Protein AF-A0A535Q3U0-F1 (afdb_monomer)

Nearest PDB structures (foldseek):
  3hb3-assembly1_A  TM=9.730E-01  e=2.713E-32  Paracoccus denitrificans
  3omi-assembly2_C  TM=9.719E-01  e=8.208E-32  Cereibacter sphaeroides 2.4.1
  3oma-assembly1_A  TM=9.666E-01  e=1.132E-31  Cereibacter sphaeroides 2.4.1
  3fye-assembly1_A  TM=9.652E-01  e=2.152E-31  Cereibacter sphaeroides
  2yev-assembly2_A  TM=6.264E-01  e=2.481E-33  Thermus thermophilus HB8

Radius of gyration: 40.33 Å; Cα contacts (8 Å, |Δi|>4): 1669; chains: 1; bounding box: 116×85×102 Å

Structure (mmCIF, N/CA/C/O backbone):
data_AF-A0A535Q3U0-F1
#
_entry.id   AF-A0A535Q3U0-F1
#
loop_
_atom_site.group_PDB
_atom_site.id
_atom_site.type_symbol
_atom_site.label_atom_id
_atom_site.label_alt_id
_atom_site.label_comp_id
_atom_site.label_asym_id
_atom_site.label_entity_id
_atom_site.label_seq_id
_atom_site.pdbx_PDB_ins_code
_atom_site.Cartn_x
_atom_site.Cartn_y
_atom_site.Cartn_z
_atom_site.occupancy
_atom_site.B_iso_or_equiv
_atom_site.auth_seq_id
_atom_site.auth_comp_id
_atom_site.auth_asym_id
_atom_site.auth_atom_id
_atom_site.pdbx_PDB_model_num
ATOM 1 N N . MET A 1 1 ? -10.400 34.362 -4.646 1.00 35.22 1 MET A N 1
ATOM 2 C CA . MET A 1 1 ? -10.191 33.183 -5.516 1.00 35.22 1 MET A CA 1
ATOM 3 C C . MET A 1 1 ? -11.240 32.135 -5.178 1.00 35.22 1 MET A C 1
ATOM 5 O O . MET A 1 1 ? -11.226 31.608 -4.073 1.00 35.22 1 MET A O 1
ATOM 9 N N . ALA A 1 2 ? -12.202 31.917 -6.076 1.00 29.92 2 ALA A N 1
ATOM 10 C CA . ALA A 1 2 ? -13.290 30.957 -5.901 1.00 29.92 2 ALA A CA 1
ATOM 11 C C . ALA A 1 2 ? -12.748 29.517 -5.946 1.00 29.92 2 ALA A C 1
ATOM 13 O O . ALA A 1 2 ? -12.085 29.135 -6.909 1.00 29.92 2 ALA A O 1
ATOM 14 N N . SER A 1 3 ? -13.015 28.718 -4.910 1.00 31.92 3 SER A N 1
ATOM 15 C CA . SER A 1 3 ? -12.657 27.301 -4.891 1.00 31.92 3 SER A CA 1
ATOM 16 C C . SER A 1 3 ? -13.672 26.508 -5.714 1.00 31.92 3 SER A C 1
ATOM 18 O O . SER A 1 3 ? -14.784 26.205 -5.286 1.00 31.92 3 SER A O 1
ATOM 20 N N . ILE A 1 4 ? -13.284 26.174 -6.940 1.00 29.45 4 ILE A N 1
ATOM 21 C CA . ILE A 1 4 ? -14.008 25.232 -7.791 1.00 29.45 4 ILE A CA 1
ATOM 22 C C . ILE A 1 4 ? -13.959 23.863 -7.100 1.00 29.45 4 ILE A C 1
ATOM 24 O O . ILE A 1 4 ? -12.939 23.173 -7.110 1.00 29.45 4 ILE A O 1
ATOM 28 N N . ALA A 1 5 ? -15.057 23.468 -6.455 1.00 34.41 5 ALA A N 1
ATOM 29 C CA . ALA A 1 5 ? -15.207 22.127 -5.910 1.00 34.41 5 ALA A CA 1
ATOM 30 C C . ALA A 1 5 ? -15.395 21.140 -7.072 1.00 34.41 5 ALA A C 1
ATOM 32 O O . ALA A 1 5 ? -16.490 20.989 -7.611 1.00 34.41 5 ALA A O 1
ATOM 33 N N . LEU A 1 6 ? -14.305 20.485 -7.478 1.00 27.66 6 LEU A N 1
ATOM 34 C CA . LEU A 1 6 ? -14.331 19.457 -8.514 1.00 27.66 6 LEU A CA 1
ATOM 35 C C . LEU A 1 6 ? -15.298 18.317 -8.124 1.00 27.66 6 LEU A C 1
ATOM 37 O O . LEU A 1 6 ? -15.273 17.849 -6.978 1.00 27.66 6 LEU A O 1
ATOM 41 N N . PRO A 1 7 ? -16.130 17.828 -9.060 1.00 28.67 7 PRO A N 1
ATOM 42 C CA . PRO A 1 7 ? -17.058 16.732 -8.809 1.00 28.67 7 PRO A CA 1
ATOM 43 C C . PRO A 1 7 ? -16.293 15.478 -8.368 1.00 28.67 7 PRO A C 1
ATOM 45 O O . PRO A 1 7 ? -15.431 14.962 -9.082 1.00 28.67 7 PRO A O 1
ATOM 48 N N . ARG A 1 8 ? -16.618 14.944 -7.185 1.00 35.09 8 ARG A N 1
ATOM 49 C CA . ARG A 1 8 ? -16.113 13.636 -6.752 1.00 35.09 8 ARG A CA 1
ATOM 50 C C . ARG A 1 8 ? -16.812 12.554 -7.572 1.00 35.09 8 ARG A C 1
ATOM 52 O O . ARG A 1 8 ? -17.952 12.203 -7.292 1.00 35.09 8 ARG A O 1
ATOM 59 N N . HIS A 1 9 ? -16.126 12.032 -8.587 1.00 30.58 9 HIS A N 1
ATOM 60 C CA . HIS A 1 9 ? -16.529 10.804 -9.268 1.00 30.58 9 HIS A CA 1
ATOM 61 C C . HIS A 1 9 ? -16.702 9.678 -8.241 1.00 30.58 9 HIS A C 1
ATOM 63 O O . HIS A 1 9 ? -15.730 9.261 -7.609 1.00 30.58 9 HIS A O 1
ATOM 69 N N . GLU A 1 10 ? -17.925 9.166 -8.091 1.00 37.03 10 GLU A N 1
ATOM 70 C CA . GLU A 1 10 ? -18.131 7.853 -7.488 1.00 37.03 10 GLU A CA 1
ATOM 71 C C . GLU A 1 10 ? -17.355 6.831 -8.325 1.00 37.03 10 GLU A C 1
ATOM 73 O O . GLU A 1 10 ? -17.620 6.645 -9.515 1.00 37.03 10 GLU A O 1
ATOM 78 N N . ALA A 1 11 ? -16.344 6.204 -7.722 1.00 40.97 11 ALA A N 1
ATOM 79 C CA . ALA A 1 11 ? -15.600 5.138 -8.368 1.00 40.97 11 ALA A CA 1
ATOM 80 C C . ALA A 1 11 ? -16.568 3.981 -8.653 1.00 40.97 11 ALA A C 1
ATOM 82 O O . ALA A 1 11 ? -17.017 3.294 -7.733 1.00 40.97 11 ALA A O 1
ATOM 83 N N . ARG A 1 12 ? -16.908 3.780 -9.932 1.00 43.00 12 ARG A N 1
ATOM 84 C CA . ARG A 1 12 ? -17.612 2.583 -10.402 1.00 43.00 12 ARG A CA 1
ATOM 85 C C . ARG A 1 12 ? -16.844 1.361 -9.891 1.00 43.00 12 ARG A C 1
ATOM 87 O O . ARG A 1 12 ? -15.690 1.154 -10.256 1.00 43.00 12 ARG A O 1
ATOM 94 N N . THR A 1 13 ? -17.460 0.569 -9.017 1.00 46.47 13 THR A N 1
ATOM 95 C CA . THR A 1 13 ? -16.878 -0.698 -8.562 1.00 46.47 13 THR A CA 1
ATOM 96 C C . THR A 1 13 ? -17.176 -1.752 -9.612 1.00 46.47 13 THR A C 1
ATOM 98 O O . THR A 1 13 ? -18.191 -2.438 -9.581 1.00 46.47 13 THR A O 1
ATOM 101 N N . TYR A 1 14 ? -16.296 -1.824 -10.602 1.00 58.09 14 TYR A N 1
ATOM 102 C CA . TYR A 1 14 ? -16.330 -2.871 -11.607 1.00 58.09 14 TYR A CA 1
ATOM 103 C C . TYR A 1 14 ? -15.951 -4.223 -10.978 1.00 58.09 14 TYR A C 1
ATOM 105 O O . TYR A 1 14 ? -15.155 -4.273 -10.038 1.00 58.09 14 TYR A O 1
ATOM 113 N N . SER A 1 15 ? -16.519 -5.321 -11.480 1.00 69.12 15 SER A N 1
ATOM 114 C CA . SER A 1 15 ? -16.193 -6.700 -11.089 1.00 69.12 15 SER A CA 1
ATOM 115 C C . SER A 1 15 ? -15.437 -7.420 -12.219 1.00 69.12 15 SER A C 1
ATOM 117 O O . SER A 1 15 ? -15.364 -6.928 -13.347 1.00 69.12 15 SER A O 1
ATOM 119 N N . GLY A 1 16 ? -14.801 -8.557 -11.914 1.00 80.06 16 GLY A N 1
ATOM 120 C CA . GLY A 1 16 ? -14.033 -9.330 -12.901 1.00 80.06 16 GLY A CA 1
ATOM 121 C C . GLY A 1 16 ? -12.827 -8.570 -13.469 1.00 80.06 16 GLY A C 1
ATOM 122 O O . GLY A 1 16 ? -12.133 -7.866 -12.739 1.00 80.06 16 GLY A O 1
ATOM 123 N N . VAL A 1 17 ? -12.579 -8.708 -14.775 1.00 82.50 17 VAL A N 1
ATOM 124 C CA . VAL A 1 17 ? -11.441 -8.087 -15.486 1.00 82.50 17 VAL A CA 1
ATOM 125 C C . VAL A 1 17 ? -11.473 -6.562 -15.382 1.00 82.50 17 VAL A C 1
ATOM 127 O O . VAL A 1 17 ? -10.450 -5.926 -15.133 1.00 82.50 17 VAL A O 1
ATOM 130 N N . MET A 1 18 ? -12.661 -5.961 -15.466 1.00 83.62 18 MET A N 1
ATOM 131 C CA . MET A 1 18 ? -12.807 -4.507 -15.418 1.00 83.62 18 MET A CA 1
ATOM 132 C C . MET A 1 18 ? -12.405 -3.923 -14.049 1.00 83.62 18 MET A C 1
ATOM 134 O O . MET A 1 18 ? -11.944 -2.785 -13.972 1.00 83.62 18 MET A O 1
ATOM 138 N N . ALA A 1 19 ? -12.470 -4.730 -12.980 1.00 82.38 19 ALA A N 1
ATOM 139 C CA . ALA A 1 19 ? -11.975 -4.388 -11.641 1.00 82.38 19 ALA A CA 1
ATOM 140 C C . ALA A 1 19 ? -10.445 -4.284 -11.537 1.00 82.38 19 ALA A C 1
ATOM 142 O O . ALA A 1 19 ? -9.942 -3.799 -10.519 1.00 82.38 19 ALA A O 1
ATOM 143 N N . TRP A 1 20 ? -9.723 -4.819 -12.523 1.00 88.44 20 TRP A N 1
ATOM 144 C CA . TRP A 1 20 ? -8.271 -4.732 -12.660 1.00 88.44 20 TRP A CA 1
ATOM 145 C C . TRP A 1 20 ? -7.898 -3.667 -13.689 1.00 88.44 20 TRP A C 1
ATOM 147 O O . TRP A 1 20 ? -7.056 -2.830 -13.394 1.00 88.44 20 TRP A O 1
ATOM 157 N N . LEU A 1 21 ? -8.602 -3.606 -14.827 1.00 88.06 21 LEU A N 1
ATOM 158 C CA . LEU A 1 21 ? -8.347 -2.610 -15.878 1.00 88.06 21 LEU A CA 1
ATOM 159 C C . LEU A 1 21 ? -8.481 -1.160 -15.392 1.00 88.06 21 LEU A C 1
ATOM 161 O O . LEU A 1 21 ? -7.705 -0.293 -15.775 1.00 88.06 21 LEU A O 1
ATOM 165 N N . THR A 1 22 ? -9.453 -0.900 -14.517 1.00 88.62 22 THR A N 1
ATOM 166 C CA . THR A 1 22 ? -9.779 0.456 -14.037 1.00 88.62 22 THR A CA 1
ATOM 167 C C . THR A 1 22 ? -9.345 0.713 -12.591 1.00 88.62 22 THR A C 1
ATOM 169 O O . THR A 1 22 ? -9.785 1.682 -11.968 1.00 88.62 22 THR A O 1
ATOM 172 N N . THR A 1 23 ? -8.518 -0.169 -12.016 1.00 89.62 23 THR A N 1
ATOM 173 C CA . THR A 1 23 ? -8.120 -0.064 -10.608 1.00 89.62 23 THR A CA 1
ATOM 174 C C . THR A 1 23 ? -7.181 1.112 -10.363 1.00 89.62 23 THR A C 1
ATOM 176 O O . THR A 1 23 ? -6.290 1.393 -11.157 1.00 89.62 23 THR A O 1
ATOM 179 N N . VAL A 1 24 ? -7.343 1.744 -9.202 1.00 92.62 24 VAL A N 1
ATOM 180 C CA . VAL A 1 24 ? -6.388 2.721 -8.656 1.00 92.62 24 VAL A CA 1
ATOM 181 C C . VAL A 1 24 ? -5.713 2.229 -7.371 1.00 92.62 24 VAL A C 1
ATOM 183 O O . VAL A 1 24 ? -4.815 2.888 -6.876 1.00 92.62 24 VAL A O 1
ATOM 186 N N . ASP A 1 25 ? -6.115 1.063 -6.845 1.00 90.62 25 ASP A N 1
ATOM 187 C CA . ASP A 1 25 ? -5.525 0.474 -5.633 1.00 90.62 25 ASP A CA 1
ATOM 188 C C . ASP A 1 25 ? -4.069 0.048 -5.886 1.00 90.62 25 ASP A C 1
ATOM 190 O O . ASP A 1 25 ? -3.820 -0.863 -6.688 1.00 90.62 25 ASP A O 1
ATOM 194 N N . HIS A 1 26 ? -3.125 0.663 -5.163 1.00 95.56 26 HIS A N 1
ATOM 195 C CA . HIS A 1 26 ? -1.691 0.373 -5.246 1.00 95.56 26 HIS A CA 1
ATOM 196 C C . HIS A 1 26 ? -1.327 -1.111 -5.083 1.00 95.56 26 HIS A C 1
ATOM 198 O O . HIS A 1 26 ? -0.380 -1.573 -5.716 1.00 95.56 26 HIS A O 1
ATOM 204 N N . LYS A 1 27 ? -2.087 -1.899 -4.309 1.00 95.00 27 LYS A N 1
ATOM 205 C CA . LYS A 1 27 ? -1.826 -3.344 -4.158 1.00 95.00 27 LYS A CA 1
ATOM 206 C C . LYS A 1 27 ? -2.130 -4.095 -5.443 1.00 95.00 27 LYS A C 1
ATOM 208 O O . LYS A 1 27 ? -1.353 -4.948 -5.862 1.00 95.00 27 LYS A O 1
ATOM 213 N N . LYS A 1 28 ? -3.260 -3.782 -6.085 1.00 94.44 28 LYS A N 1
ATOM 214 C CA . LYS A 1 28 ? -3.629 -4.401 -7.366 1.00 94.44 28 LYS A CA 1
ATOM 215 C C . LYS A 1 28 ? -2.676 -3.965 -8.470 1.00 94.44 28 LYS A C 1
ATOM 217 O O . LYS A 1 28 ? -2.243 -4.814 -9.235 1.00 94.44 28 LYS A O 1
ATOM 222 N N . ILE A 1 29 ? -2.323 -2.679 -8.515 1.00 96.81 29 ILE A N 1
ATOM 223 C CA . ILE A 1 29 ? -1.334 -2.152 -9.463 1.00 96.81 29 ILE A CA 1
ATOM 224 C C . ILE A 1 29 ? 0.012 -2.849 -9.258 1.00 96.81 29 ILE A C 1
ATOM 226 O O . ILE A 1 29 ? 0.555 -3.388 -10.215 1.00 96.81 29 ILE A O 1
ATOM 230 N N . GLY A 1 30 ? 0.498 -2.947 -8.017 1.00 97.50 30 GLY A N 1
ATOM 231 C CA . GLY A 1 30 ? 1.718 -3.685 -7.685 1.00 97.50 30 GLY A CA 1
ATOM 232 C C . GLY A 1 30 ? 1.676 -5.139 -8.164 1.00 97.50 30 GLY A C 1
ATOM 233 O O . GLY A 1 30 ? 2.615 -5.600 -8.801 1.00 97.50 30 GLY A O 1
ATOM 234 N N . ILE A 1 31 ? 0.556 -5.845 -7.964 1.00 96.62 31 ILE A N 1
ATOM 235 C CA . ILE A 1 31 ? 0.367 -7.201 -8.506 1.00 96.62 31 ILE A CA 1
ATOM 236 C C . ILE A 1 31 ? 0.444 -7.208 -10.042 1.00 96.62 31 ILE A C 1
ATOM 238 O O . ILE A 1 31 ? 1.130 -8.058 -10.604 1.00 96.62 31 ILE A O 1
ATOM 242 N N . MET A 1 32 ? -0.222 -6.276 -10.731 1.00 97.38 32 MET A N 1
ATOM 243 C CA . MET A 1 32 ? -0.181 -6.204 -12.197 1.00 97.38 32 MET A CA 1
ATOM 244 C C . MET A 1 32 ? 1.232 -5.932 -12.725 1.00 97.38 32 MET A C 1
ATOM 246 O O . MET A 1 32 ? 1.633 -6.567 -13.701 1.00 97.38 32 MET A O 1
ATOM 250 N N . TYR A 1 33 ? 2.009 -5.071 -12.057 1.00 98.25 33 TYR A N 1
ATOM 251 C CA . TYR A 1 33 ? 3.440 -4.903 -12.328 1.00 98.25 33 TYR A CA 1
ATOM 252 C C . TYR A 1 33 ? 4.169 -6.244 -12.218 1.00 98.25 33 TYR A C 1
ATOM 254 O O . TYR A 1 33 ? 4.821 -6.659 -13.172 1.00 98.25 33 TYR A O 1
ATOM 262 N N . LEU A 1 34 ? 4.028 -6.954 -11.092 1.00 97.88 34 LEU A N 1
ATOM 263 C CA . LEU A 1 34 ? 4.742 -8.214 -10.857 1.00 97.88 34 LEU A CA 1
ATOM 264 C C . LEU A 1 34 ? 4.412 -9.277 -11.918 1.00 97.88 34 LEU A C 1
ATOM 266 O O . LEU A 1 34 ? 5.324 -9.919 -12.426 1.00 97.88 34 LEU A O 1
ATOM 270 N N . TYR A 1 35 ? 3.144 -9.429 -12.313 1.00 96.62 35 TYR A N 1
ATOM 271 C CA . TYR A 1 35 ? 2.770 -10.355 -13.392 1.00 96.62 35 TYR A CA 1
ATOM 272 C C . TYR A 1 35 ? 3.304 -9.920 -14.764 1.00 96.62 35 TYR A C 1
ATOM 274 O O . TYR A 1 35 ? 3.871 -10.740 -15.481 1.00 96.62 35 TYR A O 1
ATOM 282 N N . THR A 1 36 ? 3.140 -8.645 -15.130 1.00 97.81 36 THR A N 1
ATOM 283 C CA . THR A 1 36 ? 3.550 -8.118 -16.448 1.00 97.81 36 THR A CA 1
ATOM 284 C C . THR A 1 36 ? 5.063 -8.204 -16.628 1.00 97.81 36 THR A C 1
ATOM 286 O O . THR A 1 36 ? 5.562 -8.661 -17.651 1.00 97.81 36 THR A O 1
ATOM 289 N N . THR A 1 37 ? 5.808 -7.809 -15.602 1.00 97.44 37 THR A N 1
ATOM 290 C CA . THR A 1 37 ? 7.273 -7.853 -15.604 1.00 97.44 37 THR A CA 1
ATOM 291 C C . THR A 1 37 ? 7.788 -9.284 -15.583 1.00 97.44 37 THR A C 1
ATOM 293 O O . THR A 1 37 ? 8.715 -9.596 -16.322 1.00 97.44 37 THR A O 1
ATOM 296 N N . PHE A 1 38 ? 7.172 -10.187 -14.812 1.00 98.00 38 PHE A N 1
ATOM 297 C CA . PHE A 1 38 ? 7.540 -11.603 -14.844 1.00 98.00 38 PHE A CA 1
ATOM 298 C C . PHE A 1 38 ? 7.257 -12.240 -16.212 1.00 98.00 38 PHE A C 1
ATOM 300 O O . PHE A 1 38 ? 8.044 -13.059 -16.673 1.00 98.00 38 PHE A O 1
ATOM 307 N N . PHE A 1 39 ? 6.193 -11.833 -16.911 1.00 98.38 39 PHE A N 1
ATOM 308 C CA . PHE A 1 39 ? 5.985 -12.233 -18.305 1.00 98.38 39 PHE A CA 1
ATOM 309 C C . PHE A 1 39 ? 7.158 -11.792 -19.195 1.00 98.38 39 PHE A C 1
ATOM 311 O O . PHE A 1 39 ? 7.743 -12.623 -19.887 1.00 98.38 39 PHE A O 1
ATOM 318 N N . PHE A 1 40 ? 7.569 -10.523 -19.124 1.00 98.50 40 PHE A N 1
ATOM 319 C CA . PHE A 1 40 ? 8.716 -10.035 -19.897 1.00 98.50 40 PHE A CA 1
ATOM 320 C C . PHE A 1 40 ? 10.054 -10.652 -19.473 1.00 98.50 40 PHE A C 1
ATOM 322 O O . PHE A 1 40 ? 10.926 -10.826 -20.320 1.00 98.50 40 PHE A O 1
ATOM 329 N N . PHE A 1 41 ? 10.206 -11.069 -18.214 1.00 98.38 41 PHE A N 1
ATOM 330 C CA . PHE A 1 41 ? 11.344 -11.877 -17.773 1.00 98.38 41 PHE A CA 1
ATOM 331 C C . PHE A 1 41 ? 11.413 -13.219 -18.506 1.00 98.38 41 PHE A C 1
ATOM 333 O O . PHE A 1 41 ? 12.484 -13.613 -18.962 1.00 98.38 41 PHE A O 1
ATOM 340 N N . LEU A 1 42 ? 10.277 -13.906 -18.678 1.00 98.50 42 LEU A N 1
ATOM 341 C CA . LEU A 1 42 ? 10.224 -15.154 -19.446 1.00 98.50 42 LEU A CA 1
ATOM 342 C C . LEU A 1 42 ? 10.507 -14.920 -20.933 1.00 98.50 42 LEU A C 1
ATOM 344 O O . LEU A 1 42 ? 11.248 -15.696 -21.538 1.00 98.50 42 LEU A O 1
ATOM 348 N N . VAL A 1 43 ? 9.972 -13.838 -21.510 1.00 98.50 43 VAL A N 1
ATOM 349 C CA . VAL A 1 43 ? 10.265 -13.450 -22.899 1.00 98.50 43 VAL A CA 1
ATOM 350 C C . VAL A 1 43 ? 11.762 -13.198 -23.064 1.00 98.50 43 VAL A C 1
ATOM 352 O O . VAL A 1 43 ? 12.411 -13.880 -23.852 1.00 98.50 43 VAL A O 1
ATOM 355 N N . GLY A 1 44 ? 12.343 -12.298 -22.267 1.00 98.19 44 GLY A N 1
ATOM 356 C CA . GLY A 1 44 ? 13.771 -11.992 -22.311 1.00 98.19 44 GLY A CA 1
ATOM 357 C C . GLY A 1 44 ? 14.646 -13.224 -22.064 1.00 98.19 44 GLY A C 1
ATOM 358 O O . GLY A 1 44 ? 15.670 -13.386 -22.726 1.00 98.19 44 GLY A O 1
ATOM 359 N N . GLY A 1 45 ? 14.249 -14.107 -21.143 1.00 97.81 45 GLY A N 1
ATOM 360 C CA . GLY A 1 45 ? 14.955 -15.357 -20.862 1.00 97.81 45 GLY A CA 1
ATOM 361 C C . GLY A 1 45 ? 14.934 -16.302 -22.060 1.00 97.81 45 GLY A C 1
ATOM 362 O O . GLY A 1 45 ? 15.960 -16.879 -22.403 1.00 97.81 45 GLY A O 1
ATOM 363 N N . THR A 1 46 ? 13.805 -16.386 -22.764 1.00 98.56 46 THR A N 1
ATOM 364 C CA . THR A 1 46 ? 13.688 -17.170 -24.002 1.00 98.56 46 THR A CA 1
ATOM 365 C C . THR A 1 46 ? 14.611 -16.624 -25.093 1.00 98.56 46 THR A C 1
ATOM 367 O O . THR A 1 46 ? 15.327 -17.401 -25.720 1.00 98.56 46 THR A O 1
ATOM 370 N N . LEU A 1 47 ? 14.680 -15.297 -25.271 1.00 98.50 47 LEU A N 1
ATOM 371 C CA . LEU A 1 47 ? 15.624 -14.673 -26.213 1.00 98.50 47 LEU A CA 1
ATOM 372 C C . LEU A 1 47 ? 17.082 -15.036 -25.877 1.00 98.50 47 LEU A C 1
ATOM 374 O O . LEU A 1 47 ? 17.861 -15.350 -26.776 1.00 98.50 47 LEU A O 1
ATOM 378 N N . ALA A 1 48 ? 17.444 -15.059 -24.589 1.00 98.19 48 ALA A N 1
ATOM 379 C CA . ALA A 1 48 ? 18.776 -15.480 -24.151 1.00 98.19 48 ALA A CA 1
ATOM 380 C C . ALA A 1 48 ? 19.063 -16.955 -24.458 1.00 98.19 48 ALA A C 1
ATOM 382 O O . ALA A 1 48 ? 20.155 -17.272 -24.924 1.00 98.19 48 ALA A O 1
ATOM 383 N N . LEU A 1 49 ? 18.098 -17.855 -24.244 1.00 98.69 49 LEU A N 1
ATOM 384 C CA . LEU A 1 49 ? 18.258 -19.279 -24.560 1.00 98.69 49 LEU A CA 1
ATOM 385 C C . LEU A 1 49 ? 18.466 -19.513 -26.060 1.00 98.69 49 LEU A C 1
ATOM 387 O O . LEU A 1 49 ? 19.314 -20.321 -26.435 1.00 98.69 49 LEU A O 1
ATOM 391 N N . LEU A 1 50 ? 17.757 -18.776 -26.920 1.00 98.56 50 LEU A N 1
ATOM 392 C CA . LEU A 1 50 ? 17.954 -18.842 -28.372 1.00 98.56 50 LEU A CA 1
ATOM 393 C C . LEU A 1 50 ? 19.365 -18.382 -28.767 1.00 98.56 50 LEU A C 1
ATOM 395 O O . LEU A 1 50 ? 20.047 -19.076 -29.519 1.00 98.56 50 LEU A O 1
ATOM 399 N N . MET A 1 51 ? 19.844 -17.270 -28.199 1.00 98.31 51 MET A N 1
ATOM 400 C CA . MET A 1 51 ? 21.222 -16.807 -28.414 1.00 98.31 51 MET A CA 1
ATOM 401 C C . MET A 1 51 ? 22.262 -17.815 -27.909 1.00 98.31 51 MET A C 1
ATOM 403 O O . MET A 1 51 ? 23.245 -18.084 -28.593 1.00 98.31 51 MET A O 1
ATOM 407 N N . ARG A 1 52 ? 22.055 -18.409 -26.728 1.00 97.88 52 ARG A N 1
ATOM 408 C CA . ARG A 1 52 ? 22.972 -19.424 -26.185 1.00 97.88 52 ARG A CA 1
ATOM 409 C C . ARG A 1 52 ? 22.958 -20.720 -26.989 1.00 97.88 52 ARG A C 1
ATOM 411 O O . ARG A 1 52 ? 24.000 -21.357 -27.101 1.00 97.88 52 ARG A O 1
ATOM 418 N N . THR A 1 53 ? 21.822 -21.080 -27.580 1.00 98.31 53 THR A N 1
ATOM 419 C CA . THR A 1 53 ? 21.722 -22.216 -28.507 1.00 98.31 53 THR A CA 1
ATOM 420 C C . THR A 1 53 ? 22.559 -21.960 -29.756 1.00 98.31 53 THR A C 1
ATOM 422 O O . THR A 1 53 ? 23.355 -22.815 -30.130 1.00 98.31 53 THR A O 1
ATOM 425 N N . GLN A 1 54 ? 22.469 -20.758 -30.340 1.00 98.19 54 GLN A N 1
ATOM 426 C CA . GLN A 1 54 ? 23.326 -20.358 -31.460 1.00 98.19 54 GLN A CA 1
ATOM 427 C C . GLN A 1 54 ? 24.817 -20.454 -31.098 1.00 98.19 54 GLN A C 1
ATOM 429 O O . GLN A 1 54 ? 25.601 -20.987 -31.870 1.00 98.19 54 GLN A O 1
ATOM 434 N N . LEU A 1 55 ? 25.213 -20.019 -29.902 1.00 97.81 55 LEU A N 1
ATOM 435 C CA . LEU A 1 55 ? 26.622 -20.001 -29.494 1.00 97.81 55 LEU A CA 1
ATOM 436 C C . LEU A 1 55 ? 27.156 -21.316 -28.913 1.00 97.81 55 LEU A C 1
ATOM 438 O O . LEU A 1 55 ? 28.324 -21.362 -28.536 1.00 97.81 55 LEU A O 1
ATOM 442 N N . ALA A 1 56 ? 26.334 -22.362 -28.804 1.00 97.31 56 ALA A N 1
ATOM 443 C CA . ALA A 1 56 ? 26.707 -23.601 -28.120 1.00 97.31 56 ALA A CA 1
ATOM 444 C C . ALA A 1 56 ? 27.894 -24.325 -28.775 1.00 97.31 56 ALA A C 1
ATOM 446 O O . ALA A 1 56 ? 28.704 -24.932 -28.078 1.00 97.31 56 ALA A O 1
ATOM 447 N N . VAL A 1 57 ? 27.981 -24.253 -30.103 1.00 96.44 57 VAL A N 1
ATOM 448 C CA . VAL A 1 57 ? 29.016 -24.888 -30.924 1.00 96.44 57 VAL A CA 1
ATOM 449 C C . VAL A 1 57 ? 29.522 -23.905 -31.976 1.00 96.44 57 VAL A C 1
ATOM 451 O O . VAL A 1 57 ? 28.824 -22.948 -32.323 1.00 96.44 57 VAL A O 1
ATOM 454 N N . GLY A 1 58 ? 30.742 -24.134 -32.456 1.00 95.88 58 GLY A N 1
ATOM 455 C CA . GLY A 1 58 ? 31.347 -23.322 -33.504 1.00 95.88 58 GLY A CA 1
ATOM 456 C C . GLY A 1 58 ? 30.656 -23.546 -34.845 1.00 95.88 58 GLY A C 1
ATOM 457 O O . GLY A 1 58 ? 30.059 -24.596 -35.073 1.00 95.88 58 GLY A O 1
ATOM 458 N N . ASP A 1 59 ? 30.717 -22.540 -35.712 1.00 96.25 59 ASP A N 1
ATOM 459 C CA . ASP A 1 59 ? 30.125 -22.534 -37.056 1.00 96.25 59 ASP A CA 1
ATOM 460 C C . ASP A 1 59 ? 28.619 -22.871 -37.116 1.00 96.25 59 ASP A C 1
ATOM 462 O O . ASP A 1 59 ? 28.096 -23.321 -38.135 1.00 96.25 59 ASP A O 1
ATOM 466 N N . ASN A 1 60 ? 27.891 -22.642 -36.020 1.00 96.81 60 ASN A N 1
ATOM 467 C CA . ASN A 1 60 ? 26.463 -22.926 -35.938 1.00 96.81 60 ASN A CA 1
ATOM 468 C C . ASN A 1 60 ? 25.633 -21.997 -36.844 1.00 96.81 60 ASN A C 1
ATOM 470 O O . ASN A 1 60 ? 25.911 -20.803 -36.962 1.00 96.81 60 ASN A O 1
ATOM 474 N N . THR A 1 61 ? 24.556 -22.526 -37.423 1.00 95.94 61 THR A N 1
ATOM 475 C CA . THR A 1 61 ? 23.669 -21.817 -38.366 1.00 95.94 61 THR A CA 1
ATOM 476 C C . THR A 1 61 ? 22.226 -21.687 -37.867 1.00 95.94 61 THR A C 1
ATOM 478 O O . THR A 1 61 ? 21.342 -21.285 -38.622 1.00 95.94 61 THR A O 1
ATOM 481 N N . PHE A 1 62 ? 21.971 -21.992 -36.589 1.00 97.69 62 PHE A N 1
ATOM 482 C CA . PHE A 1 62 ? 20.639 -21.936 -35.975 1.00 97.69 62 PHE A CA 1
ATOM 483 C C . PHE A 1 62 ? 19.965 -20.552 -36.078 1.00 97.69 62 PHE A C 1
ATOM 485 O O . PHE A 1 62 ? 18.760 -20.468 -36.310 1.00 97.69 62 PHE A O 1
ATOM 492 N N . LEU A 1 63 ? 20.728 -19.464 -35.935 1.00 97.19 63 LEU A N 1
ATOM 493 C CA . LEU A 1 63 ? 20.279 -18.086 -36.143 1.00 97.19 63 LEU A CA 1
ATOM 494 C C . LEU A 1 63 ? 21.150 -17.387 -37.187 1.00 97.19 63 LEU A C 1
ATOM 496 O O . LEU A 1 63 ? 22.376 -17.461 -37.142 1.00 97.19 63 LEU A O 1
ATOM 500 N N . SER A 1 64 ? 20.525 -16.597 -38.063 1.00 95.94 64 SER A N 1
ATOM 501 C CA . SER A 1 64 ? 21.268 -15.649 -38.898 1.00 95.94 64 SER A CA 1
ATOM 502 C C . SER A 1 64 ? 21.857 -14.515 -38.052 1.00 95.94 64 SER A C 1
ATOM 504 O O . SER A 1 64 ? 21.304 -14.151 -37.010 1.00 95.94 64 SER A O 1
ATOM 506 N N . ALA A 1 65 ? 22.942 -13.893 -38.525 1.00 95.25 65 ALA A N 1
ATOM 507 C CA . ALA A 1 65 ? 23.597 -12.790 -37.815 1.00 95.25 65 ALA A CA 1
ATOM 508 C C . ALA A 1 65 ? 22.645 -11.615 -37.518 1.00 95.25 65 ALA A C 1
ATOM 510 O O . ALA A 1 65 ? 22.641 -11.079 -36.410 1.00 95.25 65 ALA A O 1
ATOM 511 N N . ASN A 1 66 ? 21.779 -11.258 -38.474 1.00 93.19 66 ASN A N 1
ATOM 512 C CA . ASN A 1 66 ? 20.771 -10.215 -38.272 1.00 93.19 66 ASN A CA 1
ATOM 513 C C . ASN A 1 66 ? 19.767 -10.603 -37.174 1.00 93.19 66 ASN A C 1
ATOM 515 O O . ASN A 1 66 ? 19.489 -9.808 -36.279 1.00 93.19 66 ASN A O 1
ATOM 519 N N . THR A 1 67 ? 19.269 -11.844 -37.194 1.00 95.56 67 THR A N 1
ATOM 520 C CA . THR A 1 67 ? 18.334 -12.330 -36.168 1.00 95.56 67 THR A CA 1
ATOM 521 C C . THR A 1 67 ? 18.994 -12.326 -34.795 1.00 95.56 67 THR A C 1
ATOM 523 O O . THR A 1 67 ? 18.412 -11.816 -33.844 1.00 95.56 67 THR A O 1
ATOM 526 N N . TYR A 1 68 ? 20.233 -12.811 -34.686 1.00 97.56 68 TYR A N 1
ATOM 527 C CA . TYR A 1 68 ? 20.996 -12.775 -33.439 1.00 97.56 68 TYR A CA 1
ATOM 528 C C . TYR A 1 68 ? 21.122 -11.347 -32.883 1.00 97.56 68 TYR A C 1
ATOM 530 O O . TYR A 1 68 ? 20.843 -11.120 -31.705 1.00 97.56 68 TYR A O 1
ATOM 538 N N . ASN A 1 69 ? 21.454 -10.369 -33.732 1.00 96.12 69 ASN A N 1
ATOM 539 C CA . ASN A 1 69 ? 21.549 -8.966 -33.328 1.00 96.12 69 ASN A CA 1
ATOM 540 C C . ASN A 1 69 ? 20.201 -8.397 -32.856 1.00 96.12 69 ASN A C 1
ATOM 542 O O . ASN A 1 69 ? 20.161 -7.693 -31.847 1.00 96.12 69 ASN A O 1
ATOM 546 N N . GLN A 1 70 ? 19.093 -8.744 -33.520 1.00 96.50 70 GLN A N 1
ATOM 547 C CA . GLN A 1 70 ? 17.745 -8.364 -33.077 1.00 96.50 70 GLN A CA 1
ATOM 548 C C . GLN A 1 70 ? 17.391 -8.973 -31.716 1.00 96.50 70 GLN A C 1
ATOM 550 O O . GLN A 1 70 ? 16.936 -8.259 -30.820 1.00 96.50 70 GLN A O 1
ATOM 555 N N . LEU A 1 71 ? 17.635 -10.275 -31.523 1.00 97.56 71 LEU A N 1
ATOM 556 C CA . LEU A 1 71 ? 17.376 -10.947 -30.246 1.00 97.56 71 LEU A CA 1
ATOM 557 C C . LEU A 1 71 ? 18.241 -10.368 -29.123 1.00 97.56 71 LEU A C 1
ATOM 559 O O . LEU A 1 71 ? 17.749 -10.200 -28.011 1.00 97.56 71 LEU A O 1
ATOM 563 N N . MET A 1 72 ? 19.497 -10.023 -29.408 1.00 96.62 72 MET A N 1
ATOM 564 C CA . MET A 1 72 ? 20.420 -9.415 -28.449 1.00 96.62 72 MET A CA 1
ATOM 565 C C . MET A 1 72 ? 19.964 -8.018 -28.020 1.00 96.62 72 MET A C 1
ATOM 567 O O . MET A 1 72 ? 19.914 -7.735 -26.818 1.00 96.62 72 MET A O 1
ATOM 571 N N . THR A 1 73 ? 19.562 -7.170 -28.973 1.00 97.44 73 THR A N 1
ATOM 572 C CA . THR A 1 73 ? 18.957 -5.863 -28.680 1.00 97.44 73 THR A CA 1
ATOM 573 C C . THR A 1 73 ? 17.706 -6.030 -27.823 1.00 97.44 73 THR A C 1
ATOM 575 O O . THR A 1 73 ? 17.619 -5.451 -26.739 1.00 97.44 73 THR A O 1
ATOM 578 N N . LEU A 1 74 ? 16.757 -6.863 -28.267 1.00 98.12 74 LEU A N 1
ATOM 579 C CA . LEU A 1 74 ? 15.487 -7.061 -27.572 1.00 98.12 74 LEU A CA 1
ATOM 580 C C . LEU A 1 74 ? 15.673 -7.692 -26.191 1.00 98.12 74 LEU A C 1
ATOM 582 O O . LEU A 1 74 ? 14.993 -7.271 -25.258 1.00 98.12 74 LEU A O 1
ATOM 586 N N . HIS A 1 75 ? 16.593 -8.644 -26.021 1.00 98.19 75 HIS A N 1
ATOM 587 C CA . HIS A 1 75 ? 16.911 -9.245 -24.725 1.00 98.19 75 HIS A CA 1
ATOM 588 C C . HIS A 1 75 ? 17.377 -8.180 -23.730 1.00 98.19 75 HIS A C 1
ATOM 590 O O . HIS A 1 75 ? 16.767 -8.033 -22.669 1.00 98.19 75 HIS A O 1
ATOM 596 N N . GLY A 1 76 ? 18.411 -7.409 -24.088 1.00 96.81 76 GLY A N 1
ATOM 597 C CA . GLY A 1 76 ? 18.963 -6.380 -23.208 1.00 96.81 76 GLY A CA 1
ATOM 598 C C . GLY A 1 76 ? 17.922 -5.322 -22.848 1.00 96.81 76 GLY A C 1
ATOM 599 O O . GLY A 1 76 ? 17.699 -5.039 -21.670 1.00 96.81 76 GLY A O 1
ATOM 600 N N . THR A 1 77 ? 17.205 -4.796 -23.845 1.00 97.69 77 THR A N 1
ATOM 601 C CA . THR A 1 77 ? 16.173 -3.779 -23.609 1.00 97.69 77 THR A CA 1
ATOM 602 C C . THR A 1 77 ? 14.996 -4.323 -22.794 1.00 97.69 77 THR A C 1
ATOM 604 O O . THR A 1 77 ? 14.504 -3.639 -21.899 1.00 97.69 77 THR A O 1
ATOM 607 N N . THR A 1 78 ? 14.566 -5.564 -23.036 1.00 98.50 78 THR A N 1
ATOM 608 C CA . THR A 1 78 ? 13.465 -6.188 -22.282 1.00 98.50 78 THR A CA 1
ATOM 609 C C . THR A 1 78 ? 13.847 -6.410 -20.827 1.00 98.50 78 THR A C 1
ATOM 611 O O . THR A 1 78 ? 13.084 -6.040 -19.935 1.00 98.50 78 THR A O 1
ATOM 614 N N . MET A 1 79 ? 15.036 -6.961 -20.570 1.00 98.12 79 MET A N 1
ATOM 615 C CA . MET A 1 79 ? 15.488 -7.200 -19.201 1.00 98.12 79 MET A CA 1
ATOM 616 C C . MET A 1 79 ? 15.619 -5.899 -18.413 1.00 98.12 79 MET A C 1
ATOM 618 O O . MET A 1 79 ? 15.228 -5.864 -17.250 1.00 98.12 79 MET A O 1
ATOM 622 N N . ILE A 1 80 ? 16.085 -4.820 -19.043 1.00 96.25 80 ILE A N 1
ATOM 623 C CA . ILE A 1 80 ? 16.262 -3.526 -18.378 1.00 96.25 80 ILE A CA 1
ATOM 624 C C . ILE A 1 80 ? 14.921 -2.799 -18.186 1.00 96.25 80 ILE A C 1
ATOM 626 O O . ILE A 1 80 ? 14.489 -2.541 -17.060 1.00 96.25 80 ILE A O 1
ATOM 630 N N . PHE A 1 81 ? 14.242 -2.473 -19.285 1.00 97.12 81 PHE A N 1
ATOM 631 C CA . PHE A 1 81 ? 13.149 -1.498 -19.279 1.00 97.12 81 PHE A CA 1
ATOM 632 C C . PHE A 1 81 ? 11.767 -2.118 -19.068 1.00 97.12 81 PHE A C 1
ATOM 634 O O . PHE A 1 81 ? 10.859 -1.433 -18.602 1.00 97.12 81 PHE A O 1
ATOM 641 N N . LEU A 1 82 ? 11.590 -3.403 -19.387 1.00 98.19 82 LEU A N 1
ATOM 642 C CA . LEU A 1 82 ? 10.307 -4.099 -19.237 1.00 98.19 82 LEU A CA 1
ATOM 643 C C . LEU A 1 82 ? 10.261 -5.038 -18.033 1.00 98.19 82 LEU A C 1
ATOM 645 O O . LEU A 1 82 ? 9.171 -5.460 -17.640 1.00 98.19 82 LEU A O 1
ATOM 649 N N . TRP A 1 83 ? 11.409 -5.348 -17.428 1.00 98.06 83 TRP A N 1
ATOM 650 C CA . TRP A 1 83 ? 11.470 -6.248 -16.285 1.00 98.06 83 TRP A CA 1
ATOM 651 C C . TRP A 1 83 ? 12.159 -5.675 -15.048 1.00 98.06 83 TRP A C 1
ATOM 653 O O . TRP A 1 83 ? 11.466 -5.467 -14.053 1.00 98.06 83 TRP A O 1
ATOM 663 N N . ILE A 1 84 ? 13.474 -5.431 -15.056 1.00 97.56 84 ILE A N 1
ATOM 664 C CA . ILE A 1 84 ? 14.202 -5.191 -13.801 1.00 97.56 84 ILE A CA 1
ATOM 665 C C . ILE A 1 84 ? 13.869 -3.834 -13.171 1.00 97.56 84 ILE A C 1
ATOM 667 O O . ILE A 1 84 ? 13.667 -3.757 -11.962 1.00 97.56 84 ILE A O 1
ATOM 671 N N . ILE A 1 85 ? 13.720 -2.768 -13.964 1.00 96.06 85 ILE A N 1
ATOM 672 C CA . ILE A 1 85 ? 13.271 -1.472 -13.434 1.00 96.06 85 ILE A CA 1
ATOM 673 C C . ILE A 1 85 ? 11.812 -1.576 -12.944 1.00 96.06 85 ILE A C 1
ATOM 675 O O . ILE A 1 85 ? 11.525 -1.204 -11.796 1.00 96.06 85 ILE A O 1
ATOM 679 N N . PRO A 1 86 ? 10.857 -2.116 -13.732 1.00 97.56 86 PRO A N 1
ATOM 680 C CA . PRO A 1 86 ? 9.468 -2.086 -13.300 1.00 97.56 86 PRO A CA 1
ATOM 681 C C . PRO A 1 86 ? 9.105 -3.150 -12.248 1.00 97.56 86 PRO A C 1
ATOM 683 O O . PRO A 1 86 ? 8.147 -2.936 -11.505 1.00 97.56 86 PRO A O 1
ATOM 686 N N . VAL A 1 87 ? 9.846 -4.259 -12.095 1.00 98.38 87 VAL A N 1
ATOM 687 C CA . VAL A 1 87 ? 9.556 -5.261 -11.044 1.00 98.38 87 VAL A CA 1
ATOM 688 C C . VAL A 1 87 ? 9.728 -4.655 -9.650 1.00 98.38 87 VAL A C 1
ATOM 690 O O . VAL A 1 87 ? 8.884 -4.863 -8.773 1.00 98.38 87 VAL A O 1
ATOM 693 N N . PHE A 1 88 ? 10.750 -3.815 -9.458 1.00 98.25 88 PHE A N 1
ATOM 694 C CA . PHE A 1 88 ? 10.937 -3.071 -8.214 1.00 98.25 88 PHE A CA 1
ATOM 695 C C . PHE A 1 88 ? 9.883 -1.991 -8.017 1.00 98.25 88 PHE A C 1
ATOM 697 O O . PHE A 1 88 ? 9.407 -1.820 -6.897 1.00 98.25 88 PHE A O 1
ATOM 704 N N . SER A 1 89 ? 9.420 -1.344 -9.090 1.00 97.56 89 SER A N 1
ATOM 705 C CA . SER A 1 89 ? 8.227 -0.491 -9.010 1.00 97.56 89 SER A CA 1
ATOM 706 C C . SER A 1 89 ? 6.987 -1.280 -8.574 1.00 97.56 89 SER A C 1
ATOM 708 O O . SER A 1 89 ? 6.154 -0.747 -7.844 1.00 97.56 89 SER A O 1
ATOM 710 N N . GLY A 1 90 ? 6.872 -2.557 -8.948 1.00 97.94 90 GLY A N 1
ATOM 711 C CA . GLY A 1 90 ? 5.808 -3.455 -8.496 1.00 97.94 90 GLY A CA 1
ATOM 712 C C . GLY A 1 90 ? 5.849 -3.733 -6.994 1.00 97.94 90 GLY A C 1
ATOM 713 O O . GLY A 1 90 ? 4.845 -3.536 -6.303 1.00 97.94 90 GLY A O 1
ATOM 714 N N . PHE A 1 91 ? 7.017 -4.119 -6.469 1.00 98.50 91 PHE A N 1
ATOM 715 C CA . PHE A 1 91 ? 7.221 -4.271 -5.024 1.00 98.50 91 PHE A CA 1
ATOM 716 C C . PHE A 1 91 ? 7.018 -2.947 -4.282 1.00 98.50 91 PHE A C 1
ATOM 718 O O . PHE A 1 91 ? 6.298 -2.906 -3.285 1.00 98.50 91 PHE A O 1
ATOM 725 N N . GLY A 1 92 ? 7.582 -1.853 -4.793 1.00 98.19 92 GLY A N 1
ATOM 726 C CA . GLY A 1 92 ? 7.433 -0.518 -4.229 1.00 98.19 92 GLY A CA 1
ATOM 727 C C . GLY A 1 92 ? 5.966 -0.113 -4.112 1.00 98.19 92 GLY A C 1
ATOM 728 O O . GLY A 1 92 ? 5.519 0.272 -3.035 1.00 98.19 92 GLY A O 1
ATOM 729 N N . ASN A 1 93 ? 5.190 -0.283 -5.184 1.00 98.00 93 ASN A N 1
ATOM 730 C CA . ASN A 1 93 ? 3.764 0.032 -5.200 1.00 98.00 93 ASN A CA 1
ATOM 731 C C . ASN A 1 93 ? 2.993 -0.746 -4.140 1.00 98.00 93 ASN A C 1
ATOM 733 O O . ASN A 1 93 ? 2.127 -0.195 -3.462 1.00 98.00 93 ASN A O 1
ATOM 737 N N . TYR A 1 94 ? 3.313 -2.026 -3.966 1.00 97.88 94 TYR A N 1
ATOM 738 C CA . TYR A 1 94 ? 2.628 -2.849 -2.984 1.00 97.88 94 TYR A CA 1
ATOM 739 C C . TYR A 1 94 ? 3.027 -2.483 -1.546 1.00 97.88 94 TYR A C 1
ATOM 741 O O . TYR A 1 94 ? 2.154 -2.326 -0.689 1.00 97.88 94 TYR A O 1
ATOM 749 N N . PHE A 1 95 ? 4.329 -2.354 -1.271 1.00 97.88 95 PHE A N 1
ATOM 750 C CA . PHE A 1 95 ? 4.862 -2.331 0.095 1.00 97.88 95 PHE A CA 1
ATOM 751 C C . PHE A 1 95 ? 5.163 -0.940 0.643 1.00 97.88 95 PHE A C 1
ATOM 753 O O . PHE A 1 95 ? 4.964 -0.753 1.841 1.00 97.88 95 PHE A O 1
ATOM 760 N N . VAL A 1 96 ? 5.557 0.048 -0.171 1.00 98.31 96 VAL A N 1
ATOM 761 C CA . VAL A 1 96 ? 5.907 1.390 0.339 1.00 98.31 96 VAL A CA 1
ATOM 762 C C . VAL A 1 96 ? 4.743 2.017 1.114 1.00 98.31 96 VAL A C 1
ATOM 764 O O . VAL A 1 96 ? 4.962 2.365 2.276 1.00 98.31 96 VAL A O 1
ATOM 767 N N . PRO A 1 97 ? 3.495 2.082 0.593 1.00 96.31 97 PRO A N 1
ATOM 768 C CA . PRO A 1 97 ? 2.382 2.631 1.369 1.00 96.31 97 PRO A CA 1
ATOM 769 C C . PRO A 1 97 ? 2.112 1.859 2.666 1.00 96.31 97 PRO A C 1
ATOM 771 O O . PRO A 1 97 ? 1.842 2.466 3.700 1.00 96.31 97 PRO A O 1
ATOM 774 N N . LEU A 1 98 ? 2.242 0.526 2.647 1.00 93.62 98 LEU A N 1
ATOM 775 C CA . LEU A 1 98 ? 2.030 -0.313 3.833 1.00 93.62 98 LEU A CA 1
ATOM 776 C C . LEU A 1 98 ? 3.094 -0.069 4.910 1.00 93.62 98 LEU A C 1
ATOM 778 O O . LEU A 1 98 ? 2.760 0.021 6.089 1.00 93.62 98 LEU A O 1
ATOM 782 N N . MET A 1 99 ? 4.354 0.061 4.500 1.00 95.44 99 MET A N 1
ATOM 783 C CA . MET A 1 99 ? 5.504 0.279 5.375 1.00 95.44 99 MET A CA 1
ATOM 784 C C . MET A 1 99 ? 5.516 1.663 6.017 1.00 95.44 99 MET A C 1
ATOM 786 O O . MET A 1 99 ? 5.979 1.794 7.147 1.00 95.44 99 MET A O 1
ATOM 790 N N . ILE A 1 100 ? 4.992 2.682 5.327 1.00 93.62 100 ILE A N 1
ATOM 791 C CA . ILE A 1 100 ? 4.922 4.050 5.860 1.00 93.62 100 ILE A CA 1
ATOM 792 C C . ILE A 1 100 ? 3.591 4.379 6.547 1.00 93.62 100 ILE A C 1
ATOM 794 O O . ILE A 1 100 ? 3.421 5.486 7.056 1.00 93.62 100 ILE A O 1
ATOM 798 N N . GLY A 1 101 ? 2.636 3.443 6.561 1.00 84.12 101 GLY A N 1
ATOM 799 C CA . GLY A 1 101 ? 1.305 3.642 7.140 1.00 84.12 101 GLY A CA 1
ATOM 800 C C . GLY A 1 101 ? 0.373 4.535 6.308 1.00 84.12 101 GLY A C 1
ATOM 801 O O . GLY A 1 101 ? -0.582 5.096 6.848 1.00 84.12 101 GLY A O 1
ATOM 802 N N . ALA A 1 102 ? 0.627 4.661 5.004 1.00 84.31 102 ALA A N 1
ATOM 803 C CA . ALA A 1 102 ? -0.232 5.369 4.062 1.00 84.31 102 ALA A CA 1
ATOM 804 C C . ALA A 1 102 ? -1.392 4.481 3.572 1.00 84.31 102 ALA A C 1
ATOM 806 O O . ALA A 1 102 ? -1.318 3.251 3.556 1.00 84.31 102 ALA A O 1
ATOM 807 N N . ARG A 1 103 ? -2.498 5.114 3.154 1.00 82.25 103 ARG A N 1
ATOM 808 C CA . ARG A 1 103 ? -3.673 4.401 2.611 1.00 82.25 103 ARG A CA 1
ATOM 809 C C . ARG A 1 103 ? -3.490 3.947 1.164 1.00 82.25 103 ARG A C 1
ATOM 811 O O . ARG A 1 103 ? -4.087 2.947 0.780 1.00 82.25 103 ARG A O 1
ATOM 818 N N . ASP A 1 104 ? -2.761 4.736 0.385 1.00 89.12 104 ASP A N 1
ATOM 819 C CA . ASP A 1 104 ? -2.519 4.566 -1.046 1.00 89.12 104 ASP A CA 1
ATOM 820 C C . ASP A 1 104 ? -1.302 5.427 -1.442 1.00 89.12 104 ASP A C 1
ATOM 822 O O . ASP A 1 104 ? -0.731 6.112 -0.588 1.00 89.12 104 ASP A O 1
ATOM 826 N N . MET A 1 105 ? -0.933 5.415 -2.722 1.00 92.19 105 MET A N 1
ATOM 827 C CA . MET A 1 105 ? 0.041 6.341 -3.314 1.00 92.19 105 MET A CA 1
ATOM 828 C C . MET A 1 105 ? -0.518 7.777 -3.407 1.00 92.19 105 MET A C 1
ATOM 830 O O . MET A 1 105 ? -1.734 7.975 -3.440 1.00 92.19 105 MET A O 1
ATOM 834 N N . ALA A 1 106 ? 0.354 8.783 -3.516 1.00 94.06 106 ALA A N 1
ATOM 835 C CA . ALA A 1 106 ? -0.016 10.202 -3.599 1.00 94.06 106 ALA A CA 1
ATOM 836 C C . ALA A 1 106 ? -0.908 10.534 -4.801 1.00 94.06 106 ALA A C 1
ATOM 838 O O . ALA A 1 106 ? -1.875 11.288 -4.677 1.00 94.06 106 ALA A O 1
ATOM 839 N N . PHE A 1 107 ? -0.628 9.924 -5.952 1.00 96.62 107 PHE A N 1
ATOM 840 C CA . PHE A 1 107 ? -1.384 10.110 -7.186 1.00 96.62 107 PHE A CA 1
ATOM 841 C C . PHE A 1 107 ? -1.881 8.762 -7.739 1.00 96.62 107 PHE A C 1
ATOM 843 O O . PHE A 1 107 ? -1.310 8.236 -8.696 1.00 96.62 107 PHE A O 1
ATOM 850 N N . PRO A 1 108 ? -2.981 8.189 -7.206 1.00 93.06 108 PRO A N 1
ATOM 851 C CA . PRO A 1 108 ? -3.433 6.840 -7.576 1.00 93.06 108 PRO A CA 1
ATOM 852 C C . PRO A 1 108 ? -3.752 6.653 -9.071 1.00 93.06 108 PRO A C 1
ATOM 854 O O . PRO A 1 108 ? -3.552 5.577 -9.628 1.00 93.06 108 PRO A O 1
ATOM 857 N N . ARG A 1 109 ? -4.221 7.706 -9.759 1.00 94.50 109 ARG A N 1
ATOM 858 C CA . ARG A 1 109 ? -4.493 7.658 -11.210 1.00 94.50 109 ARG A CA 1
ATOM 859 C C . ARG A 1 109 ? -3.225 7.730 -12.055 1.00 94.50 109 ARG A C 1
ATOM 861 O O . ARG A 1 109 ? -3.134 7.002 -13.035 1.00 94.50 109 ARG A O 1
ATOM 868 N N . ILE A 1 110 ? -2.258 8.567 -11.664 1.00 95.06 110 ILE A N 1
ATOM 869 C CA . ILE A 1 110 ? -0.934 8.609 -12.309 1.00 95.06 110 ILE A CA 1
ATOM 870 C C . ILE A 1 110 ? -0.254 7.255 -12.130 1.00 95.06 110 ILE A C 1
ATOM 872 O O . ILE A 1 110 ? 0.337 6.743 -13.067 1.00 95.06 110 ILE A O 1
ATOM 876 N N . ASN A 1 111 ? -0.431 6.629 -10.966 1.00 96.81 111 ASN A N 1
ATOM 877 C CA . ASN A 1 111 ? 0.070 5.291 -10.700 1.00 96.81 111 ASN A CA 1
ATOM 878 C C . ASN A 1 111 ? -0.474 4.235 -11.673 1.00 96.81 111 ASN A C 1
ATOM 880 O O . ASN A 1 111 ? 0.278 3.447 -12.240 1.00 96.81 111 ASN A O 1
ATOM 884 N N . ALA A 1 112 ? -1.795 4.231 -11.879 1.00 96.44 112 ALA A N 1
ATOM 885 C CA . ALA A 1 112 ? -2.439 3.324 -12.823 1.00 96.44 112 ALA A CA 1
ATOM 886 C C . ALA A 1 112 ? -2.010 3.618 -14.268 1.00 96.44 112 ALA A C 1
ATOM 888 O O . ALA A 1 112 ? -1.763 2.695 -15.038 1.00 96.44 112 ALA A O 1
ATOM 889 N N . PHE A 1 113 ? -1.901 4.896 -14.635 1.00 97.56 113 PHE A N 1
ATOM 890 C CA . PHE A 1 113 ? -1.467 5.307 -15.966 1.00 97.56 113 PHE A CA 1
ATOM 891 C C . PHE A 1 113 ? -0.013 4.906 -16.249 1.00 97.56 113 PHE A C 1
ATOM 893 O O . PHE A 1 113 ? 0.245 4.295 -17.281 1.00 97.56 113 PHE A O 1
ATOM 900 N N . ALA A 1 114 ? 0.905 5.148 -15.307 1.00 97.56 114 ALA A N 1
ATOM 901 C CA . ALA A 1 114 ? 2.300 4.722 -15.399 1.00 97.56 114 ALA A CA 1
ATOM 902 C C . ALA A 1 114 ? 2.408 3.209 -15.642 1.00 97.56 114 ALA A C 1
ATOM 904 O O . ALA A 1 114 ? 3.115 2.783 -16.549 1.00 97.56 114 ALA A O 1
ATOM 905 N N . PHE A 1 115 ? 1.623 2.398 -14.922 1.00 98.25 115 PHE A N 1
ATOM 906 C CA . PHE A 1 115 ? 1.558 0.959 -15.177 1.00 98.25 115 PHE A CA 1
ATOM 907 C C . PHE A 1 115 ? 1.172 0.630 -16.627 1.00 98.25 115 PHE A C 1
ATOM 909 O O . PHE A 1 115 ? 1.859 -0.161 -17.266 1.00 98.25 115 PHE A O 1
ATOM 916 N N . TRP A 1 116 ? 0.092 1.221 -17.153 1.00 97.75 116 TRP A N 1
ATOM 917 C CA . TRP A 1 116 ? -0.438 0.888 -18.485 1.00 97.75 116 TRP A CA 1
ATOM 918 C C . TRP A 1 116 ? 0.489 1.270 -19.641 1.00 97.75 116 TRP A C 1
ATOM 920 O O . TRP A 1 116 ? 0.430 0.648 -20.703 1.00 97.75 116 TRP A O 1
ATOM 930 N N . LEU A 1 117 ? 1.378 2.238 -19.431 1.00 98.31 117 LEU A N 1
ATOM 931 C CA . LEU A 1 117 ? 2.402 2.588 -20.409 1.00 98.31 117 LEU A CA 1
ATOM 932 C C . LEU A 1 117 ? 3.453 1.480 -20.583 1.00 98.31 117 LEU A C 1
ATOM 934 O O . LEU A 1 117 ? 4.043 1.382 -21.650 1.00 98.31 117 LEU A O 1
ATOM 938 N N . ILE A 1 118 ? 3.660 0.594 -19.605 1.00 98.12 118 ILE A N 1
ATOM 939 C CA . ILE A 1 118 ? 4.647 -0.494 -19.714 1.00 98.12 118 ILE A CA 1
ATOM 940 C C . ILE A 1 118 ? 4.275 -1.539 -20.768 1.00 98.12 118 ILE A C 1
ATOM 942 O O . ILE A 1 118 ? 5.060 -1.737 -21.698 1.00 98.12 118 ILE A O 1
ATOM 946 N N . PRO A 1 119 ? 3.107 -2.211 -20.688 1.00 97.62 119 PRO A N 1
ATOM 947 C CA . PRO A 1 119 ? 2.714 -3.147 -21.729 1.00 97.62 119 PRO A CA 1
ATOM 948 C C . PRO A 1 119 ? 2.561 -2.441 -23.081 1.00 97.62 119 PRO A C 1
ATOM 950 O O . PRO A 1 119 ? 2.922 -3.031 -24.091 1.00 97.62 119 PRO A O 1
ATOM 953 N N . LEU A 1 120 ? 2.114 -1.178 -23.118 1.00 98.31 120 LEU A N 1
ATOM 954 C CA . LEU A 1 120 ? 2.051 -0.402 -24.360 1.00 98.31 120 LEU A CA 1
ATOM 955 C C . LEU A 1 120 ? 3.441 -0.176 -24.975 1.00 98.31 120 LEU A C 1
ATOM 957 O O . LEU A 1 120 ? 3.632 -0.452 -26.154 1.00 98.31 120 LEU A O 1
ATOM 961 N N . GLY A 1 121 ? 4.416 0.284 -24.188 1.00 98.12 121 GLY A N 1
ATOM 962 C CA . GLY A 1 121 ? 5.788 0.508 -24.649 1.00 98.12 121 GLY A CA 1
ATOM 963 C C . GLY A 1 121 ? 6.455 -0.786 -25.112 1.00 98.12 121 GLY A C 1
ATOM 964 O O . GLY A 1 121 ? 7.122 -0.802 -26.144 1.00 98.12 121 GLY A O 1
ATOM 965 N N . GLY A 1 122 ? 6.192 -1.896 -24.413 1.00 97.62 122 GLY A N 1
ATOM 966 C CA . GLY A 1 122 ? 6.605 -3.227 -24.850 1.00 97.62 122 GLY A CA 1
ATOM 967 C C . GLY A 1 122 ? 5.967 -3.636 -26.178 1.00 97.62 122 GLY A C 1
ATOM 968 O O . GLY A 1 122 ? 6.681 -4.048 -27.085 1.00 97.62 122 GLY A O 1
ATOM 969 N N . LEU A 1 123 ? 4.651 -3.473 -26.339 1.00 98.00 123 LEU A N 1
ATOM 970 C CA . LEU A 1 123 ? 3.955 -3.782 -27.594 1.00 98.00 123 LEU A CA 1
ATOM 971 C C . LEU A 1 123 ? 4.490 -2.955 -28.769 1.00 98.00 123 LEU A C 1
ATOM 973 O O . LEU A 1 123 ? 4.742 -3.515 -29.833 1.00 98.00 123 LEU A O 1
ATOM 977 N N . VAL A 1 124 ? 4.713 -1.652 -28.574 1.00 98.25 124 VAL A N 1
ATOM 978 C CA . VAL A 1 124 ? 5.293 -0.772 -29.601 1.00 98.25 124 VAL A CA 1
ATOM 979 C C . VAL A 1 124 ? 6.690 -1.252 -29.985 1.00 98.25 124 VAL A C 1
ATOM 981 O O . VAL A 1 124 ? 6.949 -1.470 -31.165 1.00 98.25 124 VAL A O 1
ATOM 984 N N . MET A 1 125 ? 7.562 -1.519 -29.012 1.00 97.38 125 MET A N 1
ATOM 985 C CA . MET A 1 125 ? 8.915 -2.009 -29.285 1.00 97.38 125 MET A CA 1
ATOM 986 C C . MET A 1 125 ? 8.916 -3.354 -30.032 1.00 97.38 125 MET A C 1
ATOM 988 O O . MET A 1 125 ? 9.633 -3.515 -31.018 1.00 97.38 125 MET A O 1
ATOM 992 N N . TYR A 1 126 ? 8.098 -4.318 -29.598 1.00 97.00 126 TYR A N 1
ATOM 993 C CA . TYR A 1 126 ? 8.027 -5.646 -30.218 1.00 97.00 126 TYR A CA 1
ATOM 994 C C . TYR A 1 126 ? 7.297 -5.653 -31.568 1.00 97.00 126 TYR A C 1
ATOM 996 O O . TYR A 1 126 ? 7.522 -6.563 -32.365 1.00 97.00 126 TYR A O 1
ATOM 1004 N N . SER A 1 127 ? 6.484 -4.635 -31.876 1.00 96.69 127 SER A N 1
ATOM 1005 C CA . SER A 1 127 ? 5.841 -4.505 -33.191 1.00 96.69 127 SER A CA 1
ATOM 1006 C C . SER A 1 127 ? 6.844 -4.370 -34.344 1.00 96.69 127 SER A C 1
ATOM 1008 O O . SER A 1 127 ? 6.504 -4.690 -35.479 1.00 96.69 127 SER A O 1
ATOM 1010 N N . GLY A 1 128 ? 8.107 -4.020 -34.057 1.00 94.19 128 GLY A N 1
ATOM 1011 C CA . GLY A 1 128 ? 9.201 -4.072 -35.031 1.00 94.19 128 GLY A CA 1
ATOM 1012 C C . GLY A 1 128 ? 9.374 -5.449 -35.683 1.00 94.19 128 GLY A C 1
ATOM 1013 O O . GLY A 1 128 ? 9.685 -5.522 -36.869 1.00 94.19 128 GLY A O 1
ATOM 1014 N N . LEU A 1 129 ? 9.079 -6.540 -34.962 1.00 93.44 129 LEU A N 1
ATOM 1015 C CA . LEU A 1 129 ? 9.113 -7.909 -35.500 1.00 93.44 129 LEU A CA 1
ATOM 1016 C C . LEU A 1 129 ? 8.059 -8.161 -36.589 1.00 93.44 129 LEU A C 1
ATOM 1018 O O . LEU A 1 129 ? 8.197 -9.106 -37.356 1.00 93.44 129 LEU A O 1
ATOM 1022 N N . LEU A 1 130 ? 7.010 -7.335 -36.652 1.00 93.69 130 LEU A N 1
ATOM 1023 C CA . LEU A 1 130 ? 5.968 -7.411 -37.679 1.00 93.69 130 LEU A CA 1
ATOM 1024 C C . LEU A 1 130 ? 6.353 -6.642 -38.953 1.00 93.69 130 LEU A C 1
ATOM 1026 O O . LEU A 1 130 ? 5.634 -6.704 -39.948 1.00 93.69 130 LEU A O 1
ATOM 1030 N N . THR A 1 131 ? 7.460 -5.895 -38.930 1.00 91.88 131 THR A N 1
ATOM 1031 C CA . THR A 1 131 ? 7.954 -5.154 -40.094 1.00 91.88 131 THR A CA 1
ATOM 1032 C C . THR A 1 131 ? 8.801 -6.055 -40.990 1.00 91.88 131 THR A C 1
ATOM 1034 O O . THR A 1 131 ? 9.467 -6.972 -40.513 1.00 91.88 131 THR A O 1
ATOM 1037 N N . GLN A 1 132 ? 8.838 -5.764 -42.294 1.00 86.56 132 GLN A N 1
ATOM 1038 C CA . GLN A 1 132 ? 9.630 -6.537 -43.265 1.00 86.56 132 GLN A CA 1
ATOM 1039 C C . GLN A 1 132 ? 11.137 -6.526 -42.959 1.00 86.56 132 GLN A C 1
ATOM 1041 O O . GLN A 1 132 ? 11.855 -7.458 -43.303 1.00 86.56 132 GLN A O 1
ATOM 1046 N N . THR A 1 133 ? 11.613 -5.477 -42.288 1.00 86.12 133 THR A N 1
ATOM 1047 C CA . THR A 1 133 ? 13.020 -5.277 -41.917 1.00 86.12 133 THR A CA 1
ATOM 1048 C C . THR A 1 133 ? 13.384 -5.857 -40.547 1.00 86.12 133 THR A C 1
ATOM 1050 O O . THR A 1 133 ? 14.553 -5.829 -40.168 1.00 86.12 133 THR A O 1
ATOM 1053 N N . GLY A 1 134 ? 12.405 -6.381 -39.802 1.00 91.38 134 GLY A N 1
ATOM 1054 C CA . GLY A 1 134 ? 12.585 -6.883 -38.441 1.00 91.38 134 GLY A CA 1
ATOM 1055 C C . GLY A 1 134 ? 12.725 -5.788 -37.373 1.00 91.38 134 GLY A C 1
ATOM 1056 O O . GLY A 1 134 ? 12.516 -4.598 -37.618 1.00 91.38 134 GLY A O 1
ATOM 1057 N N . ALA A 1 135 ? 13.047 -6.213 -36.151 1.00 95.44 135 ALA A N 1
ATOM 1058 C CA . ALA A 1 135 ? 13.209 -5.338 -34.991 1.00 95.44 135 ALA A CA 1
ATOM 1059 C C . ALA A 1 135 ? 14.560 -4.591 -34.984 1.00 95.44 135 ALA A C 1
ATOM 1061 O O . ALA A 1 135 ? 15.414 -4.787 -35.845 1.00 95.44 135 ALA A O 1
ATOM 1062 N N . ALA A 1 136 ? 14.764 -3.727 -33.984 1.00 96.19 136 ALA A N 1
ATOM 1063 C CA . ALA A 1 136 ? 16.032 -3.034 -33.762 1.00 96.19 136 ALA A CA 1
ATOM 1064 C C . ALA A 1 136 ? 17.205 -4.011 -33.546 1.00 96.19 136 ALA A C 1
ATOM 1066 O O . ALA A 1 136 ? 17.100 -4.953 -32.762 1.00 96.19 136 ALA A O 1
ATOM 1067 N N . ALA A 1 137 ? 18.346 -3.752 -34.192 1.00 95.19 137 ALA A N 1
ATOM 1068 C CA . ALA A 1 137 ? 19.508 -4.652 -34.221 1.00 95.19 137 ALA A CA 1
ATOM 1069 C C . ALA A 1 137 ? 20.836 -3.981 -33.798 1.00 95.19 137 ALA A C 1
ATOM 1071 O O . ALA A 1 137 ? 21.902 -4.567 -33.958 1.00 95.19 137 ALA A O 1
ATOM 1072 N N . ALA A 1 138 ? 20.791 -2.769 -33.233 1.00 95.19 138 ALA A N 1
ATOM 1073 C CA . ALA A 1 138 ? 21.979 -1.977 -32.878 1.00 95.19 138 ALA A CA 1
ATOM 1074 C C . ALA A 1 138 ? 22.500 -2.201 -31.434 1.00 95.19 138 ALA A C 1
ATOM 1076 O O . ALA A 1 138 ? 23.278 -1.403 -30.902 1.00 95.19 138 ALA A O 1
ATOM 1077 N N . GLY A 1 139 ? 22.073 -3.283 -30.775 1.00 95.38 139 GLY A N 1
ATOM 1078 C CA . GLY A 1 139 ? 22.278 -3.519 -29.346 1.00 95.38 139 GLY A CA 1
ATOM 1079 C C . GLY A 1 139 ? 21.399 -2.625 -28.465 1.00 95.38 139 GLY A C 1
ATOM 1080 O O . GLY A 1 139 ? 20.895 -1.593 -28.896 1.00 95.38 139 GLY A O 1
ATOM 1081 N N . TRP A 1 140 ? 21.249 -2.987 -27.187 1.00 95.75 140 TRP A N 1
ATOM 1082 C CA . TRP A 1 140 ? 20.444 -2.195 -26.238 1.00 95.75 140 TRP A CA 1
ATOM 1083 C C . TRP A 1 140 ? 21.000 -0.782 -25.984 1.00 95.75 140 TRP A C 1
ATOM 1085 O O . TRP A 1 140 ? 20.274 0.078 -25.495 1.00 95.75 140 TRP A O 1
ATOM 1095 N N . THR A 1 141 ? 22.277 -0.552 -26.311 1.00 95.31 141 THR A N 1
ATOM 1096 C CA . THR A 1 141 ? 22.934 0.758 -26.225 1.00 95.31 141 THR A CA 1
ATOM 1097 C C . THR A 1 141 ? 22.546 1.688 -27.374 1.00 95.31 141 THR A C 1
ATOM 1099 O O . THR A 1 141 ? 22.617 2.900 -27.207 1.00 95.31 141 THR A O 1
ATOM 1102 N N . GLY A 1 142 ? 22.148 1.140 -28.531 1.00 95.19 142 GLY A N 1
ATOM 1103 C CA . GLY A 1 142 ? 21.713 1.924 -29.689 1.00 95.19 142 GLY A CA 1
ATOM 1104 C C . GLY A 1 142 ? 22.735 2.967 -30.143 1.00 95.19 142 GLY A C 1
ATOM 1105 O O . GLY A 1 142 ? 22.376 4.120 -30.322 1.00 95.19 142 GLY A O 1
ATOM 1106 N N . TYR A 1 143 ? 24.011 2.597 -30.273 1.00 95.25 143 TYR A N 1
ATOM 1107 C CA . TYR A 1 143 ? 25.042 3.569 -30.644 1.00 95.25 143 TYR A CA 1
ATOM 1108 C C . TYR A 1 143 ? 24.869 4.081 -32.077 1.00 95.25 143 TYR A C 1
ATOM 1110 O O . TYR A 1 143 ? 24.698 3.298 -33.012 1.00 95.25 143 TYR A O 1
ATOM 1118 N N . VAL A 1 144 ? 25.022 5.391 -32.247 1.00 93.88 144 VAL A N 1
ATOM 1119 C CA . VAL A 1 144 ? 25.325 6.016 -33.539 1.00 93.88 144 VAL A CA 1
ATOM 1120 C C . VAL A 1 144 ? 26.770 5.676 -33.962 1.00 93.88 144 VAL A C 1
ATOM 1122 O O . VAL A 1 144 ? 27.632 5.481 -33.102 1.00 93.88 144 VAL A O 1
ATOM 1125 N N . PRO A 1 145 ? 27.057 5.557 -35.269 1.00 93.12 145 PRO A N 1
ATOM 1126 C CA . PRO A 1 145 ? 26.123 5.752 -36.372 1.00 93.12 145 PRO A CA 1
ATOM 1127 C C . PRO A 1 145 ? 25.250 4.519 -36.667 1.00 93.12 145 PRO A C 1
ATOM 1129 O O . PRO A 1 145 ? 24.374 4.617 -37.511 1.00 93.12 145 PRO A O 1
ATOM 1132 N N . LEU A 1 146 ? 25.419 3.375 -35.989 1.00 94.31 146 LEU A N 1
ATOM 1133 C CA . LEU A 1 146 ? 24.723 2.114 -36.317 1.00 94.31 146 LEU A CA 1
ATOM 1134 C C . LEU A 1 146 ? 23.185 2.212 -36.260 1.00 94.31 146 LEU A C 1
ATOM 1136 O O . LEU A 1 146 ? 22.489 1.459 -36.938 1.00 94.31 146 LEU A O 1
ATOM 1140 N N . THR A 1 147 ? 22.643 3.141 -35.474 1.00 94.81 147 THR A N 1
ATOM 1141 C CA . THR A 1 147 ? 21.205 3.432 -35.430 1.00 94.81 147 THR A CA 1
ATOM 1142 C C . THR A 1 147 ? 20.705 4.309 -36.569 1.00 94.81 147 THR A C 1
ATOM 1144 O O . THR A 1 147 ? 19.496 4.436 -36.716 1.00 94.81 147 THR A O 1
ATOM 1147 N N . GLU A 1 148 ? 21.572 4.914 -37.374 1.00 91.69 148 GLU A N 1
ATOM 1148 C CA . GLU A 1 148 ? 21.185 5.816 -38.460 1.00 91.69 148 GLU A CA 1
ATOM 1149 C C . GLU A 1 148 ? 20.600 5.066 -39.650 1.00 91.69 148 GLU A C 1
ATOM 1151 O O . GLU A 1 148 ? 20.917 3.900 -39.879 1.00 91.69 148 GLU A O 1
ATOM 1156 N N . ARG A 1 149 ? 19.754 5.730 -40.448 1.00 90.69 149 ARG A N 1
ATOM 1157 C CA . ARG A 1 149 ? 19.045 5.087 -41.574 1.00 90.69 149 ARG A CA 1
ATOM 1158 C C . ARG A 1 149 ? 19.969 4.403 -42.583 1.00 90.69 149 ARG A C 1
ATOM 1160 O O . ARG A 1 149 ? 19.564 3.411 -43.178 1.00 90.69 149 ARG A O 1
ATOM 1167 N N . GLN A 1 150 ? 21.199 4.889 -42.740 1.00 88.50 150 GLN A N 1
ATOM 1168 C CA . GLN A 1 150 ? 22.202 4.272 -43.614 1.00 88.50 150 GLN A CA 1
ATOM 1169 C C . GLN A 1 150 ? 22.599 2.846 -43.173 1.00 88.50 150 GLN A C 1
ATOM 1171 O O . GLN A 1 150 ? 22.920 2.018 -44.017 1.00 88.50 150 GLN A O 1
ATOM 1176 N N . PHE A 1 151 ? 22.534 2.540 -41.871 1.00 90.56 151 PHE A N 1
ATOM 1177 C CA . PHE A 1 151 ? 22.865 1.222 -41.309 1.00 90.56 151 PHE A CA 1
ATOM 1178 C C . PHE A 1 151 ? 21.626 0.457 -40.815 1.00 90.56 151 PHE A C 1
ATOM 1180 O O . PHE A 1 151 ? 21.583 -0.769 -40.862 1.00 90.56 151 PHE A O 1
ATOM 1187 N N . ALA A 1 152 ? 20.596 1.179 -40.374 1.00 91.62 152 ALA A N 1
ATOM 1188 C CA . ALA A 1 152 ? 19.328 0.664 -39.877 1.00 91.62 152 ALA A CA 1
ATOM 1189 C C . ALA A 1 152 ? 18.159 1.281 -40.666 1.00 91.62 152 ALA A C 1
ATOM 1191 O O . ALA A 1 152 ? 17.390 2.091 -40.141 1.00 91.62 152 ALA A O 1
ATOM 1192 N N . ALA A 1 153 ? 18.026 0.904 -41.941 1.00 85.06 153 ALA A N 1
ATOM 1193 C CA . ALA A 1 153 ? 17.023 1.463 -42.859 1.00 85.06 153 ALA A CA 1
ATOM 1194 C C . ALA A 1 153 ? 15.565 1.164 -42.454 1.00 85.06 153 ALA A C 1
ATOM 1196 O O . ALA A 1 153 ? 14.646 1.883 -42.841 1.00 85.06 153 ALA A O 1
ATOM 1197 N N . GLY A 1 154 ? 15.347 0.106 -41.670 1.00 87.50 154 GLY A N 1
ATOM 1198 C CA . GLY A 1 154 ? 14.026 -0.336 -41.238 1.00 87.50 154 GLY A CA 1
ATOM 1199 C C . GLY A 1 154 ? 13.384 0.502 -40.131 1.00 87.50 154 GLY A C 1
ATOM 1200 O O . GLY A 1 154 ? 14.062 1.165 -39.344 1.00 87.50 154 GLY A O 1
ATOM 1201 N N . MET A 1 155 ? 12.059 0.378 -40.009 1.00 94.00 155 MET A N 1
ATOM 1202 C CA . MET A 1 155 ? 11.264 1.023 -38.950 1.00 94.00 155 MET A CA 1
ATOM 1203 C C . MET A 1 155 ? 11.477 0.403 -37.561 1.00 94.00 155 MET A C 1
ATOM 1205 O O . MET A 1 155 ? 11.086 0.995 -36.556 1.00 94.00 155 MET A O 1
ATOM 1209 N N . GLY A 1 156 ? 12.088 -0.785 -37.471 1.00 95.62 156 GLY A N 1
ATOM 1210 C CA . GLY A 1 156 ? 12.315 -1.480 -36.200 1.00 95.62 156 GLY A CA 1
ATOM 1211 C C . GLY A 1 156 ? 13.092 -0.643 -35.178 1.00 95.62 156 GLY A C 1
ATOM 1212 O O . GLY A 1 156 ? 12.764 -0.672 -33.992 1.00 95.62 156 GLY A O 1
ATOM 1213 N N . GLN A 1 157 ? 14.067 0.154 -35.633 1.00 96.56 157 GLN A N 1
ATOM 1214 C CA . GLN A 1 157 ? 14.821 1.071 -34.773 1.00 96.56 157 GLN A CA 1
ATOM 1215 C C . GLN A 1 157 ? 13.953 2.237 -34.273 1.00 96.56 157 GLN A C 1
ATOM 1217 O O . GLN A 1 157 ? 14.034 2.597 -33.101 1.00 96.56 157 GLN A O 1
ATOM 1222 N N . ASP A 1 158 ? 13.077 2.786 -35.120 1.00 97.06 158 ASP A N 1
ATOM 1223 C CA . ASP A 1 158 ? 12.162 3.870 -34.735 1.00 97.06 158 ASP A CA 1
ATOM 1224 C C . ASP A 1 158 ? 11.142 3.394 -33.693 1.00 97.06 158 ASP A C 1
ATOM 1226 O O . ASP A 1 158 ? 10.917 4.056 -32.682 1.00 97.06 158 ASP A O 1
ATOM 1230 N N . LEU A 1 159 ? 10.566 2.204 -33.894 1.00 97.88 159 LEU A N 1
ATOM 1231 C CA . LEU A 1 159 ? 9.616 1.593 -32.959 1.00 97.88 159 LEU A CA 1
ATOM 1232 C C . LEU A 1 159 ? 10.267 1.259 -31.611 1.00 97.88 159 LEU A C 1
ATOM 1234 O O . LEU A 1 159 ? 9.639 1.423 -30.564 1.00 97.88 159 LEU A O 1
ATOM 1238 N N . TRP A 1 160 ? 11.536 0.847 -31.613 1.00 98.00 160 TRP A N 1
ATOM 1239 C CA . TRP A 1 160 ? 12.317 0.666 -30.389 1.00 98.00 160 TRP A CA 1
ATOM 1240 C C . TRP A 1 160 ? 12.521 1.990 -29.640 1.00 98.00 160 TRP A C 1
ATOM 1242 O O . TRP A 1 160 ? 12.256 2.053 -28.437 1.00 98.00 160 TRP A O 1
ATOM 1252 N N . ILE A 1 161 ? 12.889 3.067 -30.348 1.00 98.12 161 ILE A N 1
ATOM 1253 C CA . ILE A 1 161 ? 13.023 4.411 -29.766 1.00 98.12 161 ILE A CA 1
ATOM 1254 C C . ILE A 1 161 ? 11.688 4.884 -29.167 1.00 98.12 161 ILE A C 1
ATOM 1256 O O . ILE A 1 161 ? 11.647 5.340 -28.021 1.00 98.12 161 ILE A O 1
ATOM 1260 N N . LEU A 1 162 ? 10.586 4.765 -29.909 1.00 98.19 162 LEU A N 1
ATOM 1261 C CA . LEU A 1 162 ? 9.256 5.175 -29.448 1.00 98.19 162 LEU A CA 1
ATOM 1262 C C . LEU A 1 162 ? 8.789 4.351 -28.241 1.00 98.19 162 LEU A C 1
ATOM 1264 O O . LEU A 1 162 ? 8.260 4.909 -27.278 1.00 98.19 162 LEU A O 1
ATOM 1268 N N . GLY A 1 163 ? 9.035 3.038 -28.250 1.00 98.31 163 GLY A N 1
ATOM 1269 C CA . GLY A 1 163 ? 8.768 2.164 -27.109 1.00 98.31 163 GLY A CA 1
ATOM 1270 C C . GLY A 1 163 ? 9.513 2.619 -25.853 1.00 98.31 163 GLY A C 1
ATOM 1271 O O . GLY A 1 163 ? 8.906 2.741 -24.788 1.00 98.31 163 GLY A O 1
ATOM 1272 N N . LEU A 1 164 ? 10.799 2.962 -25.977 1.00 98.12 164 LEU A N 1
ATOM 1273 C CA . LEU A 1 164 ? 11.597 3.480 -24.864 1.00 98.12 164 LEU A CA 1
ATOM 1274 C C . LEU A 1 164 ? 11.115 4.836 -24.340 1.00 98.12 164 LEU A C 1
ATOM 1276 O O . LEU A 1 164 ? 11.122 5.036 -23.127 1.00 98.12 164 LEU A O 1
ATOM 1280 N N . HIS A 1 165 ? 10.627 5.737 -25.196 1.00 98.31 165 HIS A N 1
ATOM 1281 C CA . HIS A 1 165 ? 10.011 6.989 -24.738 1.00 98.31 165 HIS A CA 1
ATOM 1282 C C . HIS A 1 165 ? 8.777 6.726 -23.869 1.00 98.31 165 HIS A C 1
ATOM 1284 O O . HIS A 1 165 ? 8.633 7.312 -22.795 1.00 98.31 165 HIS A O 1
ATOM 1290 N N . ILE A 1 166 ? 7.911 5.801 -24.290 1.00 98.50 166 ILE A N 1
ATOM 1291 C CA . ILE A 1 166 ? 6.715 5.414 -23.529 1.00 98.50 166 ILE A CA 1
ATOM 1292 C C . ILE A 1 166 ? 7.111 4.832 -22.158 1.00 98.50 166 ILE A C 1
ATOM 1294 O O . ILE A 1 166 ? 6.540 5.207 -21.128 1.00 98.50 166 ILE A O 1
ATOM 1298 N N . LEU A 1 167 ? 8.126 3.962 -22.121 1.00 97.94 167 LEU A N 1
ATOM 1299 C CA . LEU A 1 167 ? 8.659 3.379 -20.881 1.00 97.94 167 LEU A CA 1
ATOM 1300 C C . LEU A 1 167 ? 9.356 4.418 -19.985 1.00 97.94 167 LEU A C 1
ATOM 1302 O O . LEU A 1 167 ? 9.255 4.348 -18.755 1.00 97.94 167 LEU A O 1
ATOM 1306 N N . GLY A 1 168 ? 10.013 5.413 -20.580 1.00 97.00 168 GLY A N 1
ATOM 1307 C CA . GLY A 1 168 ? 10.598 6.552 -19.877 1.00 97.00 168 GLY A CA 1
ATOM 1308 C C . GLY A 1 168 ? 9.535 7.400 -19.179 1.00 97.00 168 GLY A C 1
ATOM 1309 O O . GLY A 1 168 ? 9.656 7.675 -17.985 1.00 97.00 168 GLY A O 1
ATOM 1310 N N . ILE A 1 169 ? 8.440 7.728 -19.876 1.00 97.69 169 ILE A N 1
ATOM 1311 C CA . ILE A 1 169 ? 7.303 8.472 -19.303 1.00 97.69 169 ILE A CA 1
ATOM 1312 C C . ILE A 1 169 ? 6.690 7.702 -18.126 1.00 97.69 169 ILE A C 1
ATOM 1314 O O . ILE A 1 169 ? 6.463 8.287 -17.065 1.00 97.69 169 ILE A O 1
ATOM 1318 N N . SER A 1 170 ? 6.482 6.388 -18.280 1.00 97.81 170 SER A N 1
ATOM 1319 C CA . SER A 1 170 ? 6.050 5.506 -17.184 1.00 97.81 170 SER A CA 1
ATOM 1320 C C . SER A 1 170 ? 6.940 5.659 -15.948 1.00 97.81 170 SER A C 1
ATOM 1322 O O . SER A 1 170 ? 6.451 5.889 -14.839 1.00 97.81 170 SER A O 1
ATOM 1324 N N . SER A 1 171 ? 8.256 5.561 -16.144 1.00 96.62 171 SER A N 1
ATOM 1325 C CA . SER A 1 171 ? 9.236 5.571 -15.057 1.00 96.62 171 SER A CA 1
ATOM 1326 C C . SER A 1 171 ? 9.287 6.925 -14.344 1.00 96.62 171 SER A C 1
ATOM 1328 O O . SER A 1 171 ? 9.254 6.966 -13.115 1.00 96.62 171 SER A O 1
ATOM 1330 N N . ILE A 1 172 ? 9.270 8.035 -15.091 1.00 97.62 172 ILE A N 1
ATOM 1331 C CA . ILE A 1 172 ? 9.246 9.399 -14.534 1.00 97.62 172 ILE A CA 1
ATOM 1332 C C . ILE A 1 172 ? 7.975 9.624 -13.705 1.00 97.62 172 ILE A C 1
ATOM 1334 O O . ILE A 1 172 ? 8.040 10.108 -12.575 1.00 97.62 172 ILE A O 1
ATOM 1338 N N . MET A 1 173 ? 6.811 9.231 -14.228 1.00 97.38 173 MET A N 1
ATOM 1339 C CA . MET A 1 173 ? 5.539 9.367 -13.513 1.00 97.38 173 MET A CA 1
ATOM 1340 C C . MET A 1 173 ? 5.493 8.523 -12.234 1.00 97.38 173 MET A C 1
ATOM 1342 O O . MET A 1 173 ? 5.033 9.000 -11.192 1.00 97.38 173 MET A O 1
ATOM 1346 N N . GLY A 1 174 ? 5.999 7.288 -12.292 1.00 96.88 174 GLY A N 1
ATOM 1347 C CA . GLY A 1 174 ? 6.147 6.427 -11.121 1.00 96.88 174 GLY A CA 1
ATOM 1348 C C . GLY A 1 174 ? 7.077 7.038 -10.071 1.00 96.88 174 GLY A C 1
ATOM 1349 O O . GLY A 1 174 ? 6.724 7.082 -8.892 1.00 96.88 174 GLY A O 1
ATOM 1350 N N . ALA A 1 175 ? 8.221 7.574 -10.498 1.00 98.19 175 ALA A N 1
ATOM 1351 C CA . ALA A 1 175 ? 9.207 8.209 -9.630 1.00 98.19 175 ALA A CA 1
ATOM 1352 C C . ALA A 1 175 ? 8.635 9.413 -8.870 1.00 98.19 175 ALA A C 1
ATOM 1354 O O . ALA A 1 175 ? 8.708 9.454 -7.641 1.00 98.19 175 ALA A O 1
ATOM 1355 N N . VAL A 1 176 ? 7.978 10.346 -9.570 1.00 98.19 176 VAL A N 1
ATOM 1356 C CA . VAL A 1 176 ? 7.299 11.491 -8.936 1.00 98.19 176 VAL A CA 1
ATOM 1357 C C . VAL A 1 176 ? 6.286 11.011 -7.896 1.00 98.19 176 VAL A C 1
ATOM 1359 O O . VAL A 1 176 ? 6.217 11.544 -6.789 1.00 98.19 176 VAL A O 1
ATOM 1362 N N . ASN A 1 177 ? 5.517 9.972 -8.224 1.00 97.94 177 ASN A N 1
ATOM 1363 C CA . ASN A 1 177 ? 4.521 9.430 -7.314 1.00 97.94 177 ASN A CA 1
ATOM 1364 C C . ASN A 1 177 ? 5.153 8.817 -6.051 1.00 97.94 177 ASN A C 1
ATOM 1366 O O . ASN A 1 177 ? 4.669 9.083 -4.950 1.00 97.94 177 ASN A O 1
ATOM 1370 N N . PHE A 1 178 ? 6.245 8.052 -6.173 1.00 98.50 178 PHE A N 1
ATOM 1371 C CA . PHE A 1 178 ? 6.981 7.523 -5.018 1.00 98.50 178 PHE A CA 1
ATOM 1372 C C . PHE A 1 178 ? 7.540 8.635 -4.130 1.00 98.50 178 PHE A C 1
ATOM 1374 O O . PHE A 1 178 ? 7.261 8.624 -2.931 1.00 98.50 178 PHE A O 1
ATOM 1381 N N . LEU A 1 179 ? 8.242 9.615 -4.711 1.00 98.50 179 LEU A N 1
ATOM 1382 C CA . LEU A 1 179 ? 8.839 10.732 -3.970 1.00 98.50 179 LEU A CA 1
ATOM 1383 C C . LEU A 1 179 ? 7.781 11.480 -3.153 1.00 98.50 179 LEU A C 1
ATOM 1385 O O . LEU A 1 179 ? 7.918 11.638 -1.939 1.00 98.50 179 LEU A O 1
ATOM 1389 N N . VAL A 1 180 ? 6.673 11.876 -3.786 1.00 98.19 180 VAL A N 1
ATOM 1390 C CA . VAL A 1 180 ? 5.595 12.606 -3.101 1.00 98.19 180 VAL A CA 1
ATOM 1391 C C . VAL A 1 180 ? 4.923 11.737 -2.033 1.00 98.19 180 VAL A C 1
ATOM 1393 O O . VAL A 1 180 ? 4.613 12.234 -0.949 1.00 98.19 180 VAL A O 1
ATOM 1396 N N . THR A 1 181 ? 4.738 10.438 -2.288 1.00 97.00 181 THR A N 1
ATOM 1397 C CA . THR A 1 181 ? 4.161 9.502 -1.306 1.00 97.00 181 THR A CA 1
ATOM 1398 C C . THR A 1 181 ? 5.042 9.393 -0.060 1.00 97.00 181 THR A C 1
ATOM 1400 O O . THR A 1 181 ? 4.553 9.542 1.062 1.00 97.00 181 THR A O 1
ATOM 1403 N N . ILE A 1 182 ? 6.347 9.174 -0.239 1.00 98.12 182 ILE A N 1
ATOM 1404 C CA . ILE A 1 182 ? 7.297 8.975 0.863 1.00 98.12 182 ILE A CA 1
ATOM 1405 C C . ILE A 1 182 ? 7.504 10.264 1.659 1.00 98.12 182 ILE A C 1
ATOM 1407 O O . ILE A 1 182 ? 7.632 10.202 2.881 1.00 98.12 182 ILE A O 1
ATOM 1411 N N . HIS A 1 183 ? 7.500 11.429 1.015 1.00 96.81 183 HIS A N 1
ATOM 1412 C CA . HIS A 1 183 ? 7.674 12.703 1.710 1.00 96.81 183 HIS A CA 1
ATOM 1413 C C . HIS A 1 183 ? 6.426 13.132 2.488 1.00 96.81 183 HIS A C 1
ATOM 1415 O O . HIS A 1 183 ? 6.544 13.548 3.643 1.00 96.81 183 HIS A O 1
ATOM 1421 N N . ASN A 1 184 ? 5.239 12.999 1.883 1.00 94.75 184 ASN A N 1
ATOM 1422 C CA . ASN A 1 184 ? 4.042 13.706 2.348 1.00 94.75 184 ASN A CA 1
ATOM 1423 C C . ASN A 1 184 ? 2.969 12.813 2.992 1.00 94.75 184 ASN A C 1
ATOM 1425 O O . ASN A 1 184 ? 2.008 13.344 3.545 1.00 94.75 184 ASN A O 1
ATOM 1429 N N . MET A 1 185 ? 3.087 11.478 2.937 1.00 92.19 185 MET A N 1
ATOM 1430 C CA . MET A 1 185 ? 2.017 10.562 3.385 1.00 92.19 185 MET A CA 1
ATOM 1431 C C . MET A 1 185 ? 2.416 9.589 4.502 1.00 92.19 185 MET A C 1
ATOM 1433 O O . MET A 1 185 ? 1.671 8.651 4.795 1.00 92.19 185 MET A O 1
ATOM 1437 N N . ARG A 1 186 ? 3.569 9.797 5.145 1.00 92.81 186 ARG A N 1
ATOM 1438 C CA . ARG A 1 186 ? 4.019 8.968 6.275 1.00 92.81 186 ARG A CA 1
ATOM 1439 C C . ARG A 1 186 ? 3.090 9.100 7.479 1.00 92.81 186 ARG A C 1
ATOM 1441 O O . ARG A 1 186 ? 2.545 10.170 7.749 1.00 92.81 186 ARG A O 1
ATOM 1448 N N . ALA A 1 187 ? 2.957 8.018 8.241 1.00 83.50 187 ALA A N 1
ATOM 1449 C CA . ALA A 1 187 ? 2.232 8.025 9.502 1.00 83.50 187 ALA A CA 1
ATOM 1450 C C . ALA A 1 187 ? 2.838 9.047 10.493 1.00 83.50 187 ALA A C 1
ATOM 1452 O O . ALA A 1 187 ? 4.067 9.185 10.558 1.00 83.50 187 ALA A O 1
ATOM 1453 N N . PRO A 1 188 ? 2.013 9.743 11.301 1.00 83.94 188 PRO A N 1
ATOM 1454 C CA . PRO A 1 188 ? 2.509 10.676 12.311 1.00 83.94 188 PRO A CA 1
ATOM 1455 C C . PRO A 1 188 ? 3.549 10.024 13.235 1.00 83.94 188 PRO A C 1
ATOM 1457 O O . PRO A 1 188 ? 3.335 8.927 13.746 1.00 83.94 188 PRO A O 1
ATOM 1460 N N . GLY A 1 189 ? 4.685 10.698 13.447 1.00 82.50 189 GLY A N 1
ATOM 1461 C CA . GLY A 1 189 ? 5.796 10.197 14.271 1.00 82.50 189 GLY A CA 1
ATOM 1462 C C . GLY A 1 189 ? 6.845 9.348 13.533 1.00 82.50 189 GLY A C 1
ATOM 1463 O O . GLY A 1 189 ? 7.856 8.968 14.139 1.00 82.50 189 GLY A O 1
ATOM 1464 N N . MET A 1 190 ? 6.654 9.075 12.237 1.00 87.25 190 MET A N 1
ATOM 1465 C CA . MET A 1 190 ? 7.645 8.418 11.379 1.00 87.25 190 MET A CA 1
ATOM 1466 C C . MET A 1 190 ? 8.606 9.444 10.762 1.00 87.25 190 MET A C 1
ATOM 1468 O O . MET A 1 190 ? 8.333 10.044 9.723 1.00 87.25 190 MET A O 1
ATOM 1472 N N . THR A 1 191 ? 9.745 9.651 11.422 1.00 93.31 191 THR A N 1
ATOM 1473 C CA . THR A 1 191 ? 10.839 10.492 10.914 1.00 93.31 191 THR A CA 1
ATOM 1474 C C . THR A 1 191 ? 11.661 9.756 9.849 1.00 93.31 191 THR A C 1
ATOM 1476 O O . THR A 1 191 ? 11.573 8.535 9.718 1.00 93.31 191 THR A O 1
ATOM 1479 N N . TRP A 1 192 ? 12.514 10.477 9.115 1.00 92.75 192 TRP A N 1
ATOM 1480 C CA . TRP A 1 192 ? 13.409 9.897 8.101 1.00 92.75 192 TRP A CA 1
ATOM 1481 C C . TRP A 1 192 ? 14.286 8.754 8.636 1.00 92.75 192 TRP A C 1
ATOM 1483 O O . TRP A 1 192 ? 14.450 7.734 7.975 1.00 92.75 192 TRP A O 1
ATOM 1493 N N . PHE A 1 193 ? 14.770 8.865 9.875 1.00 90.81 193 PHE A N 1
ATOM 1494 C CA . PHE A 1 193 ? 15.583 7.825 10.520 1.00 90.81 193 PHE A CA 1
ATOM 1495 C C . PHE A 1 193 ? 14.768 6.700 11.178 1.00 90.81 193 PHE A C 1
ATOM 1497 O O . PHE A 1 193 ? 15.317 5.907 11.939 1.00 90.81 193 PHE A O 1
ATOM 1504 N N . ARG A 1 194 ? 13.458 6.647 10.921 1.00 88.81 194 ARG A N 1
ATOM 1505 C CA . ARG A 1 194 ? 12.560 5.551 11.315 1.00 88.81 194 ARG A CA 1
ATOM 1506 C C . ARG A 1 194 ? 11.974 4.822 10.102 1.00 88.81 194 ARG A C 1
ATOM 1508 O O . ARG A 1 194 ? 11.159 3.922 10.277 1.00 88.81 194 ARG A O 1
ATOM 1515 N N . LEU A 1 195 ? 12.360 5.216 8.887 1.00 94.25 195 LEU A N 1
ATOM 1516 C CA . LEU A 1 195 ? 11.909 4.567 7.660 1.00 94.25 195 LEU A CA 1
ATOM 1517 C C . LEU A 1 195 ? 12.578 3.200 7.474 1.00 94.25 195 LEU A C 1
ATOM 1519 O O . LEU A 1 195 ? 13.786 3.096 7.685 1.00 94.25 195 LEU A O 1
ATOM 1523 N N . PRO A 1 196 ? 11.855 2.170 7.008 1.00 96.38 196 PRO A N 1
ATOM 1524 C CA . PRO A 1 196 ? 12.480 0.924 6.569 1.00 96.38 196 PRO A CA 1
ATOM 1525 C C . PRO A 1 196 ? 13.516 1.172 5.462 1.00 96.38 196 PRO A C 1
ATOM 1527 O O . PRO A 1 196 ? 13.376 2.103 4.661 1.00 96.38 196 PRO A O 1
ATOM 1530 N N . LEU A 1 197 ? 14.562 0.346 5.400 1.00 97.62 197 LEU A N 1
ATOM 1531 C CA . LEU A 1 197 ? 15.640 0.512 4.419 1.00 97.62 197 LEU A CA 1
ATOM 1532 C C . LEU A 1 197 ? 15.155 0.221 2.996 1.00 97.62 197 LEU A C 1
ATOM 1534 O O . LEU A 1 197 ? 15.663 0.826 2.050 1.00 97.62 197 LEU A O 1
ATOM 1538 N N . PHE A 1 198 ? 14.122 -0.612 2.838 1.00 98.31 198 PHE A N 1
ATOM 1539 C CA . PHE A 1 198 ? 13.433 -0.735 1.555 1.00 98.31 198 PHE A CA 1
ATOM 1540 C C . PHE A 1 198 ? 12.812 0.593 1.098 1.00 98.31 198 PHE A C 1
ATOM 1542 O O . PHE A 1 198 ? 12.980 0.980 -0.057 1.00 98.31 198 PHE A O 1
ATOM 1549 N N . VAL A 1 199 ? 12.181 1.354 1.999 1.00 98.38 199 VAL A N 1
ATOM 1550 C CA . VAL A 1 199 ? 11.603 2.664 1.652 1.00 98.38 199 VAL A CA 1
ATOM 1551 C C . VAL A 1 199 ? 12.698 3.672 1.294 1.00 98.38 199 VAL A C 1
ATOM 1553 O O . VAL A 1 199 ? 12.559 4.367 0.293 1.00 98.38 199 VAL A O 1
ATOM 1556 N N . TRP A 1 200 ? 13.815 3.696 2.031 1.00 98.06 200 TRP A N 1
ATOM 1557 C CA . TRP A 1 200 ? 14.996 4.493 1.661 1.00 98.06 200 TRP A CA 1
ATOM 1558 C C . TRP A 1 200 ? 15.521 4.149 0.267 1.00 98.06 200 TRP A C 1
ATOM 1560 O O . TRP A 1 200 ? 15.837 5.040 -0.517 1.00 98.06 200 TRP A O 1
ATOM 1570 N N . SER A 1 201 ? 15.603 2.859 -0.061 1.00 98.12 201 SER A N 1
ATOM 1571 C CA . SER A 1 201 ? 16.077 2.441 -1.378 1.00 98.12 201 SER A CA 1
ATOM 1572 C C . SER A 1 201 ? 15.140 2.888 -2.502 1.00 98.12 201 SER A C 1
ATOM 1574 O O . SER A 1 201 ? 15.618 3.351 -3.535 1.00 98.12 201 SER A O 1
ATOM 1576 N N . MET A 1 202 ? 13.820 2.822 -2.289 1.00 98.62 202 MET A N 1
ATOM 1577 C CA . MET A 1 202 ? 12.821 3.275 -3.260 1.00 98.62 202 MET A CA 1
ATOM 1578 C C . MET A 1 202 ? 12.829 4.795 -3.426 1.00 98.62 202 MET A C 1
ATOM 1580 O O . MET A 1 202 ? 12.698 5.274 -4.547 1.00 98.62 202 MET A O 1
ATOM 1584 N N . GLU A 1 203 ? 13.028 5.539 -2.338 1.00 97.88 203 GLU A N 1
ATOM 1585 C CA . GLU A 1 203 ? 13.197 6.994 -2.345 1.00 97.88 203 GLU A CA 1
ATOM 1586 C C . GLU A 1 203 ? 14.367 7.415 -3.249 1.00 97.88 203 GLU A C 1
ATOM 1588 O O . GLU A 1 203 ? 14.191 8.177 -4.197 1.00 97.88 203 GLU A O 1
ATOM 1593 N N . ILE A 1 204 ? 15.550 6.836 -3.027 1.00 98.25 204 ILE A N 1
ATOM 1594 C CA . ILE A 1 204 ? 16.755 7.161 -3.805 1.00 98.25 204 ILE A CA 1
ATOM 1595 C C . ILE A 1 204 ? 16.597 6.716 -5.263 1.00 98.25 204 ILE A C 1
ATOM 1597 O O . ILE A 1 204 ? 16.934 7.457 -6.183 1.00 98.25 204 ILE A O 1
ATOM 1601 N N . THR A 1 205 ? 16.028 5.530 -5.483 1.00 98.31 205 THR A N 1
ATOM 1602 C CA . THR A 1 205 ? 15.728 5.001 -6.823 1.00 98.31 205 THR A CA 1
ATOM 1603 C C . THR A 1 205 ? 14.794 5.932 -7.595 1.00 98.31 205 THR A C 1
ATOM 1605 O O . THR A 1 205 ? 15.023 6.202 -8.774 1.00 98.31 205 THR A O 1
ATOM 1608 N N . ALA A 1 206 ? 13.758 6.461 -6.940 1.00 98.19 206 ALA A N 1
ATOM 1609 C CA . ALA A 1 206 ? 12.839 7.413 -7.547 1.00 98.19 206 ALA A CA 1
ATOM 1610 C C . ALA A 1 206 ? 13.534 8.749 -7.863 1.00 98.19 206 ALA A C 1
ATOM 1612 O O . ALA A 1 206 ? 13.353 9.278 -8.958 1.00 98.19 206 ALA A O 1
ATOM 1613 N N . GLY A 1 207 ? 14.393 9.251 -6.970 1.00 98.00 207 GLY A N 1
ATOM 1614 C CA . GLY A 1 207 ? 15.217 10.437 -7.228 1.00 98.00 207 GLY A CA 1
ATOM 1615 C C . GLY A 1 207 ? 16.115 10.277 -8.460 1.00 98.00 207 GLY A C 1
ATOM 1616 O O . GLY A 1 207 ? 16.074 11.106 -9.368 1.00 98.00 207 GLY A O 1
ATOM 1617 N N . LEU A 1 208 ? 16.855 9.166 -8.543 1.00 97.44 208 LEU A N 1
ATOM 1618 C CA . LEU A 1 208 ? 17.679 8.823 -9.708 1.00 97.44 208 LEU A CA 1
ATOM 1619 C C . LEU A 1 208 ? 16.855 8.738 -10.990 1.00 97.44 208 LEU A C 1
ATOM 1621 O O . LEU A 1 208 ? 17.236 9.302 -12.011 1.00 97.44 208 LEU A O 1
ATOM 1625 N N . THR A 1 209 ? 15.708 8.060 -10.933 1.00 97.31 209 THR A N 1
ATOM 1626 C CA . THR A 1 209 ? 14.820 7.901 -12.090 1.00 97.31 209 THR A CA 1
ATOM 1627 C C . THR A 1 209 ? 14.358 9.257 -12.614 1.00 97.31 209 THR A C 1
ATOM 1629 O O . THR A 1 209 ? 14.391 9.481 -13.823 1.00 97.31 209 THR A O 1
ATOM 1632 N N . LEU A 1 210 ? 13.952 10.165 -11.723 1.00 97.06 210 LEU A N 1
ATOM 1633 C CA . LEU A 1 210 ? 13.469 11.492 -12.092 1.00 97.06 210 LEU A CA 1
ATOM 1634 C C . LEU A 1 210 ? 14.569 12.359 -12.721 1.00 97.06 210 LEU A C 1
ATOM 1636 O O . LEU A 1 210 ? 14.305 13.049 -13.701 1.00 97.06 210 LEU A O 1
ATOM 1640 N N . LEU A 1 211 ? 15.784 12.313 -12.170 1.00 96.12 211 LEU A N 1
ATOM 1641 C CA . LEU A 1 211 ? 16.903 13.147 -12.615 1.00 96.12 211 LEU A CA 1
ATOM 1642 C C . LEU A 1 211 ? 17.595 12.604 -13.874 1.00 96.12 211 LEU A C 1
ATOM 1644 O O . LEU A 1 211 ? 18.001 13.384 -14.729 1.00 96.12 211 LEU A O 1
ATOM 1648 N N . ALA A 1 212 ? 17.717 11.281 -14.011 1.00 95.50 212 ALA A N 1
ATOM 1649 C CA . ALA A 1 212 ? 18.461 10.666 -15.107 1.00 95.50 212 ALA A CA 1
ATOM 1650 C C . ALA A 1 212 ? 17.600 10.447 -16.364 1.00 95.50 212 ALA A C 1
ATOM 1652 O O . ALA A 1 212 ? 18.055 10.715 -17.474 1.00 95.50 212 ALA A O 1
ATOM 1653 N N . SER A 1 213 ? 16.362 9.951 -16.226 1.00 94.81 213 SER A N 1
ATOM 1654 C CA . SER A 1 213 ? 15.544 9.509 -17.377 1.00 94.81 213 SER A CA 1
ATOM 1655 C C . SER A 1 213 ? 15.312 10.562 -18.475 1.00 94.81 213 SER A C 1
ATOM 1657 O O . SER A 1 213 ? 15.249 10.165 -19.642 1.00 94.81 213 SER A O 1
ATOM 1659 N N . PRO A 1 214 ? 15.217 11.877 -18.178 1.00 95.62 214 PRO A N 1
ATOM 1660 C CA . PRO A 1 214 ? 15.112 12.900 -19.219 1.00 95.62 214 PRO A CA 1
ATOM 1661 C C . PRO A 1 214 ? 16.275 12.898 -20.224 1.00 95.62 214 PRO A C 1
ATOM 1663 O O . PRO A 1 214 ? 16.052 13.198 -21.393 1.00 95.62 214 PRO A O 1
ATOM 1666 N N . PHE A 1 215 ? 17.488 12.513 -19.812 1.00 96.94 215 PHE A N 1
ATOM 1667 C CA . PHE A 1 215 ? 18.654 12.461 -20.703 1.00 96.94 215 PHE A CA 1
ATOM 1668 C C . PHE A 1 215 ? 18.537 11.341 -21.740 1.00 96.94 215 PHE A C 1
ATOM 1670 O O . PHE A 1 215 ? 18.854 11.562 -22.909 1.00 96.94 215 PHE A O 1
ATOM 1677 N N . LEU A 1 216 ? 18.003 10.172 -21.354 1.00 96.69 216 LEU A N 1
ATOM 1678 C CA . LEU A 1 216 ? 17.704 9.106 -22.314 1.00 96.69 216 LEU A CA 1
ATOM 1679 C C . LEU A 1 216 ? 16.649 9.559 -23.326 1.00 96.69 216 LEU A C 1
ATOM 1681 O O . LEU A 1 216 ? 16.816 9.356 -24.523 1.00 96.69 216 LEU A O 1
ATOM 1685 N N . ALA A 1 217 ? 15.566 10.179 -22.850 1.00 96.38 217 ALA A N 1
ATOM 1686 C CA . ALA A 1 217 ? 14.525 10.689 -23.737 1.00 96.38 217 ALA A CA 1
ATOM 1687 C C . ALA A 1 217 ? 15.096 11.727 -24.717 1.00 96.38 217 ALA A C 1
ATOM 1689 O O . ALA A 1 217 ? 14.841 11.644 -25.911 1.00 96.38 217 ALA A O 1
ATOM 1690 N N . GLY A 1 218 ? 15.930 12.652 -24.233 1.00 97.19 218 GLY A N 1
ATOM 1691 C CA . GLY A 1 218 ? 16.588 13.652 -25.070 1.00 97.19 218 GLY A CA 1
ATOM 1692 C C . GLY A 1 218 ? 17.470 13.037 -26.156 1.00 97.19 218 GLY A C 1
ATOM 1693 O O . GLY A 1 218 ? 17.294 13.355 -27.329 1.00 97.19 218 GLY A O 1
ATOM 1694 N N . VAL A 1 219 ? 18.389 12.132 -25.797 1.00 97.06 219 VAL A N 1
ATOM 1695 C CA . VAL A 1 219 ? 19.319 11.539 -26.777 1.00 97.06 219 VAL A CA 1
ATOM 1696 C C . VAL A 1 219 ? 18.599 10.662 -27.799 1.00 97.06 219 VAL A C 1
ATOM 1698 O O . VAL A 1 219 ? 18.903 10.721 -28.987 1.00 97.06 219 VAL A O 1
ATOM 1701 N N . LEU A 1 220 ? 17.586 9.904 -27.376 1.00 97.12 220 LEU A N 1
ATOM 1702 C CA . LEU A 1 220 ? 16.795 9.092 -28.294 1.00 97.12 220 LEU A CA 1
ATOM 1703 C C . LEU A 1 220 ? 15.891 9.946 -29.193 1.00 97.12 220 LEU A C 1
ATOM 1705 O O . LEU A 1 220 ? 15.672 9.576 -30.344 1.00 97.12 220 LEU A O 1
ATOM 1709 N N . ALA A 1 221 ? 15.382 11.082 -28.703 1.00 97.31 221 ALA A N 1
ATOM 1710 C CA . ALA A 1 221 ? 14.659 12.043 -29.530 1.00 97.31 221 ALA A CA 1
ATOM 1711 C C . ALA A 1 221 ? 15.576 12.648 -30.598 1.00 97.31 221 ALA A C 1
ATOM 1713 O O . ALA A 1 221 ? 15.179 12.701 -31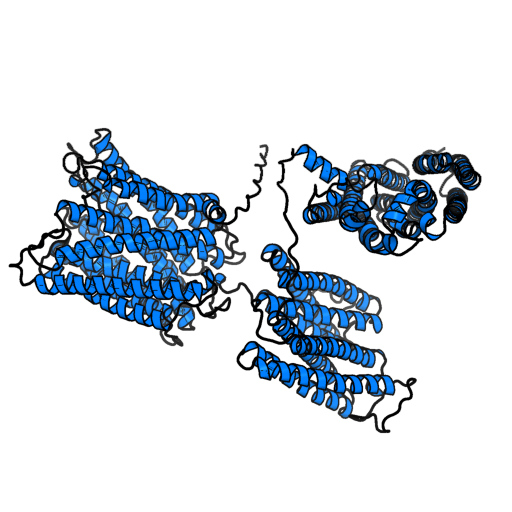.757 1.00 97.31 221 ALA A O 1
ATOM 1714 N N . MET A 1 222 ? 16.812 13.017 -30.243 1.00 96.44 222 MET A N 1
ATOM 1715 C CA . MET A 1 222 ? 17.811 13.490 -31.209 1.00 96.44 222 MET A CA 1
ATOM 1716 C C . MET A 1 222 ? 18.088 12.441 -32.297 1.00 96.44 222 MET A C 1
ATOM 1718 O O . MET A 1 222 ? 18.028 12.773 -33.474 1.00 96.44 222 MET A O 1
ATOM 1722 N N . VAL A 1 223 ? 18.280 11.162 -31.936 1.00 96.19 223 VAL A N 1
ATOM 1723 C CA . VAL A 1 223 ? 18.465 10.082 -32.931 1.00 96.19 223 VAL A CA 1
ATOM 1724 C C . VAL A 1 223 ? 17.220 9.908 -33.804 1.00 96.19 223 VAL A C 1
ATOM 1726 O O . VAL A 1 223 ? 17.320 9.697 -35.010 1.00 96.19 223 VAL A O 1
ATOM 1729 N N . LEU A 1 224 ? 16.019 10.001 -33.226 1.00 96.38 224 LEU A N 1
ATOM 1730 C CA . LEU A 1 224 ? 14.785 9.912 -34.006 1.00 96.38 224 LEU A CA 1
ATOM 1731 C C . LEU A 1 224 ? 14.649 11.087 -34.984 1.00 96.38 224 LEU A C 1
ATOM 1733 O O . LEU A 1 224 ? 14.185 10.887 -36.104 1.00 96.38 224 LEU A O 1
ATOM 1737 N N . MET A 1 225 ? 15.058 12.292 -34.585 1.00 95.75 225 MET A N 1
ATOM 1738 C CA . MET A 1 225 ? 15.076 13.470 -35.453 1.00 95.75 225 MET A CA 1
ATOM 1739 C C . MET A 1 225 ? 16.122 13.335 -36.567 1.00 95.75 225 MET A C 1
ATOM 1741 O O . MET A 1 225 ? 15.783 13.618 -37.717 1.00 95.75 225 MET A O 1
ATOM 1745 N N . ASP A 1 226 ? 17.323 12.820 -36.277 1.00 94.19 226 ASP A N 1
ATOM 1746 C CA . ASP A 1 226 ? 18.356 12.573 -37.298 1.00 94.19 226 ASP A CA 1
ATOM 1747 C C . ASP A 1 226 ? 17.828 11.578 -38.341 1.00 94.19 226 ASP A C 1
ATOM 1749 O O . ASP A 1 226 ? 17.888 11.816 -39.549 1.00 94.19 226 ASP A O 1
ATOM 1753 N N . ARG A 1 227 ? 17.158 10.517 -37.878 1.00 94.00 227 ARG A N 1
ATOM 1754 C CA . ARG A 1 227 ? 16.546 9.511 -38.751 1.00 94.00 227 ARG A CA 1
ATOM 1755 C C . ARG A 1 227 ? 15.345 10.028 -39.545 1.00 94.00 227 ARG A C 1
ATOM 1757 O O . ARG A 1 227 ? 15.195 9.646 -40.701 1.00 94.00 227 ARG A O 1
ATOM 1764 N N . GLN A 1 228 ? 14.437 10.797 -38.941 1.00 94.44 228 GLN A N 1
ATOM 1765 C CA . GLN A 1 228 ? 13.106 11.073 -39.516 1.00 94.44 228 GLN A CA 1
ATOM 1766 C C . GLN A 1 228 ? 12.936 12.488 -40.072 1.00 94.44 228 GLN A C 1
ATOM 1768 O O . GLN A 1 228 ? 12.144 12.678 -40.992 1.00 94.44 228 GLN A O 1
ATOM 1773 N N . LEU A 1 229 ? 13.645 13.469 -39.515 1.00 94.56 229 LEU A N 1
ATOM 1774 C CA . LEU A 1 229 ? 13.502 14.892 -39.837 1.00 94.56 229 LEU A CA 1
ATOM 1775 C C . LEU A 1 229 ? 14.747 15.478 -40.518 1.00 94.56 229 LEU A C 1
ATOM 1777 O O . LEU A 1 229 ? 14.742 16.656 -40.861 1.00 94.56 229 LEU A O 1
ATOM 1781 N N . GLY A 1 230 ? 15.791 14.670 -40.727 1.00 89.25 230 GLY A N 1
ATOM 1782 C CA . GLY A 1 230 ? 17.016 15.093 -41.404 1.00 89.25 230 GLY A CA 1
ATOM 1783 C C . GLY A 1 230 ? 17.869 16.053 -40.577 1.00 89.25 230 GLY A C 1
ATOM 1784 O O . GLY A 1 230 ? 18.577 16.875 -41.152 1.00 89.25 230 GLY A O 1
ATOM 1785 N N . THR A 1 231 ? 17.787 15.989 -39.244 1.00 93.69 231 THR A N 1
ATOM 1786 C CA . THR A 1 231 ? 18.734 16.708 -38.382 1.00 93.69 231 THR A CA 1
ATOM 1787 C C . THR A 1 231 ? 20.111 16.033 -38.391 1.00 93.69 231 THR A C 1
ATOM 1789 O O . THR A 1 231 ? 20.287 14.944 -38.943 1.00 93.69 231 THR A O 1
ATOM 1792 N N . HIS A 1 232 ? 21.107 16.710 -37.816 1.00 91.62 232 HIS A N 1
ATOM 1793 C CA . HIS A 1 232 ? 22.512 16.289 -37.837 1.00 91.62 232 HIS A CA 1
ATOM 1794 C C . HIS A 1 232 ? 23.161 16.413 -36.447 1.00 91.62 232 HIS A C 1
ATOM 1796 O O . HIS A 1 232 ? 24.222 17.019 -36.284 1.00 91.62 232 HIS A O 1
ATOM 1802 N N . PHE A 1 233 ? 22.501 15.882 -35.415 1.00 93.06 233 PHE A N 1
ATOM 1803 C CA . PHE A 1 233 ? 23.007 15.941 -34.041 1.00 93.06 233 PHE A CA 1
ATOM 1804 C C . PHE A 1 233 ? 24.287 15.121 -33.853 1.00 93.06 233 PHE A C 1
ATOM 1806 O O . PHE A 1 233 ? 25.186 15.568 -33.142 1.00 93.06 233 PHE A O 1
ATOM 1813 N N . PHE A 1 234 ? 24.383 13.942 -34.477 1.00 91.50 234 PHE A N 1
ATOM 1814 C CA . PHE A 1 234 ? 25.485 13.002 -34.212 1.00 91.50 234 PHE A CA 1
ATOM 1815 C C . PHE A 1 234 ? 26.322 12.620 -35.435 1.00 91.50 234 PHE A C 1
ATOM 1817 O O . PHE A 1 234 ? 27.394 12.033 -35.288 1.00 91.50 234 PHE A O 1
ATOM 1824 N N . ILE A 1 235 ? 25.837 12.929 -36.637 1.00 76.56 235 ILE A N 1
ATOM 1825 C CA . ILE A 1 235 ? 26.495 12.640 -37.919 1.00 76.56 235 ILE A CA 1
ATOM 1826 C 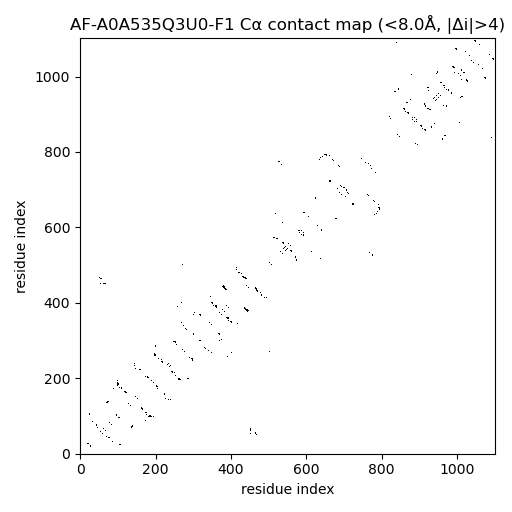C . ILE A 1 235 ? 26.600 13.920 -38.769 1.00 76.56 235 ILE A C 1
ATOM 1828 O O . ILE A 1 235 ? 25.965 14.916 -38.451 1.00 76.56 235 ILE A O 1
ATOM 1832 N N . HIS A 1 236 ? 27.391 13.895 -39.850 1.00 72.88 236 HIS A N 1
ATOM 1833 C CA . HIS A 1 236 ? 27.591 15.017 -40.792 1.00 72.88 236 HIS A CA 1
ATOM 1834 C C . HIS A 1 236 ? 28.252 16.277 -40.192 1.00 72.88 236 HIS A C 1
ATOM 1836 O O . HIS A 1 236 ? 27.685 17.364 -40.211 1.00 72.88 236 HIS A O 1
ATOM 1842 N N . GLY A 1 237 ? 29.489 16.139 -39.700 1.00 69.19 237 GLY A N 1
ATOM 1843 C CA . GLY A 1 237 ? 30.270 17.244 -39.112 1.00 69.19 237 GLY A CA 1
ATOM 1844 C C . GLY A 1 237 ? 30.157 17.358 -37.585 1.00 69.19 237 GLY A C 1
ATOM 1845 O O . GLY A 1 237 ? 30.853 18.177 -36.991 1.00 69.19 237 GLY A O 1
ATOM 1846 N N . SER A 1 238 ? 29.332 16.507 -36.968 1.00 82.31 238 SER A N 1
ATOM 1847 C CA . SER A 1 238 ? 29.157 16.346 -35.516 1.00 82.31 238 SER A CA 1
ATOM 1848 C C . SER A 1 238 ? 29.912 15.116 -34.973 1.00 82.31 238 SER A C 1
ATOM 1850 O O . SER A 1 238 ? 30.423 14.303 -35.746 1.00 82.31 238 SER A O 1
ATOM 1852 N N . ASP A 1 239 ? 29.989 14.969 -33.643 1.00 87.31 239 ASP A N 1
ATOM 1853 C CA . ASP A 1 239 ? 30.737 13.896 -32.967 1.00 87.31 239 ASP A CA 1
ATOM 1854 C C . ASP A 1 239 ? 29.815 12.749 -32.478 1.00 87.31 239 ASP A C 1
ATOM 1856 O O . ASP A 1 239 ? 28.969 12.976 -31.603 1.00 87.31 239 ASP A O 1
ATOM 1860 N N . PRO A 1 240 ? 29.980 11.498 -32.959 1.00 90.00 240 PRO A N 1
ATOM 1861 C CA . PRO A 1 240 ? 29.201 10.351 -32.485 1.00 90.00 240 PRO A CA 1
ATOM 1862 C C . PRO A 1 240 ? 29.459 9.996 -31.007 1.00 90.00 240 PRO A C 1
ATOM 1864 O O . PRO A 1 240 ? 28.614 9.348 -30.379 1.00 90.00 240 PRO A O 1
ATOM 1867 N N . LEU A 1 241 ? 30.582 10.421 -30.411 1.00 92.19 241 LEU A N 1
ATOM 1868 C CA . LEU A 1 241 ? 30.855 10.230 -28.981 1.00 92.19 241 LEU A CA 1
ATOM 1869 C C . LEU A 1 241 ? 29.901 11.031 -28.092 1.00 92.19 241 LEU A C 1
ATOM 1871 O O . LEU A 1 241 ? 29.645 10.614 -26.958 1.00 92.19 241 LEU A O 1
ATOM 1875 N N . LEU A 1 242 ? 29.300 12.111 -28.607 1.00 93.38 242 LEU A N 1
ATOM 1876 C CA . LEU A 1 242 ? 28.281 12.875 -27.887 1.00 93.38 242 LEU A CA 1
ATOM 1877 C C . LEU A 1 242 ? 27.092 11.989 -27.486 1.00 93.38 242 LEU A C 1
ATOM 1879 O O . LEU A 1 242 ? 26.609 12.084 -26.355 1.00 93.38 242 LEU A O 1
ATOM 1883 N N . TYR A 1 243 ? 26.659 11.080 -28.370 1.00 95.31 243 TYR A N 1
ATOM 1884 C CA . TYR A 1 243 ? 25.609 10.112 -28.042 1.00 95.31 243 TYR A CA 1
ATOM 1885 C C . TYR A 1 243 ? 26.019 9.252 -26.848 1.00 95.31 243 TYR A C 1
ATOM 1887 O O . TYR A 1 243 ? 25.250 9.114 -25.898 1.00 95.31 243 TYR A O 1
ATOM 1895 N N . GLN A 1 244 ? 27.229 8.679 -26.882 1.00 94.69 244 GLN A N 1
ATOM 1896 C CA . GLN A 1 244 ? 27.709 7.803 -25.811 1.00 94.69 244 GLN A CA 1
ATOM 1897 C C . GLN A 1 244 ? 27.775 8.554 -24.483 1.00 94.69 244 GLN A C 1
ATOM 1899 O O . GLN A 1 244 ? 27.330 8.025 -23.466 1.00 94.69 244 GLN A O 1
ATOM 1904 N N . PHE A 1 245 ? 28.249 9.800 -24.501 1.00 93.94 245 PHE A N 1
ATOM 1905 C CA . PHE A 1 245 ? 28.328 10.639 -23.313 1.00 93.94 245 PHE A CA 1
ATOM 1906 C C . PHE A 1 245 ? 26.948 10.857 -22.673 1.00 93.94 245 PHE A C 1
ATOM 1908 O O . PHE A 1 245 ? 26.768 10.576 -21.487 1.00 93.94 245 PHE A O 1
ATOM 1915 N N . ILE A 1 246 ? 25.944 11.281 -23.452 1.00 96.31 246 ILE A N 1
ATOM 1916 C CA . ILE A 1 246 ? 24.583 11.530 -22.941 1.00 96.31 246 ILE A CA 1
ATOM 1917 C C . ILE A 1 246 ? 23.895 10.216 -22.534 1.00 96.31 246 ILE A C 1
ATOM 1919 O O . ILE A 1 246 ? 23.252 10.141 -21.482 1.00 96.31 246 ILE A O 1
ATOM 1923 N N . PHE A 1 247 ? 24.047 9.160 -23.338 1.00 97.25 247 PHE A N 1
ATOM 1924 C CA . PHE A 1 247 ? 23.474 7.847 -23.055 1.00 97.25 247 PHE A CA 1
ATOM 1925 C C . PHE A 1 247 ? 24.014 7.264 -21.748 1.00 97.25 247 PHE A C 1
ATOM 1927 O O . PHE A 1 247 ? 23.230 6.745 -20.951 1.00 97.25 247 PHE A O 1
ATOM 1934 N N . TRP A 1 248 ? 25.324 7.349 -21.498 1.00 97.12 248 TRP A N 1
ATOM 1935 C CA . TRP A 1 248 ? 25.923 6.832 -20.267 1.00 97.12 248 TRP A CA 1
ATOM 1936 C C . TRP A 1 248 ? 25.662 7.720 -19.062 1.00 97.12 248 TRP A C 1
ATOM 1938 O O . TRP A 1 248 ? 25.436 7.174 -17.978 1.00 97.12 248 TRP A O 1
ATOM 1948 N N . PHE A 1 249 ? 25.573 9.041 -19.249 1.00 95.81 249 PHE A N 1
ATOM 1949 C CA . PHE A 1 249 ? 25.124 9.958 -18.201 1.00 95.81 249 PHE A CA 1
ATOM 1950 C C . PHE A 1 249 ? 23.765 9.540 -17.623 1.00 95.81 249 PHE A C 1
ATOM 1952 O O . PHE A 1 249 ? 23.556 9.638 -16.419 1.00 95.81 249 PHE A O 1
ATOM 1959 N N . TYR A 1 250 ? 22.859 9.000 -18.448 1.00 95.06 250 TYR A N 1
ATOM 1960 C CA . TYR A 1 250 ? 21.656 8.317 -17.963 1.00 95.06 250 TYR A CA 1
ATOM 1961 C C . TYR A 1 250 ? 21.931 6.891 -17.465 1.00 95.06 250 TYR A C 1
ATOM 1963 O O . TYR A 1 250 ? 21.523 6.511 -16.363 1.00 95.06 250 TYR A O 1
ATOM 1971 N N . SER A 1 251 ? 22.547 6.065 -18.312 1.00 95.25 251 SER A N 1
ATOM 1972 C CA . SER A 1 251 ? 22.490 4.609 -18.172 1.00 95.25 251 SER A CA 1
ATOM 1973 C C . SER A 1 251 ? 23.259 4.107 -16.963 1.00 95.25 251 SER A C 1
ATOM 1975 O O . SER A 1 251 ? 22.869 3.099 -16.377 1.00 95.25 251 SER A O 1
ATOM 1977 N N . HIS A 1 252 ? 24.312 4.809 -16.540 1.00 95.12 252 HIS A N 1
ATOM 1978 C CA . HIS A 1 252 ? 25.022 4.409 -15.339 1.00 95.12 252 HIS A CA 1
ATOM 1979 C C . HIS A 1 252 ? 24.241 4.721 -14.044 1.00 95.12 252 HIS A C 1
ATOM 1981 O O . HIS A 1 252 ? 24.030 3.805 -13.251 1.00 95.12 252 HIS A O 1
ATOM 1987 N N . PRO A 1 253 ? 23.674 5.924 -13.828 1.00 95.44 253 PRO A N 1
ATOM 1988 C CA . PRO A 1 253 ? 22.651 6.108 -12.795 1.00 95.44 253 PRO A CA 1
ATOM 1989 C C . PRO A 1 253 ? 21.527 5.066 -12.862 1.00 95.44 253 PRO A C 1
ATOM 1991 O O . PRO A 1 253 ? 21.078 4.566 -11.828 1.00 95.44 253 PRO A O 1
ATOM 1994 N N . ALA A 1 254 ? 21.108 4.681 -14.073 1.00 94.62 254 ALA A N 1
ATOM 1995 C CA . ALA A 1 254 ? 20.088 3.661 -14.252 1.00 94.62 254 ALA A CA 1
ATOM 1996 C C . ALA A 1 254 ? 20.510 2.279 -13.743 1.00 94.62 254 ALA A C 1
ATOM 1998 O O . ALA A 1 254 ? 19.663 1.587 -13.185 1.00 94.62 254 ALA A O 1
ATOM 1999 N N . VAL A 1 255 ? 21.783 1.871 -13.812 1.00 94.94 255 VAL A N 1
ATOM 2000 C CA . VAL A 1 255 ? 22.191 0.593 -13.195 1.00 94.94 255 VAL A CA 1
ATOM 2001 C C . VAL A 1 255 ? 21.990 0.596 -11.677 1.00 94.94 255 VAL A C 1
ATOM 2003 O O . VAL A 1 255 ? 21.630 -0.433 -11.105 1.00 94.94 255 VAL A O 1
ATOM 2006 N N . TYR A 1 256 ? 22.095 1.756 -11.018 1.00 96.19 256 TYR A N 1
ATOM 2007 C CA . TYR A 1 256 ? 21.768 1.869 -9.595 1.00 96.19 256 TYR A CA 1
ATOM 2008 C C . TYR A 1 256 ? 20.266 1.774 -9.328 1.00 96.19 256 TYR A C 1
ATOM 2010 O O . TYR A 1 256 ? 19.869 1.136 -8.351 1.00 96.19 256 TYR A O 1
ATOM 2018 N N . ILE A 1 257 ? 19.424 2.301 -10.225 1.00 97.19 257 ILE A N 1
ATOM 2019 C CA . ILE A 1 257 ? 17.964 2.085 -10.190 1.00 97.19 257 ILE A CA 1
ATOM 2020 C C . ILE A 1 257 ? 17.650 0.577 -10.210 1.00 97.19 257 ILE A C 1
ATOM 2022 O O . ILE A 1 257 ? 16.725 0.126 -9.534 1.00 97.19 257 ILE A O 1
ATOM 2026 N N . MET A 1 258 ? 18.450 -0.218 -10.930 1.00 96.56 258 MET A N 1
ATOM 2027 C CA . MET A 1 258 ? 18.263 -1.667 -11.067 1.00 96.56 258 MET A CA 1
ATOM 2028 C C . MET A 1 258 ? 18.743 -2.493 -9.865 1.00 96.56 258 MET A C 1
ATOM 2030 O O . MET A 1 258 ? 18.401 -3.670 -9.804 1.00 96.56 258 MET A O 1
ATOM 2034 N N . ILE A 1 259 ? 19.516 -1.948 -8.917 1.00 96.94 259 ILE A N 1
ATOM 2035 C CA . ILE A 1 259 ? 20.073 -2.722 -7.782 1.00 96.94 259 ILE A CA 1
ATOM 2036 C C . ILE A 1 259 ? 19.705 -2.153 -6.407 1.00 96.94 259 ILE A C 1
ATOM 2038 O O . ILE A 1 259 ? 19.551 -2.914 -5.448 1.00 96.94 259 ILE A O 1
ATOM 2042 N N . LEU A 1 260 ? 19.506 -0.835 -6.283 1.00 97.81 260 LEU A N 1
ATOM 2043 C CA . LEU A 1 260 ? 19.198 -0.193 -5.003 1.00 97.81 260 LEU A CA 1
ATOM 2044 C C . LEU A 1 260 ? 17.982 -0.812 -4.296 1.00 97.81 260 LEU A C 1
ATOM 2046 O O . LEU A 1 260 ? 18.108 -1.146 -3.113 1.00 97.81 260 LEU A O 1
ATOM 2050 N N . PRO A 1 261 ? 16.848 -1.061 -4.977 1.00 98.25 261 PRO A N 1
ATOM 2051 C CA . PRO A 1 261 ? 15.702 -1.703 -4.344 1.00 98.25 261 PRO A CA 1
ATOM 2052 C C . PRO A 1 261 ? 15.987 -3.124 -3.842 1.00 98.25 261 PRO A C 1
ATOM 2054 O O . PRO A 1 261 ? 15.471 -3.514 -2.794 1.00 98.25 261 PRO A O 1
ATOM 2057 N N . ALA A 1 262 ? 16.839 -3.892 -4.534 1.00 98.19 262 ALA A N 1
ATOM 2058 C CA . ALA A 1 262 ? 17.255 -5.223 -4.086 1.00 98.19 262 ALA A CA 1
ATOM 2059 C C . ALA A 1 262 ? 18.043 -5.149 -2.773 1.00 98.19 262 ALA A C 1
ATOM 2061 O O . ALA A 1 262 ? 17.791 -5.936 -1.860 1.00 98.19 262 ALA A O 1
ATOM 2062 N N . PHE A 1 263 ? 18.920 -4.149 -2.625 1.00 98.19 263 PHE A N 1
ATOM 2063 C CA . PHE A 1 263 ? 19.574 -3.885 -1.343 1.00 98.19 263 PHE A CA 1
ATOM 2064 C C . PHE A 1 263 ? 18.565 -3.586 -0.237 1.00 98.19 263 PHE A C 1
ATOM 2066 O O . PHE A 1 263 ? 18.716 -4.077 0.878 1.00 98.19 263 PHE A O 1
ATOM 2073 N N . GLY A 1 264 ? 17.539 -2.792 -0.545 1.00 97.88 264 GLY A N 1
ATOM 2074 C CA . GLY A 1 264 ? 16.456 -2.493 0.381 1.00 97.88 264 GLY A CA 1
ATOM 2075 C C . GLY A 1 264 ? 15.717 -3.750 0.834 1.00 97.88 264 GLY A C 1
ATOM 2076 O O . GLY A 1 264 ? 15.561 -3.965 2.030 1.00 97.88 264 GLY A O 1
ATOM 2077 N N . ILE A 1 265 ? 15.330 -4.611 -0.110 1.00 98.44 265 ILE A N 1
ATOM 2078 C CA . ILE A 1 265 ? 14.667 -5.897 0.159 1.00 98.44 265 ILE A CA 1
ATOM 2079 C C . ILE A 1 265 ? 15.517 -6.758 1.092 1.00 98.44 265 ILE A C 1
ATOM 2081 O O . ILE A 1 265 ? 15.037 -7.230 2.121 1.00 98.44 265 ILE A O 1
ATOM 2085 N N . VAL A 1 266 ? 16.789 -6.962 0.749 1.00 98.19 266 VAL A N 1
ATOM 2086 C CA . VAL A 1 266 ? 17.692 -7.827 1.517 1.00 98.19 266 VAL A CA 1
ATOM 2087 C C . VAL A 1 266 ? 17.916 -7.279 2.926 1.00 98.19 266 VAL A C 1
ATOM 2089 O O . VAL A 1 266 ? 17.942 -8.052 3.886 1.00 98.19 266 VAL A O 1
ATOM 2092 N N . SER A 1 267 ? 17.964 -5.953 3.072 1.00 97.69 267 SER A N 1
ATOM 2093 C CA . SER A 1 267 ? 18.012 -5.274 4.368 1.00 97.69 267 SER A CA 1
ATOM 2094 C C . SER A 1 267 ? 16.752 -5.439 5.224 1.00 97.69 267 SER A C 1
ATOM 2096 O O . SER A 1 267 ? 16.850 -5.270 6.434 1.00 97.69 267 SER A O 1
ATOM 2098 N N . GLU A 1 268 ? 15.598 -5.801 4.656 1.00 97.12 268 GLU A N 1
ATOM 2099 C CA . GLU A 1 268 ? 14.406 -6.180 5.434 1.00 97.12 268 GLU A CA 1
ATOM 2100 C C . GLU A 1 268 ? 14.404 -7.676 5.783 1.00 97.12 268 GLU A C 1
ATOM 2102 O O . GLU A 1 268 ? 14.016 -8.072 6.883 1.00 97.12 268 GLU A O 1
ATOM 2107 N N . VAL A 1 269 ? 14.861 -8.524 4.857 1.00 98.12 269 VAL A N 1
ATOM 2108 C CA . VAL A 1 269 ? 14.816 -9.987 5.002 1.00 98.12 269 VAL A CA 1
ATOM 2109 C C . VAL A 1 269 ? 15.845 -10.496 6.013 1.00 98.12 269 VAL A C 1
ATOM 2111 O O . VAL A 1 269 ? 15.507 -11.321 6.867 1.00 98.12 269 VAL A O 1
ATOM 2114 N N . ILE A 1 270 ? 17.092 -10.015 5.933 1.00 98.12 270 ILE A N 1
ATOM 2115 C CA . ILE A 1 270 ? 18.192 -10.492 6.786 1.00 98.12 270 ILE A CA 1
ATOM 2116 C C . ILE A 1 270 ? 17.868 -10.317 8.281 1.00 98.12 270 ILE A C 1
ATOM 2118 O O . ILE A 1 270 ? 17.911 -11.325 8.987 1.00 98.12 270 ILE A O 1
ATOM 2122 N N . PRO A 1 271 ? 17.474 -9.124 8.777 1.00 96.31 271 PRO A N 1
ATOM 2123 C CA . PRO A 1 271 ? 17.162 -8.925 10.195 1.00 96.31 271 PRO A CA 1
ATOM 2124 C C . PRO A 1 271 ? 16.050 -9.831 10.732 1.00 96.31 271 PRO A C 1
ATOM 2126 O O . PRO A 1 271 ? 16.098 -10.290 11.876 1.00 96.31 271 PRO A O 1
ATOM 2129 N N . VAL A 1 272 ? 15.026 -10.095 9.9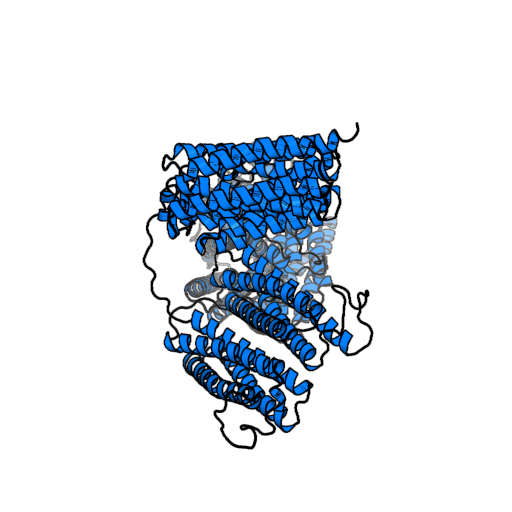14 1.00 95.81 272 VAL A N 1
ATOM 2130 C CA . VAL A 1 272 ? 13.870 -10.900 10.327 1.00 95.81 272 VAL A CA 1
ATOM 2131 C C . VAL A 1 272 ? 14.258 -12.359 10.520 1.00 95.81 272 VAL A C 1
ATOM 2133 O O . VAL A 1 272 ? 13.885 -12.965 11.527 1.00 95.81 272 VAL A O 1
ATOM 2136 N N . PHE A 1 273 ? 15.044 -12.921 9.601 1.00 97.06 273 PHE A N 1
ATOM 2137 C CA . PHE A 1 273 ? 15.472 -14.316 9.694 1.00 97.06 273 PHE A CA 1
ATOM 2138 C C . PHE A 1 273 ? 16.754 -14.527 10.501 1.00 97.06 273 PHE A C 1
ATOM 2140 O O . PHE A 1 273 ? 17.011 -15.669 10.869 1.00 97.06 273 PHE A O 1
ATOM 2147 N N . SER A 1 274 ? 17.515 -13.476 10.830 1.00 95.50 274 SER A N 1
ATOM 2148 C CA . SER A 1 274 ? 18.609 -13.528 11.812 1.00 95.50 274 SER A CA 1
ATOM 2149 C C . SER A 1 274 ? 18.161 -13.198 13.241 1.00 95.50 274 SER A C 1
ATOM 2151 O O . SER A 1 274 ? 18.949 -13.349 14.174 1.00 95.50 274 SER A O 1
ATOM 2153 N N . ARG A 1 275 ? 16.911 -12.744 13.429 1.00 92.88 275 ARG A N 1
ATOM 2154 C CA . ARG A 1 275 ? 16.366 -12.283 14.721 1.00 92.88 275 ARG A CA 1
ATOM 2155 C C . ARG A 1 275 ? 17.236 -11.212 15.388 1.00 92.88 275 ARG A C 1
ATOM 2157 O O . ARG A 1 275 ? 17.314 -11.140 16.612 1.00 92.88 27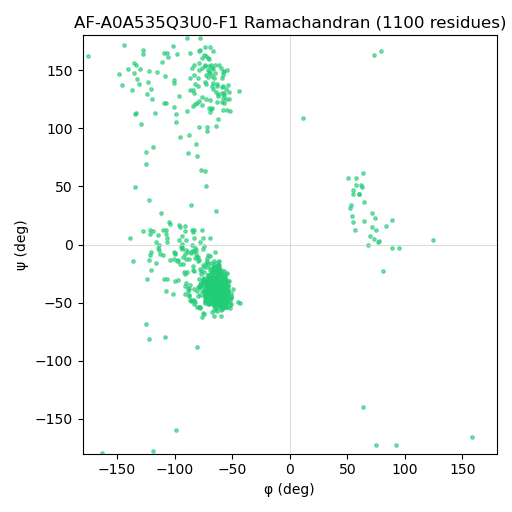5 ARG A O 1
ATOM 2164 N N . LYS A 1 276 ? 17.868 -10.361 14.579 1.00 92.19 276 LYS A N 1
ATOM 2165 C CA . LYS A 1 276 ? 18.742 -9.275 15.027 1.00 92.19 276 LYS A CA 1
ATOM 2166 C C . LYS A 1 276 ? 18.439 -8.013 14.218 1.00 92.19 276 LYS A C 1
ATOM 2168 O O . LYS A 1 276 ? 18.358 -8.109 12.997 1.00 92.19 276 LYS A O 1
ATOM 2173 N N . PRO A 1 277 ? 18.274 -6.834 14.846 1.00 91.12 277 PRO A N 1
ATOM 2174 C CA . PRO A 1 277 ? 18.123 -5.578 14.114 1.00 91.12 277 PRO A CA 1
ATOM 2175 C C . PRO A 1 277 ? 19.280 -5.339 13.139 1.00 91.12 277 PRO A C 1
ATOM 2177 O O . PRO A 1 277 ? 20.409 -5.757 13.403 1.00 91.12 277 PRO A O 1
ATOM 2180 N N . ILE A 1 278 ? 19.006 -4.634 12.038 1.00 94.06 278 ILE A N 1
ATOM 2181 C CA . ILE A 1 278 ? 20.035 -4.299 11.050 1.00 94.06 278 ILE A CA 1
ATOM 2182 C C . ILE A 1 278 ? 21.171 -3.506 11.712 1.00 94.06 278 ILE A C 1
ATOM 2184 O O . ILE A 1 278 ? 20.952 -2.482 12.368 1.00 94.06 278 ILE A O 1
ATOM 2188 N N . PHE A 1 279 ? 22.398 -3.989 11.549 1.00 95.69 279 PHE A N 1
ATOM 2189 C CA . PHE A 1 279 ? 23.589 -3.302 12.023 1.00 95.69 279 PHE A CA 1
ATOM 2190 C C . PHE A 1 279 ? 23.867 -2.076 11.147 1.00 95.69 279 PHE A C 1
ATOM 2192 O O . PHE A 1 279 ? 23.741 -2.127 9.925 1.00 95.69 279 PHE A O 1
ATOM 2199 N N . GLY A 1 280 ? 24.234 -0.952 11.768 1.00 93.56 280 GLY A N 1
ATOM 2200 C CA . GLY A 1 280 ? 24.636 0.244 11.027 1.00 93.56 280 GLY A CA 1
ATOM 2201 C C . GLY A 1 280 ? 23.529 0.874 10.172 1.00 93.56 280 GLY A C 1
ATOM 2202 O O . GLY A 1 280 ? 23.829 1.396 9.103 1.00 93.56 280 GLY A O 1
ATOM 2203 N N . TYR A 1 281 ? 22.264 0.874 10.621 1.00 95.25 281 TYR A N 1
ATOM 2204 C CA . TYR A 1 281 ? 21.119 1.437 9.875 1.00 95.25 281 TYR A CA 1
ATOM 2205 C C . TYR A 1 281 ? 21.412 2.793 9.201 1.00 95.25 281 TYR A C 1
ATOM 2207 O O . TYR A 1 281 ? 21.179 2.958 8.004 1.00 95.25 281 TYR A O 1
ATOM 2215 N N . ARG A 1 282 ? 21.969 3.761 9.950 1.00 95.44 282 ARG A N 1
ATOM 2216 C CA . ARG A 1 282 ? 22.310 5.090 9.409 1.00 95.44 282 ARG A CA 1
ATOM 2217 C C . ARG A 1 282 ? 23.384 5.001 8.327 1.00 95.44 282 ARG A C 1
ATOM 2219 O O . ARG A 1 282 ? 23.231 5.610 7.275 1.00 95.44 282 ARG A O 1
ATOM 2226 N N . ALA A 1 283 ? 24.434 4.218 8.570 1.00 94.75 283 ALA A N 1
ATOM 2227 C CA . ALA A 1 283 ? 25.500 3.996 7.599 1.00 94.75 283 ALA A CA 1
ATOM 2228 C C . ALA A 1 283 ? 24.959 3.347 6.315 1.00 94.75 283 ALA A C 1
ATOM 2230 O O . ALA A 1 283 ? 25.340 3.764 5.227 1.00 94.75 283 ALA A O 1
ATOM 2231 N N . MET A 1 284 ? 24.017 2.401 6.412 1.00 94.69 284 MET A N 1
ATOM 2232 C CA . MET A 1 284 ? 23.347 1.827 5.238 1.00 94.69 284 MET A CA 1
ATOM 2233 C C . MET A 1 284 ? 22.532 2.856 4.454 1.00 94.69 284 MET A C 1
ATOM 2235 O O . MET A 1 284 ? 22.655 2.910 3.230 1.00 94.69 284 MET A O 1
ATOM 2239 N N . ALA A 1 285 ? 21.714 3.662 5.136 1.00 95.50 285 ALA A N 1
ATOM 2240 C CA . ALA A 1 285 ? 20.903 4.692 4.488 1.00 95.50 285 ALA A CA 1
ATOM 2241 C C . ALA A 1 285 ? 21.785 5.725 3.764 1.00 95.50 285 ALA A C 1
ATOM 2243 O O . ALA A 1 285 ? 21.595 5.966 2.572 1.00 95.50 285 ALA A O 1
ATOM 2244 N N . PHE A 1 286 ? 22.809 6.257 4.441 1.00 95.81 286 PHE A N 1
ATOM 2245 C CA . PHE A 1 286 ? 23.749 7.204 3.834 1.00 95.81 286 PHE A CA 1
ATOM 2246 C C . PHE A 1 286 ? 24.586 6.581 2.717 1.00 95.81 286 PHE A C 1
ATOM 2248 O O . PHE A 1 286 ? 24.815 7.241 1.711 1.00 95.81 286 PHE A O 1
ATOM 2255 N N . SER A 1 287 ? 24.979 5.309 2.829 1.00 95.81 287 SER A N 1
ATOM 2256 C CA . SER A 1 287 ? 25.697 4.616 1.749 1.00 95.81 287 SER A CA 1
ATOM 2257 C C . SER A 1 287 ? 24.838 4.488 0.490 1.00 95.81 287 SER A C 1
ATOM 2259 O O . SER A 1 287 ? 25.338 4.675 -0.613 1.00 95.81 287 SER A O 1
ATOM 2261 N N . MET A 1 288 ? 23.533 4.216 0.626 1.00 95.81 288 MET A N 1
ATOM 2262 C CA . MET A 1 288 ? 22.622 4.221 -0.527 1.00 95.81 288 MET A CA 1
ATOM 2263 C C . MET A 1 288 ? 22.491 5.617 -1.141 1.00 95.81 288 MET A C 1
ATOM 2265 O O . MET A 1 288 ? 22.499 5.737 -2.362 1.00 95.81 288 MET A O 1
ATOM 2269 N N . ALA A 1 289 ? 22.391 6.661 -0.315 1.00 95.25 289 ALA A N 1
ATOM 2270 C CA . ALA A 1 289 ? 22.307 8.035 -0.805 1.00 95.25 289 ALA A CA 1
ATOM 2271 C C . ALA A 1 289 ? 23.600 8.460 -1.525 1.00 95.25 289 ALA A C 1
ATOM 2273 O O . ALA A 1 289 ? 23.532 9.049 -2.601 1.00 95.25 289 ALA A O 1
ATOM 2274 N N . ALA A 1 290 ? 24.766 8.093 -0.981 1.00 95.62 290 ALA A N 1
ATOM 2275 C CA . ALA A 1 290 ? 26.070 8.340 -1.590 1.00 95.62 290 ALA A CA 1
ATOM 2276 C C . ALA A 1 290 ? 26.200 7.656 -2.956 1.00 95.62 290 ALA A C 1
ATOM 2278 O O . ALA A 1 290 ? 26.623 8.300 -3.908 1.00 95.62 290 ALA A O 1
ATOM 2279 N N . ILE A 1 291 ? 25.765 6.395 -3.081 1.00 95.38 291 ILE A N 1
ATOM 2280 C CA . ILE A 1 291 ? 25.695 5.695 -4.376 1.00 95.38 291 ILE A CA 1
ATOM 2281 C C . ILE A 1 291 ? 24.804 6.463 -5.362 1.00 95.38 291 ILE A C 1
ATOM 2283 O O . ILE A 1 291 ? 25.169 6.618 -6.523 1.00 95.38 291 ILE A O 1
ATOM 2287 N N . GLY A 1 292 ? 23.662 6.983 -4.902 1.00 93.44 292 GLY A N 1
ATOM 2288 C CA . GLY A 1 292 ? 22.776 7.788 -5.742 1.00 93.44 292 GLY A CA 1
ATOM 2289 C C . GLY A 1 292 ? 23.445 9.061 -6.277 1.00 93.44 292 GLY A C 1
ATOM 2290 O O . GLY A 1 292 ? 23.365 9.346 -7.466 1.00 93.44 292 GLY A O 1
ATOM 2291 N N . VAL A 1 293 ? 24.150 9.810 -5.429 1.00 92.38 293 VAL A N 1
ATOM 2292 C CA . VAL A 1 293 ? 24.848 11.037 -5.856 1.00 92.38 293 VAL A CA 1
ATOM 2293 C C . VAL A 1 293 ? 26.039 10.718 -6.760 1.00 92.38 293 VAL A C 1
ATOM 2295 O O . VAL A 1 293 ? 26.150 11.268 -7.855 1.00 92.38 293 VAL A O 1
ATOM 2298 N N . LEU A 1 294 ? 26.908 9.802 -6.328 1.00 92.12 294 LEU A N 1
ATOM 2299 C CA . LEU A 1 294 ? 28.112 9.428 -7.070 1.00 92.12 294 LEU A CA 1
ATOM 2300 C C . LEU A 1 294 ? 27.782 8.778 -8.417 1.00 92.12 294 LEU A C 1
ATOM 2302 O O . LEU A 1 294 ? 28.588 8.863 -9.337 1.00 92.12 294 LEU A O 1
ATOM 2306 N N . GLY A 1 295 ? 26.594 8.188 -8.580 1.00 90.69 295 GLY A N 1
ATOM 2307 C CA . GLY A 1 295 ? 26.175 7.583 -9.840 1.00 90.69 295 GLY A CA 1
ATOM 2308 C C . GLY A 1 295 ? 26.211 8.530 -11.045 1.00 90.69 295 GLY A C 1
ATOM 2309 O O . GLY A 1 295 ? 26.477 8.072 -12.154 1.00 90.69 295 GLY A O 1
ATOM 2310 N N . PHE A 1 296 ? 26.035 9.840 -10.840 1.00 93.44 296 PHE A N 1
ATOM 2311 C CA . PHE A 1 296 ? 26.165 10.856 -11.896 1.00 93.44 296 PHE A CA 1
ATOM 2312 C C . PHE A 1 296 ? 27.615 11.260 -12.203 1.00 93.44 296 PHE A C 1
ATOM 2314 O O . PHE A 1 296 ? 27.861 11.950 -13.187 1.00 93.44 296 PHE A O 1
ATOM 2321 N N . MET A 1 297 ? 28.580 10.844 -11.381 1.00 93.06 297 MET A N 1
ATOM 2322 C CA . MET A 1 297 ? 29.988 11.250 -11.477 1.00 93.06 297 MET A CA 1
ATOM 2323 C C . MET A 1 297 ? 30.910 10.151 -12.010 1.00 93.06 297 MET A C 1
ATOM 2325 O O . MET A 1 297 ? 32.112 10.365 -12.084 1.00 93.06 297 MET A O 1
ATOM 2329 N N . VAL A 1 298 ? 30.374 8.983 -12.376 1.00 95.31 298 VAL A N 1
ATOM 2330 C CA . VAL A 1 298 ? 31.190 7.801 -12.718 1.00 95.31 298 VAL A CA 1
ATOM 2331 C C . VAL A 1 298 ? 30.940 7.265 -14.132 1.00 95.31 298 VAL A C 1
ATOM 2333 O O . VAL A 1 298 ? 31.671 6.407 -14.605 1.00 95.31 298 VAL A O 1
ATOM 2336 N N . PHE A 1 299 ? 29.923 7.763 -14.837 1.00 94.62 299 PHE A N 1
ATOM 2337 C CA . PHE A 1 299 ? 29.384 7.138 -16.050 1.00 94.62 299 PHE A CA 1
ATOM 2338 C C . PHE A 1 299 ? 30.382 6.921 -17.200 1.00 94.62 299 PHE A C 1
ATOM 2340 O O . PHE A 1 299 ? 30.206 5.978 -17.972 1.00 94.62 299 PHE A O 1
ATOM 2347 N N . ALA A 1 300 ? 31.421 7.751 -17.339 1.00 94.56 300 ALA A N 1
ATOM 2348 C CA . ALA A 1 300 ? 32.344 7.639 -18.468 1.00 94.56 300 ALA A CA 1
ATOM 2349 C C . ALA A 1 300 ? 33.316 6.450 -18.359 1.00 94.56 300 ALA A C 1
ATOM 2351 O O . ALA A 1 300 ? 34.061 6.205 -19.304 1.00 94.56 300 ALA A O 1
ATOM 2352 N N . HIS A 1 301 ? 33.272 5.646 -17.286 1.00 95.69 301 HIS A N 1
ATOM 2353 C CA . HIS A 1 301 ? 33.993 4.366 -17.277 1.00 95.69 301 HIS A CA 1
ATOM 2354 C C . HIS A 1 301 ? 33.504 3.384 -18.349 1.00 95.69 301 HIS A C 1
ATOM 2356 O O . HIS A 1 301 ? 34.220 2.464 -18.717 1.00 95.69 301 HIS A O 1
ATOM 2362 N N . HIS A 1 302 ? 32.311 3.587 -18.918 1.00 95.69 302 HIS A N 1
ATOM 2363 C CA . HIS A 1 302 ? 31.861 2.823 -20.091 1.00 95.69 302 HIS A CA 1
ATOM 2364 C C . HIS A 1 302 ? 32.529 3.267 -21.401 1.00 95.69 302 HIS A C 1
ATOM 2366 O O . HIS A 1 302 ? 32.274 2.673 -22.447 1.00 95.69 302 HIS A O 1
ATOM 2372 N N . MET A 1 303 ? 33.350 4.319 -21.356 1.00 95.25 303 MET A N 1
ATOM 2373 C CA . MET A 1 303 ? 33.916 5.010 -22.513 1.00 95.25 303 MET A CA 1
ATOM 2374 C C . MET A 1 303 ? 35.454 5.019 -22.512 1.00 95.25 303 MET A C 1
ATOM 2376 O O . MET A 1 303 ? 36.051 5.700 -23.344 1.00 95.25 303 MET A O 1
ATOM 2380 N N . PHE A 1 304 ? 36.125 4.284 -21.620 1.00 95.56 304 PHE A N 1
ATOM 2381 C CA . PHE A 1 304 ? 37.590 4.328 -21.494 1.00 95.56 304 PHE A CA 1
ATOM 2382 C C . PHE A 1 304 ? 38.335 4.008 -22.798 1.00 95.56 304 PHE A C 1
ATOM 2384 O O . PHE A 1 304 ? 39.340 4.642 -23.107 1.00 95.56 304 PHE A O 1
ATOM 2391 N N . THR A 1 305 ? 37.793 3.120 -23.629 1.00 94.38 305 THR A N 1
ATOM 2392 C CA . THR A 1 305 ? 38.382 2.729 -24.923 1.00 94.38 305 THR A CA 1
ATOM 2393 C C . THR A 1 305 ? 37.910 3.574 -26.113 1.00 94.38 305 THR A C 1
ATOM 2395 O O . THR A 1 305 ? 38.170 3.228 -27.261 1.00 94.38 305 THR A O 1
ATOM 2398 N N . THR A 1 306 ? 37.224 4.697 -25.871 1.00 92.12 306 THR A N 1
ATOM 2399 C CA . THR A 1 306 ? 36.681 5.565 -26.938 1.00 92.12 306 THR A CA 1
ATOM 2400 C C . THR A 1 306 ? 37.609 6.712 -27.351 1.00 92.12 306 THR A C 1
ATOM 2402 O O . THR A 1 306 ? 37.255 7.491 -28.230 1.00 92.12 306 THR A O 1
ATOM 2405 N N . GLY A 1 307 ? 38.795 6.818 -26.739 1.00 87.69 307 GLY A N 1
ATOM 2406 C CA . GLY A 1 307 ? 39.768 7.879 -27.033 1.00 87.69 307 GLY A CA 1
ATOM 2407 C C . GLY A 1 307 ? 39.597 9.155 -26.200 1.00 87.69 307 GLY A C 1
ATOM 2408 O O . GLY A 1 307 ? 40.076 10.213 -26.600 1.00 87.69 307 GLY A O 1
ATOM 2409 N N . LEU A 1 308 ? 38.929 9.079 -25.041 1.00 91.81 308 LEU A N 1
ATOM 2410 C CA . LEU A 1 308 ? 38.818 10.207 -24.109 1.00 91.81 308 LEU A CA 1
ATOM 2411 C C . LEU A 1 308 ? 40.206 10.709 -23.653 1.00 91.81 308 LEU A C 1
ATOM 2413 O O . LEU A 1 308 ? 41.116 9.898 -23.477 1.00 91.81 308 LEU A O 1
ATOM 2417 N N . PRO A 1 309 ? 40.383 12.013 -23.368 1.00 94.19 309 PRO A N 1
ATOM 2418 C CA . PRO A 1 309 ? 41.613 12.523 -22.761 1.00 94.19 309 PRO A CA 1
ATOM 2419 C C . PRO A 1 309 ? 41.971 11.782 -21.465 1.00 94.19 309 PRO A C 1
ATOM 2421 O O . PRO A 1 309 ? 41.098 11.560 -20.622 1.00 94.19 309 PRO A O 1
ATOM 2424 N N . LEU A 1 310 ? 43.253 11.443 -21.277 1.00 94.12 310 LEU A N 1
ATOM 2425 C CA . LEU A 1 310 ? 43.716 10.633 -20.139 1.00 94.12 310 LEU A CA 1
ATOM 2426 C C . LEU A 1 310 ? 43.294 11.217 -18.782 1.00 94.12 310 LEU A C 1
ATOM 2428 O O . LEU A 1 310 ? 42.785 10.483 -17.946 1.00 94.12 310 LEU A O 1
ATOM 2432 N N . GLY A 1 311 ? 43.391 12.537 -18.591 1.00 95.06 311 GLY A N 1
ATOM 2433 C CA . GLY A 1 311 ? 42.977 13.172 -17.332 1.00 95.06 311 GLY A CA 1
ATOM 2434 C C . GLY A 1 311 ? 41.489 12.978 -16.994 1.00 95.06 311 GLY A C 1
ATOM 2435 O O . GLY A 1 311 ? 41.135 12.835 -15.825 1.00 95.06 311 GLY A O 1
ATOM 2436 N N . LEU A 1 312 ? 40.605 12.903 -18.001 1.00 93.44 312 LEU A N 1
ATOM 2437 C CA . LEU A 1 312 ? 39.199 12.543 -17.773 1.00 93.44 312 LEU A CA 1
ATOM 2438 C C . LEU A 1 312 ? 39.066 11.060 -17.424 1.00 93.44 312 LEU A C 1
ATOM 2440 O O . LEU A 1 312 ? 38.329 10.717 -16.503 1.00 93.44 312 LEU A O 1
ATOM 2444 N N . GLN A 1 313 ? 39.792 10.184 -18.119 1.00 95.06 313 GLN A N 1
ATOM 2445 C CA . GLN A 1 313 ? 39.789 8.754 -17.811 1.00 95.06 313 GLN A CA 1
ATOM 2446 C C . GLN A 1 313 ? 40.244 8.483 -16.368 1.00 95.06 313 GLN A C 1
ATOM 2448 O O . GLN A 1 313 ? 39.579 7.741 -15.649 1.00 95.06 313 GLN A O 1
ATOM 2453 N N . GLU A 1 314 ? 41.314 9.135 -15.909 1.00 95.19 314 GLU A N 1
ATOM 2454 C CA . GLU A 1 314 ? 41.829 9.022 -14.539 1.00 95.19 314 GLU A CA 1
ATOM 2455 C C . GLU A 1 314 ? 40.816 9.511 -13.496 1.00 95.19 314 GLU A C 1
ATOM 2457 O O . GLU A 1 314 ? 40.594 8.843 -12.481 1.00 95.19 314 GLU A O 1
ATOM 2462 N N . PHE A 1 315 ? 40.139 10.633 -13.764 1.00 95.38 315 PHE A N 1
ATOM 2463 C CA . PHE A 1 315 ? 39.058 11.128 -12.912 1.00 95.38 315 PHE A CA 1
ATOM 2464 C C . PHE A 1 315 ? 37.919 10.105 -12.783 1.00 95.38 315 PHE A C 1
ATOM 2466 O O . PHE A 1 315 ? 37.462 9.800 -11.675 1.00 95.38 315 PHE A O 1
ATOM 2473 N N . PHE A 1 316 ? 37.465 9.543 -13.906 1.00 95.56 316 PHE A N 1
ATOM 2474 C CA . PHE A 1 316 ? 36.385 8.558 -13.915 1.00 95.56 316 PHE A CA 1
ATOM 2475 C C . PHE A 1 316 ? 36.813 7.206 -13.328 1.00 95.56 316 PHE A C 1
ATOM 2477 O O . PHE A 1 316 ? 36.002 6.560 -12.667 1.00 95.56 316 PHE A O 1
ATOM 2484 N N . MET A 1 317 ? 38.078 6.802 -13.462 1.00 95.88 317 MET A N 1
ATOM 2485 C CA . MET A 1 317 ? 38.644 5.644 -12.758 1.00 95.88 317 MET A CA 1
ATOM 2486 C C . MET A 1 317 ? 38.571 5.846 -11.239 1.00 95.88 317 MET A C 1
ATOM 2488 O O . MET A 1 317 ? 38.010 5.008 -10.530 1.00 95.88 317 MET A O 1
ATOM 2492 N N . ALA A 1 318 ? 39.084 6.972 -10.733 1.00 94.62 318 ALA A N 1
ATOM 2493 C CA . ALA A 1 318 ? 39.133 7.252 -9.298 1.00 94.62 318 ALA A CA 1
ATOM 2494 C C . ALA A 1 318 ? 37.731 7.341 -8.672 1.00 94.62 318 ALA A C 1
ATOM 2496 O O . ALA A 1 318 ? 37.460 6.736 -7.631 1.00 94.62 318 ALA A O 1
ATOM 2497 N N . THR A 1 319 ? 36.811 8.057 -9.323 1.00 94.50 319 THR A N 1
ATOM 2498 C CA . THR A 1 319 ? 35.423 8.186 -8.851 1.00 94.50 319 THR A CA 1
ATOM 2499 C C . THR A 1 319 ? 34.660 6.861 -8.928 1.00 94.50 319 THR A C 1
ATOM 2501 O O . THR A 1 319 ? 33.896 6.551 -8.013 1.00 94.50 319 THR A O 1
ATOM 2504 N N . THR A 1 320 ? 34.894 6.038 -9.956 1.00 95.00 320 THR A N 1
ATOM 2505 C CA . THR A 1 320 ? 34.284 4.700 -10.063 1.00 95.00 320 THR A CA 1
ATOM 2506 C C . THR A 1 320 ? 34.796 3.774 -8.964 1.00 95.00 320 THR A C 1
ATOM 2508 O O . THR A 1 320 ? 33.994 3.124 -8.294 1.00 95.00 320 THR A O 1
ATOM 2511 N N . ALA A 1 321 ? 36.105 3.768 -8.696 1.00 93.25 321 ALA A N 1
ATOM 2512 C CA . ALA A 1 321 ? 36.680 3.004 -7.590 1.00 93.25 321 ALA A CA 1
ATOM 2513 C C . ALA A 1 321 ? 36.093 3.429 -6.228 1.00 93.25 321 ALA A C 1
ATOM 2515 O O . ALA A 1 321 ? 35.825 2.582 -5.371 1.00 93.25 321 ALA A O 1
ATOM 2516 N N . ALA A 1 322 ? 35.798 4.722 -6.042 1.00 92.75 322 ALA A N 1
ATOM 2517 C CA . ALA A 1 322 ? 35.201 5.241 -4.813 1.00 92.75 322 ALA A CA 1
ATOM 2518 C C . ALA A 1 322 ? 33.795 4.677 -4.511 1.00 92.75 322 ALA A C 1
ATOM 2520 O O . ALA A 1 322 ? 33.427 4.588 -3.338 1.00 92.75 322 ALA A O 1
ATOM 2521 N N . ILE A 1 323 ? 33.027 4.219 -5.514 1.00 93.75 323 ILE A N 1
ATOM 2522 C CA . ILE A 1 323 ? 31.731 3.527 -5.317 1.00 93.75 323 ILE A CA 1
ATOM 2523 C C . ILE A 1 323 ? 31.894 2.211 -4.537 1.00 93.75 323 ILE A C 1
ATOM 2525 O O . ILE A 1 323 ? 30.966 1.769 -3.841 1.00 93.75 323 ILE A O 1
ATOM 2529 N N . GLY A 1 324 ? 33.074 1.588 -4.610 1.00 92.38 324 GLY A N 1
ATOM 2530 C CA . GLY A 1 324 ? 33.394 0.378 -3.857 1.00 92.38 324 GLY A CA 1
ATOM 2531 C C . GLY A 1 324 ? 33.230 0.567 -2.346 1.00 92.38 324 GLY A C 1
ATOM 2532 O O . GLY A 1 324 ? 32.773 -0.346 -1.660 1.00 92.38 324 GLY A O 1
ATOM 2533 N N . VAL A 1 325 ? 33.490 1.774 -1.829 1.00 93.50 325 VAL A N 1
ATOM 2534 C CA . VAL A 1 325 ? 33.411 2.092 -0.393 1.00 93.50 325 VAL A CA 1
ATOM 2535 C C . VAL A 1 325 ? 31.978 1.998 0.159 1.00 93.50 325 VAL A C 1
ATOM 2537 O O . VAL A 1 325 ? 31.745 1.153 1.030 1.00 93.50 325 VAL A O 1
ATOM 2540 N N . PRO A 1 326 ? 30.981 2.783 -0.308 1.00 94.88 326 PRO A N 1
ATOM 2541 C CA . PRO A 1 326 ? 29.613 2.678 0.204 1.00 94.88 326 PRO A CA 1
ATOM 2542 C C . PRO A 1 326 ? 28.985 1.302 -0.066 1.00 94.88 326 PRO A C 1
ATOM 2544 O O . PRO A 1 326 ? 28.163 0.831 0.724 1.00 94.88 326 PRO A O 1
ATOM 2547 N N . SER A 1 327 ? 29.382 0.619 -1.142 1.00 92.56 327 SER A N 1
ATOM 2548 C CA . SER A 1 327 ? 28.945 -0.756 -1.414 1.00 92.56 327 SER A CA 1
ATOM 2549 C C . SER A 1 327 ? 29.511 -1.744 -0.383 1.00 92.56 327 SER A C 1
ATOM 2551 O O . SER A 1 327 ? 28.757 -2.536 0.190 1.00 92.56 327 SER A O 1
ATOM 2553 N N . GLY A 1 328 ? 30.805 -1.639 -0.066 1.00 93.69 328 GLY A N 1
ATOM 2554 C CA . GLY A 1 328 ? 31.484 -2.449 0.947 1.00 93.69 328 GLY A CA 1
ATOM 2555 C C . GLY A 1 328 ? 30.908 -2.259 2.351 1.00 93.69 328 GLY A C 1
ATOM 2556 O O . GLY A 1 328 ? 30.626 -3.244 3.033 1.00 93.69 328 GLY A O 1
ATOM 2557 N N . VAL A 1 329 ? 30.613 -1.015 2.753 1.00 95.38 329 VAL A N 1
ATOM 2558 C CA . VAL A 1 329 ? 29.947 -0.710 4.038 1.00 95.38 329 VAL A CA 1
ATOM 2559 C C . VAL A 1 329 ? 28.647 -1.503 4.194 1.00 95.38 329 VAL A C 1
ATOM 2561 O O . VAL A 1 329 ? 28.344 -2.009 5.275 1.00 95.38 329 VAL A O 1
ATOM 2564 N N . LYS A 1 330 ? 27.869 -1.657 3.120 1.00 94.31 330 LYS A N 1
ATOM 2565 C CA . LYS A 1 330 ? 26.600 -2.393 3.170 1.00 94.31 330 LYS A CA 1
ATOM 2566 C C . LYS A 1 330 ? 26.802 -3.897 3.284 1.00 94.31 330 LYS A C 1
ATOM 2568 O O . LYS A 1 330 ? 26.115 -4.515 4.094 1.00 94.31 330 LYS A O 1
ATOM 2573 N N . VAL A 1 331 ? 27.755 -4.460 2.538 1.00 95.50 331 VAL A N 1
ATOM 2574 C CA . VAL A 1 331 ? 28.131 -5.878 2.660 1.00 95.50 331 VAL A CA 1
ATOM 2575 C C . VAL A 1 331 ? 28.554 -6.191 4.093 1.00 95.50 331 VAL A C 1
ATOM 2577 O O . VAL A 1 331 ? 28.003 -7.106 4.706 1.00 95.50 331 VAL A O 1
ATOM 2580 N N . LEU A 1 332 ? 29.433 -5.371 4.671 1.00 96.19 332 LEU A N 1
ATOM 2581 C CA . LEU A 1 332 ? 29.874 -5.518 6.059 1.00 96.19 332 LEU A CA 1
ATOM 2582 C C . LEU A 1 332 ? 28.715 -5.389 7.054 1.00 96.19 332 LEU A C 1
ATOM 2584 O O . LEU A 1 332 ? 28.610 -6.193 7.976 1.00 96.19 332 LEU A O 1
ATOM 2588 N N . ASN A 1 333 ? 27.798 -4.443 6.850 1.00 97.06 333 ASN A N 1
ATOM 2589 C CA . ASN A 1 333 ? 26.624 -4.282 7.710 1.00 97.06 333 ASN A CA 1
ATOM 2590 C C . ASN A 1 333 ? 25.657 -5.480 7.626 1.00 97.06 333 ASN A C 1
ATOM 2592 O O . ASN A 1 333 ? 25.124 -5.899 8.657 1.00 97.06 333 ASN A O 1
ATOM 2596 N N . TRP A 1 334 ? 25.447 -6.084 6.449 1.00 97.88 334 TRP A N 1
ATOM 2597 C CA . TRP A 1 334 ? 24.679 -7.334 6.343 1.00 97.88 334 TRP A CA 1
ATOM 2598 C C . TRP A 1 334 ? 25.382 -8.479 7.077 1.00 97.88 334 TRP A C 1
ATOM 2600 O O . TRP A 1 334 ? 24.740 -9.150 7.884 1.00 97.88 334 TRP A O 1
ATOM 2610 N N . LEU A 1 335 ? 26.693 -8.659 6.882 1.00 97.06 335 LEU A N 1
ATOM 2611 C CA . LEU A 1 335 ? 27.477 -9.681 7.587 1.00 97.06 335 LEU A CA 1
ATOM 2612 C C . LEU A 1 335 ? 27.434 -9.484 9.110 1.00 97.06 335 LEU A C 1
ATOM 2614 O O . LEU A 1 335 ? 27.168 -10.430 9.847 1.00 97.06 335 LEU A O 1
ATOM 2618 N N . ALA A 1 336 ? 27.584 -8.250 9.591 1.00 97.06 336 ALA A N 1
ATOM 2619 C CA . ALA A 1 336 ? 27.473 -7.908 11.007 1.00 97.06 336 ALA A CA 1
ATOM 2620 C C . ALA A 1 336 ? 26.056 -8.136 11.567 1.00 97.06 336 ALA A C 1
ATOM 2622 O O . ALA A 1 336 ? 25.893 -8.427 12.754 1.00 97.06 336 ALA A O 1
ATOM 2623 N N . THR A 1 337 ? 25.018 -8.031 10.733 1.00 96.50 337 THR A N 1
ATOM 2624 C CA . THR A 1 337 ? 23.632 -8.363 11.110 1.00 96.50 337 THR A CA 1
ATOM 2625 C C . THR A 1 337 ? 23.405 -9.875 11.201 1.00 96.50 337 THR A C 1
ATOM 2627 O O . THR A 1 337 ? 22.602 -10.331 12.014 1.00 96.50 337 THR A O 1
ATOM 2630 N N . LEU A 1 338 ? 24.106 -10.668 10.389 1.00 96.75 338 LEU A N 1
ATOM 2631 C CA . LEU A 1 338 ? 24.091 -12.131 10.484 1.00 96.75 338 LEU A CA 1
ATOM 2632 C C . LEU A 1 338 ? 24.882 -12.619 11.700 1.00 96.75 338 LEU A C 1
ATOM 2634 O O . LEU A 1 338 ? 24.447 -13.528 12.406 1.00 96.75 338 LEU A O 1
ATOM 2638 N N . TRP A 1 339 ? 26.029 -11.994 11.961 1.00 96.75 339 TRP A N 1
ATOM 2639 C CA . TRP A 1 339 ? 26.926 -12.362 13.046 1.00 96.75 339 TRP A CA 1
ATOM 2640 C C . TRP A 1 339 ? 26.260 -12.205 14.421 1.00 96.75 339 TRP A C 1
ATOM 2642 O O . TRP A 1 339 ? 25.699 -11.157 14.754 1.00 96.75 339 TRP A O 1
ATOM 2652 N N . GLY A 1 340 ? 26.304 -13.268 15.227 1.00 91.69 340 GLY A N 1
ATOM 2653 C CA . GLY A 1 340 ? 25.649 -13.326 16.538 1.00 91.69 340 GLY A CA 1
ATOM 2654 C C . GLY A 1 340 ? 24.113 -13.372 16.497 1.00 91.69 340 GLY A C 1
ATOM 2655 O O . GLY A 1 340 ? 23.488 -13.262 17.548 1.00 91.69 340 GLY A O 1
ATOM 2656 N N . GLY A 1 341 ? 23.492 -13.503 15.317 1.00 92.94 341 GLY A N 1
ATOM 2657 C CA . GLY A 1 341 ? 22.048 -13.713 15.167 1.00 92.94 341 GLY A CA 1
ATOM 2658 C C . GLY A 1 341 ? 21.639 -15.193 15.231 1.00 92.94 341 GLY A C 1
ATOM 2659 O O . GLY A 1 341 ? 22.461 -16.093 15.074 1.00 92.94 341 GLY A O 1
ATOM 2660 N N . SER A 1 342 ? 20.341 -15.458 15.409 1.00 92.81 342 SER A N 1
ATOM 2661 C CA . SER A 1 342 ? 19.748 -16.800 15.306 1.00 92.81 342 SER A CA 1
ATOM 2662 C C . SER A 1 342 ? 19.182 -17.008 13.900 1.00 92.81 342 SER A C 1
ATOM 2664 O O . SER A 1 342 ? 18.050 -16.621 13.603 1.00 92.81 342 SER A O 1
ATOM 2666 N N . ILE A 1 343 ? 20.001 -17.572 13.008 1.00 95.81 343 ILE A N 1
ATOM 2667 C CA . ILE A 1 343 ? 19.700 -17.633 11.573 1.00 95.81 343 ILE A CA 1
ATOM 2668 C C . ILE A 1 343 ? 18.737 -18.780 11.247 1.00 95.81 343 ILE A C 1
ATOM 2670 O O . ILE A 1 343 ? 19.033 -19.959 11.448 1.00 95.81 343 ILE A O 1
ATOM 2674 N N . ARG A 1 344 ? 17.592 -18.436 10.651 1.00 95.31 344 ARG A N 1
ATOM 2675 C CA . ARG A 1 344 ? 16.626 -19.381 10.079 1.00 95.31 344 ARG A CA 1
ATOM 2676 C C . ARG A 1 344 ? 16.819 -19.490 8.566 1.00 95.31 344 ARG A C 1
ATOM 2678 O O . ARG A 1 344 ? 16.477 -18.570 7.830 1.00 95.31 344 ARG A O 1
ATOM 2685 N N . TYR A 1 345 ? 17.269 -20.651 8.091 1.00 95.50 345 TYR A N 1
ATOM 2686 C CA . TYR A 1 345 ? 17.483 -20.943 6.663 1.00 95.50 345 TYR A CA 1
ATOM 2687 C C . TYR A 1 345 ? 16.174 -21.233 5.900 1.00 95.50 345 TYR A C 1
ATOM 2689 O O . TYR A 1 345 ? 15.918 -22.351 5.426 1.00 95.50 345 TYR A O 1
ATOM 2697 N N . THR A 1 346 ? 15.310 -20.221 5.823 1.00 97.38 346 THR A N 1
ATOM 2698 C CA . THR A 1 346 ? 14.168 -20.174 4.900 1.00 97.38 346 THR A CA 1
ATOM 2699 C C . THR A 1 346 ? 14.647 -19.886 3.480 1.00 97.38 346 THR A C 1
ATOM 2701 O O . THR A 1 346 ? 15.763 -19.413 3.272 1.00 97.38 346 THR A O 1
ATOM 2704 N N . THR A 1 347 ? 13.807 -20.153 2.483 1.00 98.38 347 THR A N 1
ATOM 2705 C CA . THR A 1 347 ? 14.155 -19.911 1.077 1.00 98.38 347 THR A CA 1
ATOM 2706 C C . THR A 1 347 ? 14.457 -18.431 0.818 1.00 98.38 347 THR A C 1
ATOM 2708 O O . THR A 1 347 ? 15.457 -18.121 0.179 1.00 98.38 347 THR A O 1
ATOM 2711 N N . ALA A 1 348 ? 13.665 -17.512 1.387 1.00 98.12 348 ALA A N 1
ATOM 2712 C CA . ALA A 1 348 ? 13.939 -16.073 1.310 1.00 98.12 348 ALA A CA 1
ATOM 2713 C C . ALA A 1 348 ? 15.327 -15.722 1.873 1.00 98.12 348 ALA A C 1
ATOM 2715 O O . ALA A 1 348 ? 16.096 -15.001 1.243 1.00 98.12 348 ALA A O 1
ATOM 2716 N N . MET A 1 349 ? 15.679 -16.293 3.029 1.00 98.00 349 MET A N 1
ATOM 2717 C CA . MET A 1 349 ? 16.983 -16.073 3.648 1.00 98.00 349 MET A CA 1
ATOM 2718 C C . MET A 1 349 ? 18.137 -16.607 2.790 1.00 98.00 349 MET A C 1
ATOM 2720 O O . MET A 1 349 ? 19.149 -15.930 2.641 1.00 98.00 349 MET A O 1
ATOM 2724 N N . LEU A 1 350 ? 17.980 -17.791 2.191 1.00 98.50 350 LEU A N 1
ATOM 2725 C CA . LEU A 1 350 ? 18.985 -18.375 1.298 1.00 98.50 350 LEU A CA 1
ATOM 2726 C C . LEU A 1 350 ? 19.239 -17.484 0.077 1.00 98.50 350 LEU A C 1
ATOM 2728 O O . LEU A 1 350 ? 20.393 -17.179 -0.220 1.00 98.50 350 LEU A O 1
ATOM 2732 N N . PHE A 1 351 ? 18.180 -16.996 -0.576 1.00 98.62 351 PHE A N 1
ATOM 2733 C CA . PHE A 1 351 ? 18.313 -16.039 -1.676 1.00 98.62 351 PHE A CA 1
ATOM 2734 C C . PHE A 1 351 ? 18.957 -14.719 -1.233 1.00 98.62 351 PHE A C 1
ATOM 2736 O O . PHE A 1 351 ? 19.777 -14.187 -1.971 1.00 98.62 351 PHE A O 1
ATOM 2743 N N . SER A 1 352 ? 18.661 -14.214 -0.030 1.00 98.31 352 SER A N 1
ATOM 2744 C CA . SER A 1 352 ? 19.325 -13.020 0.519 1.00 98.31 352 SER A CA 1
ATOM 2745 C C . SER A 1 352 ? 20.811 -13.226 0.819 1.00 98.31 352 SER A C 1
ATOM 2747 O O . SER A 1 352 ? 21.603 -12.313 0.627 1.00 98.31 352 SER A O 1
ATOM 2749 N N . VAL A 1 353 ? 21.223 -14.405 1.287 1.00 97.75 353 VAL A N 1
ATOM 2750 C CA . VAL A 1 353 ? 22.649 -14.696 1.512 1.00 97.75 353 VAL A CA 1
ATOM 2751 C C . VAL A 1 353 ? 23.377 -14.876 0.181 1.00 97.75 353 VAL A C 1
ATOM 2753 O O . VAL A 1 353 ? 24.452 -14.312 -0.010 1.00 97.75 353 VAL A O 1
ATOM 2756 N N . ALA A 1 354 ? 22.774 -15.598 -0.767 1.00 97.94 354 ALA A N 1
ATOM 2757 C CA . ALA A 1 354 ? 23.328 -15.737 -2.109 1.00 97.94 354 ALA A CA 1
ATOM 2758 C C . ALA A 1 354 ? 23.401 -14.395 -2.843 1.00 97.94 354 ALA A C 1
ATOM 2760 O O . ALA A 1 354 ? 24.395 -14.147 -3.510 1.00 97.94 354 ALA A O 1
ATOM 2761 N N . PHE A 1 355 ? 22.421 -13.508 -2.652 1.00 97.88 355 PHE A N 1
ATOM 2762 C CA . PHE A 1 355 ? 22.489 -12.121 -3.105 1.00 97.88 355 PHE A CA 1
ATOM 2763 C C . PHE A 1 355 ? 23.778 -11.448 -2.632 1.00 97.88 355 PHE A C 1
ATOM 2765 O O . PHE A 1 355 ? 24.530 -10.935 -3.452 1.00 97.88 355 PHE A O 1
ATOM 2772 N N . VAL A 1 356 ? 24.053 -11.471 -1.320 1.00 97.25 356 VAL A N 1
ATOM 2773 C CA . VAL A 1 356 ? 25.241 -10.811 -0.755 1.00 97.25 356 VAL A CA 1
ATOM 2774 C C . VAL A 1 356 ? 26.514 -11.400 -1.362 1.00 97.25 356 VAL A C 1
ATOM 2776 O O . VAL A 1 356 ? 27.419 -10.652 -1.717 1.00 97.25 356 VAL A O 1
ATOM 2779 N N . LEU A 1 357 ? 26.564 -12.724 -1.529 1.00 95.75 357 LEU A N 1
ATOM 2780 C CA . LEU A 1 357 ? 27.722 -13.421 -2.080 1.00 95.75 357 LEU A CA 1
ATOM 2781 C C . LEU A 1 357 ? 27.938 -13.138 -3.578 1.00 95.75 357 LEU A C 1
ATOM 2783 O O . LEU A 1 357 ? 29.048 -12.795 -3.975 1.00 95.75 357 LEU A O 1
ATOM 2787 N N . MET A 1 358 ? 26.902 -13.270 -4.413 1.00 96.38 358 MET A N 1
ATOM 2788 C CA . MET A 1 358 ? 27.018 -13.045 -5.861 1.00 96.38 358 MET A CA 1
ATOM 2789 C C . MET A 1 358 ? 27.272 -11.569 -6.167 1.00 96.38 358 MET A C 1
ATOM 2791 O O . MET A 1 358 ? 28.089 -11.254 -7.028 1.00 96.38 358 MET A O 1
ATOM 2795 N N . PHE A 1 359 ? 26.615 -10.668 -5.430 1.00 94.62 359 PHE A N 1
ATOM 2796 C CA . PHE A 1 359 ? 26.848 -9.236 -5.552 1.00 94.62 359 PHE A CA 1
ATOM 2797 C C . PHE A 1 359 ? 28.271 -8.855 -5.129 1.00 94.62 359 PHE A C 1
ATOM 2799 O O . PHE A 1 359 ? 28.874 -8.002 -5.769 1.00 94.62 359 PHE A O 1
ATOM 2806 N N . LEU A 1 360 ? 28.831 -9.491 -4.092 1.00 94.50 360 LEU A N 1
ATOM 2807 C CA . LEU A 1 360 ? 30.228 -9.279 -3.710 1.00 94.50 360 LEU A CA 1
ATOM 2808 C C . LEU A 1 360 ? 31.183 -9.707 -4.830 1.00 94.50 360 LEU A C 1
ATOM 2810 O O . LEU A 1 360 ? 32.069 -8.932 -5.167 1.00 94.50 360 LEU A O 1
ATOM 2814 N N . MET A 1 361 ? 30.981 -10.886 -5.430 1.00 94.31 361 MET A N 1
ATOM 2815 C CA . MET A 1 361 ? 31.797 -11.332 -6.569 1.00 94.31 361 MET A CA 1
ATOM 2816 C C . MET A 1 361 ? 31.708 -10.355 -7.745 1.00 94.31 361 MET A C 1
ATOM 2818 O O . MET A 1 361 ? 32.727 -9.818 -8.162 1.00 94.31 361 MET A O 1
ATOM 2822 N N . GLY A 1 362 ? 30.494 -10.007 -8.185 1.00 93.75 362 GLY A N 1
ATOM 2823 C CA . GLY A 1 362 ? 30.319 -9.026 -9.260 1.00 93.75 362 GLY A CA 1
ATOM 2824 C C . GLY A 1 362 ? 30.874 -7.640 -8.914 1.00 93.75 362 GLY A C 1
ATOM 2825 O O . GLY A 1 362 ? 31.384 -6.941 -9.784 1.00 93.75 362 GLY A O 1
ATOM 2826 N N . GLY A 1 363 ? 30.806 -7.234 -7.645 1.00 91.38 363 GLY A N 1
ATOM 2827 C CA . GLY A 1 363 ? 31.385 -5.985 -7.158 1.00 91.38 363 GLY A CA 1
ATOM 2828 C C . GLY A 1 363 ? 32.912 -5.978 -7.218 1.00 91.38 363 GLY A C 1
ATOM 2829 O O . GLY A 1 363 ? 33.488 -4.968 -7.614 1.00 91.38 363 GLY A O 1
ATOM 2830 N N . VAL A 1 364 ? 33.560 -7.098 -6.884 1.00 91.31 364 VAL A N 1
ATOM 2831 C CA . VAL A 1 364 ? 35.011 -7.271 -7.048 1.00 91.31 364 VAL A CA 1
ATOM 2832 C C . VAL A 1 364 ? 35.382 -7.159 -8.527 1.00 91.31 364 VAL A C 1
ATOM 2834 O O . VAL A 1 364 ? 36.247 -6.350 -8.855 1.00 91.31 364 VAL A O 1
ATOM 2837 N N . ASP A 1 365 ? 34.669 -7.853 -9.419 1.00 91.44 365 ASP A N 1
ATOM 2838 C CA . ASP A 1 365 ? 34.887 -7.761 -10.872 1.00 91.44 365 ASP A CA 1
ATOM 2839 C C . ASP A 1 365 ? 34.765 -6.311 -11.377 1.00 91.44 365 ASP A C 1
ATOM 2841 O O . ASP A 1 365 ? 35.552 -5.859 -12.208 1.00 91.44 365 ASP A O 1
ATOM 2845 N N . GLY A 1 366 ? 33.807 -5.551 -10.836 1.00 89.75 366 GLY A N 1
ATOM 2846 C CA . GLY A 1 366 ? 33.599 -4.144 -11.182 1.00 89.75 366 GLY A CA 1
ATOM 2847 C C . GLY A 1 366 ? 34.747 -3.230 -10.755 1.00 89.75 366 GLY A C 1
ATOM 2848 O O . GLY A 1 366 ? 35.075 -2.290 -11.472 1.00 89.75 366 GLY A O 1
ATOM 2849 N N . VAL A 1 367 ? 35.396 -3.513 -9.621 1.00 88.50 367 VAL A N 1
ATOM 2850 C CA . VAL A 1 367 ? 36.591 -2.769 -9.185 1.00 88.50 367 VAL A CA 1
ATOM 2851 C C . VAL A 1 367 ? 37.768 -3.035 -10.123 1.00 88.50 367 VAL A C 1
ATOM 2853 O O . VAL A 1 367 ? 38.490 -2.098 -10.455 1.00 88.50 367 VAL A O 1
ATOM 2856 N N . PHE A 1 368 ? 37.933 -4.271 -10.609 1.00 89.31 368 PHE A N 1
ATOM 2857 C CA . PHE A 1 368 ? 38.928 -4.572 -11.645 1.00 89.31 368 PHE A CA 1
ATOM 2858 C C . PHE A 1 368 ? 38.647 -3.792 -12.932 1.00 89.31 368 PHE A C 1
ATOM 2860 O O . PHE A 1 368 ? 39.548 -3.150 -13.462 1.00 89.31 368 PHE A O 1
ATOM 2867 N N . MET A 1 369 ? 37.393 -3.772 -13.390 1.00 92.38 369 MET A N 1
ATOM 2868 C CA . MET A 1 369 ? 36.986 -3.018 -14.584 1.00 92.38 369 MET A CA 1
ATOM 2869 C C . MET A 1 369 ? 37.081 -1.494 -14.428 1.00 92.38 369 MET A C 1
ATOM 2871 O O . MET A 1 369 ? 37.136 -0.777 -15.419 1.00 92.38 369 MET A O 1
ATOM 2875 N N . ALA A 1 370 ? 37.110 -0.969 -13.202 1.00 94.44 370 ALA A N 1
ATOM 2876 C CA . ALA A 1 370 ? 37.330 0.458 -12.987 1.00 94.44 370 ALA A CA 1
ATOM 2877 C C . ALA A 1 370 ? 38.767 0.885 -13.339 1.00 94.44 370 ALA A C 1
ATOM 2879 O O . ALA A 1 370 ? 38.996 2.064 -13.597 1.00 94.44 370 ALA A O 1
ATOM 2880 N N . SER A 1 371 ? 39.730 -0.046 -13.342 1.00 95.12 371 SER A N 1
ATOM 2881 C CA . SER A 1 371 ? 41.127 0.222 -13.686 1.00 95.12 371 SER A CA 1
ATOM 2882 C C . SER A 1 371 ? 41.309 0.368 -15.194 1.00 95.12 371 SER A C 1
ATOM 2884 O O . SER A 1 371 ? 40.995 -0.553 -15.943 1.00 95.12 371 SER A O 1
ATOM 2886 N N . LEU A 1 372 ? 41.913 1.475 -15.635 1.00 95.00 372 LEU A N 1
ATOM 2887 C CA . LEU A 1 372 ? 42.203 1.719 -17.056 1.00 95.00 372 LEU A CA 1
ATOM 2888 C C . LEU A 1 372 ? 43.065 0.614 -17.682 1.00 95.00 372 LEU A C 1
ATOM 2890 O O . LEU A 1 372 ? 42.766 0.139 -18.774 1.00 95.00 372 LEU A O 1
ATOM 2894 N N . ALA A 1 373 ? 44.106 0.175 -16.966 1.00 92.38 373 ALA A N 1
ATOM 2895 C CA . ALA A 1 373 ? 45.038 -0.846 -17.446 1.00 92.38 373 ALA A CA 1
ATOM 2896 C C . ALA A 1 373 ? 44.350 -2.195 -17.692 1.00 92.38 373 ALA A C 1
ATOM 2898 O O . ALA A 1 373 ? 44.726 -2.933 -18.600 1.00 92.38 373 ALA A O 1
ATOM 2899 N N . VAL A 1 374 ? 43.343 -2.510 -16.878 1.00 95.12 374 VAL A N 1
ATOM 2900 C CA . VAL A 1 374 ? 42.581 -3.751 -16.991 1.00 95.12 374 VAL A CA 1
ATOM 2901 C C . VAL A 1 374 ? 41.463 -3.595 -18.019 1.00 95.12 374 VAL A C 1
ATOM 2903 O O . VAL A 1 374 ? 41.348 -4.447 -18.899 1.00 95.12 374 VAL A O 1
ATOM 2906 N N . ASP A 1 375 ? 40.676 -2.511 -17.955 1.00 95.69 375 ASP A N 1
ATOM 2907 C CA . ASP A 1 375 ? 39.529 -2.303 -18.846 1.00 95.69 375 ASP A CA 1
ATOM 2908 C C . ASP A 1 375 ? 39.958 -2.319 -20.308 1.00 95.69 375 ASP A C 1
ATOM 2910 O O . ASP A 1 375 ? 39.323 -3.007 -21.091 1.00 95.69 375 ASP A O 1
ATOM 2914 N N . TYR A 1 376 ? 41.081 -1.697 -20.682 1.00 94.00 376 TYR A N 1
ATOM 2915 C CA . TYR A 1 376 ? 41.550 -1.698 -22.077 1.00 94.00 376 TYR A CA 1
ATOM 2916 C C . TYR A 1 376 ? 41.670 -3.102 -22.686 1.00 94.00 376 TYR A C 1
ATOM 2918 O O . TYR A 1 376 ? 41.381 -3.274 -23.869 1.00 94.00 376 TYR A O 1
ATOM 2926 N N . GLN A 1 377 ? 42.046 -4.103 -21.887 1.00 94.12 377 GLN A N 1
ATOM 2927 C CA . GLN A 1 377 ? 42.187 -5.483 -22.350 1.00 94.12 377 GLN A CA 1
ATOM 2928 C C . GLN A 1 377 ? 40.845 -6.222 -22.424 1.00 94.12 377 GLN A C 1
ATOM 2930 O O . GLN A 1 377 ? 40.613 -7.009 -23.339 1.00 94.12 377 GLN A O 1
ATOM 2935 N N . ILE A 1 378 ? 39.970 -6.012 -21.441 1.00 95.25 378 ILE A N 1
ATOM 2936 C CA . ILE A 1 378 ? 38.732 -6.795 -21.286 1.00 95.25 378 ILE A CA 1
ATOM 2937 C C . ILE A 1 378 ? 37.490 -6.072 -21.818 1.00 95.25 378 ILE A C 1
ATOM 2939 O O . ILE A 1 378 ? 36.407 -6.669 -21.870 1.00 95.25 378 ILE A O 1
ATOM 2943 N N . HIS A 1 379 ? 37.623 -4.810 -22.229 1.00 95.62 379 HIS A N 1
ATOM 2944 C CA . HIS A 1 379 ? 36.537 -3.984 -22.732 1.00 95.62 379 HIS A CA 1
ATOM 2945 C C . HIS A 1 379 ? 35.839 -4.673 -23.903 1.00 95.62 379 HIS A C 1
ATOM 2947 O O . HIS A 1 379 ? 36.460 -5.193 -24.825 1.00 95.62 379 HIS A O 1
ATOM 2953 N N . ALA A 1 380 ? 34.507 -4.670 -23.875 1.00 94.25 380 ALA A N 1
ATOM 2954 C CA . ALA A 1 380 ? 33.670 -5.313 -24.885 1.00 94.25 380 ALA A CA 1
ATOM 2955 C C . ALA A 1 380 ? 33.955 -6.813 -25.143 1.00 94.25 380 ALA A C 1
ATOM 2957 O O . ALA A 1 380 ? 33.476 -7.362 -26.136 1.00 94.25 380 ALA A O 1
ATOM 2958 N N . THR A 1 381 ? 34.620 -7.515 -24.226 1.00 97.25 381 THR A N 1
ATOM 2959 C CA . THR A 1 381 ? 34.685 -8.985 -24.229 1.00 97.25 381 THR A CA 1
ATOM 2960 C C . THR A 1 381 ? 33.520 -9.599 -23.444 1.00 97.25 381 THR A C 1
ATOM 2962 O O . THR A 1 381 ? 32.688 -8.894 -22.853 1.00 97.25 381 THR A O 1
ATOM 2965 N N . TYR A 1 382 ? 33.449 -10.931 -23.413 1.00 97.00 382 TYR A N 1
ATOM 2966 C CA . TYR A 1 382 ? 32.517 -11.658 -22.547 1.00 97.00 382 TYR A CA 1
ATOM 2967 C C . TYR A 1 382 ? 32.743 -11.432 -21.043 1.00 97.00 382 TYR A C 1
ATOM 2969 O O . TYR A 1 382 ? 31.806 -11.658 -20.274 1.00 97.00 382 TYR A O 1
ATOM 2977 N N . TRP A 1 383 ? 33.890 -10.885 -20.618 1.00 96.44 383 TRP A N 1
ATOM 2978 C CA . TRP A 1 383 ? 34.104 -10.479 -19.225 1.00 96.44 383 TRP A CA 1
ATOM 2979 C C . TRP A 1 383 ? 33.057 -9.455 -18.779 1.00 96.44 383 TRP A C 1
ATOM 2981 O O . TRP A 1 383 ? 32.393 -9.634 -17.762 1.00 96.44 383 TRP A O 1
ATOM 2991 N N . VAL A 1 384 ? 32.826 -8.420 -19.597 1.00 96.06 384 VAL A N 1
ATOM 2992 C CA . VAL A 1 384 ? 31.825 -7.375 -19.322 1.00 96.06 384 VAL A CA 1
ATOM 2993 C C . VAL A 1 384 ? 30.420 -7.970 -19.219 1.00 96.06 384 VAL A C 1
ATOM 2995 O O . VAL A 1 384 ? 29.613 -7.545 -18.391 1.00 96.06 384 VAL A O 1
ATOM 2998 N N . VAL A 1 385 ? 30.118 -8.959 -20.069 1.00 96.62 385 VAL A N 1
ATOM 2999 C CA . VAL A 1 385 ? 28.833 -9.671 -20.050 1.00 96.62 385 VAL A CA 1
ATOM 3000 C C . VAL A 1 385 ? 28.698 -10.476 -18.762 1.00 96.62 385 VAL A C 1
ATOM 3002 O O . VAL A 1 385 ? 27.636 -10.445 -18.149 1.00 96.62 385 VAL A O 1
ATOM 3005 N N . SER A 1 386 ? 29.752 -11.152 -18.318 1.00 97.12 386 SER A N 1
ATOM 3006 C CA . SER A 1 386 ? 29.746 -11.877 -17.051 1.00 97.12 386 SER A CA 1
ATOM 3007 C C . SER A 1 386 ? 29.529 -10.940 -15.859 1.00 97.12 386 SER A C 1
ATOM 3009 O O . SER A 1 386 ? 28.562 -11.111 -15.115 1.00 97.12 386 SER A O 1
ATOM 3011 N N . HIS A 1 387 ? 30.347 -9.890 -15.744 1.00 96.00 387 HIS A N 1
ATOM 3012 C CA . HIS A 1 387 ? 30.293 -8.912 -14.657 1.00 96.00 387 HIS A CA 1
ATOM 3013 C C . HIS A 1 387 ? 28.882 -8.337 -14.459 1.00 96.00 387 HIS A C 1
ATOM 3015 O O . HIS A 1 387 ? 28.318 -8.402 -13.361 1.00 96.00 387 HIS A O 1
ATOM 3021 N N . ILE A 1 388 ? 28.257 -7.829 -15.532 1.00 93.88 388 ILE A N 1
ATOM 3022 C CA . ILE A 1 388 ? 26.918 -7.234 -15.425 1.00 93.88 388 ILE A CA 1
ATOM 3023 C C . ILE A 1 388 ? 25.863 -8.265 -14.997 1.00 93.88 388 ILE A C 1
ATOM 3025 O O . ILE A 1 388 ? 24.927 -7.917 -14.279 1.00 93.88 388 ILE A O 1
ATOM 3029 N N . HIS A 1 389 ? 26.014 -9.541 -15.369 1.00 97.00 389 HIS A N 1
ATOM 3030 C CA . HIS A 1 389 ? 25.109 -10.599 -14.920 1.00 97.00 389 HIS A CA 1
ATOM 3031 C C . HIS A 1 389 ? 25.385 -11.029 -13.473 1.00 97.00 389 HIS A C 1
ATOM 3033 O O . HIS A 1 389 ? 24.430 -11.301 -12.752 1.00 97.00 389 HIS A O 1
ATOM 3039 N N . TYR A 1 390 ? 26.623 -11.011 -12.982 1.00 96.88 390 TYR A N 1
ATOM 3040 C CA . TYR A 1 390 ? 26.889 -11.173 -11.545 1.00 96.88 390 TYR A CA 1
ATOM 3041 C C . TYR A 1 390 ? 26.244 -10.075 -10.706 1.00 96.88 390 TYR A C 1
ATOM 3043 O O . TYR A 1 390 ? 25.584 -10.371 -9.706 1.00 96.88 390 TYR A O 1
ATOM 3051 N N . VAL A 1 391 ? 26.324 -8.824 -11.151 1.00 94.06 391 VAL A N 1
ATOM 3052 C CA . VAL A 1 391 ? 25.729 -7.699 -10.423 1.00 94.06 391 VAL A CA 1
ATOM 3053 C C . VAL A 1 391 ? 24.201 -7.672 -10.543 1.00 94.06 391 VAL A C 1
ATOM 3055 O O . VAL A 1 391 ? 23.511 -7.588 -9.528 1.00 94.06 391 VAL A O 1
ATOM 3058 N N . LEU A 1 392 ? 23.641 -7.760 -11.753 1.00 92.88 392 LEU A N 1
ATOM 3059 C CA . LEU A 1 392 ? 22.194 -7.619 -11.967 1.00 92.88 392 LEU A CA 1
ATOM 3060 C C . LEU A 1 392 ? 21.438 -8.936 -11.813 1.00 92.88 392 LEU A C 1
ATOM 3062 O O . LEU A 1 392 ? 20.388 -8.964 -11.174 1.00 92.88 392 LEU A O 1
ATOM 3066 N N . PHE A 1 393 ? 21.945 -10.039 -12.366 1.00 91.94 393 PHE A N 1
ATOM 3067 C CA . PHE A 1 393 ? 21.312 -11.340 -12.162 1.00 91.94 393 PHE A CA 1
ATOM 3068 C C . PHE A 1 393 ? 21.598 -11.844 -10.745 1.00 91.94 393 PHE A C 1
ATOM 3070 O O . PHE A 1 393 ? 20.674 -12.004 -9.951 1.00 91.94 393 PHE A O 1
ATOM 3077 N N . GLY A 1 394 ? 22.872 -12.022 -10.394 1.00 89.44 394 GLY A N 1
ATOM 3078 C CA . GLY A 1 394 ? 23.298 -12.491 -9.073 1.00 89.44 394 GLY A CA 1
ATOM 3079 C C . GLY A 1 394 ? 22.866 -11.576 -7.921 1.00 89.44 394 GLY A C 1
ATOM 3080 O O . GLY A 1 394 ? 22.477 -12.066 -6.863 1.00 89.44 394 GLY A O 1
ATOM 3081 N N . GLY A 1 395 ? 22.854 -10.259 -8.136 1.00 90.81 395 GLY A N 1
ATOM 3082 C CA . GLY A 1 395 ? 22.236 -9.303 -7.223 1.00 90.81 395 GLY A CA 1
ATOM 3083 C C . GLY A 1 395 ? 20.720 -9.242 -7.416 1.00 90.81 395 GLY A C 1
ATOM 3084 O O . GLY A 1 395 ? 19.951 -9.931 -6.748 1.00 90.81 395 GLY A O 1
ATOM 3085 N N . SER A 1 396 ? 20.240 -8.390 -8.312 1.00 93.94 396 SER A N 1
ATOM 3086 C CA . SER A 1 396 ? 18.828 -7.997 -8.355 1.00 93.94 396 SER A CA 1
ATOM 3087 C C . SER A 1 396 ? 17.833 -9.163 -8.458 1.00 93.94 396 SER A C 1
ATOM 3089 O O . SER A 1 396 ? 16.797 -9.125 -7.796 1.00 93.94 396 SER A O 1
ATOM 3091 N N . VAL A 1 397 ? 18.136 -10.232 -9.200 1.00 96.62 397 VAL A N 1
ATOM 3092 C CA . VAL A 1 397 ? 17.208 -11.367 -9.401 1.00 96.62 397 VAL A CA 1
ATOM 3093 C C . VAL A 1 397 ? 17.112 -12.251 -8.172 1.00 96.62 397 VAL A C 1
ATOM 3095 O O . VAL A 1 397 ? 16.011 -12.638 -7.778 1.00 96.62 397 VAL A O 1
ATOM 3098 N N . PHE A 1 398 ? 18.238 -12.523 -7.513 1.00 98.38 398 PHE A N 1
ATOM 3099 C CA . PHE A 1 398 ? 18.230 -13.216 -6.225 1.00 98.38 398 PHE A CA 1
ATOM 3100 C C . PHE A 1 398 ? 17.505 -12.372 -5.170 1.00 98.38 398 PHE A C 1
ATOM 3102 O O . PHE A 1 398 ? 16.697 -12.906 -4.410 1.00 98.38 398 PHE A O 1
ATOM 3109 N N . GLY A 1 399 ? 17.692 -11.047 -5.184 1.00 98.00 399 GLY A N 1
ATOM 3110 C CA . GLY A 1 399 ? 16.920 -10.115 -4.359 1.00 98.00 399 GLY A CA 1
ATOM 3111 C C . GLY A 1 399 ? 15.410 -10.184 -4.635 1.00 98.00 399 GLY A C 1
ATOM 3112 O O . GLY A 1 399 ? 14.612 -10.276 -3.704 1.00 98.00 399 GLY A O 1
ATOM 3113 N N . VAL A 1 400 ? 14.999 -10.223 -5.905 1.00 98.38 400 VAL A N 1
ATOM 3114 C CA . VAL A 1 400 ? 13.591 -10.371 -6.316 1.00 98.38 400 VAL A CA 1
ATOM 3115 C C . VAL A 1 400 ? 13.006 -11.709 -5.860 1.00 98.38 400 VAL A C 1
ATOM 3117 O O . VAL A 1 400 ? 11.894 -11.737 -5.331 1.00 98.38 400 VAL A O 1
ATOM 3120 N N . PHE A 1 401 ? 13.729 -12.823 -6.003 1.00 98.44 401 PHE A N 1
ATOM 3121 C CA . PHE A 1 401 ? 13.250 -14.112 -5.498 1.00 98.44 401 PHE A CA 1
ATOM 3122 C C . PHE A 1 401 ? 13.181 -14.140 -3.972 1.00 98.44 401 PHE A C 1
ATOM 3124 O O . PHE A 1 401 ? 12.192 -14.633 -3.428 1.00 98.44 401 PHE A O 1
ATOM 3131 N N . SER A 1 402 ? 14.140 -13.525 -3.277 1.00 98.62 402 SER A N 1
ATOM 3132 C CA . SER A 1 402 ? 14.044 -13.302 -1.832 1.00 98.62 402 SER A CA 1
ATOM 3133 C C . SER A 1 402 ? 12.753 -12.557 -1.463 1.00 98.62 402 SER A C 1
ATOM 3135 O O . SER A 1 402 ? 11.984 -13.033 -0.622 1.00 98.62 402 SER A O 1
ATOM 3137 N N . ALA A 1 403 ? 12.434 -11.468 -2.173 1.00 98.12 403 ALA A N 1
ATOM 3138 C CA . ALA A 1 403 ? 11.194 -10.713 -1.989 1.00 98.12 403 ALA A CA 1
ATOM 3139 C C . ALA A 1 403 ? 9.938 -11.552 -2.253 1.00 98.12 403 ALA A C 1
ATOM 3141 O O . ALA A 1 403 ? 8.982 -11.476 -1.480 1.00 98.12 403 ALA A O 1
ATOM 3142 N N . PHE A 1 404 ? 9.922 -12.374 -3.309 1.00 97.31 404 PHE A N 1
ATOM 3143 C CA . PHE A 1 404 ? 8.804 -13.280 -3.570 1.00 97.31 404 PHE A CA 1
ATOM 3144 C C . PHE A 1 404 ? 8.601 -14.242 -2.399 1.00 97.31 404 PHE A C 1
ATOM 3146 O O . PHE A 1 404 ? 7.507 -14.285 -1.846 1.00 97.31 404 PHE A O 1
ATOM 3153 N N . PHE A 1 405 ? 9.628 -14.965 -1.950 1.00 97.75 405 PHE A N 1
ATOM 3154 C CA . PHE A 1 405 ? 9.474 -15.894 -0.822 1.00 97.75 405 PHE A CA 1
ATOM 3155 C C . PHE A 1 405 ? 9.103 -15.189 0.491 1.00 97.75 405 PHE A C 1
ATOM 3157 O O . PHE A 1 405 ? 8.311 -15.725 1.269 1.00 97.75 405 PHE A O 1
ATOM 3164 N N . TYR A 1 406 ? 9.603 -13.974 0.718 1.00 97.94 406 TYR A N 1
ATOM 3165 C CA . TYR A 1 406 ? 9.312 -13.197 1.918 1.00 97.94 406 TYR A CA 1
ATOM 3166 C C . TYR A 1 406 ? 7.893 -12.610 1.922 1.00 97.94 406 TYR A C 1
ATOM 3168 O O . TYR A 1 406 ? 7.135 -12.796 2.874 1.00 97.94 406 TYR A O 1
ATOM 3176 N N . TRP A 1 407 ? 7.470 -11.945 0.851 1.00 97.12 407 TRP A N 1
ATOM 3177 C CA . TRP A 1 407 ? 6.208 -11.205 0.827 1.00 97.12 407 TRP A CA 1
ATOM 3178 C C . TRP A 1 407 ? 5.039 -11.924 0.149 1.00 97.12 407 TRP A C 1
ATOM 3180 O O . TRP A 1 407 ? 3.898 -11.465 0.260 1.00 97.12 407 TRP A O 1
ATOM 3190 N N . PHE A 1 408 ? 5.249 -13.068 -0.503 1.00 95.25 408 PHE A N 1
ATOM 3191 C CA . PHE A 1 408 ? 4.155 -13.845 -1.096 1.00 95.25 408 PHE A CA 1
ATOM 3192 C C . PHE A 1 408 ? 3.019 -14.177 -0.108 1.00 95.25 408 PHE A C 1
ATOM 3194 O O . PHE A 1 408 ? 1.856 -13.990 -0.482 1.00 95.25 408 PHE A O 1
ATOM 3201 N N . PRO A 1 409 ? 3.287 -14.539 1.164 1.00 93.56 409 PRO A N 1
ATOM 3202 C CA . PRO A 1 409 ? 2.251 -14.637 2.191 1.00 93.56 409 PRO A CA 1
ATOM 3203 C C . PRO A 1 409 ? 1.405 -13.380 2.380 1.00 93.56 409 PRO A C 1
ATOM 3205 O O . PRO A 1 409 ? 0.201 -13.479 2.607 1.00 93.56 409 PRO A O 1
ATOM 3208 N N . LYS A 1 410 ? 2.008 -12.194 2.261 1.00 89.56 410 LYS A N 1
ATOM 3209 C CA . LYS A 1 410 ? 1.299 -10.921 2.405 1.00 89.56 410 LYS A CA 1
ATOM 3210 C C . LYS A 1 410 ? 0.423 -10.609 1.192 1.00 89.56 410 LYS A C 1
ATOM 3212 O O . LYS A 1 410 ? -0.642 -10.015 1.355 1.00 89.56 410 LYS A O 1
ATOM 3217 N N . MET A 1 411 ? 0.858 -11.013 -0.001 1.00 91.31 411 MET A N 1
ATOM 3218 C CA . MET A 1 411 ? 0.122 -10.807 -1.253 1.00 91.31 411 MET A CA 1
ATOM 3219 C C . MET A 1 411 ? -1.015 -11.815 -1.452 1.00 91.31 411 MET A C 1
ATOM 3221 O O . MET A 1 411 ? -2.076 -11.452 -1.952 1.00 91.31 411 MET A O 1
ATOM 3225 N N . THR A 1 412 ? -0.819 -13.073 -1.046 1.00 88.12 412 THR A N 1
ATOM 3226 C CA . THR A 1 412 ? -1.740 -14.180 -1.372 1.00 88.12 412 THR A CA 1
ATOM 3227 C C . THR A 1 412 ? -2.422 -14.819 -0.161 1.00 88.12 412 THR A C 1
ATOM 3229 O O . THR A 1 412 ? -3.403 -15.544 -0.319 1.00 88.12 412 THR A O 1
ATOM 3232 N N . GLY A 1 413 ? -1.921 -14.583 1.056 1.00 85.50 413 GLY A N 1
ATOM 3233 C CA . GLY A 1 413 ? -2.374 -15.270 2.270 1.00 85.50 413 GLY A CA 1
ATOM 3234 C C . GLY A 1 413 ? -1.886 -16.720 2.394 1.00 85.50 413 GLY A C 1
ATOM 3235 O O . GLY A 1 413 ? -2.399 -17.467 3.231 1.00 85.50 413 GLY A O 1
ATOM 3236 N N . ARG A 1 414 ? -0.924 -17.154 1.568 1.00 89.62 414 ARG A N 1
ATOM 3237 C CA . ARG A 1 414 ? -0.371 -18.518 1.562 1.00 89.62 414 ARG A CA 1
ATOM 3238 C C . ARG A 1 414 ? 1.153 -18.503 1.517 1.00 89.62 414 ARG A C 1
ATOM 3240 O O . ARG A 1 414 ? 1.753 -17.562 1.021 1.00 89.62 414 ARG A O 1
ATOM 3247 N N . TYR A 1 415 ? 1.779 -19.558 2.020 1.00 90.62 415 TYR A N 1
ATOM 3248 C CA . TYR A 1 415 ? 3.212 -19.784 1.859 1.00 90.62 415 TYR A CA 1
ATOM 3249 C C . TYR A 1 415 ? 3.515 -20.369 0.479 1.00 90.62 415 TYR A C 1
ATOM 3251 O O . TYR A 1 415 ? 2.773 -21.236 0.008 1.00 90.62 415 TYR A O 1
ATOM 3259 N N . LEU A 1 416 ? 4.639 -19.958 -0.113 1.00 94.38 416 LEU A N 1
ATOM 3260 C CA . LEU A 1 416 ? 5.302 -20.767 -1.136 1.00 94.38 416 LEU A CA 1
ATOM 3261 C C . LEU A 1 416 ? 5.845 -22.052 -0.494 1.00 94.38 416 LEU A C 1
ATOM 3263 O O . LEU A 1 416 ? 6.170 -22.083 0.697 1.00 94.38 416 LEU A O 1
ATOM 3267 N N . ASN A 1 417 ? 5.929 -23.134 -1.266 1.00 96.25 417 ASN A N 1
ATOM 3268 C CA . ASN A 1 417 ? 6.498 -24.382 -0.775 1.00 96.25 417 ASN A CA 1
ATOM 3269 C C . ASN A 1 417 ? 8.015 -24.224 -0.577 1.00 96.25 417 ASN A C 1
ATOM 3271 O O . ASN A 1 417 ? 8.753 -24.015 -1.538 1.00 96.25 417 ASN A O 1
ATOM 3275 N N . GLU A 1 418 ? 8.480 -24.365 0.665 1.00 96.75 418 GLU A N 1
ATOM 3276 C CA . GLU A 1 418 ? 9.898 -24.232 1.030 1.00 96.75 418 GLU A CA 1
ATOM 3277 C C . GLU A 1 418 ? 10.792 -25.338 0.449 1.00 96.75 418 GLU A C 1
ATOM 3279 O O . GLU A 1 418 ? 11.968 -25.099 0.207 1.00 96.75 418 GLU A O 1
ATOM 3284 N N . ARG A 1 419 ? 10.279 -26.554 0.208 1.00 96.50 419 ARG A N 1
ATOM 3285 C CA . ARG A 1 419 ? 11.091 -27.630 -0.392 1.00 96.50 419 ARG A CA 1
ATOM 3286 C C . ARG A 1 419 ? 11.372 -27.336 -1.859 1.00 96.50 419 ARG A C 1
ATOM 3288 O O . ARG A 1 419 ? 12.527 -27.334 -2.265 1.00 96.50 419 ARG A O 1
ATOM 3295 N N . LEU A 1 420 ? 10.325 -27.027 -2.626 1.00 97.50 420 LEU A N 1
ATOM 3296 C CA . LEU A 1 420 ? 10.474 -26.615 -4.025 1.00 97.50 420 LEU A CA 1
ATOM 3297 C C . LEU A 1 420 ? 11.271 -25.311 -4.139 1.00 97.50 420 LEU A C 1
ATOM 3299 O O . LEU A 1 420 ? 12.080 -25.172 -5.048 1.00 97.50 420 LEU A O 1
ATOM 3303 N N . GLY A 1 421 ? 11.092 -24.386 -3.192 1.00 98.00 421 GLY A N 1
ATOM 3304 C CA . GLY A 1 421 ? 11.875 -23.156 -3.113 1.00 98.00 421 GLY A CA 1
ATOM 3305 C C . GLY A 1 421 ? 13.369 -23.406 -2.905 1.00 98.00 421 GLY A C 1
ATOM 3306 O O . GLY A 1 421 ? 14.187 -22.797 -3.583 1.00 98.00 421 GLY A O 1
ATOM 3307 N N . LYS A 1 422 ? 13.740 -24.354 -2.038 1.00 98.50 422 LYS A N 1
ATOM 3308 C CA . LYS A 1 422 ? 15.142 -24.761 -1.845 1.00 98.50 422 LYS A CA 1
ATOM 3309 C C . LYS A 1 422 ? 15.727 -25.483 -3.057 1.00 98.50 422 LYS A C 1
ATOM 3311 O O . LYS A 1 422 ? 16.896 -25.275 -3.362 1.00 98.50 422 LYS A O 1
ATOM 3316 N N . ILE A 1 423 ? 14.929 -26.293 -3.756 1.00 98.44 423 ILE A N 1
ATOM 3317 C CA . ILE A 1 423 ? 15.344 -26.920 -5.022 1.00 98.44 423 ILE A CA 1
ATOM 3318 C C . ILE A 1 423 ? 15.618 -25.840 -6.070 1.00 98.44 423 ILE A C 1
ATOM 3320 O O . ILE A 1 423 ? 16.701 -25.823 -6.646 1.00 98.44 423 ILE A O 1
ATOM 3324 N N . GLN A 1 424 ? 14.683 -24.901 -6.257 1.00 98.38 424 GLN A N 1
ATOM 3325 C CA . GLN A 1 424 ? 14.890 -23.743 -7.125 1.00 98.38 424 GLN A CA 1
ATOM 3326 C C . GLN A 1 424 ? 16.165 -22.994 -6.736 1.00 98.38 424 GLN A C 1
ATOM 3328 O O . GLN A 1 424 ? 16.969 -22.701 -7.609 1.00 98.38 424 GLN A O 1
ATOM 3333 N N . PHE A 1 425 ? 16.345 -22.681 -5.451 1.00 98.56 425 PHE A N 1
ATOM 3334 C CA . PHE A 1 425 ? 17.500 -21.938 -4.958 1.00 98.56 425 PHE A CA 1
ATOM 3335 C C . PHE A 1 425 ? 18.825 -22.598 -5.355 1.00 98.56 425 PHE A C 1
ATOM 3337 O O . PHE A 1 425 ? 19.665 -21.944 -5.967 1.00 98.56 425 PHE A O 1
ATOM 3344 N N . TRP A 1 426 ? 19.006 -23.887 -5.049 1.00 98.31 426 TRP A N 1
ATOM 3345 C CA . TRP A 1 426 ? 20.258 -24.586 -5.350 1.00 98.31 426 TRP A CA 1
ATOM 3346 C C . TRP A 1 426 ? 20.483 -24.755 -6.849 1.00 98.31 426 TRP A C 1
ATOM 3348 O O . TRP A 1 426 ? 21.593 -24.515 -7.320 1.00 98.31 426 TRP A O 1
ATOM 3358 N N . LEU A 1 427 ? 19.430 -25.100 -7.600 1.00 98.06 427 LEU A N 1
ATOM 3359 C CA . LEU A 1 427 ? 19.500 -25.159 -9.059 1.00 98.06 427 LEU A CA 1
ATOM 3360 C C . LEU A 1 427 ? 19.901 -23.803 -9.637 1.00 98.06 427 LEU A C 1
ATOM 3362 O O . LEU A 1 427 ? 20.808 -23.745 -10.453 1.00 98.06 427 LEU A O 1
ATOM 3366 N N . GLN A 1 428 ? 19.272 -22.715 -9.189 1.00 98.25 428 GLN A N 1
ATOM 3367 C CA . GLN A 1 428 ? 19.533 -21.372 -9.695 1.00 98.25 428 GLN A CA 1
ATOM 3368 C C . GLN A 1 428 ? 20.932 -20.880 -9.328 1.00 98.25 428 GLN A C 1
ATOM 3370 O O . GLN A 1 428 ? 21.601 -20.323 -10.187 1.00 98.25 428 GLN A O 1
ATOM 3375 N N . LEU A 1 429 ? 21.389 -21.096 -8.092 1.00 98.19 429 LEU A N 1
ATOM 3376 C CA . LEU A 1 429 ? 22.726 -20.700 -7.645 1.00 98.19 429 LEU A CA 1
ATOM 3377 C C . LEU A 1 429 ? 23.826 -21.415 -8.437 1.00 98.19 429 LEU A C 1
ATOM 3379 O O . LEU A 1 429 ? 24.764 -20.768 -8.907 1.00 98.19 429 LEU A O 1
ATOM 3383 N N . LEU A 1 430 ? 23.697 -22.734 -8.605 1.00 98.25 430 LEU A N 1
ATOM 3384 C CA . LEU A 1 430 ? 24.647 -23.522 -9.383 1.00 98.25 430 LEU A CA 1
ATOM 3385 C C . LEU A 1 430 ? 24.594 -23.124 -10.861 1.00 98.25 430 LEU A C 1
ATOM 3387 O O . LEU A 1 430 ? 25.616 -22.764 -11.434 1.00 98.25 430 LEU A O 1
ATOM 3391 N N . ALA A 1 431 ? 23.400 -23.124 -11.457 1.00 98.06 431 ALA A N 1
ATOM 3392 C CA . ALA A 1 431 ? 23.200 -22.799 -12.865 1.00 98.06 431 ALA A CA 1
ATOM 3393 C C . ALA A 1 431 ? 23.690 -21.393 -13.220 1.00 98.06 431 ALA A C 1
ATOM 3395 O O . ALA A 1 431 ? 24.284 -21.197 -14.276 1.00 98.06 431 ALA A O 1
ATOM 3396 N N . PHE A 1 432 ? 23.478 -20.423 -12.330 1.00 97.94 432 PHE A N 1
ATOM 3397 C CA . PHE A 1 432 ? 23.976 -19.063 -12.481 1.00 97.94 432 PHE A CA 1
ATOM 3398 C C . PHE A 1 432 ? 25.505 -19.046 -12.638 1.00 97.94 432 PHE A C 1
ATOM 3400 O O . PHE A 1 432 ? 26.008 -18.540 -13.640 1.00 97.94 432 PHE A O 1
ATOM 3407 N N . ASN A 1 433 ? 26.243 -19.682 -11.724 1.00 98.00 433 ASN A N 1
ATOM 3408 C CA . ASN A 1 433 ? 27.704 -19.742 -11.818 1.00 98.00 433 ASN A CA 1
ATOM 3409 C C . ASN A 1 433 ? 28.168 -20.561 -13.032 1.00 98.00 433 ASN A C 1
ATOM 3411 O O . ASN A 1 433 ? 29.072 -20.134 -13.737 1.00 98.00 433 ASN A O 1
ATOM 3415 N N . VAL A 1 434 ? 27.511 -21.683 -13.343 1.00 98.19 434 VAL A N 1
ATOM 3416 C CA . VAL A 1 434 ? 27.807 -22.494 -14.541 1.00 98.19 434 VAL A CA 1
ATOM 3417 C C . VAL A 1 434 ? 27.537 -21.722 -15.840 1.00 98.19 434 VAL A C 1
ATOM 3419 O O . VAL A 1 434 ? 28.163 -21.998 -16.854 1.00 98.19 434 VAL A O 1
ATOM 3422 N N . THR A 1 435 ? 26.641 -20.734 -15.829 1.00 98.38 435 THR A N 1
ATOM 3423 C CA . THR A 1 435 ? 26.362 -19.897 -17.004 1.00 98.38 435 THR A CA 1
ATOM 3424 C C . THR A 1 435 ? 27.400 -18.796 -17.164 1.00 98.38 435 THR A C 1
ATOM 3426 O O . THR A 1 435 ? 27.981 -18.643 -18.235 1.00 98.38 435 THR A O 1
ATOM 3429 N N . PHE A 1 436 ? 27.604 -18.001 -16.112 1.00 98.12 436 PHE A N 1
ATOM 3430 C CA . PHE A 1 436 ? 28.315 -16.731 -16.227 1.00 98.12 436 PHE A CA 1
ATOM 3431 C C . PHE A 1 436 ? 29.789 -16.836 -15.838 1.00 98.12 436 PHE A C 1
ATOM 3433 O O . PHE A 1 436 ? 30.604 -16.181 -16.471 1.00 98.12 436 PHE A O 1
ATOM 3440 N N . MET A 1 437 ? 30.184 -17.718 -14.913 1.00 97.06 437 MET A N 1
ATOM 3441 C CA . MET A 1 437 ? 31.608 -17.895 -14.597 1.00 97.06 437 MET A CA 1
ATOM 3442 C C . MET A 1 437 ? 32.437 -18.301 -15.832 1.00 97.06 437 MET A C 1
ATOM 3444 O O . MET A 1 437 ? 33.483 -17.693 -16.052 1.00 97.06 437 MET A O 1
ATOM 3448 N N . PRO A 1 438 ? 31.979 -19.226 -16.709 1.00 98.06 438 PRO A N 1
ATOM 3449 C CA . PRO A 1 438 ? 32.666 -19.508 -17.973 1.00 98.06 438 PRO A CA 1
ATOM 3450 C C . PRO A 1 438 ? 32.844 -18.293 -18.886 1.00 98.06 438 PRO A C 1
ATOM 3452 O O . PRO A 1 438 ? 33.792 -18.244 -19.662 1.00 98.06 438 PRO A O 1
ATOM 3455 N N . MET A 1 439 ? 31.961 -17.295 -18.795 1.00 97.69 439 MET A N 1
ATOM 3456 C CA . MET A 1 439 ? 32.065 -16.079 -19.600 1.00 97.69 439 MET A CA 1
ATOM 3457 C C . MET A 1 439 ? 33.227 -15.177 -19.161 1.00 97.69 439 MET A C 1
ATOM 3459 O O . MET A 1 439 ? 33.765 -14.462 -20.003 1.00 97.69 439 MET A O 1
ATOM 3463 N N . HIS A 1 440 ? 33.669 -15.237 -17.898 1.00 96.38 440 HIS A N 1
ATOM 3464 C CA . HIS A 1 440 ? 34.921 -14.588 -17.488 1.00 96.38 440 HIS A CA 1
ATOM 3465 C C . HIS A 1 440 ? 36.114 -15.183 -18.243 1.00 96.38 440 HIS A C 1
ATOM 3467 O O . HIS A 1 440 ? 36.891 -14.437 -18.833 1.00 96.38 440 HIS A O 1
ATOM 3473 N N . PHE A 1 441 ? 36.208 -16.516 -18.304 1.00 96.81 441 PHE A N 1
ATOM 3474 C CA . PHE A 1 441 ? 37.269 -17.197 -19.051 1.00 96.81 441 PHE A CA 1
ATOM 3475 C C . PHE A 1 441 ? 37.182 -16.907 -20.551 1.00 96.81 441 PHE A C 1
ATOM 3477 O O . PHE A 1 441 ? 38.181 -16.525 -21.142 1.00 96.81 441 PHE A O 1
ATOM 3484 N N . LEU A 1 442 ? 35.986 -16.955 -21.154 1.00 97.12 442 LEU A N 1
ATOM 3485 C CA . LEU A 1 442 ? 35.797 -16.535 -22.552 1.00 97.12 442 LEU A CA 1
ATOM 3486 C C . LEU A 1 442 ? 36.283 -15.104 -22.805 1.00 97.12 442 LEU A C 1
ATOM 3488 O O . LEU A 1 442 ? 36.872 -14.834 -23.847 1.00 97.12 442 LEU A O 1
ATOM 3492 N N . GLY A 1 443 ? 36.031 -14.188 -21.867 1.00 96.25 443 GLY A N 1
ATOM 3493 C CA . GLY A 1 443 ? 36.509 -12.814 -21.958 1.00 96.25 443 GLY A CA 1
ATOM 3494 C C . GLY A 1 443 ? 38.034 -12.709 -21.931 1.00 96.25 443 GLY A C 1
ATOM 3495 O O . GLY A 1 443 ? 38.600 -11.990 -22.750 1.00 96.25 443 GLY A O 1
ATOM 3496 N N . LEU A 1 444 ? 38.689 -13.457 -21.039 1.00 94.75 444 LEU A N 1
ATOM 3497 C CA . LEU A 1 444 ? 40.153 -13.506 -20.932 1.00 94.75 444 LEU A CA 1
ATOM 3498 C C . LEU A 1 444 ? 40.815 -14.145 -22.160 1.00 94.75 444 LEU A C 1
ATOM 3500 O O . LEU A 1 444 ? 41.841 -13.653 -22.615 1.00 94.75 444 LEU A O 1
ATOM 3504 N N . GLU A 1 445 ? 40.187 -15.169 -22.743 1.00 95.44 445 GLU A N 1
ATOM 3505 C CA . GLU A 1 445 ? 40.610 -15.807 -24.004 1.00 95.44 445 GLU A CA 1
ATOM 3506 C C . GLU A 1 445 ? 40.281 -14.951 -25.250 1.00 95.44 445 GLU A C 1
ATOM 3508 O O . GLU A 1 445 ? 40.449 -15.380 -26.398 1.00 95.44 445 GLU A O 1
ATOM 3513 N N . GLY A 1 446 ? 39.779 -13.729 -25.043 1.00 94.56 446 GLY A N 1
ATOM 3514 C CA . GLY A 1 446 ? 39.582 -12.727 -26.084 1.00 94.56 446 GLY A CA 1
ATOM 3515 C C . GLY A 1 446 ? 38.287 -12.856 -26.881 1.00 94.56 446 GLY A C 1
ATOM 3516 O O . GLY A 1 446 ? 38.191 -12.245 -27.942 1.00 94.56 446 GLY A O 1
ATOM 3517 N N . MET A 1 447 ? 37.283 -13.614 -26.418 1.00 97.38 447 MET A N 1
ATOM 3518 C CA . MET A 1 447 ? 35.981 -13.697 -27.091 1.00 97.38 447 MET A CA 1
ATOM 3519 C C . MET A 1 447 ? 35.221 -12.363 -26.958 1.00 97.38 447 MET A C 1
ATOM 3521 O O . MET A 1 447 ? 34.794 -12.001 -25.850 1.00 97.38 447 MET A O 1
ATOM 3525 N N . PRO A 1 448 ? 34.973 -11.632 -28.063 1.00 96.75 448 PRO A N 1
ATOM 3526 C CA . PRO A 1 448 ? 34.219 -10.388 -28.013 1.00 96.75 448 PRO A CA 1
ATOM 3527 C C . PRO A 1 448 ? 32.735 -10.648 -27.739 1.00 96.75 448 PRO A C 1
ATOM 3529 O O . PRO A 1 448 ? 32.164 -11.663 -28.150 1.00 96.75 448 PRO A O 1
ATOM 3532 N N . ARG A 1 449 ? 32.063 -9.700 -27.084 1.00 96.19 449 ARG A N 1
ATOM 3533 C CA . ARG A 1 449 ? 30.597 -9.726 -26.970 1.00 96.19 449 ARG A CA 1
ATOM 3534 C C . ARG A 1 449 ? 29.949 -9.410 -28.324 1.00 96.19 449 ARG A C 1
ATOM 3536 O O . ARG A 1 449 ? 30.550 -8.760 -29.170 1.00 96.19 449 ARG A O 1
ATOM 3543 N N . ARG A 1 450 ? 28.673 -9.782 -28.489 1.00 94.94 450 ARG A N 1
ATOM 3544 C CA . ARG A 1 450 ? 27.846 -9.485 -29.686 1.00 94.94 450 ARG A CA 1
ATOM 3545 C C . ARG A 1 450 ? 28.316 -10.146 -30.996 1.00 94.94 450 ARG A C 1
ATOM 3547 O O . ARG A 1 450 ? 27.879 -9.729 -32.061 1.00 94.94 450 ARG A O 1
ATOM 3554 N N . ILE A 1 451 ? 29.120 -11.206 -30.936 1.00 94.31 451 ILE A N 1
ATOM 3555 C CA . ILE A 1 451 ? 29.372 -12.062 -32.104 1.00 94.31 451 ILE A CA 1
ATOM 3556 C C . ILE A 1 451 ? 28.253 -13.102 -32.241 1.00 94.31 451 ILE A C 1
ATOM 3558 O O . ILE A 1 451 ? 27.861 -13.713 -31.248 1.00 94.31 451 ILE A O 1
ATOM 3562 N N . ALA A 1 452 ? 27.717 -13.276 -33.451 1.00 95.38 452 ALA A N 1
ATOM 3563 C CA . ALA A 1 452 ? 26.647 -14.241 -33.737 1.00 95.38 452 ALA A CA 1
ATOM 3564 C C . ALA A 1 452 ? 27.171 -15.662 -34.007 1.00 95.38 452 ALA A C 1
ATOM 3566 O O . ALA A 1 452 ? 26.419 -16.632 -33.945 1.00 95.38 452 ALA A O 1
ATOM 3567 N N . MET A 1 453 ? 28.459 -15.782 -34.319 1.00 94.38 453 MET A N 1
ATOM 3568 C CA . MET A 1 453 ? 29.137 -17.019 -34.689 1.00 94.38 453 MET A CA 1
ATOM 3569 C C . MET A 1 453 ? 30.590 -16.933 -34.215 1.00 94.38 453 MET A C 1
ATOM 3571 O O . MET A 1 453 ? 31.181 -15.852 -34.208 1.00 94.38 453 MET A O 1
ATOM 3575 N N . TRP A 1 454 ? 31.149 -18.073 -33.823 1.00 94.94 454 TRP A N 1
ATOM 3576 C CA . TRP A 1 454 ? 32.574 -18.263 -33.577 1.00 94.94 454 TRP A CA 1
ATOM 3577 C C . TRP A 1 454 ? 33.045 -19.508 -34.336 1.00 94.94 454 TRP A C 1
ATOM 3579 O O . TRP A 1 454 ? 32.243 -20.407 -34.587 1.00 94.94 454 TRP A O 1
ATOM 3589 N N . TYR A 1 455 ? 34.314 -19.542 -34.735 1.00 94.19 455 TYR A N 1
ATOM 3590 C CA . TYR A 1 455 ? 34.844 -20.591 -35.609 1.00 94.19 455 TYR A CA 1
ATOM 3591 C C . TYR A 1 455 ? 35.146 -21.881 -34.845 1.00 94.19 455 TYR A C 1
ATOM 3593 O O . TYR A 1 455 ? 35.760 -21.830 -33.780 1.00 94.19 455 TYR A O 1
ATOM 3601 N N . SER A 1 456 ? 34.786 -23.045 -35.395 1.00 92.75 456 SER A N 1
ATOM 3602 C CA . SER A 1 456 ? 35.008 -24.348 -34.735 1.00 92.75 456 SER A CA 1
ATOM 3603 C C . SER A 1 456 ? 36.481 -24.682 -34.466 1.00 92.75 456 SER A C 1
ATOM 3605 O O . SER A 1 456 ? 36.773 -25.490 -33.586 1.00 92.75 456 SER A O 1
ATOM 3607 N N . ASN A 1 457 ? 37.417 -24.025 -35.157 1.00 92.12 457 ASN A N 1
ATOM 3608 C CA . ASN A 1 457 ? 38.854 -24.149 -34.908 1.00 92.12 457 ASN A CA 1
ATOM 3609 C C . ASN A 1 457 ? 39.331 -23.468 -33.605 1.00 92.12 457 ASN A C 1
ATOM 3611 O O . ASN A 1 457 ? 40.457 -23.716 -33.177 1.00 92.12 457 ASN A O 1
ATOM 3615 N N . ARG A 1 458 ? 38.497 -22.644 -32.949 1.00 92.88 458 ARG A N 1
ATOM 3616 C CA . ARG A 1 458 ? 38.758 -22.068 -31.617 1.00 92.88 458 ARG A CA 1
ATOM 3617 C C . ARG A 1 458 ? 38.440 -23.082 -30.520 1.00 92.88 458 ARG A C 1
ATOM 3619 O O . ARG A 1 458 ? 37.410 -23.007 -29.842 1.00 92.88 458 ARG A O 1
ATOM 3626 N N . THR A 1 459 ? 39.329 -24.057 -30.344 1.00 91.19 459 THR A N 1
ATOM 3627 C CA . THR A 1 459 ? 39.185 -25.102 -29.314 1.00 91.19 459 THR A CA 1
ATOM 3628 C C . THR A 1 459 ? 39.228 -24.551 -27.886 1.00 91.19 459 THR A C 1
ATOM 3630 O O . THR A 1 459 ? 38.708 -25.183 -26.972 1.00 91.19 459 THR A O 1
ATOM 3633 N N . ASP A 1 460 ? 39.809 -23.367 -27.700 1.00 93.75 460 ASP A N 1
ATOM 3634 C CA . ASP A 1 460 ? 39.862 -22.605 -26.451 1.00 93.75 460 ASP A CA 1
ATOM 3635 C C . ASP A 1 460 ? 38.490 -22.046 -26.026 1.00 93.75 460 ASP A C 1
ATOM 3637 O O . ASP A 1 460 ? 38.180 -21.993 -24.837 1.00 93.75 460 ASP A O 1
ATOM 3641 N N . TRP A 1 461 ? 37.619 -21.687 -26.977 1.00 96.19 461 TRP A N 1
ATOM 3642 C CA . TRP A 1 461 ? 36.287 -21.131 -26.683 1.00 96.19 461 TRP A CA 1
ATOM 3643 C C . TRP A 1 461 ? 35.186 -22.187 -26.569 1.00 96.19 461 TRP A C 1
ATOM 3645 O O . TRP A 1 461 ? 34.170 -21.959 -25.900 1.00 96.19 461 TRP A O 1
ATOM 3655 N N . ALA A 1 462 ? 35.368 -23.333 -27.226 1.00 95.25 462 ALA A N 1
ATOM 3656 C CA . ALA A 1 462 ? 34.380 -24.403 -27.301 1.00 95.25 462 ALA A CA 1
ATOM 3657 C C . ALA A 1 462 ? 33.868 -24.908 -25.934 1.00 95.25 462 ALA A C 1
ATOM 3659 O O . ALA A 1 462 ? 32.648 -24.886 -25.725 1.00 95.25 462 ALA A O 1
ATOM 3660 N N . PRO A 1 463 ? 34.728 -25.325 -24.977 1.00 95.62 463 PRO A N 1
ATOM 3661 C CA . PRO A 1 463 ? 34.251 -25.898 -23.717 1.00 95.62 463 PRO A CA 1
ATOM 3662 C C . PRO A 1 463 ? 33.478 -24.876 -22.880 1.00 95.62 463 PRO A C 1
ATOM 3664 O O . PRO A 1 463 ? 32.430 -25.195 -22.314 1.00 95.62 463 PRO A O 1
ATOM 3667 N N . TRP A 1 464 ? 33.948 -23.627 -22.844 1.00 97.50 464 TRP A N 1
ATOM 3668 C CA . TRP A 1 464 ? 33.319 -22.569 -22.063 1.00 97.50 464 TRP A CA 1
ATOM 3669 C C . TRP A 1 464 ? 31.963 -22.151 -22.627 1.00 97.50 464 TRP A C 1
ATOM 3671 O O . TRP A 1 464 ? 31.027 -21.929 -21.858 1.00 97.50 464 TRP A O 1
ATOM 3681 N N . ASN A 1 465 ? 31.817 -22.089 -23.955 1.00 97.62 465 ASN A N 1
ATOM 3682 C CA . ASN A 1 465 ? 30.530 -21.786 -24.575 1.00 97.62 465 ASN A CA 1
ATOM 3683 C C . ASN A 1 465 ? 29.494 -22.885 -24.336 1.00 97.62 465 ASN A C 1
ATOM 3685 O O . ASN A 1 465 ? 28.350 -22.574 -23.990 1.00 97.62 465 ASN A O 1
ATOM 3689 N N . LEU A 1 466 ? 29.887 -24.152 -24.473 1.00 97.00 466 LEU A N 1
ATOM 3690 C CA . LEU A 1 466 ? 28.988 -25.273 -24.223 1.00 97.00 466 LEU A CA 1
ATOM 3691 C C . LEU A 1 466 ? 28.545 -25.309 -22.754 1.00 97.00 466 LEU A C 1
ATOM 3693 O O . LEU A 1 466 ? 27.351 -25.436 -22.474 1.00 97.00 466 LEU A O 1
ATOM 3697 N N . LEU A 1 467 ? 29.485 -25.119 -21.822 1.00 98.00 467 LEU A N 1
ATOM 3698 C CA . LEU A 1 467 ? 29.199 -25.078 -20.388 1.00 98.00 467 LEU A CA 1
ATOM 3699 C C . LEU A 1 467 ? 28.271 -23.911 -20.024 1.00 98.00 467 LEU A C 1
ATOM 3701 O O . LEU A 1 467 ? 27.272 -24.118 -19.332 1.00 98.00 467 LEU A O 1
ATOM 3705 N N . ALA A 1 468 ? 28.537 -22.714 -20.557 1.00 98.31 468 ALA A N 1
ATOM 3706 C CA . ALA A 1 468 ? 27.677 -21.550 -20.361 1.00 98.31 468 ALA A CA 1
ATOM 3707 C C . ALA A 1 468 ? 26.255 -21.787 -20.896 1.00 98.31 468 ALA A C 1
ATOM 3709 O O . ALA A 1 468 ? 25.268 -21.408 -20.263 1.00 98.31 468 ALA A O 1
ATOM 3710 N N . THR A 1 469 ? 26.126 -22.439 -22.055 1.00 98.50 469 THR A N 1
ATOM 3711 C CA . THR A 1 469 ? 24.821 -22.777 -22.636 1.00 98.50 469 THR A CA 1
ATOM 3712 C C . THR A 1 469 ? 24.082 -23.820 -21.801 1.00 98.50 469 THR A C 1
ATOM 3714 O O . THR A 1 469 ? 22.896 -23.640 -21.526 1.00 98.50 469 THR A O 1
ATOM 3717 N N . PHE A 1 470 ? 24.767 -24.862 -21.331 1.00 98.50 470 PHE A N 1
ATOM 3718 C CA . PHE A 1 470 ? 24.193 -25.846 -20.413 1.00 98.50 470 PHE A CA 1
ATOM 3719 C C . PHE A 1 470 ? 23.678 -25.186 -19.124 1.00 98.50 470 PHE A C 1
ATOM 3721 O O . PHE A 1 470 ? 22.526 -25.398 -18.733 1.00 98.50 470 PHE A O 1
ATOM 3728 N N . GLY A 1 471 ? 24.483 -24.306 -18.519 1.00 98.44 471 GLY A N 1
ATOM 3729 C CA . GLY A 1 471 ? 24.077 -23.502 -17.369 1.00 98.44 471 GLY A CA 1
ATOM 3730 C C . GLY A 1 471 ? 22.813 -22.680 -17.643 1.00 98.44 471 GLY A C 1
ATOM 3731 O O . GLY A 1 471 ? 21.896 -22.675 -16.820 1.00 98.44 471 GLY A O 1
ATOM 3732 N N . ALA A 1 472 ? 22.707 -22.046 -18.815 1.00 98.50 472 ALA A N 1
ATOM 3733 C CA . ALA A 1 472 ? 21.550 -21.222 -19.162 1.00 98.50 472 ALA A CA 1
ATOM 3734 C C . ALA A 1 472 ? 20.243 -22.040 -19.194 1.00 98.50 472 ALA A C 1
ATOM 3736 O O . ALA A 1 472 ? 19.217 -21.603 -18.664 1.00 98.50 472 ALA A O 1
ATOM 3737 N N . PHE A 1 473 ? 20.276 -23.263 -19.734 1.00 98.56 473 PHE A N 1
ATOM 3738 C CA . PHE A 1 473 ? 19.125 -24.173 -19.688 1.00 98.56 473 PHE A CA 1
ATOM 3739 C C . PHE A 1 473 ? 18.833 -24.689 -18.270 1.00 98.56 473 PHE A C 1
ATOM 3741 O O . PHE A 1 473 ? 17.666 -24.850 -17.904 1.00 98.56 473 PHE A O 1
ATOM 3748 N N . MET A 1 474 ? 19.851 -24.870 -17.421 1.00 98.44 474 MET A N 1
ATOM 3749 C CA . MET A 1 474 ? 19.629 -25.152 -15.998 1.00 98.44 474 MET A CA 1
ATOM 3750 C C . MET A 1 474 ? 18.955 -23.978 -15.264 1.00 98.44 474 MET A C 1
ATOM 3752 O O . MET A 1 474 ? 18.102 -24.212 -14.405 1.00 98.44 474 MET A O 1
ATOM 3756 N N . ILE A 1 475 ? 19.264 -22.719 -15.614 1.00 98.50 475 ILE A N 1
ATOM 3757 C CA . ILE A 1 475 ? 18.539 -21.549 -15.086 1.00 98.50 475 ILE A CA 1
ATOM 3758 C C . ILE A 1 475 ? 17.066 -21.642 -15.492 1.00 98.50 475 ILE A C 1
ATOM 3760 O O . ILE A 1 475 ? 16.190 -21.462 -14.646 1.00 98.50 475 ILE A O 1
ATOM 3764 N N . ALA A 1 476 ? 16.773 -21.975 -16.753 1.00 98.44 476 ALA A N 1
ATOM 3765 C CA . ALA A 1 476 ? 15.398 -22.147 -17.223 1.00 98.44 476 ALA A CA 1
ATOM 3766 C C . ALA A 1 476 ? 14.639 -23.212 -16.410 1.00 98.44 476 ALA A C 1
ATOM 3768 O O . ALA A 1 476 ? 13.495 -22.983 -16.013 1.00 98.44 476 ALA A O 1
ATOM 3769 N N . LEU A 1 477 ? 15.292 -24.329 -16.070 1.00 98.44 477 LEU A N 1
ATOM 3770 C CA . LEU A 1 477 ? 14.731 -25.356 -15.184 1.00 98.44 477 LEU A CA 1
ATOM 3771 C C . LEU A 1 477 ? 14.476 -24.833 -13.758 1.00 98.44 477 LEU A C 1
ATOM 3773 O O . LEU A 1 477 ? 13.452 -25.157 -13.145 1.00 98.44 477 LEU A O 1
ATOM 3777 N N . ALA A 1 478 ? 15.364 -23.993 -13.224 1.00 98.50 478 ALA A N 1
ATOM 3778 C CA . ALA A 1 478 ? 15.158 -23.360 -11.924 1.00 98.50 478 ALA A CA 1
ATOM 3779 C C . ALA A 1 478 ? 13.939 -22.416 -11.942 1.00 98.50 478 ALA A C 1
ATOM 3781 O O . ALA A 1 478 ? 13.089 -22.475 -11.050 1.00 98.50 478 ALA A O 1
ATOM 3782 N N . ILE A 1 479 ? 13.786 -21.606 -12.996 1.00 98.31 479 ILE A N 1
ATOM 3783 C CA . ILE A 1 479 ? 12.610 -20.742 -13.183 1.00 98.31 479 ILE A CA 1
ATOM 3784 C C . ILE A 1 479 ? 11.332 -21.569 -13.379 1.00 98.31 479 ILE A C 1
ATOM 3786 O O . ILE A 1 479 ? 10.295 -21.241 -12.803 1.00 98.31 479 ILE A O 1
ATOM 3790 N N . LEU A 1 480 ? 11.390 -22.683 -14.110 1.00 98.19 480 LEU A N 1
ATOM 3791 C CA . LEU A 1 480 ? 10.256 -23.601 -14.234 1.00 98.19 480 LEU A CA 1
ATOM 3792 C C . LEU A 1 480 ? 9.848 -24.171 -12.869 1.00 98.19 480 LEU A C 1
ATOM 3794 O O . LEU A 1 480 ? 8.661 -24.211 -12.540 1.00 98.19 480 LEU A O 1
ATOM 3798 N N . THR A 1 481 ? 10.825 -24.532 -12.034 1.00 98.38 481 THR A N 1
ATOM 3799 C CA . THR A 1 481 ? 10.585 -24.987 -10.656 1.00 98.38 481 THR A CA 1
ATOM 3800 C C . THR A 1 481 ? 9.861 -23.916 -9.834 1.00 98.38 481 THR A C 1
ATOM 3802 O O . THR A 1 481 ? 8.916 -24.235 -9.105 1.00 98.38 481 THR A O 1
ATOM 3805 N N . PHE A 1 482 ? 10.231 -22.638 -9.989 1.00 98.12 482 PHE A N 1
ATOM 3806 C CA . PHE A 1 482 ? 9.503 -21.521 -9.380 1.00 98.12 482 PHE A CA 1
ATOM 3807 C C . PHE A 1 482 ? 8.058 -21.428 -9.875 1.00 98.12 482 PHE A C 1
ATOM 3809 O O . PHE A 1 482 ? 7.150 -21.315 -9.056 1.00 98.12 482 PHE A O 1
ATOM 3816 N N . ILE A 1 483 ? 7.826 -21.496 -11.190 1.00 98.06 483 ILE A N 1
ATOM 3817 C CA . ILE A 1 483 ? 6.481 -21.404 -11.785 1.00 98.06 483 ILE A CA 1
ATOM 3818 C C . ILE A 1 483 ? 5.581 -22.519 -11.245 1.00 98.06 483 ILE A C 1
ATOM 3820 O O . ILE A 1 483 ? 4.451 -22.256 -10.824 1.00 98.06 483 ILE A O 1
ATOM 3824 N N . VAL A 1 484 ? 6.093 -23.752 -11.193 1.00 97.75 484 VAL A N 1
ATOM 3825 C CA . VAL A 1 484 ? 5.384 -24.898 -10.609 1.00 97.75 484 VAL A CA 1
ATOM 3826 C C . VAL A 1 484 ? 5.079 -24.638 -9.132 1.00 97.75 484 VAL A C 1
ATOM 3828 O O . VAL A 1 484 ? 3.933 -24.789 -8.704 1.00 97.75 484 VAL A O 1
ATOM 3831 N N . ASN A 1 485 ? 6.063 -24.181 -8.353 1.00 97.81 485 ASN A N 1
ATOM 3832 C CA . ASN A 1 485 ? 5.869 -23.852 -6.941 1.00 97.81 485 ASN A CA 1
ATOM 3833 C C . ASN A 1 485 ? 4.799 -22.764 -6.743 1.00 97.81 485 ASN A C 1
ATOM 3835 O O . ASN A 1 485 ? 3.893 -22.921 -5.922 1.00 97.81 485 ASN A O 1
ATOM 3839 N N . PHE A 1 486 ? 4.865 -21.688 -7.524 1.00 96.00 486 PHE A N 1
ATOM 3840 C CA . PHE A 1 486 ? 3.912 -20.586 -7.500 1.00 96.00 486 PHE A CA 1
ATOM 3841 C C . PHE A 1 486 ? 2.495 -21.076 -7.820 1.00 96.00 486 PHE A C 1
ATOM 3843 O O . PHE A 1 486 ? 1.572 -20.841 -7.038 1.00 96.00 486 PHE A O 1
ATOM 3850 N N . ALA A 1 487 ? 2.317 -21.823 -8.913 1.00 94.62 487 ALA A N 1
ATOM 3851 C CA . ALA A 1 487 ? 1.016 -22.336 -9.338 1.00 94.62 487 ALA A CA 1
ATOM 3852 C C . ALA A 1 487 ? 0.385 -23.276 -8.296 1.00 94.62 487 ALA A C 1
ATOM 3854 O O . ALA A 1 487 ? -0.797 -23.133 -7.961 1.00 94.62 487 ALA A O 1
ATOM 3855 N N . LEU A 1 488 ? 1.175 -24.199 -7.736 1.00 94.00 488 LEU A N 1
ATOM 3856 C CA . LEU A 1 488 ? 0.728 -25.101 -6.671 1.00 94.00 488 LEU A CA 1
ATOM 3857 C C . LEU A 1 488 ? 0.373 -24.328 -5.393 1.00 94.00 488 LEU A C 1
ATOM 3859 O O . LEU A 1 488 ? -0.651 -24.597 -4.758 1.00 94.00 488 LEU A O 1
ATOM 3863 N N . SER A 1 489 ? 1.180 -23.331 -5.031 1.00 93.31 489 SER A N 1
ATOM 3864 C CA . SER A 1 489 ? 1.017 -22.575 -3.788 1.00 93.31 489 SER A CA 1
ATOM 3865 C C . SER A 1 489 ? -0.165 -21.605 -3.827 1.00 93.31 489 SER A C 1
ATOM 3867 O O . SER A 1 489 ? -0.885 -21.493 -2.834 1.00 93.31 489 SER A O 1
ATOM 3869 N N . VAL A 1 490 ? -0.441 -20.958 -4.964 1.00 86.69 490 VAL A N 1
ATOM 3870 C CA . VAL A 1 490 ? -1.628 -20.097 -5.123 1.00 86.69 490 VAL A CA 1
ATOM 3871 C C . VAL A 1 490 ? -2.923 -20.916 -5.027 1.00 86.69 490 VAL A C 1
ATOM 3873 O O . VAL A 1 490 ? -3.872 -20.487 -4.367 1.00 86.69 490 VAL A O 1
ATOM 3876 N N . ARG A 1 491 ? -2.963 -22.112 -5.635 1.00 85.31 491 ARG A N 1
ATOM 3877 C CA . ARG A 1 491 ? -4.163 -22.971 -5.663 1.00 85.31 491 ARG A CA 1
ATOM 3878 C C . ARG A 1 491 ? -4.394 -23.722 -4.347 1.00 85.31 491 ARG A C 1
ATOM 3880 O O . ARG A 1 491 ? -5.521 -23.769 -3.861 1.00 85.31 491 ARG A O 1
ATOM 3887 N N . GLY A 1 492 ? -3.339 -24.283 -3.755 1.00 80.19 492 GLY A N 1
ATOM 3888 C CA . GLY A 1 492 ? -3.440 -25.220 -2.628 1.00 80.19 492 GLY A CA 1
ATOM 3889 C C . GLY A 1 492 ? -2.411 -25.029 -1.511 1.00 80.19 492 GLY A C 1
ATOM 3890 O O . GLY A 1 492 ? -2.384 -25.826 -0.578 1.00 80.19 492 GLY A O 1
ATOM 3891 N N . GLY A 1 493 ? -1.578 -23.985 -1.561 1.00 81.94 493 GLY A N 1
ATOM 3892 C CA . GLY A 1 493 ? -0.486 -23.771 -0.606 1.00 81.94 493 GLY A CA 1
ATOM 3893 C C . GLY A 1 493 ? -0.949 -23.596 0.840 1.00 81.94 493 GLY A C 1
ATOM 3894 O O . GLY A 1 493 ? -2.070 -23.157 1.113 1.00 81.94 493 GLY A O 1
ATOM 3895 N N . ARG A 1 494 ? -0.074 -23.914 1.799 1.00 86.38 494 ARG A N 1
ATOM 3896 C CA . ARG A 1 494 ? -0.376 -23.779 3.231 1.00 86.38 494 ARG A CA 1
ATOM 3897 C C . ARG A 1 494 ? -0.758 -22.331 3.549 1.00 86.38 494 ARG A C 1
ATOM 3899 O O . ARG A 1 494 ? -0.042 -21.410 3.169 1.00 86.38 494 ARG A O 1
ATOM 3906 N N . GLN A 1 495 ? -1.869 -22.128 4.254 1.00 84.38 495 GLN A N 1
ATOM 3907 C CA . GLN A 1 495 ? -2.294 -20.782 4.651 1.00 84.38 495 GLN A CA 1
ATOM 3908 C C . GLN A 1 495 ? -1.264 -20.141 5.582 1.00 84.38 495 GLN A C 1
ATOM 3910 O O . GLN A 1 495 ? -0.740 -20.800 6.485 1.00 84.38 495 GLN A O 1
ATOM 3915 N N . ALA A 1 496 ? -0.999 -18.861 5.349 1.00 81.44 496 ALA A N 1
ATOM 3916 C CA . ALA A 1 496 ? -0.099 -18.062 6.157 1.00 81.44 496 ALA A CA 1
ATOM 3917 C C . ALA A 1 496 ? -0.887 -17.182 7.137 1.00 81.44 496 ALA A C 1
ATOM 3919 O O . ALA A 1 496 ? -1.919 -16.618 6.758 1.00 81.44 496 ALA A O 1
ATOM 3920 N N . PRO A 1 497 ? -0.433 -17.047 8.397 1.00 77.44 497 PRO A N 1
ATOM 3921 C CA . PRO A 1 497 ? -0.937 -15.999 9.266 1.00 77.44 497 PRO A CA 1
ATOM 3922 C C . PRO A 1 497 ? -0.502 -14.630 8.715 1.00 77.44 497 PRO A C 1
ATOM 3924 O O . PRO A 1 497 ? 0.344 -14.530 7.828 1.00 77.44 497 PRO A O 1
ATOM 3927 N N . ARG A 1 498 ? -1.104 -13.556 9.230 1.00 70.50 498 ARG A N 1
ATOM 3928 C CA . ARG A 1 498 ? -0.875 -12.190 8.723 1.00 70.50 498 ARG A CA 1
ATOM 3929 C C . ARG A 1 498 ? 0.538 -11.668 8.944 1.00 70.50 498 ARG A C 1
ATOM 3931 O O . ARG A 1 498 ? 0.986 -10.842 8.155 1.00 70.50 498 ARG A O 1
ATOM 3938 N N . ASP A 1 499 ? 1.181 -12.148 10.000 1.00 82.50 499 ASP A N 1
ATOM 3939 C CA . ASP A 1 499 ? 2.602 -11.973 10.255 1.00 82.50 499 ASP A CA 1
ATOM 3940 C C . ASP A 1 499 ? 3.265 -13.363 10.294 1.00 82.50 499 ASP A C 1
ATOM 3942 O O . ASP A 1 499 ? 3.346 -14.000 11.344 1.00 82.50 499 ASP A O 1
ATOM 3946 N N . PRO A 1 500 ? 3.616 -13.910 9.123 1.00 86.25 500 PRO A N 1
ATOM 3947 C CA . PRO A 1 500 ? 4.163 -15.255 8.986 1.00 86.25 500 PRO A CA 1
ATOM 3948 C C . PRO A 1 500 ? 5.595 -15.391 9.481 1.00 86.25 500 PRO A C 1
ATOM 3950 O O . PRO A 1 500 ? 6.049 -16.525 9.658 1.00 86.25 500 PRO A O 1
ATOM 3953 N N . TRP A 1 501 ? 6.287 -14.268 9.666 1.00 88.31 501 TRP A N 1
ATOM 3954 C CA . TRP A 1 501 ? 7.715 -14.229 9.948 1.00 88.31 501 TRP A CA 1
ATOM 3955 C C . TRP A 1 501 ? 8.047 -13.547 11.276 1.00 88.31 501 TRP A C 1
ATOM 3957 O O . TRP A 1 501 ? 9.194 -13.636 11.703 1.00 88.31 501 TRP A O 1
ATOM 3967 N N . GLU A 1 502 ? 7.067 -12.948 11.959 1.00 85.19 502 GLU A N 1
ATOM 3968 C CA . GLU A 1 502 ? 7.280 -12.044 13.099 1.00 85.19 502 GLU A CA 1
ATOM 3969 C C . GLU A 1 502 ? 8.175 -10.874 12.659 1.00 85.19 502 GLU A C 1
ATOM 3971 O O . GLU A 1 502 ? 9.301 -10.717 13.134 1.00 85.19 502 GLU A O 1
ATOM 3976 N N . GLY A 1 503 ? 7.723 -10.155 11.626 1.00 82.88 503 GLY A N 1
ATOM 3977 C CA . GLY A 1 503 ? 8.451 -9.052 10.999 1.00 82.88 503 GLY A CA 1
ATOM 3978 C C . GLY A 1 503 ? 8.374 -7.745 11.798 1.00 82.88 503 GLY A C 1
ATOM 3979 O O . GLY A 1 503 ? 7.439 -7.512 12.560 1.00 82.88 503 GLY A O 1
ATOM 3980 N N . ASN A 1 504 ? 9.355 -6.859 11.599 1.00 77.50 504 ASN A N 1
ATOM 3981 C CA . ASN A 1 504 ? 9.535 -5.651 12.425 1.00 77.50 504 ASN A CA 1
ATOM 3982 C C . ASN A 1 504 ? 8.791 -4.403 11.908 1.00 77.50 504 ASN A C 1
ATOM 3984 O O . ASN A 1 504 ? 8.711 -3.389 12.600 1.00 77.50 504 ASN A O 1
ATOM 3988 N N . THR A 1 505 ? 8.287 -4.449 10.680 1.00 86.19 505 THR A N 1
ATOM 3989 C CA . THR A 1 505 ? 7.781 -3.300 9.918 1.00 86.19 505 THR A CA 1
ATOM 3990 C C . THR A 1 505 ? 6.246 -3.271 9.834 1.00 86.19 505 THR A C 1
ATOM 3992 O O . THR A 1 505 ? 5.554 -4.262 10.095 1.00 86.19 505 THR A O 1
ATOM 3995 N N . LEU A 1 506 ? 5.674 -2.101 9.506 1.00 86.69 506 LEU A N 1
ATOM 3996 C CA . LEU A 1 506 ? 4.225 -1.852 9.601 1.00 86.69 506 LEU A CA 1
ATOM 3997 C C . LEU A 1 506 ? 3.369 -2.730 8.681 1.00 86.69 506 LEU A C 1
ATOM 3999 O O . LEU A 1 506 ? 2.204 -2.991 9.002 1.00 86.69 506 LEU A O 1
ATOM 4003 N N . GLU A 1 507 ? 3.911 -3.242 7.575 1.00 84.75 507 GLU A N 1
ATOM 4004 C CA . GLU A 1 507 ? 3.173 -4.138 6.691 1.00 84.75 507 GLU A CA 1
ATOM 4005 C C . GLU A 1 507 ? 2.750 -5.434 7.398 1.00 84.75 507 GLU A C 1
ATOM 4007 O O . GLU A 1 507 ? 1.746 -6.034 7.009 1.00 84.75 507 GLU A O 1
ATOM 4012 N N . TRP A 1 508 ? 3.421 -5.837 8.479 1.00 82.00 508 TRP A N 1
ATOM 4013 C CA . TRP A 1 508 ? 3.075 -7.029 9.261 1.00 82.00 508 TRP A CA 1
ATOM 4014 C C . TRP A 1 508 ? 2.069 -6.739 10.394 1.00 82.00 508 TRP A C 1
ATOM 4016 O O . TRP A 1 508 ? 1.255 -7.598 10.743 1.00 82.00 508 TRP A O 1
ATOM 4026 N N . ALA A 1 509 ? 1.987 -5.491 10.872 1.00 68.94 509 ALA A N 1
ATOM 4027 C CA . ALA A 1 509 ? 1.259 -5.073 12.083 1.00 68.94 509 ALA A CA 1
ATOM 4028 C C . ALA A 1 509 ? -0.285 -4.982 11.968 1.00 68.94 509 ALA A C 1
ATOM 4030 O O . ALA A 1 509 ? -0.968 -4.454 12.845 1.00 68.94 509 ALA A O 1
ATOM 4031 N N . THR A 1 510 ? -0.892 -5.519 10.909 1.00 56.38 510 THR A N 1
ATOM 4032 C CA . THR A 1 510 ? -2.323 -5.298 10.586 1.00 56.38 510 THR A CA 1
ATOM 4033 C C . THR A 1 510 ? -3.364 -5.938 11.542 1.00 56.38 510 THR A C 1
ATOM 4035 O O . THR A 1 510 ? -4.559 -5.887 11.246 1.00 56.38 510 THR A O 1
ATOM 4038 N N . TRP A 1 511 ? -2.977 -6.559 12.672 1.00 56.38 511 TRP A N 1
ATOM 4039 C CA . TRP A 1 511 ? -3.893 -7.273 13.596 1.00 56.38 511 TRP A CA 1
ATOM 4040 C C . TRP A 1 511 ? -3.681 -7.030 15.102 1.00 56.38 511 TRP A C 1
ATOM 4042 O O . TRP A 1 511 ? -4.581 -7.340 15.886 1.00 56.38 511 TRP A O 1
ATOM 4052 N N . THR A 1 512 ? -2.554 -6.442 15.510 1.00 61.88 512 THR A N 1
ATOM 4053 C CA . THR A 1 512 ? -2.158 -6.260 16.920 1.00 61.88 512 THR A CA 1
ATOM 4054 C C . THR A 1 512 ? -3.191 -5.480 17.735 1.00 61.88 512 THR A C 1
ATOM 4056 O O . THR A 1 512 ? -3.377 -5.736 18.922 1.00 61.88 512 THR A O 1
ATOM 4059 N N . LEU A 1 513 ? -3.943 -4.583 17.092 1.00 76.75 513 LEU A N 1
ATOM 4060 C CA . LEU A 1 513 ? -4.878 -3.699 17.778 1.00 76.75 513 LEU A CA 1
ATOM 4061 C C . LEU A 1 513 ? -6.050 -4.428 18.460 1.00 76.75 513 LEU A C 1
ATOM 4063 O O . LEU A 1 513 ? -6.369 -4.113 19.603 1.00 76.75 513 LEU A O 1
ATOM 4067 N N . ALA A 1 514 ? -6.698 -5.395 17.803 1.00 80.75 514 ALA A N 1
ATOM 4068 C CA . ALA A 1 514 ? -7.879 -6.052 18.378 1.00 80.75 514 ALA A CA 1
ATOM 4069 C C . ALA A 1 514 ? -7.512 -6.946 19.577 1.00 80.75 514 ALA A C 1
ATOM 4071 O O . ALA A 1 514 ? -8.263 -7.026 20.547 1.00 80.75 514 ALA A O 1
ATOM 4072 N N . VAL A 1 515 ? -6.333 -7.578 19.534 1.00 82.75 515 VAL A N 1
ATOM 4073 C CA . VAL A 1 515 ? -5.805 -8.372 20.654 1.00 82.75 515 VAL A CA 1
ATOM 4074 C C . VAL A 1 515 ? -5.331 -7.468 21.786 1.00 82.75 515 VAL A C 1
ATOM 4076 O O . VAL A 1 515 ? -5.695 -7.718 22.931 1.00 82.75 515 VAL A O 1
ATOM 4079 N N . ALA A 1 516 ? -4.623 -6.374 21.481 1.00 84.31 516 ALA A N 1
ATOM 4080 C CA . ALA A 1 516 ? -4.269 -5.365 22.479 1.00 84.31 516 ALA A CA 1
ATOM 4081 C C . ALA A 1 516 ? -5.521 -4.806 23.175 1.00 84.31 516 ALA A C 1
ATOM 4083 O O . ALA A 1 516 ? -5.561 -4.717 24.398 1.00 84.31 516 ALA A O 1
ATOM 4084 N N . THR A 1 517 ? -6.583 -4.530 22.412 1.00 90.69 517 THR A N 1
ATOM 4085 C CA . THR A 1 517 ? -7.872 -4.085 22.957 1.00 90.69 517 THR A CA 1
ATOM 4086 C C . THR A 1 517 ? -8.446 -5.114 23.931 1.00 90.69 517 THR A C 1
ATOM 4088 O O . THR A 1 517 ? -8.854 -4.741 25.027 1.00 90.69 517 THR A O 1
ATOM 4091 N N . ALA A 1 518 ? -8.444 -6.406 23.587 1.00 91.88 518 ALA A N 1
ATOM 4092 C CA . ALA A 1 518 ? -8.950 -7.460 24.469 1.00 91.88 518 ALA A CA 1
ATOM 4093 C C . ALA A 1 518 ? -8.119 -7.618 25.758 1.00 91.88 518 ALA A C 1
ATOM 4095 O O . ALA A 1 518 ? -8.697 -7.717 26.839 1.00 91.88 518 ALA A O 1
ATOM 4096 N N . VAL A 1 519 ? -6.784 -7.585 25.663 1.00 91.38 519 VAL A N 1
ATOM 4097 C CA . VAL A 1 519 ? -5.875 -7.702 26.820 1.00 91.38 519 VAL A CA 1
ATOM 4098 C C . VAL A 1 519 ? -6.034 -6.519 27.774 1.00 91.38 519 VAL A C 1
ATOM 4100 O O . VAL A 1 519 ? -6.193 -6.720 28.975 1.00 91.38 519 VAL A O 1
ATOM 4103 N N . VAL A 1 520 ? -6.052 -5.292 27.249 1.00 93.12 520 VAL A N 1
ATOM 4104 C CA . VAL A 1 520 ? -6.226 -4.087 28.074 1.00 93.12 520 VAL A CA 1
ATOM 4105 C C . VAL A 1 520 ? -7.633 -4.041 28.685 1.00 93.12 520 VAL A C 1
ATOM 4107 O O . VAL A 1 520 ? -7.772 -3.706 29.858 1.00 93.12 520 VAL A O 1
ATOM 4110 N N . THR A 1 521 ? -8.667 -4.482 27.955 1.00 94.81 521 THR A N 1
ATOM 4111 C CA . THR A 1 521 ? -10.032 -4.617 28.507 1.00 94.81 521 THR A CA 1
ATOM 4112 C C . THR A 1 521 ? -10.085 -5.643 29.646 1.00 94.81 521 THR A C 1
ATOM 4114 O O . THR A 1 521 ? -10.777 -5.425 30.637 1.00 94.81 521 THR A O 1
ATOM 4117 N N . TYR A 1 522 ? -9.351 -6.756 29.546 1.00 95.19 522 TYR A N 1
ATOM 4118 C CA . TYR A 1 522 ? -9.241 -7.728 30.638 1.00 95.19 522 TYR A CA 1
ATOM 4119 C C . TYR A 1 522 ? -8.516 -7.133 31.854 1.00 95.19 522 TYR A C 1
ATOM 4121 O O . TYR A 1 522 ? -9.005 -7.259 32.973 1.00 95.19 522 TYR A O 1
ATOM 4129 N N . ALA A 1 523 ? -7.402 -6.424 31.647 1.00 93.62 523 ALA A N 1
ATOM 4130 C CA . ALA A 1 523 ? -6.697 -5.733 32.728 1.00 93.62 523 ALA A CA 1
ATOM 4131 C C . ALA A 1 523 ? -7.599 -4.707 33.438 1.00 93.62 523 ALA A C 1
ATOM 4133 O O . ALA A 1 523 ? -7.604 -4.639 34.666 1.00 93.62 523 ALA A O 1
ATOM 4134 N N . LEU A 1 524 ? -8.423 -3.973 32.679 1.00 94.62 524 LEU A N 1
ATOM 4135 C CA . LEU A 1 524 ? -9.419 -3.055 33.227 1.00 94.62 524 LEU A CA 1
ATOM 4136 C C . LEU A 1 524 ? -10.424 -3.769 34.139 1.00 94.62 524 LEU A C 1
ATOM 4138 O O . LEU A 1 524 ? -10.704 -3.294 35.235 1.00 94.62 524 LEU A O 1
ATOM 4142 N N . VAL A 1 525 ? -10.939 -4.924 33.711 1.00 93.25 525 VAL A N 1
ATOM 4143 C CA . VAL A 1 525 ? -11.856 -5.747 34.517 1.00 93.25 525 VAL A CA 1
ATOM 4144 C C . VAL A 1 525 ? -11.206 -6.179 35.831 1.00 93.25 525 VAL A C 1
ATOM 4146 O O . VAL A 1 525 ? -11.843 -6.107 36.881 1.00 93.25 525 VAL A O 1
ATOM 4149 N N . VAL A 1 526 ? -9.945 -6.618 35.784 1.00 92.44 526 VAL A N 1
ATOM 4150 C CA . VAL A 1 526 ? -9.199 -7.034 36.980 1.00 92.44 526 VAL A CA 1
ATOM 4151 C C . VAL A 1 526 ? -9.027 -5.857 37.940 1.00 92.44 526 VAL A C 1
ATOM 4153 O O . VAL A 1 526 ? -9.326 -5.993 39.126 1.00 92.44 526 VAL A O 1
ATOM 4156 N N . LEU A 1 527 ? -8.626 -4.689 37.429 1.00 91.31 527 LEU A N 1
ATOM 4157 C CA . LEU A 1 527 ? -8.516 -3.460 38.219 1.00 91.31 527 LEU A CA 1
ATOM 4158 C C . LEU A 1 527 ? -9.863 -3.048 38.829 1.00 91.31 527 LEU A C 1
ATOM 4160 O O . LEU A 1 527 ? -9.909 -2.712 40.008 1.00 91.31 527 LEU A O 1
ATOM 4164 N N . GLY A 1 528 ? -10.966 -3.147 38.082 1.00 89.38 528 GLY A N 1
ATOM 4165 C CA . GLY A 1 528 ? -12.313 -2.884 38.602 1.00 89.38 528 GLY A CA 1
ATOM 4166 C C . GLY A 1 528 ? -12.715 -3.851 39.725 1.00 89.38 528 GLY A C 1
ATOM 4167 O O . GLY A 1 528 ? -13.360 -3.457 40.697 1.00 89.38 528 GLY A O 1
ATOM 4168 N N . GLY A 1 529 ? -12.269 -5.108 39.646 1.00 87.75 529 GLY A N 1
ATOM 4169 C CA . GLY A 1 529 ? -12.392 -6.083 40.729 1.00 87.75 529 GLY A CA 1
ATOM 4170 C C . GLY A 1 529 ? -11.643 -5.674 41.995 1.00 87.75 529 GLY A C 1
ATOM 4171 O O . GLY A 1 529 ? -12.205 -5.748 43.089 1.00 87.75 529 GLY A O 1
ATOM 4172 N N . VAL A 1 530 ? -10.404 -5.193 41.848 1.00 89.94 530 VAL A N 1
ATOM 4173 C CA . VAL A 1 530 ? -9.612 -4.652 42.964 1.00 89.94 530 VAL A CA 1
ATOM 4174 C C . VAL A 1 530 ? -10.331 -3.461 43.592 1.00 89.94 530 VAL A C 1
ATOM 4176 O O . VAL A 1 530 ? -10.578 -3.501 44.792 1.00 89.94 530 VAL A O 1
ATOM 4179 N N . VAL A 1 531 ? -10.759 -2.477 42.786 1.00 89.56 531 VAL A N 1
ATOM 4180 C CA . VAL A 1 531 ? -11.521 -1.293 43.234 1.00 89.56 531 VAL A CA 1
ATOM 4181 C C . VAL A 1 531 ? -12.730 -1.694 44.080 1.00 89.56 531 VAL A C 1
ATOM 4183 O O . VAL A 1 531 ? -12.966 -1.124 45.147 1.00 89.56 531 VAL A O 1
ATOM 4186 N N . ARG A 1 532 ? -13.501 -2.689 43.624 1.00 86.69 532 ARG A N 1
ATOM 4187 C CA . ARG A 1 532 ? -14.711 -3.132 44.323 1.00 86.69 532 ARG A CA 1
ATOM 4188 C C . ARG A 1 532 ? -14.397 -3.789 45.662 1.00 86.69 532 ARG A C 1
ATOM 4190 O O . ARG A 1 532 ? -15.090 -3.526 46.639 1.00 86.69 532 ARG A O 1
ATOM 4197 N N . VAL A 1 533 ? -13.395 -4.662 45.705 1.00 85.44 533 VAL A N 1
ATOM 4198 C CA . VAL A 1 533 ? -13.086 -5.460 46.899 1.00 85.44 533 VAL A CA 1
ATOM 4199 C C . VAL A 1 533 ? -12.313 -4.656 47.949 1.00 85.44 533 VAL A C 1
ATOM 4201 O O . VAL A 1 533 ? -12.471 -4.917 49.141 1.00 85.44 533 VAL A O 1
ATOM 4204 N N . SER A 1 534 ? -11.519 -3.667 47.529 1.00 86.50 534 SER A N 1
ATOM 4205 C CA . SER A 1 534 ? -10.823 -2.739 48.427 1.00 86.50 534 SER A CA 1
ATOM 4206 C C . SER A 1 534 ? -11.706 -1.592 48.928 1.00 86.50 534 SER A C 1
ATOM 4208 O O . SER A 1 534 ? -11.256 -0.817 49.765 1.00 86.50 534 SER A O 1
ATOM 4210 N N . GLY A 1 535 ? -12.925 -1.434 48.399 1.00 84.44 535 GLY A N 1
ATOM 4211 C CA . GLY A 1 535 ? -13.790 -0.292 48.712 1.00 84.44 535 GLY A CA 1
ATOM 4212 C C . GLY A 1 535 ? -13.311 1.037 48.111 1.00 84.44 535 GLY A C 1
ATOM 4213 O O . GLY A 1 535 ? -13.794 2.093 48.500 1.00 84.44 535 GLY A O 1
ATOM 4214 N N . SER A 1 536 ? -12.389 1.013 47.143 1.00 88.50 536 SER A N 1
ATOM 4215 C CA . SER A 1 536 ? -11.780 2.223 46.565 1.00 88.50 536 SER A CA 1
ATOM 4216 C C . SER A 1 536 ? -12.666 2.966 45.558 1.00 88.50 536 SER A C 1
ATOM 4218 O O . SER A 1 536 ? -12.227 3.968 45.008 1.00 88.50 536 SER A O 1
ATOM 4220 N N . GLY A 1 537 ? -13.900 2.517 45.303 1.00 81.88 537 GLY A N 1
ATOM 4221 C CA . GLY A 1 537 ? -14.768 3.069 44.248 1.00 81.88 537 GLY A CA 1
ATOM 4222 C C . GLY A 1 537 ? -15.146 4.550 44.398 1.00 81.88 537 GLY A C 1
ATOM 4223 O O . GLY A 1 537 ? -15.618 5.149 43.437 1.00 81.88 537 GLY A O 1
ATOM 4224 N N . LEU A 1 538 ? -14.916 5.147 45.573 1.00 83.44 538 LEU A N 1
ATOM 4225 C CA . LEU A 1 538 ? -15.101 6.579 45.851 1.00 83.44 538 LEU A CA 1
ATOM 4226 C C . LEU A 1 538 ? -13.769 7.328 46.070 1.00 83.44 538 LEU A C 1
ATOM 4228 O O . LEU A 1 538 ? -13.766 8.467 46.523 1.00 83.44 538 LEU A O 1
ATOM 4232 N N . GLY A 1 539 ? -12.625 6.716 45.738 1.00 84.44 539 GLY A N 1
ATOM 4233 C CA . GLY A 1 539 ? -11.293 7.302 45.955 1.00 84.44 539 GLY A CA 1
ATOM 4234 C C . GLY A 1 539 ? -11.027 8.599 45.174 1.00 84.44 539 GLY A C 1
ATOM 4235 O O . GLY A 1 539 ? -10.170 9.387 45.575 1.00 84.44 539 GLY A O 1
ATOM 4236 N N . CYS A 1 540 ? -11.782 8.838 44.095 1.00 82.94 540 CYS A N 1
ATOM 4237 C CA . CYS A 1 540 ? -11.766 10.067 43.300 1.00 82.94 540 CYS A CA 1
ATOM 4238 C C . CYS A 1 540 ? -13.210 10.592 43.117 1.00 82.94 540 CYS A C 1
ATOM 4240 O O . CYS A 1 540 ? -13.950 10.024 42.309 1.00 82.94 540 CYS A O 1
ATOM 4242 N N . PRO A 1 541 ? -13.632 11.649 43.833 1.00 75.25 541 PRO A N 1
ATOM 4243 C CA . PRO A 1 541 ? -15.025 12.114 43.829 1.00 75.25 541 PRO A CA 1
ATOM 4244 C C . PRO A 1 541 ? -15.433 12.850 42.541 1.00 75.25 541 PRO A C 1
ATOM 4246 O O . PRO A 1 541 ? -16.588 12.775 42.126 1.00 75.25 541 PRO A O 1
ATOM 4249 N N . ASP A 1 542 ? -14.484 13.503 41.871 1.00 73.56 542 ASP A N 1
ATOM 4250 C CA . ASP A 1 542 ? -14.732 14.289 40.658 1.00 73.56 542 ASP A CA 1
ATOM 4251 C C . ASP A 1 542 ? -14.408 13.480 39.396 1.00 73.56 542 ASP A C 1
ATOM 4253 O O . ASP A 1 542 ? -13.742 12.449 39.466 1.00 73.56 542 ASP A O 1
ATOM 4257 N N . TRP A 1 543 ? -14.872 13.919 38.224 1.00 64.81 543 TRP A N 1
ATOM 4258 C CA . TRP A 1 543 ? -14.516 13.330 36.927 1.00 64.81 543 TRP A CA 1
ATOM 4259 C C . TRP A 1 543 ? -14.446 14.435 35.861 1.00 64.81 543 TRP A C 1
ATOM 4261 O O . TRP A 1 543 ? -15.334 15.290 35.847 1.00 64.81 543 TRP A O 1
ATOM 4271 N N . PRO A 1 544 ? -13.444 14.457 34.954 1.00 62.41 544 PRO A N 1
ATOM 4272 C CA . PRO A 1 544 ? -12.393 13.454 34.715 1.00 62.41 544 PRO A CA 1
ATOM 4273 C C . PRO A 1 544 ? -11.151 13.573 35.621 1.00 62.41 544 PRO A C 1
ATOM 4275 O O . PRO A 1 544 ? -10.274 12.715 35.557 1.00 62.41 544 PRO A O 1
ATOM 4278 N N . LEU A 1 545 ? -11.070 14.620 36.444 1.00 77.62 545 LEU A N 1
ATOM 4279 C CA . LEU A 1 545 ? -9.982 14.863 37.401 1.00 77.62 545 LEU A CA 1
ATOM 4280 C C . LEU A 1 545 ? -10.153 14.007 38.670 1.00 77.62 545 LEU A C 1
ATOM 4282 O O . LEU A 1 545 ? -11.219 13.442 38.888 1.00 77.62 545 LEU A O 1
ATOM 4286 N N . CYS A 1 546 ? -9.125 13.896 39.512 1.00 79.75 546 CYS A N 1
ATOM 4287 C CA . CYS A 1 546 ? -9.222 13.276 40.839 1.00 79.75 546 CYS A CA 1
ATOM 4288 C C . CYS A 1 546 ? -8.899 14.340 41.896 1.00 79.75 546 CYS A C 1
ATOM 4290 O O . CYS A 1 546 ? -7.770 14.826 41.931 1.00 79.75 546 CYS A O 1
ATOM 4292 N N . HIS A 1 547 ? -9.883 14.725 42.721 1.00 83.00 547 HIS A N 1
ATOM 4293 C CA . HIS A 1 547 ? -9.769 15.844 43.677 1.00 83.00 547 HIS A CA 1
ATOM 4294 C C . HIS A 1 547 ? -9.355 17.159 42.995 1.00 83.00 547 HIS A C 1
ATOM 4296 O O . HIS A 1 547 ? -8.439 17.838 43.441 1.00 83.00 547 HIS A O 1
ATOM 4302 N N . GLY A 1 548 ? -9.950 17.475 41.842 1.00 82.25 548 GLY A N 1
ATOM 4303 C CA . GLY A 1 548 ? -9.582 18.655 41.041 1.00 82.25 548 GLY A CA 1
ATOM 4304 C C . GLY A 1 548 ? -8.187 18.631 40.386 1.00 82.25 548 GLY A C 1
ATOM 4305 O O . GLY A 1 548 ? -7.853 19.563 39.655 1.00 82.25 548 GLY A O 1
ATOM 4306 N N . HIS A 1 549 ? -7.388 17.573 40.573 1.00 77.44 549 HIS A N 1
ATOM 4307 C CA . HIS A 1 549 ? -6.039 17.445 40.014 1.00 77.44 549 HIS A CA 1
ATOM 4308 C C . HIS A 1 549 ? -5.941 16.363 38.930 1.00 77.44 549 HIS A C 1
ATOM 4310 O O . HIS A 1 549 ? -6.741 15.427 38.861 1.00 77.44 549 HIS A O 1
ATOM 4316 N N . LEU A 1 550 ? -4.935 16.500 38.057 1.00 77.69 550 LEU A N 1
ATOM 4317 C CA . LEU A 1 550 ? -4.669 15.537 36.984 1.00 77.69 550 LEU A CA 1
ATOM 4318 C C . LEU A 1 550 ? -4.025 14.243 37.506 1.00 77.69 550 LEU A C 1
ATOM 4320 O O . LEU A 1 550 ? -4.233 13.190 36.920 1.00 77.69 550 LEU A O 1
ATOM 4324 N N . LEU A 1 551 ? -3.247 14.324 38.590 1.00 80.00 551 LEU A N 1
ATOM 4325 C CA . LEU A 1 551 ? -2.639 13.185 39.280 1.00 80.00 551 LEU A CA 1
ATOM 4326 C C . LEU A 1 551 ? -3.337 12.968 40.628 1.00 80.00 551 LEU A C 1
ATOM 4328 O O . LEU A 1 551 ? -3.727 13.950 41.263 1.00 80.00 551 LEU A O 1
ATOM 4332 N N . PRO A 1 552 ? -3.494 11.713 41.081 1.00 83.69 552 PRO A N 1
ATOM 4333 C CA . PRO A 1 552 ? -4.150 11.434 42.345 1.00 83.69 552 PRO A CA 1
ATOM 4334 C C . PRO A 1 552 ? -3.239 11.811 43.523 1.00 83.69 552 PRO A C 1
ATOM 4336 O O . PRO A 1 552 ? -2.011 11.739 43.407 1.00 83.69 552 PRO A O 1
ATOM 4339 N N . PRO A 1 553 ? -3.814 12.138 44.690 1.00 84.19 553 PRO A N 1
ATOM 4340 C CA . PRO A 1 553 ? -3.054 12.192 45.933 1.00 84.19 553 PRO A CA 1
ATOM 4341 C C . PRO A 1 553 ? -2.421 10.824 46.244 1.00 84.19 553 PRO A C 1
ATOM 4343 O O . PRO A 1 553 ? -2.968 9.781 45.876 1.00 84.19 553 PRO A O 1
ATOM 4346 N N . LEU A 1 554 ? -1.285 10.821 46.955 1.00 85.69 554 LEU A N 1
ATOM 4347 C CA . LEU A 1 554 ? -0.521 9.620 47.337 1.00 85.69 554 LEU A CA 1
ATOM 4348 C C . LEU A 1 554 ? -1.211 8.799 48.448 1.00 85.69 554 LEU A C 1
ATOM 4350 O O . LEU A 1 554 ? -0.603 8.452 49.455 1.00 85.69 554 LEU A O 1
ATOM 4354 N N . ASN A 1 555 ? -2.497 8.491 48.279 1.00 90.25 555 ASN A N 1
ATOM 4355 C CA . ASN A 1 555 ? -3.240 7.577 49.135 1.00 90.25 555 ASN A CA 1
ATOM 4356 C C . ASN A 1 555 ? -3.684 6.342 48.337 1.00 90.25 555 ASN A C 1
ATOM 4358 O O . ASN A 1 555 ? -3.946 6.404 47.134 1.00 90.25 555 ASN A O 1
ATOM 4362 N N . VAL A 1 556 ? -3.765 5.200 49.019 1.00 86.25 556 VAL A N 1
ATOM 4363 C CA . VAL A 1 556 ? -3.973 3.897 48.371 1.00 86.25 556 VAL A CA 1
ATOM 4364 C C . VAL A 1 556 ? -5.312 3.831 47.622 1.00 86.25 556 VAL A C 1
ATOM 4366 O O . VAL A 1 556 ? -5.363 3.316 46.506 1.00 86.25 556 VAL A O 1
ATOM 4369 N N . HIS A 1 557 ? -6.391 4.388 48.181 1.00 89.50 557 HIS A N 1
ATOM 4370 C CA . HIS A 1 557 ? -7.717 4.336 47.554 1.00 89.50 557 HIS A CA 1
ATOM 4371 C C . HIS A 1 557 ? -7.806 5.182 46.274 1.00 89.50 557 HIS A C 1
ATOM 4373 O O . HIS A 1 557 ? -8.331 4.705 45.267 1.00 89.50 557 HIS A O 1
ATOM 4379 N N . ALA A 1 558 ? -7.243 6.391 46.278 1.00 86.88 558 ALA A N 1
ATOM 4380 C CA . ALA A 1 558 ? -7.182 7.275 45.119 1.00 86.88 558 ALA A CA 1
ATOM 4381 C C . ALA A 1 558 ? -6.272 6.706 44.024 1.00 86.88 558 ALA A C 1
ATOM 4383 O O . ALA A 1 558 ? -6.644 6.744 42.855 1.00 86.88 558 ALA A O 1
ATOM 4384 N N . ILE A 1 559 ? -5.124 6.112 44.378 1.00 87.38 559 ILE A N 1
ATOM 4385 C CA . ILE A 1 559 ? -4.222 5.464 43.409 1.00 87.38 559 ILE A CA 1
ATOM 4386 C C . ILE A 1 559 ? -4.919 4.289 42.709 1.00 87.38 559 ILE A C 1
ATOM 4388 O O . ILE A 1 559 ? -4.828 4.164 41.484 1.00 87.38 559 ILE A O 1
ATOM 4392 N N . ILE A 1 560 ? -5.628 3.440 43.461 1.00 88.75 560 ILE A N 1
ATOM 4393 C CA . ILE A 1 560 ? -6.352 2.284 42.908 1.00 88.75 560 ILE A CA 1
ATOM 4394 C C . ILE A 1 560 ? -7.438 2.743 41.922 1.00 88.75 560 ILE A C 1
ATOM 4396 O O . ILE A 1 560 ? -7.486 2.259 40.789 1.00 88.75 560 ILE A O 1
ATOM 4400 N N . GLU A 1 561 ? -8.272 3.709 42.314 1.00 87.50 561 GLU A N 1
ATOM 4401 C CA . GLU A 1 561 ? -9.352 4.228 41.464 1.00 87.50 561 GLU A CA 1
ATOM 4402 C C . GLU A 1 561 ? -8.816 4.997 40.244 1.00 87.50 561 GLU A C 1
ATOM 4404 O O . GLU A 1 561 ? -9.290 4.814 39.121 1.00 87.50 561 GLU A O 1
ATOM 4409 N N . TYR A 1 562 ? -7.764 5.800 40.414 1.00 85.44 562 TYR A N 1
ATOM 4410 C CA . TYR A 1 562 ? -7.111 6.507 39.313 1.00 85.44 562 TYR A CA 1
ATOM 4411 C C . TYR A 1 562 ? -6.472 5.545 38.296 1.00 85.44 562 TYR A C 1
ATOM 4413 O O . TYR A 1 562 ? -6.593 5.740 37.082 1.00 85.44 562 TYR A O 1
ATOM 4421 N N . SER A 1 563 ? -5.849 4.458 38.762 1.00 87.62 563 SER A N 1
ATOM 4422 C CA . SER A 1 563 ? -5.286 3.408 37.896 1.00 87.62 563 SER A CA 1
ATOM 4423 C C . SER A 1 563 ? -6.372 2.708 37.069 1.00 87.62 563 SER A C 1
ATOM 4425 O O . SER A 1 563 ? -6.194 2.440 35.878 1.00 87.62 563 SER A O 1
ATOM 4427 N N . HIS A 1 564 ? -7.538 2.461 37.671 1.00 90.75 564 HIS A N 1
ATOM 4428 C CA . HIS A 1 564 ? -8.703 1.940 36.963 1.00 90.75 564 HIS A CA 1
ATOM 4429 C C . HIS A 1 564 ? -9.213 2.931 35.895 1.00 90.75 564 HIS A C 1
ATOM 4431 O O . HIS A 1 564 ? -9.393 2.541 34.741 1.00 90.75 564 HIS A O 1
ATOM 4437 N N . ARG A 1 565 ? -9.353 4.227 36.217 1.00 86.75 565 ARG A N 1
ATOM 4438 C CA . ARG A 1 565 ? -9.833 5.274 35.283 1.00 86.75 565 ARG A CA 1
ATOM 4439 C C . ARG A 1 565 ? -8.901 5.540 34.102 1.00 86.75 565 ARG A C 1
ATOM 4441 O O . ARG A 1 565 ? -9.357 5.708 32.966 1.00 86.75 565 ARG A O 1
ATOM 4448 N N . THR A 1 566 ? -7.596 5.567 34.345 1.00 83.75 566 THR A N 1
ATOM 4449 C CA . THR A 1 566 ? -6.588 5.726 33.284 1.00 83.75 566 THR A CA 1
ATOM 4450 C C . THR A 1 566 ? -6.602 4.527 32.338 1.00 83.75 566 THR A C 1
ATOM 4452 O O . THR A 1 566 ? -6.668 4.697 31.117 1.00 83.75 566 THR A O 1
ATOM 4455 N N . THR A 1 567 ? -6.681 3.312 32.885 1.00 88.50 567 THR A N 1
ATOM 4456 C CA . THR A 1 567 ? -6.843 2.086 32.090 1.00 88.50 567 THR A CA 1
ATOM 4457 C C . THR A 1 567 ? -8.181 2.068 31.336 1.00 88.50 567 THR A C 1
ATOM 4459 O O . THR A 1 567 ? -8.236 1.619 30.188 1.00 88.50 567 THR A O 1
ATOM 4462 N N . ALA A 1 568 ? -9.256 2.613 31.917 1.00 89.19 568 ALA A N 1
ATOM 4463 C CA . ALA A 1 568 ? -10.560 2.741 31.261 1.00 89.19 568 ALA A CA 1
ATOM 4464 C C . ALA A 1 568 ? -10.501 3.695 30.063 1.00 89.19 568 ALA A C 1
ATOM 4466 O O . ALA A 1 568 ? -11.066 3.405 29.007 1.00 89.19 568 ALA A O 1
ATOM 4467 N N . SER A 1 569 ? -9.764 4.798 30.190 1.00 87.94 569 SER A N 1
ATOM 4468 C CA . SER A 1 569 ? -9.546 5.765 29.108 1.00 87.94 569 SER A CA 1
ATOM 4469 C C . SER A 1 569 ? -8.759 5.141 27.952 1.00 87.94 569 SER A C 1
ATOM 4471 O O . SER A 1 569 ? -9.168 5.242 26.793 1.00 87.94 569 SER A O 1
ATOM 4473 N N . LEU A 1 570 ? -7.686 4.403 28.264 1.00 88.81 570 LEU A N 1
ATOM 4474 C CA . LEU A 1 570 ? -6.923 3.645 27.268 1.00 88.81 570 LEU A CA 1
ATOM 4475 C C . LEU A 1 570 ? -7.791 2.577 26.582 1.00 88.81 570 LEU A C 1
ATOM 4477 O O . LEU A 1 570 ? -7.795 2.473 25.357 1.00 88.81 570 LEU A O 1
ATOM 4481 N N . THR A 1 571 ? -8.575 1.822 27.355 1.00 93.19 571 THR A N 1
ATOM 4482 C CA . THR A 1 571 ? -9.515 0.820 26.827 1.00 93.19 571 THR A CA 1
ATOM 4483 C C . THR A 1 571 ? -10.535 1.460 25.889 1.00 93.19 571 THR A C 1
ATOM 4485 O O . THR A 1 571 ? -10.777 0.947 24.798 1.00 93.19 571 THR A O 1
ATOM 4488 N N . SER A 1 572 ? -11.090 2.611 26.273 1.00 92.88 572 SER A N 1
ATOM 4489 C CA . SER A 1 572 ? -12.054 3.365 25.468 1.00 92.88 572 SER A CA 1
ATOM 4490 C C . SER A 1 572 ? -11.463 3.752 24.113 1.00 92.88 572 SER A C 1
ATOM 4492 O O . SER A 1 572 ? -12.069 3.482 23.076 1.00 92.88 572 SER A O 1
ATOM 4494 N N . LEU A 1 573 ? -10.244 4.304 24.106 1.00 90.94 573 LEU A N 1
ATOM 4495 C CA . LEU A 1 573 ? -9.530 4.658 22.879 1.00 90.94 573 LEU A CA 1
ATOM 4496 C C . LEU A 1 573 ? -9.321 3.437 21.971 1.00 90.94 573 LEU A C 1
ATOM 4498 O O . LEU A 1 573 ? -9.609 3.497 20.774 1.00 90.94 573 LEU A O 1
ATOM 4502 N N . LEU A 1 574 ? -8.856 2.321 22.536 1.00 91.75 574 LEU A N 1
ATOM 4503 C CA . LEU A 1 574 ? -8.579 1.092 21.792 1.00 91.75 574 LEU A CA 1
ATOM 4504 C C . LEU A 1 574 ? -9.853 0.452 21.215 1.00 91.75 574 LEU A C 1
ATOM 4506 O O . LEU A 1 574 ? -9.847 0.000 20.066 1.00 91.75 574 LEU A O 1
ATOM 4510 N N . VAL A 1 575 ? -10.962 0.459 21.960 1.00 93.50 575 VAL A N 1
ATOM 4511 C CA . VAL A 1 575 ? -12.267 -0.039 21.492 1.00 93.50 575 VAL A CA 1
ATOM 4512 C C . VAL A 1 575 ? -12.821 0.842 20.373 1.00 93.50 575 VAL A C 1
ATOM 4514 O O . VAL A 1 575 ? -13.249 0.313 19.345 1.00 93.50 575 VAL A O 1
ATOM 4517 N N . VAL A 1 576 ? -12.766 2.172 20.520 1.00 93.38 576 VAL A N 1
ATOM 4518 C CA . VAL A 1 576 ? -13.181 3.113 19.466 1.00 93.38 576 VAL A CA 1
ATOM 4519 C C . VAL A 1 576 ? -12.340 2.910 18.211 1.00 93.38 576 VAL A C 1
ATOM 4521 O O . VAL A 1 576 ? -12.895 2.765 17.123 1.00 93.38 576 VAL A O 1
ATOM 4524 N N . LEU A 1 577 ? -11.015 2.829 18.346 1.00 82.56 577 LEU A N 1
ATOM 4525 C CA . LEU A 1 577 ? -10.120 2.625 17.211 1.00 82.56 577 LEU A CA 1
ATOM 4526 C C . LEU A 1 577 ? -10.383 1.276 16.525 1.00 82.56 577 LEU A C 1
ATOM 4528 O O . LEU A 1 577 ? -10.472 1.218 15.300 1.00 82.56 577 LEU A O 1
ATOM 4532 N N . THR A 1 578 ? -10.590 0.205 17.296 1.00 85.25 578 THR A N 1
ATOM 4533 C CA . THR A 1 578 ? -10.943 -1.121 16.768 1.00 85.25 578 THR A CA 1
ATOM 4534 C C . THR A 1 578 ? -12.266 -1.089 15.999 1.00 85.25 578 THR A C 1
ATOM 4536 O O . THR A 1 578 ? -12.345 -1.631 14.894 1.00 85.25 578 THR A O 1
ATOM 4539 N N . ALA A 1 579 ? -13.292 -0.419 16.529 1.00 86.81 579 ALA A N 1
ATOM 4540 C CA . ALA A 1 579 ? -14.587 -0.277 15.869 1.00 86.81 579 ALA A CA 1
ATOM 4541 C C . ALA A 1 579 ? -14.492 0.567 14.589 1.00 86.81 579 ALA A C 1
ATOM 4543 O O . ALA A 1 579 ? -14.960 0.135 13.535 1.00 86.81 579 ALA A O 1
ATOM 4544 N N . VAL A 1 580 ? -13.815 1.717 14.641 1.00 79.50 580 VAL A N 1
ATOM 4545 C CA . VAL A 1 580 ? -13.607 2.598 13.483 1.00 79.50 580 VAL A CA 1
ATOM 4546 C C . VAL A 1 580 ? -12.830 1.879 12.385 1.00 79.50 580 VAL A C 1
ATOM 4548 O O . VAL A 1 580 ? -13.253 1.894 11.230 1.00 79.50 580 VAL A O 1
ATOM 4551 N N . LEU A 1 581 ? -11.736 1.191 12.712 1.00 74.50 581 LEU A N 1
ATOM 4552 C CA . LEU A 1 581 ? -10.973 0.440 11.715 1.00 74.50 581 LEU A CA 1
ATOM 4553 C C . LEU A 1 581 ? -11.773 -0.736 11.142 1.00 74.50 581 LEU A C 1
ATOM 4555 O O . LEU A 1 581 ? -11.699 -0.978 9.935 1.00 74.50 581 LEU A O 1
ATOM 4559 N N . ALA A 1 582 ? -12.599 -1.414 11.945 1.00 74.62 582 ALA A N 1
ATOM 4560 C CA . ALA A 1 582 ? -13.529 -2.423 11.438 1.00 74.62 582 ALA A CA 1
ATOM 4561 C C . ALA A 1 582 ? -14.568 -1.809 10.477 1.00 74.62 582 ALA A C 1
ATOM 4563 O O . ALA A 1 582 ? -14.825 -2.369 9.406 1.00 74.62 582 ALA A O 1
ATOM 4564 N N . TRP A 1 583 ? -15.115 -0.631 10.802 1.00 78.69 583 TRP A N 1
ATOM 4565 C CA . TRP A 1 583 ? -16.050 0.113 9.950 1.00 78.69 583 TRP A CA 1
ATOM 4566 C C . TRP A 1 583 ? -15.408 0.656 8.671 1.00 78.69 583 TRP A C 1
ATOM 4568 O O . TRP A 1 583 ? -16.092 0.790 7.657 1.00 78.69 583 TRP A O 1
ATOM 4578 N N . LEU A 1 584 ? -14.120 0.996 8.688 1.00 61.94 584 LEU A N 1
ATOM 4579 C CA . LEU A 1 584 ? -13.413 1.544 7.529 1.00 61.94 584 LEU A CA 1
ATOM 4580 C C . LEU A 1 584 ? -12.873 0.445 6.616 1.00 61.94 584 LEU A C 1
ATOM 4582 O O . LEU A 1 584 ? -13.102 0.493 5.410 1.00 61.94 584 LEU A O 1
ATOM 4586 N N . GLY A 1 585 ? -12.190 -0.548 7.180 1.00 49.84 585 GLY A N 1
ATOM 4587 C CA . GLY A 1 585 ? -11.481 -1.562 6.410 1.00 49.84 585 GLY A CA 1
ATOM 4588 C C . GLY A 1 585 ? -12.335 -2.767 6.033 1.00 49.84 585 GLY A C 1
ATOM 4589 O O . GLY A 1 585 ? -12.159 -3.326 4.954 1.00 49.84 585 GLY A O 1
ATOM 4590 N N . TRP A 1 586 ? -13.234 -3.224 6.911 1.00 62.19 586 TRP A N 1
ATOM 4591 C CA . TRP A 1 586 ? -13.814 -4.575 6.827 1.00 62.19 586 TRP A CA 1
ATOM 4592 C C . TRP A 1 586 ? -15.349 -4.563 6.720 1.00 62.19 586 TRP A C 1
ATOM 4594 O O . TRP A 1 586 ? -16.046 -5.436 7.234 1.00 62.19 586 TRP A O 1
ATOM 4604 N N . ARG A 1 587 ? -15.891 -3.599 5.964 1.00 59.56 587 ARG A N 1
ATOM 4605 C CA . ARG A 1 587 ? -17.339 -3.350 5.766 1.00 59.56 587 ARG A CA 1
ATOM 4606 C C . ARG A 1 587 ? -18.154 -4.549 5.267 1.00 59.56 587 ARG A C 1
ATOM 4608 O O . ARG A 1 587 ? -19.364 -4.605 5.489 1.00 59.56 587 ARG A O 1
ATOM 4615 N N . HIS A 1 588 ? -17.506 -5.494 4.588 1.00 55.41 588 HIS A N 1
ATOM 4616 C CA . HIS A 1 588 ? -18.135 -6.702 4.044 1.00 55.41 588 HIS A CA 1
ATOM 4617 C C . HIS A 1 588 ? -18.063 -7.908 5.003 1.00 55.41 588 HIS A C 1
ATOM 4619 O O . HIS A 1 588 ? -18.835 -8.855 4.864 1.00 55.41 588 HIS A O 1
ATOM 4625 N N . ARG A 1 589 ? -17.192 -7.859 6.019 1.00 66.19 589 ARG A N 1
ATOM 4626 C CA . ARG A 1 589 ? -16.960 -8.914 7.019 1.00 66.19 589 ARG A CA 1
ATOM 4627 C C . ARG A 1 589 ? -17.911 -8.748 8.210 1.00 66.19 589 ARG A C 1
ATOM 4629 O O . ARG A 1 589 ? -17.529 -8.225 9.259 1.00 66.19 589 ARG A O 1
ATOM 4636 N N . ARG A 1 590 ? -19.175 -9.172 8.066 1.00 77.31 590 ARG A N 1
ATOM 4637 C CA . ARG A 1 590 ? -20.181 -9.071 9.155 1.00 77.31 590 ARG A CA 1
ATOM 4638 C C . ARG A 1 590 ? -19.736 -9.765 10.444 1.00 77.31 590 ARG A C 1
ATOM 4640 O O . ARG A 1 590 ? -20.080 -9.320 11.532 1.00 77.31 590 ARG A O 1
ATOM 4647 N N . ASP A 1 591 ? -18.944 -10.815 10.302 1.00 73.12 591 ASP A N 1
ATOM 4648 C CA . ASP A 1 591 ? -18.380 -11.625 11.372 1.00 73.12 591 ASP A CA 1
ATOM 4649 C C . ASP A 1 591 ? -17.379 -10.872 12.271 1.00 73.12 591 ASP A C 1
ATOM 4651 O O . ASP A 1 591 ? -17.128 -11.315 13.387 1.00 73.12 591 ASP A O 1
ATOM 4655 N N . VAL A 1 592 ? -16.830 -9.743 11.808 1.00 79.75 592 VAL A N 1
ATOM 4656 C CA . VAL A 1 592 ? -15.998 -8.820 12.607 1.00 79.75 592 VAL A CA 1
ATOM 4657 C C . VAL A 1 592 ? -16.756 -7.535 12.916 1.00 79.75 592 VAL A C 1
ATOM 4659 O O . VAL A 1 592 ? -16.685 -7.019 14.026 1.00 79.75 592 VAL A O 1
ATOM 4662 N N . LEU A 1 593 ? -17.515 -7.028 11.942 1.00 83.88 593 LEU A N 1
ATOM 4663 C CA . LEU A 1 593 ? -18.231 -5.763 12.062 1.00 83.88 593 LEU A CA 1
ATOM 4664 C C . LEU A 1 593 ? -19.254 -5.784 13.204 1.00 83.88 593 LEU A C 1
ATOM 4666 O O . LEU A 1 593 ? -19.355 -4.814 13.948 1.00 83.88 593 LEU A O 1
ATOM 4670 N N . VAL A 1 594 ? -20.010 -6.878 13.344 1.00 88.00 594 VAL A N 1
ATOM 4671 C CA . VAL A 1 594 ? -21.041 -7.023 14.382 1.00 88.00 594 VAL A CA 1
ATOM 4672 C C . VAL A 1 594 ? -20.437 -7.000 15.790 1.00 88.00 594 VAL A C 1
ATOM 4674 O O . VAL A 1 594 ? -20.844 -6.130 16.558 1.00 88.00 594 VAL A O 1
ATOM 4677 N N . PRO A 1 595 ? -19.466 -7.865 16.150 1.00 90.12 595 PRO A N 1
ATOM 4678 C CA . PRO A 1 595 ? -18.883 -7.825 17.489 1.00 90.12 595 PRO A CA 1
ATOM 4679 C C . PRO A 1 595 ? -18.111 -6.522 17.763 1.00 90.12 595 PRO A C 1
ATOM 4681 O O . PRO A 1 595 ? -18.225 -5.999 18.866 1.00 90.12 595 PRO A O 1
ATOM 4684 N N . ALA A 1 596 ? -17.434 -5.922 16.774 1.00 88.19 596 ALA A N 1
ATOM 4685 C CA . ALA A 1 596 ? -16.749 -4.635 16.960 1.00 88.19 596 ALA A CA 1
ATOM 4686 C C . ALA A 1 596 ? -17.730 -3.470 17.201 1.00 88.19 596 ALA A C 1
ATOM 4688 O O . ALA A 1 596 ? -17.491 -2.600 18.034 1.00 88.19 596 ALA A O 1
ATOM 4689 N N . THR A 1 597 ? -18.869 -3.467 16.499 1.00 91.25 597 THR A N 1
ATOM 4690 C CA . THR A 1 597 ? -19.927 -2.461 16.701 1.00 91.25 597 THR A CA 1
ATOM 4691 C C . THR A 1 597 ? -20.634 -2.669 18.039 1.00 91.25 597 THR A C 1
ATOM 4693 O O . THR A 1 597 ? -20.945 -1.698 18.724 1.00 91.25 597 THR A O 1
ATOM 4696 N N . ALA A 1 598 ? -20.855 -3.925 18.438 1.00 92.25 598 ALA A N 1
ATOM 4697 C CA . ALA A 1 598 ? -21.390 -4.255 19.754 1.00 92.25 598 ALA A CA 1
ATOM 4698 C C . ALA A 1 598 ? -20.447 -3.786 20.873 1.00 92.25 598 ALA A C 1
ATOM 4700 O O . ALA A 1 598 ? -20.920 -3.176 21.825 1.00 92.25 598 ALA A O 1
ATOM 4701 N N . ALA A 1 599 ? -19.131 -3.977 20.721 1.00 94.25 599 ALA A N 1
ATOM 4702 C CA . ALA A 1 599 ? -18.130 -3.469 21.660 1.00 94.25 599 ALA A CA 1
ATOM 4703 C C . ALA A 1 599 ? -18.197 -1.938 21.802 1.00 94.25 599 ALA A C 1
ATOM 4705 O O . ALA A 1 599 ? -18.196 -1.425 22.916 1.00 94.25 599 ALA A O 1
ATOM 4706 N N . PHE A 1 600 ? -18.339 -1.199 20.696 1.00 94.69 600 PHE A N 1
ATOM 4707 C CA . PHE A 1 600 ? -18.523 0.256 20.741 1.00 94.69 600 PHE A CA 1
ATOM 4708 C C . PHE A 1 600 ? -19.814 0.671 21.469 1.00 94.69 600 PHE A C 1
ATOM 4710 O O . PHE A 1 600 ? -19.792 1.571 22.304 1.00 94.69 600 PHE A O 1
ATOM 4717 N N . GLY A 1 601 ? -20.936 -0.006 21.202 1.00 92.19 601 GLY A N 1
ATOM 4718 C CA . GLY A 1 601 ? -22.190 0.254 21.917 1.00 92.19 601 GLY A CA 1
ATOM 4719 C C . GLY A 1 601 ? -22.095 -0.049 23.418 1.00 92.19 601 GLY A C 1
ATOM 4720 O O . GLY A 1 601 ? -22.559 0.738 24.241 1.00 92.19 601 GLY A O 1
ATOM 4721 N N . LEU A 1 602 ? -21.445 -1.160 23.779 1.00 95.31 602 LEU A N 1
ATOM 4722 C CA . LEU A 1 602 ? -21.205 -1.555 25.169 1.00 95.31 602 LEU A CA 1
ATOM 4723 C C . LEU A 1 602 ? -20.251 -0.597 25.889 1.00 95.31 602 LEU A C 1
ATOM 4725 O O . LEU A 1 602 ? -20.440 -0.358 27.076 1.00 95.31 602 LEU A O 1
ATOM 4729 N N . LEU A 1 603 ? -19.281 -0.006 25.186 1.00 94.50 603 LEU A N 1
ATOM 4730 C CA . LEU A 1 603 ? -18.422 1.041 25.734 1.00 94.50 603 LEU A CA 1
ATOM 4731 C C . LEU A 1 603 ? -19.227 2.286 26.134 1.00 94.50 603 LEU A C 1
ATOM 4733 O O . LEU A 1 603 ? -19.036 2.806 27.228 1.00 94.50 603 LEU A O 1
ATOM 4737 N N . ILE A 1 604 ? -20.146 2.747 25.277 1.00 90.44 604 ILE A N 1
ATOM 4738 C CA . ILE A 1 604 ? -21.011 3.899 25.591 1.00 90.44 604 ILE A CA 1
ATOM 4739 C C . ILE A 1 604 ? -21.844 3.606 26.842 1.00 90.44 604 ILE A C 1
ATOM 4741 O O . ILE A 1 604 ? -21.909 4.428 27.756 1.00 90.44 604 ILE A O 1
ATOM 4745 N N . LEU A 1 605 ? -22.445 2.414 26.899 1.00 91.69 605 LEU A N 1
ATOM 4746 C CA . LEU A 1 605 ? -23.199 1.972 28.069 1.00 91.69 605 LEU A CA 1
ATOM 4747 C C . LEU A 1 605 ? -22.309 1.903 29.318 1.00 91.69 605 LEU A C 1
ATOM 4749 O O . LEU A 1 605 ? -22.756 2.265 30.403 1.00 91.69 605 LEU A O 1
ATOM 4753 N N . GLN A 1 606 ? -21.049 1.496 29.162 1.00 92.81 606 GLN A N 1
ATOM 4754 C CA . GLN A 1 606 ? -20.110 1.412 30.269 1.00 92.81 606 GLN A CA 1
ATOM 4755 C C . GLN A 1 606 ? -19.736 2.760 30.868 1.00 92.81 606 GLN A C 1
ATOM 4757 O O . GLN A 1 606 ? -19.745 2.918 32.087 1.00 92.81 606 GLN A O 1
ATOM 4762 N N . VAL A 1 607 ? -19.454 3.747 30.018 1.00 86.94 607 VAL A N 1
ATOM 4763 C CA . VAL A 1 607 ? -19.167 5.117 30.461 1.00 86.94 607 VAL A CA 1
ATOM 4764 C C . VAL A 1 607 ? -20.364 5.682 31.233 1.00 86.94 607 VAL A C 1
ATOM 4766 O O . VAL A 1 607 ? -20.186 6.259 32.305 1.00 86.94 607 VAL A O 1
ATOM 4769 N N . ALA A 1 608 ? -21.586 5.447 30.743 1.00 86.12 608 ALA A N 1
ATOM 4770 C CA . ALA A 1 608 ? -22.805 5.875 31.425 1.00 86.12 608 ALA A CA 1
ATOM 4771 C C . ALA A 1 608 ? -22.994 5.176 32.785 1.00 86.12 608 ALA A C 1
ATOM 4773 O O . ALA A 1 608 ? -23.217 5.845 33.793 1.00 86.12 608 ALA A O 1
ATOM 4774 N N . LEU A 1 609 ? -22.867 3.844 32.842 1.00 87.81 609 LEU A N 1
ATOM 4775 C CA . LEU A 1 609 ? -23.005 3.089 34.091 1.00 87.81 609 LEU A CA 1
ATOM 4776 C C . LEU A 1 609 ? -21.906 3.437 35.099 1.00 87.81 609 LEU A C 1
ATOM 4778 O O . LEU A 1 609 ? -22.203 3.541 36.285 1.00 87.81 609 LEU A O 1
ATOM 4782 N N . GLY A 1 610 ? -20.668 3.667 34.654 1.00 83.94 610 GLY A N 1
ATOM 4783 C CA . GLY A 1 610 ? -19.570 4.113 35.516 1.00 83.94 610 GLY A CA 1
ATOM 4784 C C . GLY A 1 610 ? -19.859 5.467 36.167 1.00 83.94 610 GLY A C 1
ATOM 4785 O O . GLY A 1 610 ? -19.729 5.601 37.382 1.00 83.94 610 GLY A O 1
ATOM 4786 N N . ALA A 1 611 ? -20.357 6.440 35.394 1.00 80.62 611 ALA A N 1
ATOM 4787 C CA . ALA A 1 611 ? -20.753 7.748 35.920 1.00 80.62 611 ALA A CA 1
ATOM 4788 C C . ALA A 1 611 ? -21.898 7.649 36.948 1.00 80.62 611 ALA A C 1
ATOM 4790 O O . ALA A 1 611 ? -21.838 8.272 38.007 1.00 80.62 611 ALA A O 1
ATOM 4791 N N . ILE A 1 612 ? -22.916 6.821 36.674 1.00 83.69 612 ILE A N 1
ATOM 4792 C CA . ILE A 1 612 ? -24.025 6.556 37.610 1.00 83.69 612 ILE A CA 1
ATOM 4793 C C . ILE A 1 612 ? -23.502 5.880 38.887 1.00 83.69 612 ILE A C 1
ATOM 4795 O O . ILE A 1 612 ? -23.913 6.239 39.987 1.00 83.69 612 ILE A O 1
ATOM 4799 N N . THR A 1 613 ? -22.573 4.931 38.756 1.00 81.00 613 THR A N 1
ATOM 4800 C CA . THR A 1 613 ? -21.998 4.182 39.884 1.00 81.00 613 THR A CA 1
ATOM 4801 C C . THR A 1 613 ? -21.289 5.104 40.877 1.00 81.00 613 THR A C 1
ATOM 4803 O O . THR A 1 613 ? -21.463 4.933 42.081 1.00 81.00 613 THR A O 1
ATOM 4806 N N . VAL A 1 614 ? -20.550 6.106 40.387 1.00 78.00 614 VAL A N 1
ATOM 4807 C CA . VAL A 1 614 ? -19.907 7.126 41.234 1.00 78.00 614 VAL A CA 1
ATOM 4808 C C . VAL A 1 614 ? -20.945 8.088 41.816 1.00 78.00 614 VAL A C 1
ATOM 4810 O O . VAL A 1 614 ? -20.924 8.364 43.011 1.00 78.00 614 VAL A O 1
ATOM 4813 N N . ARG A 1 615 ? -21.892 8.570 40.998 1.00 80.12 615 ARG A N 1
ATOM 4814 C CA . ARG A 1 615 ? -22.860 9.598 41.415 1.00 80.12 615 ARG A CA 1
ATOM 4815 C C . ARG A 1 615 ? -23.836 9.134 42.498 1.00 80.12 615 ARG A C 1
ATOM 4817 O O . ARG A 1 615 ? -24.268 9.957 43.295 1.00 80.12 615 ARG A O 1
ATOM 4824 N N . PHE A 1 616 ? -24.207 7.857 42.487 1.00 83.19 616 PHE A N 1
ATOM 4825 C CA . PHE A 1 616 ? -25.173 7.274 43.424 1.00 83.19 616 PHE A CA 1
ATOM 4826 C C . PHE A 1 616 ? -24.513 6.404 44.502 1.00 83.19 616 PHE A C 1
ATOM 4828 O O . PHE A 1 616 ? -25.188 5.565 45.090 1.00 83.19 616 PHE A O 1
ATOM 4835 N N . GLU A 1 617 ? -23.209 6.571 44.737 1.00 82.50 617 GLU A N 1
ATOM 4836 C CA . GLU A 1 617 ? -22.491 5.909 45.837 1.00 82.50 617 GLU A CA 1
ATOM 4837 C C . GLU A 1 617 ? -22.587 4.370 45.802 1.00 82.50 617 GLU A C 1
ATOM 4839 O O . GLU A 1 617 ? -22.889 3.697 46.784 1.00 82.50 617 GLU A O 1
ATOM 4844 N N . LEU A 1 618 ? -22.264 3.788 44.642 1.00 82.69 618 LEU A N 1
ATOM 4845 C CA . LEU A 1 618 ? -22.107 2.344 44.428 1.00 82.69 618 LEU A CA 1
ATOM 4846 C C . LEU A 1 618 ? -23.370 1.464 44.654 1.00 82.69 618 LEU A C 1
ATOM 4848 O O . LEU A 1 618 ? -23.241 0.402 45.284 1.00 82.69 618 LEU A O 1
ATOM 4852 N N . PRO A 1 619 ? -24.562 1.776 44.086 1.00 85.25 619 PRO A N 1
ATOM 4853 C CA . PRO A 1 619 ? -25.755 0.948 44.285 1.00 85.25 619 PRO A CA 1
ATOM 4854 C C . PRO A 1 619 ? -25.522 -0.497 43.802 1.00 85.25 619 PRO A C 1
ATOM 4856 O O . PRO A 1 619 ? -25.099 -0.683 42.654 1.00 85.25 619 PRO A O 1
ATOM 4859 N N . PRO A 1 620 ? -25.832 -1.542 44.599 1.00 82.88 620 PRO A N 1
ATOM 4860 C CA . PRO A 1 620 ? -25.463 -2.927 44.281 1.00 82.88 620 PRO A CA 1
ATOM 4861 C C . PRO A 1 620 ? -25.933 -3.409 42.901 1.00 82.88 620 PRO A C 1
ATOM 4863 O O . PRO A 1 620 ? -25.179 -4.059 42.178 1.00 82.88 620 PRO A O 1
ATOM 4866 N N . MET A 1 621 ? -27.152 -3.035 42.497 1.00 86.00 621 MET A N 1
ATOM 4867 C CA . MET A 1 621 ? -27.715 -3.412 41.194 1.00 86.00 621 MET A CA 1
ATOM 4868 C C . MET A 1 621 ? -27.071 -2.667 40.019 1.00 86.00 621 MET A C 1
ATOM 4870 O O . MET A 1 621 ? -26.936 -3.235 38.935 1.00 86.00 621 MET A O 1
ATOM 4874 N N . ILE A 1 622 ? -26.630 -1.424 40.226 1.00 88.25 622 ILE A N 1
ATOM 4875 C CA . ILE A 1 622 ? -25.902 -0.656 39.207 1.00 88.25 622 ILE A CA 1
ATOM 4876 C C . ILE A 1 622 ? -24.494 -1.225 39.040 1.00 88.25 622 ILE A C 1
ATOM 4878 O O . ILE A 1 622 ? -24.050 -1.418 37.912 1.00 88.25 622 ILE A O 1
ATOM 4882 N N . VAL A 1 623 ? -23.828 -1.588 40.139 1.00 86.88 623 VAL A N 1
ATOM 4883 C CA . VAL A 1 623 ? -22.512 -2.244 40.108 1.00 86.88 623 VAL A CA 1
ATOM 4884 C C . VAL A 1 623 ? -22.591 -3.611 39.418 1.00 86.88 623 VAL A C 1
ATOM 4886 O O . VAL A 1 623 ? -21.725 -3.941 38.608 1.00 86.88 623 VAL A O 1
ATOM 4889 N N . LEU A 1 624 ? -23.657 -4.383 39.660 1.00 90.31 624 LEU A N 1
ATOM 4890 C CA . LEU A 1 624 ? -23.923 -5.631 38.938 1.00 90.31 624 LEU A CA 1
ATOM 4891 C C . LEU A 1 624 ? -24.102 -5.386 37.430 1.00 90.31 624 LEU A C 1
ATOM 4893 O O . LEU A 1 624 ? -23.500 -6.090 36.619 1.00 90.31 624 LEU A O 1
ATOM 4897 N N . ALA A 1 625 ? -24.901 -4.385 37.042 1.00 90.62 625 ALA A N 1
ATOM 4898 C CA . ALA A 1 625 ? -25.102 -4.022 35.637 1.00 90.62 625 ALA A CA 1
ATOM 4899 C C . ALA A 1 625 ? -23.797 -3.536 34.974 1.00 90.62 625 ALA A C 1
ATOM 4901 O O . ALA A 1 625 ? -23.506 -3.880 33.823 1.00 90.62 625 ALA A O 1
ATOM 4902 N N . HIS A 1 626 ? -22.979 -2.789 35.716 1.00 91.44 626 HIS A N 1
ATOM 4903 C CA . HIS A 1 626 ? -21.653 -2.346 35.301 1.00 91.44 626 HIS A CA 1
ATOM 4904 C C . HIS A 1 626 ? -20.727 -3.551 35.063 1.00 91.44 626 HIS A C 1
ATOM 4906 O O . HIS A 1 626 ? -20.142 -3.675 33.992 1.00 91.44 626 HIS A O 1
ATOM 4912 N N . LEU A 1 627 ? -20.665 -4.525 35.975 1.00 91.56 627 LEU A N 1
ATOM 4913 C CA . LEU A 1 627 ? -19.880 -5.747 35.756 1.00 91.56 627 LEU A CA 1
ATOM 4914 C C . LEU A 1 627 ? -20.408 -6.581 34.575 1.00 91.56 627 LEU A C 1
ATOM 4916 O O . LEU A 1 627 ? -19.625 -7.050 33.748 1.00 91.56 627 LEU A O 1
ATOM 4920 N N . ALA A 1 628 ? -21.728 -6.744 34.456 1.00 93.19 628 ALA A N 1
ATOM 4921 C CA . ALA A 1 628 ? -22.350 -7.518 33.380 1.00 93.19 628 ALA A CA 1
ATOM 4922 C C . ALA A 1 628 ? -21.993 -6.960 31.996 1.00 93.19 628 ALA A C 1
ATOM 4924 O O . ALA A 1 628 ? -21.606 -7.698 31.085 1.00 93.19 628 ALA A O 1
ATOM 4925 N N . THR A 1 629 ? -22.072 -5.639 31.846 1.00 94.12 629 THR A N 1
ATOM 4926 C CA . THR A 1 629 ? -21.711 -4.954 30.602 1.00 94.12 629 THR A CA 1
ATOM 4927 C C . THR A 1 629 ? -20.202 -4.965 30.357 1.00 94.12 629 THR A C 1
ATOM 4929 O O . THR A 1 629 ? -19.794 -5.046 29.201 1.00 94.12 629 THR A O 1
ATOM 4932 N N . ALA A 1 630 ? -19.363 -4.994 31.403 1.00 94.12 630 ALA A N 1
ATOM 4933 C CA . ALA A 1 630 ? -17.909 -5.160 31.274 1.00 94.12 630 ALA A CA 1
ATOM 4934 C C . ALA A 1 630 ? -17.569 -6.545 30.719 1.00 94.12 630 ALA A C 1
ATOM 4936 O O . ALA A 1 630 ? -16.761 -6.672 29.801 1.00 94.12 630 ALA A O 1
ATOM 4937 N N . MET A 1 631 ? -18.233 -7.584 31.233 1.00 95.75 631 MET A N 1
ATOM 4938 C CA . MET A 1 631 ? -18.040 -8.963 30.783 1.00 95.75 631 MET A CA 1
ATOM 4939 C C . MET A 1 631 ? -18.523 -9.157 29.346 1.00 95.75 631 MET A C 1
ATOM 4941 O O . MET A 1 631 ? -17.878 -9.863 28.566 1.00 95.75 631 MET A O 1
ATOM 4945 N N . ALA A 1 632 ? -19.630 -8.507 28.973 1.00 95.31 632 ALA A N 1
ATOM 4946 C CA . ALA A 1 632 ? -20.114 -8.486 27.598 1.00 95.31 632 ALA A CA 1
ATOM 4947 C C . ALA A 1 632 ? -19.146 -7.732 26.673 1.00 95.31 632 ALA A C 1
ATOM 4949 O O . ALA A 1 632 ? -18.833 -8.228 25.589 1.00 95.31 632 ALA A O 1
ATOM 4950 N N . LEU A 1 633 ? -18.625 -6.576 27.108 1.00 95.94 633 LEU A N 1
ATOM 4951 C CA . LEU A 1 633 ? -17.630 -5.806 26.363 1.00 95.94 633 LEU A CA 1
ATOM 4952 C C . LEU A 1 633 ? -16.398 -6.672 26.104 1.00 95.94 633 LEU A C 1
ATOM 4954 O O . LEU A 1 633 ? -16.073 -6.899 24.939 1.00 95.94 633 LEU A O 1
ATOM 4958 N N . LEU A 1 634 ? -15.807 -7.251 27.157 1.00 96.12 634 LEU A N 1
ATOM 4959 C CA . LEU A 1 634 ? -14.678 -8.181 27.075 1.00 96.12 634 LEU A CA 1
ATOM 4960 C C . LEU A 1 634 ? -14.964 -9.341 26.109 1.00 96.12 634 LEU A C 1
ATOM 4962 O O . LEU A 1 634 ? -14.142 -9.646 25.244 1.00 96.12 634 LEU A O 1
ATOM 4966 N N . GLY A 1 635 ? -16.151 -9.947 26.194 1.00 95.06 635 GLY A N 1
ATOM 4967 C CA . GLY A 1 635 ? -16.573 -11.016 25.289 1.00 95.06 635 GLY A CA 1
ATOM 4968 C C . GLY A 1 635 ? -16.631 -10.571 23.823 1.00 95.06 635 GLY A C 1
ATOM 4969 O O . GLY A 1 635 ? -16.138 -11.275 22.942 1.00 95.06 635 GLY A O 1
ATOM 4970 N N . THR A 1 636 ? -17.172 -9.382 23.541 1.00 94.62 636 THR A N 1
ATOM 4971 C CA . THR A 1 636 ? -17.261 -8.843 22.171 1.00 94.62 636 THR A CA 1
ATOM 4972 C C . THR A 1 636 ? -15.909 -8.429 21.592 1.00 94.62 636 THR A C 1
ATOM 4974 O O . THR A 1 636 ? -15.672 -8.670 20.405 1.00 94.62 636 THR A O 1
ATOM 4977 N N . VAL A 1 637 ? -14.981 -7.888 22.391 1.00 94.06 637 VAL A N 1
ATOM 4978 C CA . VAL A 1 637 ? -13.613 -7.613 21.914 1.00 94.06 637 VAL A CA 1
ATOM 4979 C C . VAL A 1 637 ? -12.814 -8.900 21.717 1.00 94.06 637 VAL A C 1
ATOM 4981 O O . VAL A 1 637 ? -12.148 -9.023 20.693 1.00 94.06 637 VAL A O 1
ATOM 4984 N N . CYS A 1 638 ? -12.966 -9.910 22.584 1.00 93.38 638 CYS A N 1
ATOM 4985 C CA . CYS A 1 638 ? -12.391 -11.243 22.362 1.00 93.38 638 CYS A CA 1
ATOM 4986 C C . CYS A 1 638 ? -12.943 -11.878 21.078 1.00 93.38 638 CYS A C 1
ATOM 4988 O O . CYS A 1 638 ? -12.181 -12.370 20.246 1.00 93.38 638 CYS A O 1
ATOM 4990 N N . ALA A 1 639 ? -14.260 -11.800 20.861 1.00 91.38 639 ALA A N 1
ATOM 4991 C CA . ALA A 1 639 ? -14.893 -12.274 19.636 1.00 91.38 639 ALA A CA 1
ATOM 4992 C C . ALA A 1 639 ? -14.381 -11.521 18.401 1.00 91.38 639 ALA A C 1
ATOM 4994 O O . ALA A 1 639 ? -14.112 -12.151 17.383 1.00 91.38 639 ALA A O 1
ATOM 4995 N N . THR A 1 640 ? -14.190 -10.201 18.492 1.00 89.25 640 THR A N 1
ATOM 4996 C CA . THR A 1 640 ? -13.616 -9.367 17.422 1.00 89.25 640 THR A CA 1
ATOM 4997 C C . THR A 1 640 ? -12.166 -9.753 17.128 1.00 89.25 640 THR A C 1
ATOM 4999 O O . THR A 1 640 ? -11.784 -9.854 15.961 1.00 89.25 640 THR A O 1
ATOM 5002 N N . ALA A 1 641 ? -11.370 -10.027 18.163 1.00 87.69 641 ALA A N 1
ATOM 5003 C CA . ALA A 1 641 ? -9.976 -10.430 18.036 1.00 87.69 641 ALA A CA 1
ATOM 5004 C C . ALA A 1 641 ? -9.849 -11.804 17.360 1.00 87.69 641 ALA A C 1
ATOM 5006 O O . ALA A 1 641 ? -9.156 -11.933 16.350 1.00 87.69 641 ALA A O 1
ATOM 5007 N N . VAL A 1 642 ? -10.610 -12.801 17.828 1.00 85.75 642 VAL A N 1
ATOM 5008 C CA . VAL A 1 642 ? -10.684 -14.134 17.202 1.00 85.75 642 VAL A CA 1
ATOM 5009 C C . VAL A 1 642 ? -11.225 -14.029 15.779 1.00 85.75 642 VAL A C 1
ATOM 5011 O O . VAL A 1 642 ? -10.707 -14.669 14.867 1.00 85.75 642 VAL A O 1
ATOM 5014 N N . ALA A 1 643 ? -12.236 -13.189 15.557 1.00 79.19 643 ALA A N 1
ATOM 5015 C CA . ALA A 1 643 ? -12.811 -12.975 14.241 1.00 79.19 643 ALA A CA 1
ATOM 5016 C C . ALA A 1 643 ? -11.824 -12.358 13.251 1.00 79.19 643 ALA A C 1
ATOM 5018 O O . ALA A 1 643 ? -11.771 -12.758 12.086 1.00 79.19 643 ALA A O 1
ATOM 5019 N N . GLY A 1 644 ? -11.029 -11.389 13.698 1.00 70.12 644 GLY A N 1
ATOM 5020 C CA . GLY A 1 644 ? -9.990 -10.778 12.882 1.00 70.12 644 GLY A CA 1
ATOM 5021 C C . GLY A 1 644 ? -8.802 -11.692 12.620 1.00 70.12 644 GLY A C 1
ATOM 5022 O O . GLY A 1 644 ? -8.158 -11.544 11.581 1.00 70.12 644 GLY A O 1
ATOM 5023 N N . TRP A 1 645 ? -8.555 -12.647 13.514 1.00 70.06 645 TRP A N 1
ATOM 5024 C CA . TRP A 1 645 ? -7.433 -13.573 13.451 1.00 70.06 645 TRP A CA 1
ATOM 5025 C C . TRP A 1 645 ? -7.727 -14.855 12.655 1.00 70.06 645 TRP A C 1
ATOM 5027 O O . TRP A 1 645 ? -6.880 -15.288 11.876 1.00 70.06 645 TRP A O 1
ATOM 5037 N N . MET A 1 646 ? -8.925 -15.442 12.789 1.00 61.47 646 MET A N 1
ATOM 5038 C CA . MET A 1 646 ? -9.226 -16.790 12.289 1.00 61.47 646 MET A CA 1
ATOM 5039 C C . MET A 1 646 ? -10.151 -16.789 11.047 1.00 61.47 646 MET A C 1
ATOM 5041 O O . MET A 1 646 ? -11.281 -16.284 11.121 1.00 61.47 646 MET A O 1
ATOM 5045 N N . PRO A 1 647 ? -9.727 -17.358 9.899 1.00 56.69 647 PRO A N 1
ATOM 5046 C CA . PRO A 1 647 ? -10.564 -17.469 8.701 1.00 56.69 647 PRO A CA 1
ATOM 5047 C C . PRO A 1 647 ? -11.742 -18.440 8.904 1.00 56.69 647 PRO A C 1
ATOM 5049 O O . PRO A 1 647 ? -11.654 -19.381 9.688 1.00 56.69 647 PRO A O 1
ATOM 5052 N N . VAL A 1 648 ? -12.854 -18.215 8.191 1.00 56.28 648 VAL A N 1
ATOM 5053 C CA . VAL A 1 648 ? -14.027 -19.113 8.202 1.00 56.28 648 VAL A CA 1
ATOM 5054 C C . VAL A 1 648 ? -13.684 -20.386 7.420 1.00 56.28 648 VAL A C 1
ATOM 5056 O O . VAL A 1 648 ? -13.277 -20.294 6.262 1.00 56.28 648 VAL A O 1
ATOM 5059 N N . ARG A 1 649 ? -13.842 -21.563 8.037 1.00 56.72 649 ARG A N 1
ATOM 5060 C CA . ARG A 1 649 ? -13.669 -22.873 7.387 1.00 56.72 649 ARG A CA 1
ATOM 5061 C C . ARG A 1 649 ? -14.838 -23.772 7.777 1.00 56.72 649 ARG A C 1
ATOM 5063 O O . ARG A 1 649 ? -14.964 -24.142 8.932 1.00 56.72 649 ARG A O 1
ATOM 5070 N N . SER A 1 650 ? -15.703 -24.117 6.835 1.00 55.41 650 SER A N 1
ATOM 5071 C CA . SER A 1 650 ? -16.844 -24.998 7.097 1.00 55.41 650 SER A CA 1
ATOM 5072 C C . SER A 1 650 ? -16.432 -26.472 7.041 1.00 55.41 650 SER A C 1
ATOM 5074 O O . SER A 1 650 ? -15.862 -26.885 6.035 1.00 55.41 650 SER A O 1
ATOM 5076 N N . GLY A 1 651 ? -16.788 -27.270 8.057 1.00 58.16 651 GLY A N 1
ATOM 5077 C CA . GLY A 1 651 ? -16.846 -28.738 7.930 1.00 58.16 651 GLY A CA 1
ATOM 5078 C C . GLY A 1 651 ? -16.019 -29.573 8.915 1.00 58.16 651 GLY A C 1
ATOM 5079 O O . GLY A 1 651 ? -16.028 -30.790 8.789 1.00 58.16 651 GLY A O 1
ATOM 5080 N N . GLU A 1 652 ? -15.335 -28.976 9.898 1.00 60.38 652 GLU A N 1
ATOM 5081 C CA . GLU A 1 652 ? -14.441 -29.726 10.809 1.00 60.38 652 GLU A CA 1
ATOM 5082 C C . GLU A 1 652 ? -15.090 -30.116 12.159 1.00 60.38 652 GLU A C 1
ATOM 5084 O O . GLU A 1 652 ? -14.555 -30.957 12.881 1.00 60.38 652 GLU A O 1
ATOM 5089 N N . ILE A 1 653 ? -16.247 -29.542 12.525 1.00 71.31 653 ILE A N 1
ATOM 5090 C CA . ILE A 1 653 ? -16.940 -29.826 13.799 1.00 71.31 653 ILE A CA 1
ATOM 5091 C C . ILE A 1 653 ? -18.454 -30.039 13.629 1.00 71.31 653 ILE A C 1
ATOM 5093 O O . ILE A 1 653 ? -19.105 -29.383 12.821 1.00 71.31 653 ILE A O 1
ATOM 5097 N N . ASP A 1 654 ? -19.037 -30.901 14.475 1.00 78.00 654 ASP A N 1
ATOM 5098 C CA . ASP A 1 654 ? -20.484 -31.113 14.567 1.00 78.00 654 ASP A CA 1
ATOM 5099 C C . ASP A 1 654 ? -21.248 -29.990 15.306 1.00 78.00 654 ASP A C 1
ATOM 5101 O O . ASP A 1 654 ? -20.773 -29.339 16.241 1.00 78.00 654 ASP A O 1
ATOM 5105 N N . ALA A 1 655 ? -22.518 -29.803 14.934 1.00 77.00 655 ALA A N 1
ATOM 5106 C CA . ALA A 1 655 ? -23.377 -28.774 15.528 1.00 77.00 655 ALA A CA 1
ATOM 5107 C C . ALA A 1 655 ? -23.597 -28.962 17.046 1.00 77.00 655 ALA A C 1
ATOM 5109 O O . ALA A 1 655 ? -23.933 -28.005 17.752 1.00 77.00 655 ALA A O 1
ATOM 5110 N N . ARG A 1 656 ? -23.409 -30.187 17.565 1.00 83.56 656 ARG A N 1
ATOM 5111 C CA . ARG A 1 656 ? -23.534 -30.511 18.996 1.00 83.56 656 ARG A CA 1
ATOM 5112 C C . ARG A 1 656 ? -22.389 -29.916 19.815 1.00 83.56 656 ARG A C 1
ATOM 5114 O O . ARG A 1 656 ? -22.673 -29.254 20.813 1.00 83.56 656 ARG A O 1
ATOM 5121 N N . SER A 1 657 ? -21.132 -30.068 19.393 1.00 83.25 657 SER A N 1
ATOM 5122 C CA . SER A 1 657 ? -19.987 -29.479 20.106 1.00 83.25 657 SER A CA 1
ATOM 5123 C C . SER A 1 657 ? -20.039 -27.947 20.071 1.00 83.25 657 SER A C 1
ATOM 5125 O O . SER A 1 657 ? -19.819 -27.297 21.091 1.00 83.25 657 SER A O 1
ATOM 5127 N N . ALA A 1 658 ? -20.479 -27.360 18.954 1.00 83.69 658 ALA A N 1
ATOM 5128 C CA . ALA A 1 658 ? -20.712 -25.916 18.845 1.00 83.69 658 ALA A CA 1
ATOM 5129 C C . ALA A 1 658 ? -21.817 -25.391 19.768 1.00 83.69 658 ALA A C 1
ATOM 5131 O O . ALA A 1 658 ? -21.752 -24.270 20.277 1.00 83.69 658 ALA A O 1
ATOM 5132 N N . ARG A 1 659 ? -22.860 -26.194 19.999 1.00 87.44 659 ARG A N 1
ATOM 5133 C CA . ARG A 1 659 ? -23.911 -25.865 20.964 1.00 87.44 659 ARG A CA 1
ATOM 5134 C C . ARG A 1 659 ? -23.377 -25.928 22.396 1.00 87.44 659 ARG A C 1
ATOM 5136 O O . ARG A 1 659 ? -23.627 -25.002 23.158 1.00 87.44 659 ARG A O 1
ATOM 5143 N N . ARG A 1 660 ? -22.603 -26.963 22.740 1.00 88.31 660 ARG A N 1
ATOM 5144 C CA . ARG A 1 660 ? -21.980 -27.109 24.069 1.00 88.31 660 ARG A CA 1
ATOM 5145 C C . ARG A 1 660 ? -21.018 -25.967 24.390 1.00 88.31 660 ARG A C 1
ATOM 5147 O O . ARG A 1 660 ? -21.109 -25.420 25.480 1.00 88.31 660 ARG A O 1
ATOM 5154 N N . ALA A 1 661 ? -20.183 -25.545 23.439 1.00 90.19 661 ALA A N 1
ATOM 5155 C CA . ALA A 1 661 ? -19.271 -24.416 23.635 1.00 90.19 661 ALA A CA 1
ATOM 5156 C C . ALA A 1 661 ? -20.010 -23.098 23.921 1.00 90.19 661 ALA A C 1
ATOM 5158 O O . ALA A 1 661 ? -19.630 -22.368 24.834 1.00 90.19 661 ALA A O 1
ATOM 5159 N N . ARG A 1 662 ? -21.120 -22.831 23.218 1.00 90.75 662 ARG A N 1
ATOM 5160 C CA . ARG A 1 662 ? -21.979 -21.667 23.497 1.00 90.75 662 ARG A CA 1
ATOM 5161 C C . ARG A 1 662 ? -22.642 -21.747 24.871 1.00 90.75 662 ARG A C 1
ATOM 5163 O O . ARG A 1 662 ? -22.644 -20.754 25.591 1.00 90.75 662 ARG A O 1
ATOM 5170 N N . TRP A 1 663 ? -23.162 -22.913 25.255 1.00 91.94 663 TRP A N 1
ATOM 5171 C CA . TRP A 1 663 ? -23.741 -23.108 26.586 1.00 91.94 663 TRP A CA 1
ATOM 5172 C C . TRP A 1 663 ? -22.705 -22.958 27.697 1.00 91.94 663 TRP A C 1
ATOM 5174 O O . TRP A 1 663 ? -22.999 -22.315 28.694 1.00 91.94 663 TRP A O 1
ATOM 5184 N N . ALA A 1 664 ? -21.492 -23.486 27.513 1.00 93.38 664 ALA A N 1
ATOM 5185 C CA . ALA A 1 664 ? -20.403 -23.337 28.475 1.00 93.38 664 ALA A CA 1
ATOM 5186 C C . ALA A 1 664 ? -20.052 -21.863 28.690 1.00 93.38 664 ALA A C 1
ATOM 5188 O O . ALA A 1 664 ? -19.968 -21.427 29.836 1.00 93.38 664 ALA A O 1
ATOM 5189 N N . ALA A 1 665 ? -19.935 -21.100 27.597 1.00 94.25 665 ALA A N 1
ATOM 5190 C CA . ALA A 1 665 ? -19.735 -19.661 27.653 1.00 94.25 665 ALA A CA 1
ATOM 5191 C C . ALA A 1 665 ? -20.912 -18.996 28.392 1.00 94.25 665 ALA A C 1
ATOM 5193 O O . ALA A 1 665 ? -20.717 -18.394 29.444 1.00 94.25 665 ALA A O 1
ATOM 5194 N N . THR A 1 666 ? -22.147 -19.099 27.890 1.00 93.31 666 THR A N 1
ATOM 5195 C CA . THR A 1 666 ? -23.262 -18.362 28.524 1.00 93.31 666 THR A CA 1
ATOM 5196 C C . THR A 1 666 ? -23.507 -18.794 29.977 1.00 93.31 666 THR A C 1
ATOM 5198 O O . THR A 1 666 ? -23.827 -17.952 30.809 1.00 93.31 666 THR A O 1
ATOM 5201 N N . GLY A 1 667 ? -23.243 -20.057 30.319 1.00 93.62 667 GLY A N 1
ATOM 5202 C CA . GLY A 1 667 ? -23.210 -20.526 31.701 1.00 93.62 667 GLY A CA 1
ATOM 5203 C C . GLY A 1 667 ? -22.166 -19.790 32.540 1.00 93.62 667 GLY A C 1
ATOM 5204 O O . GLY A 1 667 ? -22.507 -19.256 33.588 1.00 93.62 667 GLY A O 1
ATOM 5205 N N . THR A 1 668 ? -20.916 -19.675 32.077 1.00 94.69 668 THR A N 1
ATOM 5206 C CA . THR A 1 668 ? -19.880 -18.942 32.834 1.00 94.69 668 THR A CA 1
ATOM 5207 C C . THR A 1 668 ? -20.210 -17.462 33.005 1.00 94.69 668 THR A C 1
ATOM 5209 O O . THR A 1 668 ? -19.947 -16.911 34.070 1.00 94.69 668 THR A O 1
ATOM 5212 N N . PHE A 1 669 ? -20.849 -16.830 32.017 1.00 95.06 669 PHE A N 1
ATOM 5213 C CA . PHE A 1 669 ? -21.359 -15.463 32.164 1.00 95.06 669 PHE A CA 1
ATOM 5214 C C . PHE A 1 669 ? -22.388 -15.357 33.299 1.00 95.06 669 PHE A C 1
ATOM 5216 O O . PHE A 1 669 ? -22.241 -14.512 34.178 1.00 95.06 669 PHE A O 1
ATOM 5223 N N . VAL A 1 670 ? -23.388 -16.248 33.334 1.00 93.06 670 VAL A N 1
ATOM 5224 C CA . VAL A 1 670 ? -24.390 -16.290 34.418 1.00 93.06 670 VAL A CA 1
ATOM 5225 C C . VAL A 1 670 ? -23.731 -16.573 35.773 1.00 93.06 670 VAL A C 1
ATOM 5227 O O . VAL A 1 670 ? -24.102 -15.962 36.776 1.00 93.06 670 VAL A O 1
ATOM 5230 N N . LEU A 1 671 ? -22.713 -17.438 35.806 1.00 94.25 671 LEU A N 1
ATOM 5231 C CA . LEU A 1 671 ? -21.972 -17.748 37.026 1.00 94.25 671 LEU A CA 1
ATOM 5232 C C . LEU A 1 671 ? -21.286 -16.505 37.611 1.00 94.25 671 LEU A C 1
ATOM 5234 O O . LEU A 1 671 ? -21.417 -16.256 38.809 1.00 94.25 671 LEU A O 1
ATOM 5238 N N . ILE A 1 672 ? -20.631 -15.687 36.781 1.00 93.94 672 ILE A N 1
ATOM 5239 C CA . ILE A 1 672 ? -20.008 -14.426 37.223 1.00 93.94 672 ILE A CA 1
ATOM 5240 C C . ILE A 1 672 ? -21.055 -13.479 37.829 1.00 93.94 672 ILE A C 1
ATOM 5242 O O . ILE A 1 672 ? -20.816 -12.897 38.888 1.00 93.94 672 ILE A O 1
ATOM 5246 N N . LEU A 1 673 ? -22.235 -13.360 37.209 1.00 92.44 673 LEU A N 1
ATOM 5247 C CA . LEU A 1 673 ? -23.314 -12.514 37.733 1.00 92.44 673 LEU A CA 1
ATOM 5248 C C . LEU A 1 673 ? -23.830 -13.009 39.086 1.00 92.44 673 LEU A C 1
ATOM 5250 O O . LEU A 1 673 ? -24.012 -12.206 39.998 1.00 92.44 673 LEU A O 1
ATOM 5254 N N . SER A 1 674 ? -24.008 -14.324 39.245 1.00 92.25 674 SER A N 1
ATOM 5255 C CA . SER A 1 674 ? -24.409 -14.900 40.534 1.00 92.25 674 SER A CA 1
ATOM 5256 C C . SER A 1 674 ? -23.366 -14.651 41.635 1.00 92.25 674 SER A C 1
ATOM 5258 O O . SER A 1 674 ? -23.740 -14.332 42.760 1.00 92.25 674 SER A O 1
ATOM 5260 N N . GLY A 1 675 ? -22.068 -14.677 41.309 1.00 90.25 675 GLY A N 1
ATOM 5261 C CA . GLY A 1 675 ? -21.003 -14.328 42.258 1.00 90.25 675 GLY A CA 1
ATOM 5262 C C . GLY A 1 675 ? -21.028 -12.848 42.654 1.00 90.25 675 GLY A C 1
ATOM 5263 O O . GLY A 1 675 ? -20.850 -12.501 43.819 1.00 90.25 675 GLY A O 1
ATOM 5264 N N . SER A 1 676 ? -21.335 -11.954 41.714 1.00 88.94 676 SER A N 1
ATOM 5265 C CA . SER A 1 676 ? -21.524 -10.533 42.027 1.00 88.94 676 SER A CA 1
ATOM 5266 C C . SER A 1 676 ? -22.762 -10.277 42.892 1.00 88.94 676 SER A C 1
ATOM 5268 O O . SER A 1 676 ? -22.732 -9.370 43.722 1.00 88.94 676 SER A O 1
ATOM 5270 N N . LEU A 1 677 ? -23.833 -11.064 42.733 1.00 87.88 677 LEU A N 1
ATOM 5271 C CA . LEU A 1 677 ? -25.013 -11.010 43.604 1.00 87.88 677 LEU A CA 1
ATOM 5272 C C . LEU A 1 677 ? -24.688 -11.476 45.028 1.00 87.88 677 LEU A C 1
ATOM 5274 O O . LEU A 1 677 ? -25.117 -10.836 45.984 1.00 87.88 677 LEU A O 1
ATOM 5278 N N . VAL A 1 678 ? -23.878 -12.526 45.188 1.00 88.06 678 VAL A N 1
ATOM 5279 C CA . VAL A 1 678 ? -23.363 -12.969 46.498 1.00 88.06 678 VAL A CA 1
ATOM 5280 C C . VAL A 1 678 ? -22.603 -11.847 47.211 1.00 88.06 678 VAL A C 1
ATOM 5282 O O . VAL A 1 678 ? -22.792 -11.622 48.407 1.00 88.06 678 VAL A O 1
ATOM 5285 N N . VAL A 1 679 ? -21.733 -11.132 46.492 1.00 86.00 679 VAL A N 1
ATOM 5286 C CA . VAL A 1 679 ? -20.970 -10.013 47.067 1.00 86.00 679 VAL A CA 1
ATOM 5287 C C . VAL A 1 679 ? -21.890 -8.827 47.371 1.00 86.00 679 VAL A C 1
ATOM 5289 O O . VAL A 1 679 ? -21.775 -8.224 48.432 1.00 86.00 679 VAL A O 1
ATOM 5292 N N . GLY A 1 680 ? -22.817 -8.499 46.467 1.00 83.06 680 GLY A N 1
ATOM 5293 C CA . GLY A 1 680 ? -23.739 -7.368 46.616 1.00 83.06 680 GLY A CA 1
ATOM 5294 C C . GLY A 1 680 ? -24.807 -7.544 47.699 1.00 83.06 680 GLY A C 1
ATOM 5295 O O . GLY A 1 680 ? -25.246 -6.550 48.263 1.00 83.06 680 GLY A O 1
ATOM 5296 N N . SER A 1 681 ? -25.201 -8.783 48.002 1.00 84.50 681 SER A N 1
ATOM 5297 C CA . SER A 1 681 ? -26.186 -9.119 49.045 1.00 84.50 681 SER A CA 1
ATOM 5298 C C . SER A 1 681 ? -25.577 -9.315 50.437 1.00 84.50 681 SER A C 1
ATOM 5300 O O . SER A 1 681 ? -26.312 -9.521 51.395 1.00 84.50 681 SER A O 1
ATOM 5302 N N . GLY A 1 682 ? -24.246 -9.303 50.569 1.00 83.75 682 GLY A N 1
ATOM 5303 C CA . GLY A 1 682 ? -23.569 -9.631 51.830 1.00 83.75 682 GLY A CA 1
ATOM 5304 C C . GLY A 1 682 ? -23.514 -11.134 52.150 1.00 83.75 682 GLY A C 1
ATOM 5305 O O . GLY A 1 682 ? -22.924 -11.524 53.154 1.00 83.75 682 GLY A O 1
ATOM 5306 N N . ALA A 1 683 ? -24.023 -12.004 51.270 1.00 85.94 683 ALA A N 1
ATOM 5307 C CA . ALA A 1 683 ? -24.030 -13.462 51.441 1.00 85.94 683 ALA A CA 1
ATOM 5308 C C . ALA A 1 683 ? -22.633 -14.119 51.460 1.00 85.94 683 ALA A C 1
ATOM 5310 O O . ALA A 1 683 ? -22.503 -15.311 51.735 1.00 85.94 683 ALA A O 1
ATOM 5311 N N . SER A 1 684 ? -21.567 -13.358 51.192 1.00 84.19 684 SER A N 1
ATOM 5312 C CA . SER A 1 684 ? -20.189 -13.870 51.142 1.00 84.19 684 SER A CA 1
ATOM 5313 C C . SER A 1 684 ? -19.732 -14.508 52.460 1.00 84.19 684 SER A C 1
ATOM 5315 O O . SER A 1 684 ? -19.003 -15.497 52.421 1.00 84.19 684 SER A O 1
ATOM 5317 N N . ALA A 1 685 ? -20.177 -13.970 53.603 1.00 80.25 685 ALA A N 1
ATOM 5318 C CA . ALA A 1 685 ? -19.817 -14.443 54.944 1.00 80.25 685 ALA A CA 1
ATOM 5319 C C . ALA A 1 685 ? -20.817 -15.450 55.539 1.00 80.25 685 ALA A C 1
ATOM 5321 O O . ALA A 1 685 ? -20.569 -15.997 56.607 1.00 80.25 685 ALA A O 1
ATOM 5322 N N . ALA A 1 686 ? -21.928 -15.732 54.851 1.00 79.69 686 ALA A N 1
ATOM 5323 C CA . ALA A 1 686 ? -23.001 -16.578 55.378 1.00 79.69 686 ALA A CA 1
ATOM 5324 C C . ALA A 1 686 ? -22.633 -18.075 55.470 1.00 79.69 686 ALA A C 1
ATOM 5326 O O . ALA A 1 686 ? -23.388 -18.861 56.032 1.00 79.69 686 ALA A O 1
ATOM 5327 N N . CYS A 1 687 ? -21.486 -18.476 54.911 1.00 77.50 687 CYS A N 1
ATOM 5328 C CA . CYS A 1 687 ? -20.997 -19.852 54.903 1.00 77.50 687 CYS A CA 1
ATOM 5329 C C . CYS A 1 687 ? -19.518 -19.897 55.290 1.00 77.50 687 CYS A C 1
ATOM 5331 O O . CYS A 1 687 ? -18.667 -19.451 54.523 1.00 77.50 687 CYS A O 1
ATOM 5333 N N . ASN A 1 688 ? -19.221 -20.490 56.444 1.00 75.94 688 ASN A N 1
ATOM 5334 C CA . ASN A 1 688 ? -17.888 -20.568 57.055 1.00 75.94 688 ASN A CA 1
ATOM 5335 C C . ASN A 1 688 ? -17.099 -21.850 56.718 1.00 75.94 688 ASN A C 1
ATOM 5337 O O . ASN A 1 688 ? -15.951 -21.984 57.124 1.00 75.94 688 ASN A O 1
ATOM 5341 N N . ALA A 1 689 ? -17.678 -22.779 55.954 1.00 77.06 689 ALA A N 1
ATOM 5342 C CA . ALA A 1 689 ? -17.008 -23.999 55.504 1.00 77.06 689 ALA A CA 1
ATOM 5343 C C . ALA A 1 689 ? -17.107 -24.177 53.975 1.00 77.06 689 ALA A C 1
ATOM 5345 O O . ALA A 1 689 ? -17.901 -23.513 53.291 1.00 77.06 689 ALA A O 1
ATOM 5346 N N . TRP A 1 690 ? -16.266 -25.055 53.421 1.00 80.69 690 TRP A N 1
ATOM 5347 C CA . TRP A 1 690 ? -16.229 -25.433 52.004 1.00 80.69 690 TRP A CA 1
ATOM 5348 C C . TRP A 1 690 ? -16.212 -26.969 51.882 1.00 80.69 690 TRP A C 1
ATOM 5350 O O . TRP A 1 690 ? -15.496 -27.609 52.647 1.00 80.69 690 TRP A O 1
ATOM 5360 N N . PRO A 1 691 ? -16.965 -27.586 50.948 1.00 75.50 691 PRO A N 1
ATOM 5361 C CA . PRO A 1 691 ? -17.837 -26.959 49.951 1.00 75.50 691 PRO A CA 1
ATOM 5362 C C . PRO A 1 691 ? -19.233 -26.575 50.483 1.00 75.50 691 PRO A C 1
ATOM 5364 O O . PRO A 1 691 ? -19.935 -25.805 49.826 1.00 75.50 691 PRO A O 1
ATOM 5367 N N . LEU A 1 692 ? -19.623 -27.035 51.678 1.00 80.44 692 LEU A N 1
ATOM 5368 C CA . LEU A 1 692 ? -20.925 -26.772 52.323 1.00 80.44 692 LEU A CA 1
ATOM 5369 C C . LEU A 1 692 ? -20.806 -25.777 53.491 1.00 80.44 692 LEU A C 1
ATOM 5371 O O . LEU A 1 692 ? -19.713 -25.554 53.987 1.00 80.44 692 LEU A O 1
ATOM 5375 N N . CYS A 1 693 ? -21.917 -25.204 53.965 1.00 76.81 693 CYS A N 1
ATOM 5376 C CA . CYS A 1 693 ? -21.944 -24.152 55.001 1.00 76.81 693 CYS A CA 1
ATOM 5377 C C . CYS A 1 693 ? -21.928 -24.680 56.454 1.00 76.81 693 CYS A C 1
ATOM 5379 O O . CYS A 1 693 ? -22.568 -24.102 57.321 1.00 76.81 693 CYS A O 1
ATOM 5381 N N . GLY A 1 694 ? -21.247 -25.799 56.724 1.00 62.19 694 GLY A N 1
ATOM 5382 C CA . GLY A 1 694 ? -21.060 -26.343 58.081 1.00 62.19 694 GLY A CA 1
ATOM 5383 C C . GLY A 1 694 ? -22.228 -27.155 58.670 1.00 62.19 694 GLY A C 1
ATOM 5384 O O . GLY A 1 694 ? -21.977 -27.999 59.519 1.00 62.19 694 GLY A O 1
ATOM 5385 N N . GLY A 1 695 ? -23.471 -26.977 58.194 1.00 60.28 695 GLY A N 1
ATOM 5386 C CA . GLY A 1 695 ? -24.674 -27.667 58.715 1.00 60.28 695 GLY A CA 1
ATOM 5387 C C . GLY A 1 695 ? -25.389 -28.648 57.765 1.00 60.28 695 GLY A C 1
ATOM 5388 O O . GLY A 1 695 ? -26.482 -29.103 58.081 1.00 60.28 695 GLY A O 1
ATOM 5389 N N . GLY A 1 696 ? -24.818 -28.967 56.595 1.00 59.47 696 GLY A N 1
ATOM 5390 C CA . GLY A 1 696 ? -25.465 -29.805 55.565 1.00 59.47 696 GLY A CA 1
ATOM 5391 C C . GLY A 1 696 ? -26.251 -29.016 54.500 1.00 59.47 696 GLY A C 1
ATOM 5392 O O . GLY A 1 696 ? -26.147 -27.793 54.416 1.00 59.47 696 GLY A O 1
ATOM 5393 N N . PHE A 1 697 ? -26.982 -29.718 53.623 1.00 58.19 697 PHE A N 1
ATOM 5394 C CA . PHE A 1 697 ? -27.793 -29.127 52.542 1.00 58.19 697 PHE A CA 1
ATOM 5395 C C . PHE A 1 697 ? -29.167 -28.705 53.097 1.00 58.19 697 PHE A C 1
ATOM 5397 O O . PHE A 1 697 ? -29.917 -29.556 53.565 1.00 58.19 697 PHE A O 1
ATOM 5404 N N . SER A 1 698 ? -29.518 -27.417 53.032 1.00 56.59 698 SER A N 1
ATOM 5405 C CA . SER A 1 698 ? -30.846 -26.906 53.414 1.00 56.59 698 SER A CA 1
ATOM 5406 C C . SER A 1 698 ? -31.509 -26.212 52.221 1.00 56.59 698 SER A C 1
ATOM 5408 O O . SER A 1 698 ? -30.862 -25.428 51.529 1.00 56.59 698 SER A O 1
ATOM 5410 N N . PHE A 1 699 ? -32.792 -26.505 51.975 1.00 55.28 699 PHE A N 1
ATOM 5411 C CA . PHE A 1 699 ? -33.612 -25.922 50.898 1.00 55.28 699 PHE A CA 1
ATOM 5412 C C . PHE A 1 699 ? -34.462 -24.720 51.357 1.00 55.28 699 PHE A C 1
ATOM 5414 O O . PHE A 1 699 ? -35.388 -24.311 50.662 1.00 55.28 699 PHE A O 1
ATOM 5421 N N . SER A 1 700 ? -34.171 -24.141 52.524 1.00 56.19 700 SER A N 1
ATOM 5422 C CA . SER A 1 700 ? -34.793 -22.886 52.964 1.00 56.19 700 SER A CA 1
ATOM 5423 C C . SER A 1 700 ? -34.305 -21.730 52.081 1.00 56.19 700 SER A C 1
ATOM 5425 O O . SER A 1 700 ? -33.112 -21.450 52.060 1.00 56.19 700 SER A O 1
ATOM 5427 N N . PHE A 1 701 ? -35.181 -21.066 51.321 1.00 54.88 701 PHE A N 1
ATOM 5428 C CA . PHE A 1 701 ? -34.802 -19.995 50.378 1.00 54.88 701 PHE A CA 1
ATOM 5429 C C . PHE A 1 701 ? -34.795 -18.576 50.989 1.00 54.88 701 PHE A C 1
ATOM 5431 O O . PHE A 1 701 ? -34.496 -17.622 50.274 1.00 54.88 701 PHE A O 1
ATOM 5438 N N . ASP A 1 702 ? -35.035 -18.435 52.298 1.00 54.75 702 ASP A N 1
ATOM 5439 C CA . ASP A 1 702 ? -35.201 -17.134 52.975 1.00 54.75 702 ASP A CA 1
ATOM 5440 C C . ASP A 1 702 ? -33.928 -16.587 53.662 1.00 54.75 702 ASP A C 1
ATOM 5442 O O . ASP A 1 702 ? -33.970 -15.544 54.312 1.00 54.75 702 ASP A O 1
ATOM 5446 N N . GLN A 1 703 ? -32.769 -17.251 53.536 1.00 69.69 703 GLN A N 1
ATOM 5447 C CA . GLN A 1 703 ? -31.531 -16.865 54.236 1.00 69.69 703 GLN A CA 1
ATOM 5448 C C . GLN A 1 703 ? -30.348 -16.580 53.289 1.00 69.69 703 GLN A C 1
ATOM 5450 O O . GLN A 1 703 ? -30.194 -17.204 52.240 1.00 69.69 703 GLN A O 1
ATOM 5455 N N . LEU A 1 704 ? -29.448 -15.668 53.691 1.00 81.69 704 LEU A N 1
ATOM 5456 C CA . LEU A 1 704 ? -28.223 -15.296 52.953 1.00 81.69 704 LEU A CA 1
ATOM 5457 C C . LEU A 1 704 ? -27.330 -16.504 52.598 1.00 81.69 704 LEU A C 1
ATOM 5459 O O . LEU A 1 704 ? -26.678 -16.509 51.553 1.00 81.69 704 LEU A O 1
ATOM 5463 N N . ALA A 1 705 ? -27.327 -17.553 53.427 1.00 79.25 705 ALA A N 1
ATOM 5464 C CA . ALA A 1 705 ? -26.596 -18.795 53.166 1.00 79.25 705 ALA A CA 1
ATOM 5465 C C . ALA A 1 705 ? -27.080 -19.511 51.890 1.00 79.25 705 ALA A C 1
ATOM 5467 O O . ALA A 1 705 ? -26.281 -20.110 51.168 1.00 79.25 705 ALA A O 1
ATOM 5468 N N . SER A 1 706 ? -28.364 -19.390 51.556 1.00 78.19 706 SER A N 1
ATOM 5469 C CA . SER A 1 706 ? -28.989 -20.038 50.399 1.00 78.19 706 SER A CA 1
ATOM 5470 C C . SER A 1 706 ? -28.571 -19.387 49.083 1.00 78.19 706 SER A C 1
ATOM 5472 O O . SER A 1 706 ? -28.345 -20.082 48.094 1.00 78.19 706 SER A O 1
ATOM 5474 N N . VAL A 1 707 ? -28.354 -18.066 49.081 1.00 82.88 707 VAL A N 1
ATOM 5475 C CA . VAL A 1 707 ? -27.781 -17.332 47.936 1.00 82.88 707 VAL A CA 1
ATOM 5476 C C . VAL A 1 707 ? -26.360 -17.824 47.640 1.00 82.88 707 VAL A C 1
ATOM 5478 O O . VAL A 1 707 ? -25.997 -18.050 46.483 1.00 82.88 707 VAL A O 1
ATOM 5481 N N . GLN A 1 708 ? -25.567 -18.052 48.690 1.00 85.94 708 GLN A N 1
ATOM 5482 C CA . GLN A 1 708 ? -24.193 -18.540 48.577 1.00 85.94 708 GLN A CA 1
ATOM 5483 C C . GLN A 1 708 ? -24.129 -20.017 48.149 1.00 85.94 708 GLN A C 1
ATOM 5485 O O . GLN A 1 708 ? -23.329 -20.382 47.283 1.00 85.94 708 GLN A O 1
ATOM 5490 N N . LEU A 1 709 ? -25.006 -20.868 48.693 1.00 84.56 709 LEU A N 1
ATOM 5491 C CA . LEU A 1 709 ? -25.153 -22.268 48.277 1.00 84.56 709 LEU A CA 1
ATOM 5492 C C . LEU A 1 709 ? -25.599 -22.389 46.817 1.00 84.56 709 LEU A C 1
ATOM 5494 O O . LEU A 1 709 ? -25.037 -23.201 46.081 1.00 84.56 709 LEU A O 1
ATOM 5498 N N . LEU A 1 710 ? -26.537 -21.549 46.370 1.00 85.81 710 LEU A N 1
ATOM 5499 C CA . LEU A 1 710 ? -26.982 -21.515 44.978 1.00 85.81 710 LEU A CA 1
ATOM 5500 C C . LEU A 1 710 ? -25.827 -21.171 44.027 1.00 85.81 710 LEU A C 1
ATOM 5502 O O . LEU A 1 710 ? -25.644 -21.853 43.019 1.00 85.81 710 LEU A O 1
ATOM 5506 N N . HIS A 1 711 ? -25.004 -20.168 44.357 1.00 90.94 711 HIS A N 1
ATOM 5507 C CA . HIS A 1 711 ? -23.818 -19.833 43.564 1.00 90.94 711 HIS A CA 1
ATOM 5508 C C . HIS A 1 711 ? -22.823 -21.004 43.481 1.00 90.94 711 HIS A C 1
ATOM 5510 O O . HIS A 1 711 ? -22.342 -21.320 42.393 1.00 90.94 711 HIS A O 1
ATOM 5516 N N . ARG A 1 712 ? -22.553 -21.698 44.598 1.00 89.06 712 ARG A N 1
ATOM 5517 C CA . ARG A 1 712 ? -21.661 -22.875 44.629 1.00 89.06 712 ARG A CA 1
ATOM 5518 C C . ARG A 1 712 ? -22.215 -24.051 43.820 1.00 89.06 712 ARG A C 1
ATOM 5520 O O . ARG A 1 712 ? -21.466 -24.685 43.076 1.00 89.06 712 ARG A O 1
ATOM 5527 N N . ALA A 1 713 ? -23.518 -24.317 43.914 1.00 86.56 713 ALA A N 1
ATOM 5528 C CA . ALA A 1 713 ? -24.185 -25.355 43.129 1.00 86.56 713 ALA A CA 1
ATOM 5529 C C . ALA A 1 713 ? -24.110 -25.051 41.622 1.00 86.56 713 ALA A C 1
ATOM 5531 O O . ALA A 1 713 ? -23.736 -25.917 40.825 1.00 86.56 713 ALA A O 1
ATOM 5532 N N . LEU A 1 714 ? -24.375 -23.797 41.235 1.00 90.12 714 LEU A N 1
ATOM 5533 C CA . LEU A 1 714 ? -24.197 -23.324 39.861 1.00 90.12 714 LEU A CA 1
ATOM 5534 C C . LEU A 1 714 ? -22.735 -23.442 39.409 1.00 90.12 714 LEU A C 1
ATOM 5536 O O . LEU A 1 714 ? -22.490 -23.873 38.283 1.00 90.12 714 LEU A O 1
ATOM 5540 N N . ALA A 1 715 ? -21.765 -23.127 40.274 1.00 91.06 715 ALA A N 1
ATOM 5541 C CA . ALA A 1 715 ? -20.340 -23.250 39.970 1.00 91.06 715 ALA A CA 1
ATOM 5542 C C . ALA A 1 715 ? -19.941 -24.697 39.645 1.00 91.06 715 ALA A C 1
ATOM 5544 O O . ALA A 1 715 ? -19.244 -24.927 38.657 1.00 91.06 715 ALA A O 1
ATOM 5545 N N . GLY A 1 716 ? -20.427 -25.673 40.421 1.00 89.56 716 GLY A N 1
ATOM 5546 C CA . GLY A 1 716 ? -20.198 -27.096 40.160 1.00 89.56 716 GLY A CA 1
ATOM 5547 C C . GLY A 1 716 ? -20.796 -27.553 38.825 1.00 89.56 716 GLY A C 1
ATOM 5548 O O . GLY A 1 716 ? -20.093 -28.122 37.987 1.00 89.56 716 GLY A O 1
ATOM 5549 N N . LEU A 1 717 ? -22.075 -27.240 38.584 1.00 92.00 717 LEU A N 1
ATOM 5550 C CA . LEU A 1 717 ? -22.784 -27.615 37.353 1.00 92.00 717 LEU A CA 1
ATOM 5551 C C . LEU A 1 717 ? -22.130 -27.002 36.102 1.00 92.00 717 LEU A C 1
ATOM 5553 O O . LEU A 1 717 ? -21.876 -27.687 35.108 1.00 92.00 717 LEU A O 1
ATOM 5557 N N . ILE A 1 718 ? -21.841 -25.701 36.150 1.00 94.12 718 ILE A N 1
ATOM 5558 C CA . ILE A 1 718 ? -21.256 -24.962 35.029 1.00 94.12 718 ILE A CA 1
ATOM 5559 C C . ILE A 1 718 ? -19.792 -25.370 34.831 1.00 94.12 718 ILE A C 1
ATOM 5561 O O . ILE A 1 718 ? -19.356 -25.501 33.689 1.00 94.12 718 ILE A O 1
ATOM 5565 N N . GLY A 1 719 ? -19.050 -25.655 35.905 1.00 92.12 719 GLY A N 1
ATOM 5566 C CA . GLY A 1 719 ? -17.694 -26.204 35.834 1.00 92.12 719 GLY A CA 1
ATOM 5567 C C . GLY A 1 719 ? -17.638 -27.523 35.058 1.00 92.12 719 GLY A C 1
ATOM 5568 O O . GLY A 1 719 ? -16.831 -27.663 34.137 1.00 92.12 719 GLY A O 1
ATOM 5569 N N . LEU A 1 720 ? -18.557 -28.456 35.339 1.00 92.25 720 LEU A N 1
ATOM 5570 C CA . LEU A 1 720 ? -18.680 -29.715 34.591 1.00 92.25 720 LEU A CA 1
ATOM 5571 C C . LEU A 1 720 ? -19.031 -29.482 33.114 1.00 92.25 720 LEU A C 1
ATOM 5573 O O . LEU A 1 720 ? -18.464 -30.131 32.231 1.00 92.25 720 LEU A O 1
ATOM 5577 N N . LEU A 1 721 ? -19.918 -28.525 32.823 1.00 93.19 721 LEU A N 1
ATOM 5578 C CA . LEU A 1 721 ? -20.257 -28.134 31.452 1.00 93.19 721 LEU A CA 1
ATOM 5579 C C . LEU A 1 721 ? -19.044 -27.560 30.699 1.00 93.19 721 LEU A C 1
ATOM 5581 O O . LEU A 1 721 ? -18.834 -27.900 29.530 1.00 93.19 721 LEU A O 1
ATOM 5585 N N . VAL A 1 722 ? -18.237 -26.718 31.352 1.00 93.00 722 VAL A N 1
ATOM 5586 C CA . VAL A 1 722 ? -17.003 -26.156 30.783 1.00 93.00 722 VAL A CA 1
ATOM 5587 C C . VAL A 1 722 ? -15.999 -27.270 30.496 1.00 93.00 722 VAL A C 1
ATOM 5589 O O . VAL A 1 722 ? -15.541 -27.369 29.359 1.00 93.00 722 VAL A O 1
ATOM 5592 N N . ILE A 1 723 ? -15.721 -28.156 31.459 1.00 92.75 723 ILE A N 1
ATOM 5593 C CA . ILE A 1 723 ? -14.810 -29.299 31.277 1.00 92.75 723 ILE A CA 1
ATOM 5594 C C . ILE A 1 723 ? -15.291 -30.191 30.126 1.00 92.75 723 ILE A C 1
ATOM 5596 O O . ILE A 1 723 ? -14.530 -30.478 29.199 1.00 92.75 723 ILE A O 1
ATOM 5600 N N . GLY A 1 724 ? -16.570 -30.576 30.122 1.00 90.06 724 GLY A N 1
ATOM 5601 C CA . GLY A 1 724 ? -17.152 -31.413 29.073 1.00 90.06 724 GLY A CA 1
ATOM 5602 C C . GLY A 1 724 ? -17.095 -30.764 27.685 1.00 90.06 724 GLY A C 1
ATOM 5603 O O . GLY A 1 724 ? -16.795 -31.435 26.695 1.00 90.06 724 GLY A O 1
ATOM 5604 N N . SER A 1 725 ? -17.329 -29.452 27.600 1.00 90.94 725 SER A N 1
ATOM 5605 C CA . SER A 1 725 ? -17.200 -28.676 26.362 1.00 90.94 725 SER A CA 1
ATOM 5606 C C . SER A 1 725 ? -15.751 -28.642 25.867 1.00 90.94 725 SER A C 1
ATOM 5608 O O . SER A 1 725 ? -15.467 -29.061 24.743 1.00 90.94 725 SER A O 1
ATOM 5610 N N . VAL A 1 726 ? -14.822 -28.225 26.724 1.00 89.75 726 VAL A N 1
ATOM 5611 C CA . VAL A 1 726 ? -13.396 -28.062 26.425 1.00 89.75 726 VAL A CA 1
ATOM 5612 C C . VAL A 1 726 ? -12.758 -29.390 26.005 1.00 89.75 726 VAL A C 1
ATOM 5614 O O . VAL A 1 726 ? -12.088 -29.444 24.973 1.00 89.75 726 VAL A O 1
ATOM 5617 N N . LEU A 1 727 ? -13.033 -30.485 26.721 1.00 87.75 727 LEU A N 1
ATOM 5618 C CA . LEU A 1 727 ? -12.557 -31.825 26.359 1.00 87.75 727 LEU A CA 1
ATOM 5619 C C . LEU A 1 727 ? -13.159 -32.314 25.036 1.00 87.75 727 LEU A C 1
ATOM 5621 O O . LEU A 1 727 ? -12.455 -32.930 24.234 1.00 87.75 727 LEU A O 1
ATOM 5625 N N . SER A 1 728 ? -14.440 -32.025 24.770 1.00 87.12 728 SER A N 1
ATOM 5626 C CA . SER A 1 728 ? -15.075 -32.407 23.501 1.00 87.12 728 SER A CA 1
ATOM 5627 C C . SER A 1 728 ? -14.439 -31.708 22.296 1.00 87.12 728 SER A C 1
ATOM 5629 O O . SER A 1 728 ? -14.231 -32.343 21.261 1.00 87.12 728 SER A O 1
ATOM 5631 N N . VAL A 1 729 ? -14.070 -30.431 22.450 1.00 85.75 729 VAL A N 1
ATOM 5632 C CA . VAL A 1 729 ? -13.394 -29.650 21.409 1.00 85.75 729 VAL A CA 1
ATOM 5633 C C . VAL A 1 729 ? -11.940 -30.100 21.261 1.00 85.75 729 VAL A C 1
ATOM 5635 O O . VAL A 1 729 ? -11.488 -30.317 20.138 1.00 85.75 729 VAL A O 1
ATOM 5638 N N . LEU A 1 730 ? -11.225 -30.324 22.370 1.00 86.12 730 LEU A N 1
ATOM 5639 C CA . LEU A 1 730 ? -9.835 -30.785 22.359 1.00 86.12 730 LEU A CA 1
ATOM 5640 C C . LEU A 1 730 ? -9.682 -32.140 21.667 1.00 86.12 730 LEU A C 1
ATOM 5642 O O . LEU A 1 730 ? -8.784 -32.295 20.848 1.00 86.12 730 LEU A O 1
ATOM 5646 N N . ARG A 1 731 ? -10.568 -33.108 21.940 1.00 86.31 731 ARG A N 1
ATOM 5647 C CA . ARG A 1 731 ? -10.514 -34.439 21.303 1.00 86.31 731 ARG A CA 1
ATOM 5648 C C . ARG A 1 731 ? -10.585 -34.362 19.775 1.00 86.31 731 ARG A C 1
ATOM 5650 O O . ARG A 1 731 ? -9.933 -35.155 19.106 1.00 86.31 731 ARG A O 1
ATOM 5657 N N . ARG A 1 732 ? -11.347 -33.407 19.230 1.00 83.19 732 ARG A N 1
ATOM 5658 C CA . ARG A 1 732 ? -11.572 -33.263 17.780 1.00 83.19 732 ARG A CA 1
ATOM 5659 C C . ARG A 1 732 ? -10.568 -32.338 17.101 1.00 83.19 732 ARG A C 1
ATOM 5661 O O . ARG A 1 732 ? -10.155 -32.604 15.981 1.00 83.19 732 ARG A O 1
ATOM 5668 N N . LEU A 1 733 ? -10.147 -31.275 17.782 1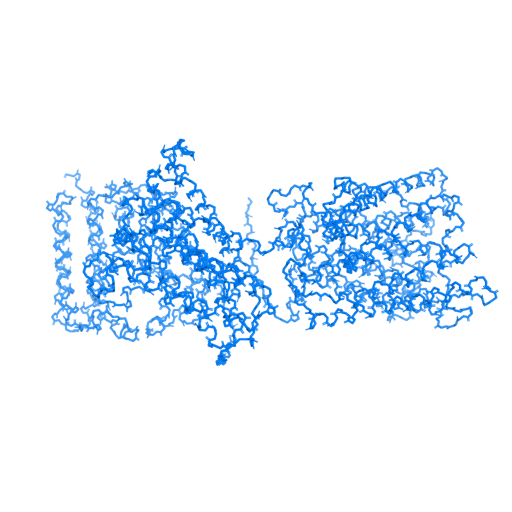.00 79.50 733 LEU A N 1
ATOM 5669 C CA . LEU A 1 733 ? -9.262 -30.241 17.239 1.00 79.50 733 LEU A CA 1
ATOM 5670 C C . LEU A 1 733 ? -7.874 -30.237 17.896 1.00 79.50 733 LEU A C 1
ATOM 5672 O O . LEU A 1 733 ? -7.196 -29.209 17.908 1.00 79.50 733 LEU A O 1
ATOM 5676 N N . ARG A 1 734 ? -7.407 -31.388 18.405 1.00 80.38 734 ARG A N 1
ATOM 5677 C CA . ARG A 1 734 ? -6.086 -31.529 19.055 1.00 80.38 734 ARG A CA 1
ATOM 5678 C C . ARG A 1 734 ? -4.917 -31.068 18.184 1.00 80.38 734 ARG A C 1
ATOM 5680 O O . ARG A 1 734 ? -3.877 -30.693 18.707 1.00 80.38 734 ARG A O 1
ATOM 5687 N N . HIS A 1 735 ? -5.074 -31.096 16.864 1.00 73.44 735 HIS A N 1
ATOM 5688 C CA . HIS A 1 735 ? -4.030 -30.696 15.921 1.00 73.44 735 HIS A CA 1
ATOM 5689 C C . HIS A 1 735 ? -3.923 -29.172 15.752 1.00 73.44 735 HIS A C 1
ATOM 5691 O O . HIS A 1 735 ? -2.915 -28.693 15.238 1.00 73.44 735 HIS A O 1
ATOM 5697 N N . GLN A 1 736 ? -4.916 -28.396 16.203 1.00 74.38 736 GLN A N 1
ATOM 5698 C CA . GLN A 1 736 ? -4.869 -26.939 16.128 1.00 74.38 736 GLN A CA 1
ATOM 5699 C C . GLN A 1 736 ? -4.198 -26.352 17.389 1.00 74.38 736 GLN A C 1
ATOM 5701 O O . GLN A 1 736 ? -4.759 -26.455 18.485 1.00 74.38 736 GLN A O 1
ATOM 5706 N N . PRO A 1 737 ? -3.022 -25.696 17.273 1.00 73.88 737 PRO A N 1
ATOM 5707 C CA . PRO A 1 737 ? -2.284 -25.183 18.432 1.00 73.88 737 PRO A CA 1
ATOM 5708 C C . PRO A 1 737 ? -3.070 -24.108 19.194 1.00 73.88 737 PRO A C 1
ATOM 5710 O O . PRO A 1 737 ? -3.084 -24.114 20.419 1.00 73.88 737 PRO A O 1
ATOM 5713 N N . ALA A 1 738 ? -3.818 -23.260 18.481 1.00 71.38 738 ALA A N 1
ATOM 5714 C CA . ALA A 1 738 ? -4.714 -22.257 19.059 1.00 71.38 738 ALA A CA 1
ATOM 5715 C C . ALA A 1 738 ? -5.732 -22.856 20.043 1.00 71.38 738 ALA A C 1
ATOM 5717 O O . ALA A 1 738 ? -5.952 -22.325 21.134 1.00 71.38 738 ALA A O 1
ATOM 5718 N N . VAL A 1 739 ? -6.337 -23.986 19.661 1.00 82.94 739 VAL A N 1
ATOM 5719 C CA . VAL A 1 739 ? -7.316 -24.700 20.484 1.00 82.94 739 VAL A CA 1
ATOM 5720 C C . VAL A 1 739 ? -6.626 -25.312 21.692 1.00 82.94 739 VAL A C 1
ATOM 5722 O O . VAL A 1 739 ? -7.102 -25.113 22.802 1.00 82.94 739 VAL A O 1
ATOM 5725 N N . ARG A 1 740 ? -5.486 -25.992 21.508 1.00 85.62 740 ARG A N 1
ATOM 5726 C CA . ARG A 1 740 ? -4.719 -26.578 22.620 1.00 85.62 740 ARG A CA 1
ATOM 5727 C C . ARG A 1 740 ? -4.359 -25.543 23.679 1.00 85.62 740 ARG A C 1
ATOM 5729 O O . ARG A 1 740 ? -4.615 -25.782 24.854 1.00 85.62 740 ARG A O 1
ATOM 5736 N N . THR A 1 741 ? -3.811 -24.402 23.266 1.00 83.50 741 THR A N 1
ATOM 5737 C CA . THR A 1 741 ? -3.417 -23.333 24.191 1.00 83.50 741 THR A CA 1
ATOM 5738 C C . THR A 1 741 ? -4.634 -22.740 24.895 1.00 83.50 741 THR A C 1
ATOM 5740 O O . THR A 1 741 ? -4.630 -22.627 26.116 1.00 83.50 741 THR A O 1
ATOM 5743 N N . THR A 1 742 ? -5.712 -22.438 24.161 1.00 88.06 742 THR A N 1
ATOM 5744 C CA . THR A 1 742 ? -6.952 -21.902 24.755 1.00 88.06 742 THR A CA 1
ATOM 5745 C C . THR A 1 742 ? -7.551 -22.880 25.766 1.00 88.06 742 THR A C 1
ATOM 5747 O O . THR A 1 742 ? -7.922 -22.481 26.866 1.00 88.06 742 THR A O 1
ATOM 5750 N N . VAL A 1 743 ? -7.612 -24.169 25.423 1.00 89.69 743 VAL A N 1
ATOM 5751 C CA . VAL A 1 743 ? -8.095 -25.246 26.297 1.00 89.69 743 VAL A CA 1
ATOM 5752 C C . VAL A 1 743 ? -7.234 -25.347 27.557 1.00 89.69 743 VAL A C 1
ATOM 5754 O O . VAL A 1 743 ? -7.782 -25.328 28.655 1.00 89.69 743 VAL A O 1
ATOM 5757 N N . ALA A 1 744 ? -5.908 -25.415 27.413 1.00 88.88 744 ALA A N 1
ATOM 5758 C CA . ALA A 1 744 ? -4.988 -25.535 28.540 1.00 88.88 744 ALA A CA 1
ATOM 5759 C C . ALA A 1 744 ? -5.098 -24.339 29.495 1.00 88.88 744 ALA A C 1
ATOM 5761 O O . ALA A 1 744 ? -5.253 -24.536 30.696 1.00 88.88 744 ALA A O 1
ATOM 5762 N N . LEU A 1 745 ? -5.107 -23.113 28.963 1.00 90.38 745 LEU A N 1
ATOM 5763 C CA . LEU A 1 745 ? -5.264 -21.895 29.762 1.00 90.38 745 LEU A CA 1
ATOM 5764 C C . LEU A 1 745 ? -6.635 -21.826 30.445 1.00 90.38 745 LEU A C 1
ATOM 5766 O O . LEU A 1 745 ? -6.711 -21.448 31.608 1.00 90.38 745 LEU A O 1
ATOM 5770 N N . THR A 1 746 ? -7.709 -22.232 29.759 1.00 92.81 746 THR A N 1
ATOM 5771 C CA . THR A 1 746 ? -9.064 -22.238 30.340 1.00 92.81 746 THR A CA 1
ATOM 5772 C C . THR A 1 746 ? -9.183 -23.272 31.463 1.00 92.81 746 THR A C 1
ATOM 5774 O O . THR A 1 746 ? -9.777 -22.976 32.495 1.00 92.81 746 THR A O 1
ATOM 5777 N N . LEU A 1 747 ? -8.604 -24.469 31.298 1.00 91.62 747 LEU A N 1
ATOM 5778 C CA . LEU A 1 747 ? -8.583 -25.502 32.343 1.00 91.62 747 LEU A CA 1
ATOM 5779 C C . LEU A 1 747 ? -7.701 -25.102 33.524 1.00 91.62 747 LEU A C 1
ATOM 5781 O O . LEU A 1 747 ? -8.108 -25.301 34.664 1.00 91.62 747 LEU A O 1
ATOM 5785 N N . ALA A 1 748 ? -6.535 -24.508 33.263 1.00 91.31 748 ALA A N 1
ATOM 5786 C CA . ALA A 1 748 ? -5.667 -23.983 34.310 1.00 91.31 748 ALA A CA 1
ATOM 5787 C C . ALA A 1 748 ? -6.386 -22.885 35.106 1.00 91.31 748 ALA A C 1
ATOM 5789 O O . ALA A 1 748 ? -6.480 -22.980 36.326 1.00 91.31 748 ALA A O 1
ATOM 5790 N N . ALA A 1 749 ? -6.977 -21.897 34.424 1.00 93.56 749 ALA A N 1
ATOM 5791 C CA . ALA A 1 749 ? -7.756 -20.842 35.067 1.00 93.56 749 ALA A CA 1
ATOM 5792 C C . ALA A 1 749 ? -8.928 -21.408 35.882 1.00 93.56 749 ALA A C 1
ATOM 5794 O O . ALA A 1 749 ? -9.164 -20.945 36.992 1.00 93.56 749 ALA A O 1
ATOM 5795 N N . LEU A 1 750 ? -9.621 -22.441 35.385 1.00 94.00 750 LEU A N 1
ATOM 5796 C CA . LEU A 1 750 ? -10.705 -23.107 36.112 1.00 94.00 750 LEU A CA 1
ATOM 5797 C C . LEU A 1 750 ? -10.202 -23.853 37.359 1.00 94.00 750 LEU A C 1
ATOM 5799 O O . LEU A 1 750 ? -10.826 -23.761 38.412 1.00 94.00 750 LEU A O 1
ATOM 5803 N N . ALA A 1 751 ? -9.076 -24.563 37.269 1.00 91.81 751 ALA A N 1
ATOM 5804 C CA . ALA A 1 751 ? -8.480 -25.254 38.412 1.00 91.81 751 ALA A CA 1
ATOM 5805 C C . ALA A 1 751 ? -8.059 -24.258 39.506 1.00 91.81 751 ALA A C 1
ATOM 5807 O O . ALA A 1 751 ? -8.424 -24.423 40.672 1.00 91.81 751 ALA A O 1
ATOM 5808 N N . PHE A 1 752 ? -7.377 -23.174 39.120 1.00 93.06 752 PHE A N 1
ATOM 5809 C CA . PHE A 1 752 ? -7.034 -22.089 40.039 1.00 93.06 752 PHE A CA 1
ATOM 5810 C C . PHE A 1 752 ? -8.280 -21.391 40.597 1.00 93.06 752 PHE A C 1
ATOM 5812 O O . PHE A 1 752 ? -8.302 -21.065 41.779 1.00 93.06 752 PHE A O 1
ATOM 5819 N N . GLN A 1 753 ? -9.339 -21.213 39.801 1.00 94.75 753 GLN A N 1
ATOM 5820 C CA . GLN A 1 753 ? -10.600 -20.619 40.256 1.00 94.75 753 GLN A CA 1
ATOM 5821 C C . GLN A 1 753 ? -11.228 -21.411 41.409 1.00 94.75 753 GLN A C 1
ATOM 5823 O O . GLN A 1 753 ? -11.718 -20.811 42.368 1.00 94.75 753 GLN A O 1
ATOM 5828 N N . VAL A 1 754 ? -11.198 -22.747 41.335 1.00 91.06 754 VAL A N 1
ATOM 5829 C CA . VAL A 1 754 ? -11.706 -23.633 42.395 1.00 91.06 754 VAL A CA 1
ATOM 5830 C C . VAL A 1 754 ? -10.836 -23.537 43.648 1.00 91.06 754 VAL A C 1
ATOM 5832 O O . VAL A 1 754 ? -11.372 -23.335 44.737 1.00 91.06 754 VAL A O 1
ATOM 5835 N N . ALA A 1 755 ? -9.509 -23.609 43.498 1.00 90.31 755 ALA A N 1
ATOM 5836 C CA . ALA A 1 755 ? -8.571 -23.508 44.618 1.00 90.31 755 ALA A CA 1
ATOM 5837 C C . ALA A 1 755 ? -8.679 -22.155 45.344 1.00 90.31 755 ALA A C 1
ATOM 5839 O O . ALA A 1 755 ? -8.807 -22.109 46.566 1.00 90.31 755 ALA A O 1
ATOM 5840 N N . VAL A 1 756 ? -8.710 -21.050 44.591 1.00 92.31 756 VAL A N 1
ATOM 5841 C CA . VAL A 1 756 ? -8.888 -19.700 45.143 1.00 92.31 756 VAL A CA 1
ATOM 5842 C C . VAL A 1 756 ? -10.277 -19.547 45.762 1.00 92.31 756 VAL A C 1
ATOM 5844 O O . VAL A 1 756 ? -10.396 -18.949 46.824 1.00 92.31 756 VAL A O 1
ATOM 5847 N N . GLY A 1 757 ? -11.326 -20.115 45.160 1.00 89.31 757 GLY A N 1
ATOM 5848 C CA . GLY A 1 757 ? -12.676 -20.102 45.732 1.00 89.31 757 GLY A CA 1
ATOM 5849 C C . GLY A 1 757 ? -12.771 -20.806 47.090 1.00 89.31 757 GLY A C 1
ATOM 5850 O O . GLY A 1 757 ? -13.438 -20.297 47.990 1.00 89.31 757 GLY A O 1
ATOM 5851 N N . ALA A 1 758 ? -12.073 -21.933 47.265 1.00 87.38 758 ALA A N 1
ATOM 5852 C CA . ALA A 1 758 ? -11.950 -22.602 48.560 1.00 87.38 758 ALA A CA 1
ATOM 5853 C C . ALA A 1 758 ? -11.148 -21.747 49.556 1.00 87.38 758 ALA A C 1
ATOM 5855 O O . ALA A 1 758 ? -11.623 -21.489 50.661 1.00 87.38 758 ALA A O 1
ATOM 5856 N N . ALA A 1 759 ? -9.992 -21.226 49.127 1.00 87.94 759 ALA A N 1
ATOM 5857 C CA . ALA A 1 759 ? -9.113 -20.398 49.951 1.00 87.94 759 ALA A CA 1
ATOM 5858 C C . ALA A 1 759 ? -9.783 -19.103 50.441 1.00 87.94 759 ALA A C 1
ATOM 5860 O O . ALA A 1 759 ? -9.581 -18.698 51.583 1.00 87.94 759 ALA A O 1
ATOM 5861 N N . VAL A 1 760 ? -10.618 -18.466 49.610 1.00 88.88 760 VAL A N 1
ATOM 5862 C CA . VAL A 1 760 ? -11.410 -17.284 49.988 1.00 88.88 760 VAL A CA 1
ATOM 5863 C C . VAL A 1 760 ? -12.283 -17.575 51.209 1.00 88.88 760 VAL A C 1
ATOM 5865 O O . VAL A 1 760 ? -12.432 -16.705 52.057 1.00 88.88 760 VAL A O 1
ATOM 5868 N N . VAL A 1 761 ? -12.838 -18.781 51.329 1.00 85.75 761 VAL A N 1
ATOM 5869 C CA . VAL A 1 761 ? -13.699 -19.158 52.458 1.00 85.75 761 VAL A CA 1
ATOM 5870 C C . VAL A 1 761 ? -12.863 -19.577 53.666 1.00 85.75 761 VAL A C 1
ATOM 5872 O O . VAL A 1 761 ? -13.080 -19.061 54.757 1.00 85.75 761 VAL A O 1
ATOM 5875 N N . THR A 1 762 ? -11.879 -20.463 53.480 1.00 85.50 762 THR A N 1
ATOM 5876 C CA . THR A 1 762 ? -11.079 -21.022 54.588 1.00 85.50 762 THR A CA 1
ATOM 5877 C C . THR A 1 762 ? -10.160 -19.996 55.250 1.00 85.50 762 THR A C 1
ATOM 5879 O O . THR A 1 762 ? -9.857 -20.117 56.432 1.00 85.50 762 THR A O 1
ATOM 5882 N N . LEU A 1 763 ? -9.720 -18.976 54.508 1.00 88.31 763 LEU A N 1
ATOM 5883 C CA . LEU A 1 763 ? -8.860 -17.900 55.013 1.00 88.31 763 LEU A CA 1
ATOM 5884 C C . LEU A 1 763 ? -9.645 -16.647 55.424 1.00 88.31 763 LEU A C 1
ATOM 5886 O O . LEU A 1 763 ? -9.048 -15.585 55.568 1.00 88.31 763 LEU A O 1
ATOM 5890 N N . HIS A 1 764 ? -10.962 -16.755 55.622 1.00 86.25 764 HIS A N 1
ATOM 5891 C CA . HIS A 1 764 ? -11.810 -15.663 56.114 1.00 86.25 764 HIS A CA 1
ATOM 5892 C C . HIS A 1 764 ? -11.844 -14.422 55.190 1.00 86.25 764 HIS A C 1
ATOM 5894 O O . HIS A 1 764 ? -11.690 -13.284 55.624 1.00 86.25 764 HIS A O 1
ATOM 5900 N N . LEU A 1 765 ? -12.114 -14.636 53.896 1.00 84.00 765 LEU A N 1
ATOM 5901 C CA . LEU A 1 765 ? -12.451 -13.614 52.887 1.00 84.00 765 LEU A CA 1
ATOM 5902 C C . LEU A 1 765 ? -11.395 -12.509 52.624 1.00 84.00 765 LEU A C 1
ATOM 5904 O O . LEU A 1 765 ? -11.776 -11.345 52.425 1.00 84.00 765 LEU A O 1
ATOM 5908 N N . PRO A 1 766 ? -10.085 -12.811 52.516 1.00 87.88 766 PRO A N 1
ATOM 5909 C CA . PRO A 1 766 ? -9.077 -11.776 52.312 1.00 87.88 766 PRO A CA 1
ATOM 5910 C C . PRO A 1 766 ? -9.285 -11.059 50.966 1.00 87.88 766 PRO A C 1
ATOM 5912 O O . PRO A 1 766 ? -9.546 -11.680 49.929 1.00 87.88 766 PRO A O 1
ATOM 5915 N N . ALA A 1 767 ? -9.177 -9.726 50.976 1.00 85.12 767 ALA A N 1
ATOM 5916 C CA . ALA A 1 767 ? -9.445 -8.877 49.812 1.00 85.12 767 ALA A CA 1
ATOM 5917 C C . ALA A 1 767 ? -8.642 -9.269 48.548 1.00 85.12 767 ALA A C 1
ATOM 5919 O O . ALA A 1 767 ? -9.255 -9.397 47.484 1.00 85.12 767 ALA A O 1
ATOM 5920 N N . PRO A 1 768 ? -7.327 -9.562 48.620 1.00 86.12 768 PRO A N 1
ATOM 5921 C CA . PRO A 1 768 ? -6.570 -9.989 47.441 1.00 86.12 768 PRO A CA 1
ATOM 5922 C C . PRO A 1 768 ? -7.095 -11.282 46.797 1.00 86.12 768 PRO A C 1
ATOM 5924 O O . PRO A 1 768 ? -7.187 -11.359 45.573 1.00 86.12 768 PRO A O 1
ATOM 5927 N N . LEU A 1 769 ? -7.505 -12.280 47.593 1.00 89.50 769 LEU A N 1
ATOM 5928 C CA . LEU A 1 769 ? -8.030 -13.541 47.050 1.00 89.50 769 LEU A CA 1
ATOM 5929 C C . LEU A 1 769 ? -9.413 -13.366 46.421 1.00 89.50 769 LEU A C 1
ATOM 5931 O O . LEU A 1 769 ? -9.702 -13.997 45.409 1.00 89.50 769 LEU A O 1
ATOM 5935 N N . ARG A 1 770 ? -10.257 -12.478 46.961 1.00 90.19 770 ARG A N 1
ATOM 5936 C CA . ARG A 1 770 ? -11.553 -12.144 46.347 1.00 90.19 770 ARG A CA 1
ATOM 5937 C C . ARG A 1 770 ? -11.380 -11.437 44.996 1.00 90.19 770 ARG A C 1
ATOM 5939 O O . ARG A 1 770 ? -12.090 -11.766 44.047 1.00 90.19 770 ARG A O 1
ATOM 5946 N N . ALA A 1 771 ? -10.415 -10.521 44.879 1.00 89.00 771 ALA A N 1
ATOM 5947 C CA . ALA A 1 771 ? -10.081 -9.888 43.600 1.00 89.00 771 ALA A CA 1
ATOM 5948 C C . ALA A 1 771 ? -9.514 -10.908 42.593 1.00 89.00 771 ALA A C 1
ATOM 5950 O O . ALA A 1 771 ? -9.942 -10.944 41.437 1.00 89.00 771 ALA A O 1
ATOM 5951 N N . LEU A 1 772 ? -8.621 -11.796 43.049 1.00 91.06 772 LEU A N 1
ATOM 5952 C CA . LEU A 1 772 ? -8.073 -12.886 42.239 1.00 91.06 772 LEU A CA 1
ATOM 5953 C C . LEU A 1 772 ? -9.164 -13.860 41.762 1.00 91.06 772 LEU A C 1
ATOM 5955 O O . LEU A 1 772 ? -9.134 -14.291 40.611 1.00 91.06 772 LEU A O 1
ATOM 5959 N N . HIS A 1 773 ? -10.159 -14.154 42.603 1.00 92.88 773 HIS A N 1
ATOM 5960 C CA . HIS A 1 773 ? -11.304 -14.995 42.251 1.00 92.88 773 HIS A CA 1
ATOM 5961 C C . HIS A 1 773 ? -12.145 -14.394 41.111 1.00 92.88 773 HIS A C 1
ATOM 5963 O O . HIS A 1 773 ? -12.610 -15.123 40.238 1.00 92.88 773 HIS A O 1
ATOM 5969 N N . LEU A 1 774 ? -12.331 -13.070 41.065 1.00 92.44 774 LEU A N 1
ATOM 5970 C CA . LEU A 1 774 ? -13.015 -12.423 39.937 1.00 92.44 774 LEU A CA 1
ATOM 5971 C C . LEU A 1 774 ? -12.144 -12.411 38.672 1.00 92.44 774 LEU A C 1
ATOM 5973 O O . LEU A 1 774 ? -12.652 -12.663 37.579 1.00 92.44 774 LEU A O 1
ATOM 5977 N N . ALA A 1 775 ? -10.843 -12.145 38.813 1.00 93.56 775 ALA A N 1
ATOM 5978 C CA . ALA A 1 775 ? -9.902 -12.139 37.694 1.00 93.56 775 ALA A CA 1
ATOM 5979 C C . ALA A 1 775 ? -9.866 -13.500 36.980 1.00 93.56 775 ALA A C 1
ATOM 5981 O O . ALA A 1 775 ? -10.041 -13.585 35.764 1.00 93.56 775 ALA A O 1
ATOM 5982 N N . LEU A 1 776 ? -9.726 -14.580 37.751 1.00 95.00 776 LEU A N 1
ATOM 5983 C CA . LEU A 1 776 ? -9.746 -15.948 37.243 1.00 95.00 776 LEU A CA 1
ATOM 5984 C C . LEU A 1 776 ? -11.117 -16.315 36.647 1.00 95.00 776 LEU A C 1
ATOM 5986 O O . LEU A 1 776 ? -11.158 -16.894 35.561 1.00 95.00 776 LEU A O 1
ATOM 5990 N N . ALA A 1 777 ? -12.237 -15.901 37.255 1.00 94.44 777 ALA A N 1
ATOM 5991 C CA . ALA A 1 777 ? -13.566 -16.089 36.661 1.00 94.44 777 ALA A CA 1
ATOM 5992 C C . ALA A 1 777 ? -13.687 -15.419 35.280 1.00 94.44 777 ALA A C 1
ATOM 5994 O O . ALA A 1 777 ? -14.155 -16.040 34.321 1.00 94.44 777 ALA A O 1
ATOM 5995 N N . ALA A 1 778 ? -13.221 -14.171 35.157 1.00 95.25 778 ALA A N 1
ATOM 5996 C CA . ALA A 1 778 ? -13.202 -13.436 33.896 1.00 95.25 778 ALA A CA 1
ATOM 5997 C C . ALA A 1 778 ? -12.295 -14.110 32.850 1.00 95.25 778 ALA A C 1
ATOM 5999 O O . ALA A 1 778 ? -12.648 -14.136 31.670 1.00 95.25 778 ALA A O 1
ATOM 6000 N N . ALA A 1 779 ? -11.175 -14.712 33.267 1.00 95.44 779 ALA A N 1
ATOM 6001 C CA . ALA A 1 779 ? -10.297 -15.482 32.387 1.00 95.44 779 ALA A CA 1
ATOM 6002 C C . ALA A 1 779 ? -10.973 -16.761 31.861 1.00 95.44 779 ALA A C 1
ATOM 6004 O O . ALA A 1 779 ? -10.898 -17.044 30.663 1.00 95.44 779 ALA A O 1
ATOM 6005 N N . VAL A 1 780 ? -11.690 -17.506 32.715 1.00 95.94 780 VAL A N 1
ATOM 6006 C CA . VAL A 1 780 ? -12.468 -18.688 32.290 1.00 95.94 780 VAL A CA 1
ATOM 6007 C C . VAL A 1 780 ? -13.584 -18.278 31.316 1.00 95.94 780 VAL A C 1
ATOM 6009 O O . VAL A 1 780 ? -13.784 -18.931 30.288 1.00 95.94 780 VAL A O 1
ATOM 6012 N N . TRP A 1 781 ? -14.284 -17.170 31.575 1.00 95.81 781 TRP A N 1
ATOM 6013 C CA . TRP A 1 781 ? -15.285 -16.620 30.651 1.00 95.81 781 TRP A CA 1
ATOM 6014 C C . TRP A 1 781 ? -14.673 -16.205 29.304 1.00 95.81 781 TRP A C 1
ATOM 6016 O O . TRP A 1 781 ? -15.159 -16.620 28.253 1.00 95.81 781 TRP A O 1
ATOM 6026 N N . ALA A 1 782 ? -13.565 -15.463 29.300 1.00 95.12 782 ALA A N 1
ATOM 6027 C CA . ALA A 1 782 ? -12.878 -15.090 28.064 1.00 95.12 782 ALA A CA 1
ATOM 6028 C C . ALA A 1 782 ? -12.428 -16.331 27.268 1.00 95.12 782 ALA A C 1
ATOM 6030 O O . ALA A 1 782 ? -12.666 -16.411 26.061 1.00 95.12 782 ALA A O 1
ATOM 6031 N N . GLY A 1 783 ? -11.860 -17.337 27.943 1.00 93.62 783 GLY A N 1
ATOM 6032 C CA . GLY A 1 783 ? -11.448 -18.604 27.334 1.00 93.62 783 GLY A CA 1
ATOM 6033 C C . GLY A 1 783 ? -12.610 -19.382 26.706 1.00 93.62 783 GLY A C 1
ATOM 6034 O O . GLY A 1 783 ? -12.505 -19.857 25.572 1.00 93.62 783 GLY A O 1
ATOM 6035 N N . THR A 1 784 ? -13.757 -19.454 27.387 1.00 95.06 784 THR A N 1
ATOM 6036 C CA . THR A 1 784 ? -14.962 -20.120 26.859 1.00 95.06 784 THR A CA 1
ATOM 6037 C C . THR A 1 784 ? -15.612 -19.352 25.703 1.00 95.06 784 THR A C 1
ATOM 6039 O O . THR A 1 784 ? -16.062 -19.989 24.749 1.00 95.06 784 THR A O 1
ATOM 6042 N N . VAL A 1 785 ? -15.604 -18.011 25.710 1.00 94.62 785 VAL A N 1
ATOM 6043 C CA . VAL A 1 785 ? -16.036 -17.180 24.567 1.00 94.62 785 VAL A CA 1
ATOM 6044 C C . VAL A 1 785 ? -15.132 -17.397 23.359 1.00 94.62 785 VAL A C 1
ATOM 6046 O O . VAL A 1 785 ? -15.631 -17.648 22.261 1.00 94.62 785 VAL A O 1
ATOM 6049 N N . VAL A 1 786 ? -13.811 -17.342 23.551 1.00 92.56 786 VAL A N 1
ATOM 6050 C CA . VAL A 1 786 ? -12.831 -17.594 22.486 1.00 92.56 786 VAL A CA 1
ATOM 6051 C C . VAL A 1 786 ? -13.079 -18.970 21.872 1.00 92.56 786 VAL A C 1
ATOM 6053 O O . VAL A 1 786 ? -13.220 -19.079 20.653 1.00 92.56 786 VAL A O 1
ATOM 6056 N N . LEU A 1 787 ? -13.239 -20.005 22.701 1.00 90.25 787 LEU A N 1
ATOM 6057 C CA . LEU A 1 787 ? -13.525 -21.359 22.233 1.00 90.25 787 LEU A CA 1
ATOM 6058 C C . LEU A 1 787 ? -14.867 -21.446 21.488 1.00 90.25 787 LEU A C 1
ATOM 6060 O O . LEU A 1 787 ? -14.934 -22.055 20.423 1.00 90.25 787 LEU A O 1
ATOM 6064 N N . ALA A 1 788 ? -15.927 -20.804 21.987 1.00 90.56 788 ALA A N 1
ATOM 6065 C CA . ALA A 1 788 ? -17.231 -20.785 21.327 1.00 90.56 788 ALA A CA 1
ATOM 6066 C C . ALA A 1 788 ? -17.177 -20.126 19.939 1.00 90.56 788 ALA A C 1
ATOM 6068 O O . ALA A 1 788 ? -17.766 -20.651 18.992 1.00 90.56 788 ALA A O 1
ATOM 6069 N N . VAL A 1 789 ? -16.435 -19.023 19.792 1.00 88.94 789 VAL A N 1
ATOM 6070 C CA . VAL A 1 789 ? -16.261 -18.321 18.510 1.00 88.94 789 VAL A CA 1
ATOM 6071 C C . VAL A 1 789 ? -15.406 -19.138 17.538 1.00 88.94 789 VAL A C 1
ATOM 6073 O O . VAL A 1 789 ? -15.763 -19.242 16.363 1.00 88.94 789 VAL A O 1
ATOM 6076 N N . ILE A 1 790 ? -14.318 -19.760 18.011 1.00 85.62 790 ILE A N 1
ATOM 6077 C CA . ILE A 1 790 ? -13.487 -20.682 17.214 1.00 85.62 790 ILE A CA 1
ATOM 6078 C C . ILE A 1 790 ? -14.355 -21.816 16.661 1.00 85.62 790 ILE A C 1
ATOM 6080 O O . ILE A 1 790 ? -14.380 -22.062 15.457 1.00 85.62 790 ILE A O 1
ATOM 6084 N N . VAL A 1 791 ? -15.122 -22.475 17.529 1.00 84.69 791 VAL A N 1
ATOM 6085 C CA . VAL A 1 791 ? -15.944 -23.632 17.165 1.00 84.69 791 VAL A CA 1
ATOM 6086 C C . VAL A 1 791 ? -17.091 -23.240 16.227 1.00 84.69 791 VAL A C 1
ATOM 6088 O O . VAL A 1 791 ? -17.371 -23.950 15.259 1.00 84.69 791 VAL A O 1
ATOM 6091 N N . GLN A 1 792 ? -17.730 -22.088 16.454 1.00 82.31 792 GLN A N 1
ATOM 6092 C CA . GLN A 1 792 ? -18.778 -21.570 15.572 1.00 82.31 792 GLN A CA 1
ATOM 6093 C C . GLN A 1 792 ? -18.258 -21.307 14.153 1.00 82.31 792 GLN A C 1
ATOM 6095 O O . GLN A 1 792 ? -18.978 -21.555 13.190 1.00 82.31 792 GLN A O 1
ATOM 6100 N N . ARG A 1 793 ? -17.007 -20.854 14.013 1.00 76.88 793 ARG A N 1
ATOM 6101 C CA . ARG A 1 793 ? -16.357 -20.627 12.710 1.00 76.88 793 ARG A CA 1
ATOM 6102 C C . ARG A 1 793 ? -15.979 -21.904 11.965 1.00 76.88 793 ARG A C 1
ATOM 6104 O O . ARG A 1 793 ? -15.759 -21.828 10.759 1.00 76.88 793 ARG A O 1
ATOM 6111 N N . LEU A 1 794 ? -15.888 -23.026 12.680 1.00 74.19 794 LEU A N 1
ATOM 6112 C CA . LEU A 1 794 ? -15.527 -24.346 12.150 1.00 74.19 794 LEU A CA 1
ATOM 6113 C C . LEU A 1 794 ? -16.746 -25.253 11.888 1.00 74.19 794 LEU A C 1
ATOM 6115 O O . LEU A 1 794 ? -16.619 -26.335 11.310 1.00 74.19 794 LEU A O 1
ATOM 6119 N N . SER A 1 795 ? -17.937 -24.812 12.305 1.00 69.06 795 SER A N 1
ATOM 6120 C CA . SER A 1 795 ? -19.193 -25.554 12.160 1.00 69.06 795 SER A CA 1
ATOM 6121 C C . SER A 1 795 ? -19.814 -25.362 10.765 1.00 69.06 795 SER A C 1
ATOM 6123 O O . SER A 1 795 ? -19.727 -24.268 10.205 1.00 69.06 795 SER A O 1
ATOM 6125 N N . PRO A 1 796 ? -20.484 -26.378 10.191 1.00 57.69 796 PRO A N 1
ATOM 6126 C CA . PRO A 1 796 ? -21.193 -26.246 8.920 1.00 57.69 796 PRO A CA 1
ATOM 6127 C C . PRO A 1 796 ? -22.400 -25.298 9.041 1.00 57.69 796 PRO A C 1
ATOM 6129 O O . PRO A 1 796 ? -23.191 -25.392 9.983 1.00 57.69 796 PRO A O 1
ATOM 6132 N N . HIS A 1 797 ? -22.546 -24.376 8.085 1.00 53.09 797 HIS A N 1
ATOM 6133 C CA . HIS A 1 797 ? -23.719 -23.504 7.986 1.00 53.09 797 HIS A CA 1
ATOM 6134 C C . HIS A 1 797 ? -24.872 -24.228 7.272 1.00 53.09 797 HIS A C 1
ATOM 6136 O O . HIS A 1 797 ? -24.629 -24.869 6.250 1.00 53.09 797 HIS A O 1
ATOM 6142 N N . PRO A 1 798 ? -26.127 -24.105 7.743 1.00 44.59 798 PRO A N 1
ATOM 6143 C CA . PRO A 1 798 ? -27.280 -24.533 6.960 1.00 44.59 798 PRO A CA 1
ATOM 6144 C C . PRO A 1 798 ? -27.378 -23.678 5.688 1.00 44.59 798 PRO A C 1
ATOM 6146 O O . PRO A 1 798 ? -27.279 -22.450 5.754 1.00 44.59 798 PRO A O 1
ATOM 6149 N N . ALA A 1 799 ? -27.540 -24.331 4.535 1.00 35.06 799 ALA A N 1
ATOM 6150 C CA . ALA A 1 799 ? -27.724 -23.673 3.246 1.00 35.06 799 ALA A CA 1
ATOM 6151 C C . ALA A 1 799 ? -28.916 -22.702 3.314 1.00 35.06 799 ALA A C 1
ATOM 6153 O O . ALA A 1 799 ? -30.018 -23.087 3.704 1.00 35.06 799 ALA A O 1
ATOM 6154 N N . LEU A 1 800 ? -28.693 -21.432 2.967 1.00 34.91 800 LEU A N 1
ATOM 6155 C CA . LEU A 1 800 ? -29.762 -20.438 2.870 1.00 34.91 800 LEU A CA 1
ATOM 6156 C C . LEU A 1 800 ? -30.397 -20.478 1.466 1.00 34.91 800 LEU A C 1
ATOM 6158 O O . LEU A 1 800 ? -29.661 -20.650 0.492 1.00 34.91 800 LEU A O 1
ATOM 6162 N N . PRO A 1 801 ? -31.724 -20.276 1.328 1.00 36.97 801 PRO A N 1
ATOM 6163 C CA . PRO A 1 801 ? -32.398 -20.271 0.030 1.00 36.97 801 PRO A CA 1
ATOM 6164 C C . PRO A 1 801 ? -31.948 -19.081 -0.826 1.00 36.97 801 PRO A C 1
ATOM 6166 O O . PRO A 1 801 ? -31.830 -17.957 -0.327 1.00 36.97 801 PRO A O 1
ATOM 6169 N N . GLN A 1 802 ? -31.735 -19.318 -2.122 1.00 33.28 802 GLN A N 1
ATOM 6170 C CA . GLN A 1 802 ? -31.432 -18.282 -3.112 1.00 33.28 802 GLN A CA 1
ATOM 6171 C C . GLN A 1 802 ? -32.549 -17.220 -3.140 1.00 33.28 802 GLN A C 1
ATOM 6173 O O . GLN A 1 802 ? -33.710 -17.537 -3.389 1.00 33.28 802 GLN A O 1
ATOM 6178 N N . ARG A 1 803 ? -32.209 -15.944 -2.900 1.00 34.69 803 ARG A N 1
ATOM 6179 C CA . ARG A 1 803 ? -33.093 -14.802 -3.195 1.00 34.69 803 ARG A CA 1
ATOM 6180 C C . ARG A 1 803 ? -32.724 -14.220 -4.557 1.00 34.69 803 ARG A C 1
ATOM 6182 O O . ARG A 1 803 ? -31.555 -13.943 -4.807 1.00 34.69 803 ARG A O 1
ATOM 6189 N N . GLY A 1 804 ? -33.739 -14.089 -5.410 1.00 33.31 804 GLY A N 1
ATOM 6190 C CA . GLY A 1 804 ? -33.630 -13.776 -6.832 1.00 33.31 804 GLY A CA 1
ATOM 6191 C C . GLY A 1 804 ? -33.247 -12.337 -7.195 1.00 33.31 804 GLY A C 1
ATOM 6192 O O . GLY A 1 804 ? -33.352 -11.423 -6.382 1.00 33.31 804 GLY A O 1
ATOM 6193 N N . ARG A 1 805 ? -32.810 -12.230 -8.461 1.00 33.59 805 ARG A N 1
ATOM 6194 C CA . ARG A 1 805 ? -32.662 -11.068 -9.364 1.00 33.59 805 ARG A CA 1
ATOM 6195 C C . ARG A 1 805 ? -32.813 -9.673 -8.735 1.00 33.59 805 ARG A C 1
ATOM 6197 O O . ARG A 1 805 ? -33.925 -9.216 -8.488 1.00 33.59 805 ARG A O 1
ATOM 6204 N N . GLU A 1 806 ? -31.694 -8.954 -8.624 1.00 33.88 806 GLU A N 1
ATOM 6205 C CA . GLU A 1 806 ? -31.687 -7.486 -8.621 1.00 33.88 806 GLU A CA 1
ATOM 6206 C C . GLU A 1 806 ? -31.828 -6.981 -10.067 1.00 33.88 806 GLU A C 1
ATOM 6208 O O . GLU A 1 806 ? -31.080 -7.378 -10.958 1.00 33.88 806 GLU A O 1
ATOM 6213 N N . THR A 1 807 ? -32.850 -6.157 -10.282 1.00 34.81 807 THR A N 1
ATOM 6214 C CA . THR A 1 807 ? -33.255 -5.525 -11.542 1.00 34.81 807 THR A CA 1
ATOM 6215 C C . THR A 1 807 ? -32.395 -4.309 -11.896 1.00 34.81 807 THR A C 1
ATOM 6217 O O . THR A 1 807 ? -31.939 -3.590 -11.005 1.00 34.81 807 THR A O 1
ATOM 6220 N N . ASP A 1 808 ? -32.254 -4.058 -13.199 1.00 32.47 808 ASP A N 1
ATOM 6221 C CA . ASP A 1 808 ? -31.590 -2.910 -13.829 1.00 32.47 808 ASP A CA 1
ATOM 6222 C C . ASP A 1 808 ? -31.925 -1.549 -13.190 1.00 32.47 808 ASP A C 1
ATOM 6224 O O . ASP A 1 808 ? -33.089 -1.196 -12.986 1.00 32.47 808 ASP A O 1
ATOM 6228 N N . VAL A 1 809 ? -30.893 -0.745 -12.906 1.00 38.62 809 VAL A N 1
ATOM 6229 C CA . VAL A 1 809 ? -31.030 0.601 -12.326 1.00 38.62 809 VAL A CA 1
ATOM 6230 C C . VAL A 1 809 ? -30.925 1.660 -13.424 1.00 38.62 809 VAL A C 1
ATOM 6232 O O . VAL A 1 809 ? -29.840 1.985 -13.908 1.00 38.62 809 VAL A O 1
ATOM 6235 N N . VAL A 1 810 ? -32.070 2.242 -13.778 1.00 39.19 810 VAL A N 1
ATOM 6236 C CA . VAL A 1 810 ? -32.191 3.444 -14.618 1.00 39.19 810 VAL A CA 1
ATOM 6237 C C . VAL A 1 810 ? -31.515 4.636 -13.916 1.00 39.19 810 VAL A C 1
ATOM 6239 O O . VAL A 1 810 ? -31.787 4.913 -12.746 1.00 39.19 810 VAL A O 1
ATOM 6242 N N . ARG A 1 811 ? -30.624 5.363 -14.610 1.00 45.22 811 ARG A N 1
ATOM 6243 C CA . ARG A 1 811 ? -29.963 6.580 -14.087 1.00 45.22 811 ARG A CA 1
ATOM 6244 C C . ARG A 1 811 ? -31.002 7.676 -13.805 1.00 45.22 811 ARG A C 1
ATOM 6246 O O . ARG A 1 811 ? -31.708 8.087 -14.719 1.00 45.22 811 ARG A O 1
ATOM 6253 N N . ARG A 1 812 ? -31.065 8.177 -12.563 1.00 58.00 812 ARG A N 1
ATOM 6254 C CA . ARG A 1 812 ? -31.995 9.247 -12.145 1.00 58.00 812 ARG A CA 1
ATOM 6255 C C . ARG A 1 812 ? -31.304 10.624 -12.074 1.00 58.00 812 ARG A C 1
ATOM 6257 O O . ARG A 1 812 ? -30.157 10.685 -11.628 1.00 58.00 812 ARG A O 1
ATOM 6264 N N . PRO A 1 813 ? -31.973 11.723 -12.473 1.00 70.94 813 PRO A N 1
ATOM 6265 C CA . PRO A 1 813 ? -31.449 13.089 -12.376 1.00 70.94 813 PRO A CA 1
ATOM 6266 C C . PRO A 1 813 ? -31.082 13.501 -10.940 1.00 70.94 813 PRO A C 1
ATOM 6268 O O . PRO A 1 813 ? -31.777 13.152 -9.986 1.00 70.94 813 PRO A O 1
ATOM 6271 N N . ALA A 1 814 ? -30.040 14.325 -10.776 1.00 67.19 814 ALA A N 1
ATOM 6272 C CA . ALA A 1 814 ? -29.569 14.789 -9.463 1.00 67.19 814 ALA A CA 1
ATOM 6273 C C . ALA A 1 814 ? -30.646 15.543 -8.656 1.00 67.19 814 ALA A C 1
ATOM 6275 O O . ALA A 1 814 ? -30.718 15.401 -7.436 1.00 67.19 814 ALA A O 1
ATOM 6276 N N . ARG A 1 815 ? -31.528 16.288 -9.338 1.00 78.50 815 ARG A N 1
ATOM 6277 C CA . ARG A 1 815 ? -32.677 16.968 -8.718 1.00 78.50 815 ARG A CA 1
ATOM 6278 C C . ARG A 1 815 ? -33.582 15.989 -7.970 1.00 78.50 815 ARG A C 1
ATOM 6280 O O . ARG A 1 815 ? -33.979 16.275 -6.845 1.00 78.50 815 ARG A O 1
ATOM 6287 N N . ASP A 1 816 ? -33.861 14.828 -8.555 1.00 78.94 816 ASP A N 1
ATOM 6288 C CA . ASP A 1 816 ? -34.767 13.840 -7.965 1.00 78.94 816 ASP A CA 1
ATOM 6289 C C . ASP A 1 816 ? -34.139 13.149 -6.755 1.00 78.94 816 ASP A C 1
ATOM 6291 O O . ASP A 1 816 ? -34.827 12.857 -5.779 1.00 78.94 816 ASP A O 1
ATOM 6295 N N . VAL A 1 817 ? -32.817 12.953 -6.782 1.00 79.44 817 VAL A N 1
ATOM 6296 C CA . VAL A 1 817 ? -32.061 12.437 -5.635 1.00 79.44 817 VAL A CA 1
ATOM 6297 C C . VAL A 1 817 ? -32.109 13.438 -4.479 1.00 79.44 817 VAL A C 1
ATOM 6299 O O . VAL A 1 817 ? -32.436 13.059 -3.357 1.00 79.44 817 VAL A O 1
ATOM 6302 N N . VAL A 1 818 ? -31.860 14.726 -4.742 1.00 81.94 818 VAL A N 1
ATOM 6303 C CA . VAL A 1 818 ? -31.947 15.779 -3.716 1.00 81.94 818 VAL A CA 1
ATOM 6304 C C . VAL A 1 818 ? -33.361 15.866 -3.142 1.00 81.94 818 VAL A C 1
ATOM 6306 O O . VAL A 1 818 ? -33.518 15.889 -1.923 1.00 81.94 818 VAL A O 1
ATOM 6309 N N . LEU A 1 819 ? -34.393 15.845 -3.989 1.00 85.38 819 LEU A N 1
ATOM 6310 C CA . LEU A 1 819 ? -35.789 15.854 -3.543 1.00 85.38 819 LEU A CA 1
ATOM 6311 C C . LEU A 1 819 ? -36.133 14.627 -2.687 1.00 85.38 819 LEU A C 1
ATOM 6313 O O . LEU A 1 819 ? -36.834 14.766 -1.682 1.00 85.38 819 LEU A O 1
ATOM 6317 N N . ASP A 1 820 ? -35.607 13.445 -3.023 1.00 90.25 820 ASP A N 1
ATOM 6318 C CA . ASP A 1 820 ? -35.804 12.241 -2.219 1.00 90.25 820 ASP A CA 1
ATOM 6319 C C . ASP A 1 820 ? -35.145 12.392 -0.826 1.00 90.25 820 ASP A C 1
ATOM 6321 O O . ASP A 1 820 ? -35.796 12.086 0.175 1.00 90.25 820 ASP A O 1
ATOM 6325 N N . TYR A 1 821 ? -33.933 12.953 -0.706 1.00 88.69 821 TYR A N 1
ATOM 6326 C CA . TYR A 1 821 ? -33.302 13.219 0.603 1.00 88.69 821 TYR A CA 1
ATOM 6327 C C . TYR A 1 821 ? -34.007 14.320 1.402 1.00 88.69 821 TYR A C 1
ATOM 6329 O O . TYR A 1 821 ? -34.251 14.147 2.598 1.00 88.69 821 TYR A O 1
ATOM 6337 N N . VAL A 1 822 ? -34.407 15.415 0.750 1.00 90.06 822 VAL A N 1
ATOM 6338 C CA . VAL A 1 822 ? -35.195 16.487 1.380 1.00 90.06 822 VAL A CA 1
ATOM 6339 C C . VAL A 1 822 ? -36.515 15.931 1.914 1.00 90.06 822 VAL A C 1
ATOM 6341 O O . VAL A 1 822 ? -36.950 16.300 3.002 1.00 90.06 822 VAL A O 1
ATOM 6344 N N . SER A 1 823 ? -37.139 14.978 1.216 1.00 90.81 823 SER A N 1
ATOM 6345 C CA . SER A 1 823 ? -38.370 14.349 1.699 1.00 90.81 823 SER A CA 1
ATOM 6346 C C . SER A 1 823 ? -38.177 13.547 2.999 1.00 90.81 823 SER A C 1
ATOM 6348 O O . SER A 1 823 ? -39.098 13.506 3.822 1.00 90.81 823 SER A O 1
ATOM 6350 N N . LEU A 1 824 ? -36.985 12.971 3.234 1.00 91.44 824 LEU A N 1
ATOM 6351 C CA . LEU A 1 824 ? -36.660 12.237 4.468 1.00 91.44 824 LEU A CA 1
ATOM 6352 C C . LEU A 1 824 ? -36.610 13.158 5.692 1.00 91.44 824 LEU A C 1
ATOM 6354 O O . LEU A 1 824 ? -36.987 12.731 6.781 1.00 91.44 824 LEU A O 1
ATOM 6358 N N . ALA A 1 825 ? -36.218 14.422 5.506 1.00 90.00 825 ALA A N 1
ATOM 6359 C CA . ALA A 1 825 ? -36.185 15.437 6.561 1.00 90.00 825 ALA A CA 1
ATOM 6360 C C . ALA A 1 825 ? -37.585 15.871 7.041 1.00 90.00 825 ALA A C 1
ATOM 6362 O O . ALA A 1 825 ? -37.701 16.559 8.050 1.00 90.00 825 ALA A O 1
ATOM 6363 N N . LYS A 1 826 ? -38.659 15.470 6.343 1.00 90.88 826 LYS A N 1
ATOM 6364 C CA . LYS A 1 826 ? -40.053 15.861 6.627 1.00 90.88 826 LYS A CA 1
ATOM 6365 C C . LYS A 1 826 ? -40.223 17.392 6.775 1.00 90.88 826 LYS A C 1
ATOM 6367 O O . LYS A 1 826 ? -40.767 17.856 7.776 1.00 90.88 826 LYS A O 1
ATOM 6372 N N . PRO A 1 827 ? -39.860 18.202 5.764 1.00 88.62 827 PRO A N 1
ATOM 6373 C CA . PRO A 1 827 ? -39.824 19.664 5.879 1.00 88.62 827 PRO A CA 1
ATOM 6374 C C . PRO A 1 827 ? -41.172 20.298 6.243 1.00 88.62 827 PRO A C 1
ATOM 6376 O O . PRO A 1 827 ? -41.201 21.370 6.827 1.00 88.62 827 PRO A O 1
ATOM 6379 N N . ARG A 1 828 ? -42.300 19.628 5.971 1.00 85.75 828 ARG A N 1
ATOM 6380 C CA . ARG A 1 828 ? -43.645 20.136 6.296 1.00 85.75 828 ARG A CA 1
ATOM 6381 C C . ARG A 1 828 ? -43.935 20.250 7.797 1.00 85.75 828 ARG A C 1
ATOM 6383 O O . ARG A 1 828 ? -44.823 21.007 8.158 1.00 85.75 828 ARG A O 1
ATOM 6390 N N . ILE A 1 829 ? -43.239 19.496 8.655 1.00 83.50 829 ILE A N 1
ATOM 6391 C CA . ILE A 1 829 ? -43.465 19.534 10.115 1.00 83.50 829 ILE A CA 1
ATOM 6392 C C . ILE A 1 829 ? -42.460 20.423 10.857 1.00 83.50 829 ILE A C 1
ATOM 6394 O O . ILE A 1 829 ? -42.695 20.766 12.010 1.00 83.50 829 ILE A O 1
ATOM 6398 N N . ILE A 1 830 ? -41.359 20.811 10.205 1.00 91.62 830 ILE A N 1
ATOM 6399 C CA . ILE A 1 830 ? -40.290 21.611 10.816 1.00 91.62 830 ILE A CA 1
ATOM 6400 C C . ILE A 1 830 ? -40.771 23.027 11.193 1.00 91.62 830 ILE A C 1
ATOM 6402 O O . ILE A 1 830 ? -40.525 23.418 12.332 1.00 91.62 830 ILE A O 1
ATOM 6406 N N . PRO A 1 831 ? -41.494 23.784 10.336 1.00 90.06 831 PRO A N 1
ATOM 6407 C CA . PRO A 1 831 ? -41.909 25.151 10.655 1.00 90.06 831 PRO A CA 1
ATOM 6408 C C . PRO A 1 831 ? -42.694 25.273 11.959 1.00 90.06 831 PRO A C 1
ATOM 6410 O O . PRO A 1 831 ? -42.455 26.200 12.721 1.00 90.06 831 PRO A O 1
ATOM 6413 N N . LEU A 1 832 ? -43.577 24.314 12.258 1.00 85.19 832 LEU A N 1
ATOM 6414 C CA . LEU A 1 832 ? -44.352 24.334 13.500 1.00 85.19 832 LEU A CA 1
ATOM 6415 C C . LEU A 1 832 ? -43.444 24.221 14.736 1.00 85.19 832 LEU A C 1
ATOM 6417 O O . LEU A 1 832 ? -43.609 24.978 15.688 1.00 85.19 832 LEU A O 1
ATOM 6421 N N . LEU A 1 833 ? -42.443 23.335 14.696 1.00 89.69 833 LEU A N 1
ATOM 6422 C CA . LEU A 1 833 ? -41.458 23.199 15.776 1.00 89.69 833 LEU A CA 1
ATOM 6423 C C . LEU A 1 833 ? -40.629 24.484 15.928 1.00 89.69 833 LEU A C 1
ATOM 6425 O O . LEU A 1 833 ? -40.400 24.943 17.046 1.00 89.69 833 LEU A O 1
ATOM 6429 N N . LEU A 1 834 ? -40.235 25.099 14.810 1.00 93.19 834 LEU A N 1
ATOM 6430 C CA . LEU A 1 834 ? -39.469 26.347 14.807 1.00 93.19 834 LEU A CA 1
ATOM 6431 C C . LEU A 1 834 ? -40.263 27.534 15.357 1.00 93.19 834 LEU A C 1
ATOM 6433 O O . LEU A 1 834 ? -39.709 28.319 16.118 1.00 93.19 834 LEU A O 1
ATOM 6437 N N . ILE A 1 835 ? -41.556 27.642 15.037 1.00 90.19 835 ILE A N 1
ATOM 6438 C CA . ILE A 1 835 ? -42.434 28.689 15.581 1.00 90.19 835 ILE A CA 1
ATOM 6439 C C . ILE A 1 835 ? -42.526 28.570 17.104 1.00 90.19 835 ILE A C 1
ATOM 6441 O O . ILE A 1 835 ? -42.430 29.573 17.803 1.00 90.19 835 ILE A O 1
ATOM 6445 N N . THR A 1 836 ? -42.649 27.352 17.638 1.00 91.94 836 THR A N 1
ATOM 6446 C CA . THR A 1 836 ? -42.704 27.155 19.096 1.00 91.94 836 THR A CA 1
ATOM 6447 C C . THR A 1 836 ? -41.368 27.443 19.785 1.00 91.94 836 THR A C 1
ATOM 6449 O O . THR A 1 836 ? -41.356 28.012 20.875 1.00 91.94 836 THR A O 1
ATOM 6452 N N . ALA A 1 837 ? -40.239 27.132 19.134 1.00 94.56 837 ALA A N 1
ATOM 6453 C CA . ALA A 1 837 ? -38.917 27.531 19.611 1.00 94.56 837 ALA A CA 1
ATOM 6454 C C . ALA A 1 837 ? -38.767 29.059 19.625 1.00 94.56 837 ALA A C 1
ATOM 6456 O O . ALA A 1 837 ? -38.375 29.617 20.647 1.00 94.56 837 ALA A O 1
ATOM 6457 N N . LEU A 1 838 ? -39.155 29.740 18.540 1.00 94.50 838 LEU A N 1
ATOM 6458 C CA . LEU A 1 838 ? -39.151 31.202 18.452 1.00 94.50 838 LEU A CA 1
ATOM 6459 C C . LEU A 1 838 ? -40.044 31.836 19.525 1.00 94.50 838 LEU A C 1
ATOM 6461 O O . LEU A 1 838 ? -39.616 32.766 20.198 1.00 94.50 838 LEU A O 1
ATOM 6465 N N . GLY A 1 839 ? -41.245 31.296 19.738 1.00 90.69 839 GLY A N 1
ATOM 6466 C CA . GLY A 1 839 ? -42.140 31.734 20.805 1.00 90.69 839 GLY A CA 1
ATOM 6467 C C . GLY A 1 839 ? -41.497 31.614 22.190 1.00 90.69 839 GLY A C 1
ATOM 6468 O O . GLY A 1 839 ? -41.566 32.555 22.975 1.00 90.69 839 GLY A O 1
ATOM 6469 N N . GLY A 1 840 ? -40.783 30.515 22.463 1.00 93.12 840 GLY A N 1
ATOM 6470 C CA . GLY A 1 840 ? -39.985 30.361 23.684 1.00 93.12 840 GLY A CA 1
ATOM 6471 C C . GLY A 1 840 ? -38.872 31.407 23.822 1.00 93.12 840 GLY A C 1
ATOM 6472 O O . GLY A 1 840 ? -38.692 31.964 24.904 1.00 93.12 840 GLY A O 1
ATOM 6473 N N . MET A 1 841 ? -38.175 31.734 22.727 1.00 95.12 841 MET A N 1
ATOM 6474 C CA . MET A 1 841 ? -37.145 32.783 22.718 1.00 95.12 841 MET A CA 1
ATOM 6475 C C . MET A 1 841 ? -37.736 34.176 22.982 1.00 95.12 841 MET A C 1
ATOM 6477 O O . MET A 1 841 ? -37.199 34.935 23.785 1.00 95.12 841 MET A O 1
ATOM 6481 N N . MET A 1 842 ? -38.848 34.518 22.325 1.00 92.31 842 MET A N 1
ATOM 6482 C CA . MET A 1 842 ? -39.497 35.825 22.472 1.00 92.31 842 MET A CA 1
ATOM 6483 C C . MET A 1 842 ? -40.110 36.006 23.863 1.00 92.31 842 MET A C 1
ATOM 6485 O O . MET A 1 842 ? -40.018 37.088 24.444 1.00 92.31 842 MET A O 1
ATOM 6489 N N . MET A 1 843 ? -40.669 34.935 24.432 1.00 90.19 843 MET A N 1
ATOM 6490 C CA . MET A 1 843 ? -41.165 34.916 25.809 1.00 90.19 843 MET A CA 1
ATOM 6491 C C . MET A 1 843 ? -40.041 35.110 26.835 1.00 90.19 843 MET A C 1
ATOM 6493 O O . MET A 1 843 ? -40.225 35.849 27.804 1.00 90.19 843 MET A O 1
ATOM 6497 N N . ALA A 1 844 ? -38.877 34.493 26.609 1.00 91.44 844 ALA A N 1
ATOM 6498 C CA . ALA A 1 844 ? -37.698 34.654 27.456 1.00 91.44 844 ALA A CA 1
ATOM 6499 C C . ALA A 1 844 ? -37.119 36.078 27.399 1.00 91.44 844 ALA A C 1
ATOM 6501 O O . ALA A 1 844 ? -36.838 36.673 28.439 1.00 91.44 844 ALA A O 1
ATOM 6502 N N . GLN A 1 845 ? -36.972 36.635 26.193 1.00 91.56 845 GLN A N 1
ATOM 6503 C CA . GLN A 1 845 ? -36.414 37.974 25.976 1.00 91.56 845 GLN A CA 1
ATOM 6504 C C . GLN A 1 845 ? -37.389 39.097 26.364 1.00 91.56 845 GLN A C 1
ATOM 6506 O O . GLN A 1 845 ? -36.955 40.211 26.651 1.00 91.56 845 GLN A O 1
ATOM 6511 N N . ARG A 1 846 ? -38.701 38.813 26.364 1.00 84.56 846 ARG A N 1
ATOM 6512 C CA . ARG A 1 846 ? -39.785 39.812 26.420 1.00 84.56 846 ARG A CA 1
ATOM 6513 C C . ARG A 1 846 ? -39.733 40.784 25.233 1.00 84.56 846 ARG A C 1
ATOM 6515 O O . ARG A 1 846 ? -39.855 41.994 25.391 1.00 84.56 846 ARG A O 1
ATOM 6522 N N . GLY A 1 847 ? -39.502 40.242 24.040 1.00 82.75 847 GLY A N 1
ATOM 6523 C CA . GLY A 1 847 ? -39.322 41.003 22.805 1.00 82.75 847 GLY A CA 1
ATOM 6524 C C . GLY A 1 847 ? -38.562 40.197 21.756 1.00 82.75 847 GLY A C 1
ATOM 6525 O O . GLY A 1 847 ? -38.408 38.984 21.888 1.00 82.75 847 GLY A O 1
ATOM 6526 N N . TRP A 1 848 ? -38.074 40.863 20.710 1.00 89.81 848 TRP A N 1
ATOM 6527 C CA . TRP A 1 848 ? -37.251 40.213 19.690 1.00 89.81 848 TRP A CA 1
ATOM 6528 C C . TRP A 1 848 ? -35.818 39.978 20.217 1.00 89.81 848 TRP A C 1
ATOM 6530 O O . TRP A 1 848 ? -35.148 40.952 20.569 1.00 89.81 848 TRP A O 1
ATOM 6540 N N . PRO A 1 849 ? -35.321 38.725 20.296 1.00 91.88 849 PRO A N 1
ATOM 6541 C CA . PRO A 1 849 ? -33.930 38.445 20.662 1.00 91.88 849 PRO A CA 1
ATOM 6542 C C . PRO A 1 849 ? -32.956 38.885 19.564 1.00 91.88 849 PRO A C 1
ATOM 6544 O O . PRO A 1 849 ? -33.358 39.172 18.439 1.00 91.88 849 PRO A O 1
ATOM 6547 N N . GLN A 1 850 ? -31.651 38.883 19.851 1.00 92.56 850 GLN A N 1
ATOM 6548 C CA . GLN A 1 850 ? -30.642 39.188 18.834 1.00 92.56 850 GLN A CA 1
ATOM 6549 C C . GLN A 1 850 ? -30.838 38.299 17.593 1.00 92.56 850 GLN A C 1
ATOM 6551 O O . GLN A 1 850 ? -30.834 37.071 17.688 1.00 92.56 850 GLN A O 1
ATOM 6556 N N . THR A 1 851 ? -30.977 38.913 16.415 1.00 92.69 851 THR A N 1
ATOM 6557 C CA . THR A 1 851 ? -31.330 38.205 15.172 1.00 92.69 851 THR A CA 1
ATOM 6558 C C . THR A 1 851 ? -30.367 37.060 14.845 1.00 92.69 851 THR A C 1
ATOM 6560 O O . THR A 1 851 ? -30.807 36.003 14.402 1.00 92.69 851 THR A O 1
ATOM 6563 N N . GLY A 1 852 ? -29.068 37.218 15.129 1.00 91.06 852 GLY A N 1
ATOM 6564 C CA . GLY A 1 852 ? -28.081 36.144 14.965 1.00 91.06 852 GLY A CA 1
ATOM 6565 C C . GLY A 1 852 ? -28.384 34.914 15.829 1.00 91.06 852 GLY A C 1
ATOM 6566 O O . GLY A 1 852 ? -28.384 33.793 15.323 1.00 91.06 852 GLY A O 1
ATOM 6567 N N . LEU A 1 853 ? -28.732 35.124 17.103 1.00 94.50 853 LEU A N 1
ATOM 6568 C CA . LEU A 1 853 ? -29.111 34.058 18.034 1.00 94.50 853 LEU A CA 1
ATOM 6569 C C . LEU A 1 853 ? -30.391 33.348 17.577 1.00 94.50 853 LEU A C 1
ATOM 6571 O O . LEU A 1 853 ? -30.464 32.119 17.625 1.00 94.50 853 LEU A O 1
ATOM 6575 N N . VAL A 1 854 ? -31.379 34.104 17.083 1.00 95.81 854 VAL A N 1
ATOM 6576 C CA . VAL A 1 854 ? -32.616 33.553 16.507 1.00 95.81 854 VAL A CA 1
ATOM 6577 C C . VAL A 1 854 ? -32.299 32.658 15.311 1.00 95.81 854 VAL A C 1
ATOM 6579 O O . VAL A 1 854 ? -32.692 31.493 15.296 1.00 95.81 854 VAL A O 1
ATOM 6582 N N . VAL A 1 855 ? -31.536 33.155 14.335 1.00 95.69 855 VAL A N 1
ATOM 6583 C CA . VAL A 1 855 ? -31.188 32.396 13.123 1.00 95.69 855 VAL A CA 1
ATOM 6584 C C . VAL A 1 855 ? -30.445 31.104 13.466 1.00 95.69 855 VAL A C 1
ATOM 6586 O O . VAL A 1 855 ? -30.803 30.042 12.959 1.00 95.69 855 VAL A O 1
ATOM 6589 N N . LEU A 1 856 ? -29.448 31.168 14.350 1.00 96.00 856 LEU A N 1
ATOM 6590 C CA . LEU A 1 856 ? -28.635 30.008 14.725 1.00 96.00 856 LEU A CA 1
ATOM 6591 C C . LEU A 1 856 ? -29.430 28.974 15.531 1.00 96.00 856 LEU A C 1
ATOM 6593 O O . LEU A 1 856 ? -29.311 27.773 15.276 1.00 96.00 856 LEU A O 1
ATOM 6597 N N . THR A 1 857 ? -30.297 29.425 16.442 1.00 96.81 857 THR A N 1
ATOM 6598 C CA . THR A 1 857 ? -31.170 28.538 17.227 1.00 96.81 857 THR A CA 1
ATOM 6599 C C . THR A 1 857 ? -32.190 27.837 16.333 1.00 96.81 857 THR A C 1
ATOM 6601 O O . THR A 1 857 ? -32.373 26.622 16.436 1.00 96.81 857 THR A O 1
ATOM 6604 N N . LEU A 1 858 ? -32.815 28.567 15.402 1.00 96.69 858 LEU A N 1
ATOM 6605 C CA . LEU A 1 858 ? -33.771 27.991 14.456 1.00 96.69 858 LEU A CA 1
ATOM 6606 C C . LEU A 1 858 ? -33.093 27.060 13.443 1.00 96.69 858 LEU A C 1
ATOM 6608 O O . LEU A 1 858 ? -33.644 26.004 13.136 1.00 96.69 858 LEU A O 1
ATOM 6612 N N . LEU A 1 859 ? -31.885 27.385 12.968 1.00 96.56 859 LEU A N 1
ATOM 6613 C CA . LEU A 1 859 ? -31.099 26.498 12.106 1.00 96.56 859 LEU A CA 1
ATOM 6614 C C . LEU A 1 859 ? -30.751 25.190 12.828 1.00 96.56 859 LEU A C 1
ATOM 6616 O O . LEU A 1 859 ? -30.998 24.107 12.294 1.00 96.56 859 LEU A O 1
ATOM 6620 N N . GLY A 1 860 ? -30.229 25.275 14.053 1.00 95.75 860 GLY A N 1
ATOM 6621 C CA . GLY A 1 860 ? -29.926 24.107 14.879 1.00 95.75 860 GLY A CA 1
ATOM 6622 C C . GLY A 1 860 ? -31.166 23.252 15.160 1.00 95.75 860 GLY A C 1
ATOM 6623 O O . GLY A 1 860 ? -31.135 22.033 14.981 1.00 95.75 860 GLY A O 1
ATOM 6624 N N . GLY A 1 861 ? -32.291 23.886 15.501 1.00 94.94 861 GLY A N 1
ATOM 6625 C CA . GLY A 1 861 ? -33.579 23.212 15.679 1.00 94.94 861 GLY A CA 1
ATOM 6626 C C . GLY A 1 861 ? -34.088 22.530 14.403 1.00 94.94 861 GLY A C 1
ATOM 6627 O O . GLY A 1 861 ? -34.563 21.393 14.456 1.00 94.94 861 GLY A O 1
ATOM 6628 N N . ALA A 1 862 ? -33.932 23.172 13.241 1.00 96.19 862 ALA A N 1
ATOM 6629 C CA . ALA A 1 862 ? -34.329 22.617 11.949 1.00 96.19 862 ALA A CA 1
ATOM 6630 C C . ALA A 1 862 ? -33.496 21.382 11.588 1.00 96.19 862 ALA A C 1
ATOM 6632 O O . ALA A 1 862 ? -34.052 20.365 11.170 1.00 96.19 862 ALA A O 1
ATOM 6633 N N . LEU A 1 863 ? -32.177 21.446 11.794 1.00 96.56 863 LEU A N 1
ATOM 6634 C CA . LEU A 1 863 ? -31.261 20.328 11.572 1.00 96.56 863 LEU A CA 1
ATOM 6635 C C . LEU A 1 863 ? -31.566 19.156 12.517 1.00 96.56 863 LEU A C 1
ATOM 6637 O O . LEU A 1 863 ? -31.605 18.009 12.066 1.00 96.56 863 LEU A O 1
ATOM 6641 N N . ALA A 1 864 ? -31.857 19.427 13.795 1.00 95.69 864 ALA A N 1
ATOM 6642 C CA . ALA A 1 864 ? -32.231 18.394 14.761 1.00 95.69 864 ALA A CA 1
ATOM 6643 C C . ALA A 1 864 ? -33.545 17.701 14.357 1.00 95.69 864 ALA A C 1
ATOM 6645 O O . ALA A 1 864 ? -33.612 16.471 14.306 1.00 95.69 864 ALA A O 1
ATOM 6646 N N . ALA A 1 865 ? -34.572 18.474 13.991 1.00 94.88 865 ALA A N 1
ATOM 6647 C CA . ALA A 1 865 ? -35.851 17.939 13.528 1.00 94.88 865 ALA A CA 1
ATOM 6648 C C . ALA A 1 865 ? -35.712 17.148 12.212 1.00 94.88 865 ALA A C 1
ATOM 6650 O O . ALA A 1 865 ? -36.293 16.069 12.070 1.00 94.88 865 ALA A O 1
ATOM 6651 N N . ALA A 1 866 ? -34.901 17.638 11.270 1.00 95.69 866 ALA A N 1
ATOM 6652 C CA . ALA A 1 866 ? -34.614 16.966 10.006 1.00 95.69 866 ALA A CA 1
ATOM 6653 C C . ALA A 1 866 ? -33.854 15.644 10.215 1.00 95.69 866 ALA A C 1
ATOM 6655 O O . ALA A 1 866 ? -34.208 14.624 9.616 1.00 95.69 866 ALA A O 1
ATOM 6656 N N . GLY A 1 867 ? -32.859 15.635 11.108 1.00 95.62 867 GLY A N 1
ATOM 6657 C CA . GLY A 1 867 ? -32.124 14.436 11.505 1.00 95.62 867 GLY A CA 1
ATOM 6658 C C . GLY A 1 867 ? -33.037 13.392 12.146 1.00 95.62 867 GLY A C 1
ATOM 6659 O O . GLY A 1 867 ? -33.069 12.239 11.707 1.00 95.62 867 GLY A O 1
ATOM 6660 N N . ALA A 1 868 ? -33.867 13.813 13.106 1.00 95.06 868 ALA A N 1
ATOM 6661 C CA . ALA A 1 868 ? -34.886 12.973 13.734 1.00 95.06 868 ALA A CA 1
ATOM 6662 C C . ALA A 1 868 ? -35.871 12.394 12.698 1.00 95.06 868 ALA A C 1
ATOM 6664 O O . ALA A 1 868 ? -36.186 11.201 12.721 1.00 95.06 868 ALA A O 1
ATOM 6665 N N . GLY A 1 869 ? -36.320 13.218 11.745 1.00 93.88 869 GLY A N 1
ATOM 6666 C CA . GLY A 1 869 ? -37.211 12.829 10.652 1.00 93.88 869 GLY A CA 1
ATOM 6667 C C . GLY A 1 869 ? -36.611 11.769 9.727 1.00 93.88 869 GLY A C 1
ATOM 6668 O O . GLY A 1 869 ? -37.280 10.771 9.430 1.00 93.88 869 GLY A O 1
ATOM 6669 N N . ALA A 1 870 ? -35.349 11.944 9.328 1.00 95.38 870 ALA A N 1
ATOM 6670 C CA . ALA A 1 870 ? -34.640 11.021 8.446 1.00 95.38 870 ALA A CA 1
ATOM 6671 C C . ALA A 1 870 ? -34.366 9.672 9.129 1.00 95.38 870 ALA A C 1
ATOM 6673 O O . ALA A 1 870 ? -34.627 8.618 8.540 1.00 95.38 870 ALA A O 1
ATOM 6674 N N . ILE A 1 871 ? -33.929 9.691 10.395 1.00 95.25 871 ILE A N 1
ATOM 6675 C CA . ILE A 1 871 ? -33.716 8.471 11.185 1.00 95.25 871 ILE A CA 1
ATOM 6676 C C . ILE A 1 871 ? -35.049 7.752 11.427 1.00 95.25 871 ILE A C 1
ATOM 6678 O O . ILE A 1 871 ? -35.126 6.537 11.250 1.00 95.25 871 ILE A O 1
ATOM 6682 N N . ASN A 1 872 ? -36.128 8.479 11.736 1.00 94.62 872 ASN A N 1
ATOM 6683 C CA . ASN A 1 872 ? -37.461 7.886 11.849 1.00 94.62 872 ASN A CA 1
ATOM 6684 C C . ASN A 1 872 ? -37.875 7.193 10.546 1.00 94.62 872 ASN A C 1
ATOM 6686 O O . ASN A 1 872 ? -38.409 6.094 10.597 1.00 94.62 872 ASN A O 1
ATOM 6690 N N . CYS A 1 873 ? -37.669 7.806 9.376 1.00 93.06 873 CYS A N 1
ATOM 6691 C CA . CYS A 1 873 ? -37.996 7.156 8.098 1.00 93.06 873 CYS A CA 1
ATOM 6692 C C . CYS A 1 873 ? -37.155 5.889 7.861 1.00 93.06 873 CYS A C 1
ATOM 6694 O O . CYS A 1 873 ? -37.631 4.943 7.236 1.00 93.06 873 CYS A O 1
ATOM 6696 N N . TRP A 1 874 ? -35.918 5.848 8.367 1.00 94.06 874 TRP A N 1
ATOM 6697 C CA . TRP A 1 874 ? -35.069 4.658 8.319 1.00 94.06 874 TRP A CA 1
ATOM 6698 C C . TRP A 1 874 ? -35.557 3.532 9.236 1.00 94.06 874 TRP A C 1
ATOM 6700 O O . TRP A 1 874 ? -35.554 2.373 8.806 1.00 94.06 874 TRP A O 1
ATOM 6710 N N . ILE A 1 875 ? -35.968 3.870 10.462 1.00 91.62 875 ILE A N 1
ATOM 6711 C CA . ILE A 1 875 ? -36.517 2.931 11.452 1.00 91.62 875 ILE A CA 1
ATOM 6712 C C . ILE A 1 875 ? -37.859 2.385 10.974 1.00 91.62 875 ILE A C 1
ATOM 6714 O O . ILE A 1 875 ? -38.042 1.175 10.916 1.00 91.62 875 ILE A O 1
ATOM 6718 N N . ASP A 1 876 ? -38.773 3.272 10.589 1.00 92.44 876 ASP A N 1
ATOM 6719 C CA . ASP A 1 876 ? -40.157 2.940 10.251 1.00 92.44 876 ASP A CA 1
ATOM 6720 C C . ASP A 1 876 ? -40.334 2.450 8.814 1.00 92.44 876 ASP A C 1
ATOM 6722 O O . ASP A 1 876 ? -41.460 2.382 8.335 1.00 92.44 876 ASP A O 1
ATOM 6726 N N . ARG A 1 877 ? -39.263 2.127 8.081 1.00 92.44 877 ARG A N 1
ATOM 6727 C CA . ARG A 1 877 ? -39.363 1.730 6.664 1.00 92.44 877 ARG A CA 1
ATOM 6728 C C . ARG A 1 877 ? -40.256 0.505 6.433 1.00 92.44 877 ARG A C 1
ATOM 6730 O O . ARG A 1 877 ? -40.834 0.358 5.361 1.00 92.44 877 ARG A O 1
ATOM 6737 N N . ASP A 1 878 ? -40.337 -0.380 7.420 1.00 88.25 878 ASP A N 1
ATOM 6738 C CA . ASP A 1 878 ? -41.202 -1.558 7.446 1.00 88.25 878 ASP A CA 1
ATOM 6739 C C . ASP A 1 878 ? -42.672 -1.169 7.656 1.00 88.25 878 ASP A C 1
ATOM 6741 O O . ASP A 1 878 ? -43.532 -1.592 6.886 1.00 88.25 878 ASP A O 1
ATOM 6745 N N . LEU A 1 879 ? -42.946 -0.287 8.621 1.00 90.12 879 LEU A N 1
ATOM 6746 C CA . LEU A 1 879 ? -44.281 0.266 8.870 1.00 90.12 879 LEU A CA 1
ATOM 6747 C C . LEU A 1 879 ? -44.761 1.118 7.689 1.00 90.12 879 LEU A C 1
ATOM 6749 O O . LEU A 1 879 ? -45.916 1.038 7.270 1.00 90.12 879 LEU A O 1
ATOM 6753 N N . ASP A 1 880 ? -43.863 1.921 7.120 1.00 90.69 880 ASP A N 1
ATOM 6754 C CA . ASP A 1 880 ? -44.149 2.788 5.988 1.00 90.69 880 ASP A CA 1
ATOM 6755 C C . ASP A 1 880 ? -44.471 1.981 4.726 1.00 90.69 880 ASP A C 1
ATOM 6757 O O . ASP A 1 880 ? -45.305 2.410 3.934 1.00 90.69 880 ASP A O 1
ATOM 6761 N N . ARG A 1 881 ? -43.895 0.785 4.557 1.00 90.69 881 ARG A N 1
ATOM 6762 C CA . ARG A 1 881 ? -44.250 -0.126 3.458 1.00 90.69 881 ARG A CA 1
ATOM 6763 C C . ARG A 1 881 ? -45.692 -0.638 3.562 1.00 90.69 881 ARG A C 1
ATOM 6765 O O . ARG A 1 881 ? -46.320 -0.867 2.531 1.00 90.69 881 ARG A O 1
ATOM 6772 N N . ALA A 1 882 ? -46.218 -0.797 4.777 1.00 88.31 882 ALA A N 1
ATOM 6773 C CA . ALA A 1 882 ? -47.571 -1.301 5.026 1.00 88.31 882 ALA A CA 1
ATOM 6774 C C . ALA A 1 882 ? -48.669 -0.218 4.928 1.00 88.31 882 ALA A C 1
ATOM 6776 O O . ALA A 1 882 ? -49.834 -0.530 4.674 1.00 88.31 882 ALA A O 1
ATOM 6777 N N . MET A 1 883 ? -48.323 1.062 5.103 1.00 90.44 883 MET A N 1
ATOM 6778 C CA . MET A 1 883 ? -49.272 2.181 5.019 1.00 90.44 883 MET A CA 1
ATOM 6779 C C . MET A 1 883 ? -49.441 2.682 3.577 1.00 90.44 883 MET A C 1
ATOM 6781 O O . MET A 1 883 ? -48.468 2.986 2.885 1.00 90.44 883 MET A O 1
ATOM 6785 N N . LEU A 1 884 ? -50.687 2.878 3.129 1.00 87.38 884 LEU A N 1
ATOM 6786 C CA . LEU A 1 884 ? -50.981 3.308 1.755 1.00 87.38 884 LEU A CA 1
ATOM 6787 C C . LEU A 1 884 ? -50.382 4.680 1.438 1.00 87.38 884 LEU A C 1
ATOM 6789 O O . LEU A 1 884 ? -49.926 4.904 0.315 1.00 87.38 884 LEU A O 1
ATOM 6793 N N . ARG A 1 885 ? -50.353 5.584 2.426 1.00 86.75 885 ARG A N 1
ATOM 6794 C CA . ARG A 1 885 ? -49.845 6.948 2.242 1.00 86.75 885 ARG A CA 1
ATOM 6795 C C . ARG A 1 885 ? -48.315 7.031 2.168 1.00 86.75 885 ARG A C 1
ATOM 6797 O O . ARG A 1 885 ? -47.798 7.965 1.563 1.00 86.75 885 ARG A O 1
ATOM 6804 N N . THR A 1 886 ? -47.584 6.125 2.826 1.00 90.69 886 THR A N 1
ATOM 6805 C CA . THR A 1 886 ? -46.119 6.230 2.976 1.00 90.69 886 THR A CA 1
ATOM 6806 C C . THR A 1 886 ? -45.338 5.158 2.226 1.00 90.69 886 THR A C 1
ATOM 6808 O O . THR A 1 886 ? -44.132 5.329 2.058 1.00 90.69 886 THR A O 1
ATOM 6811 N N . ARG A 1 887 ? -45.999 4.145 1.650 1.00 88.00 887 ARG A N 1
ATOM 6812 C CA . ARG A 1 887 ? -45.344 3.083 0.862 1.00 88.00 887 ARG A CA 1
ATOM 6813 C C . ARG A 1 887 ? -44.522 3.573 -0.332 1.00 88.00 887 ARG A C 1
ATOM 6815 O O . ARG A 1 887 ? -43.621 2.873 -0.761 1.00 88.00 887 ARG A O 1
ATOM 6822 N N . ARG A 1 888 ? -44.811 4.778 -0.845 1.00 88.19 888 ARG A N 1
ATOM 6823 C CA . ARG A 1 888 ? -44.074 5.432 -1.947 1.00 88.19 888 ARG A CA 1
ATOM 6824 C C . ARG A 1 888 ? -42.965 6.386 -1.479 1.00 88.19 888 ARG A C 1
ATOM 6826 O O . ARG A 1 888 ? -42.410 7.130 -2.292 1.00 88.19 888 ARG A O 1
ATOM 6833 N N . ARG A 1 889 ? -42.664 6.439 -0.175 1.00 88.62 889 ARG A N 1
ATOM 6834 C CA . ARG A 1 889 ? -41.517 7.206 0.339 1.00 88.62 889 ARG A CA 1
ATOM 6835 C C . ARG A 1 889 ? -40.205 6.601 -0.170 1.00 88.62 889 ARG A C 1
ATOM 6837 O O . ARG A 1 889 ? -40.163 5.396 -0.404 1.00 88.62 889 ARG A O 1
ATOM 6844 N N . PRO A 1 890 ? -39.118 7.386 -0.262 1.00 89.94 890 PRO A N 1
ATOM 6845 C CA . PRO A 1 890 ? -37.895 6.933 -0.923 1.00 89.94 890 PRO A CA 1
ATOM 6846 C C . PRO A 1 890 ? -37.285 5.647 -0.351 1.00 89.94 890 PRO A C 1
ATOM 6848 O O . PRO A 1 890 ? -36.692 4.871 -1.088 1.00 89.94 890 PRO A O 1
ATOM 6851 N N . LEU A 1 891 ? -37.428 5.406 0.956 1.00 87.75 891 LEU A N 1
ATOM 6852 C CA . LEU A 1 891 ? -36.879 4.224 1.628 1.00 87.75 891 LEU A CA 1
ATOM 6853 C C . LEU A 1 891 ? -37.719 2.946 1.415 1.00 87.75 891 LEU A C 1
ATOM 6855 O O . LEU A 1 891 ? -37.151 1.945 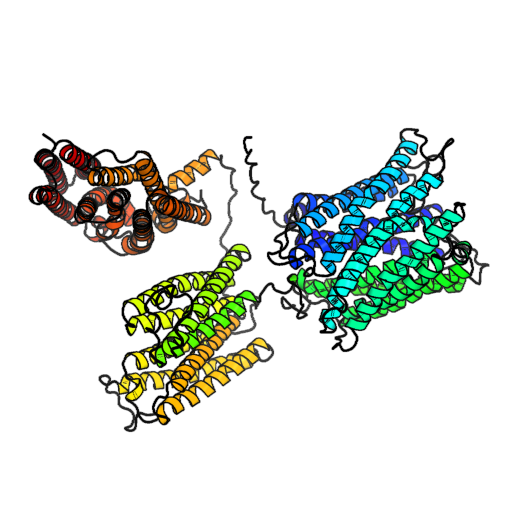0.979 1.00 87.75 891 LEU A O 1
ATOM 6859 N N . PRO A 1 892 ? -39.041 2.929 1.692 1.00 85.88 892 PRO A N 1
ATOM 6860 C CA . PRO A 1 892 ? -39.896 1.781 1.375 1.00 85.88 892 PRO A CA 1
ATOM 6861 C C . PRO A 1 892 ? -39.921 1.412 -0.111 1.00 85.88 892 PRO A C 1
ATOM 6863 O O . PRO A 1 892 ? -39.955 0.221 -0.419 1.00 85.88 892 PRO A O 1
ATOM 6866 N N . ASP A 1 893 ? -39.871 2.427 -0.980 1.00 83.00 893 ASP A N 1
ATOM 6867 C CA . ASP A 1 893 ? -39.933 2.331 -2.446 1.00 83.00 893 ASP A CA 1
ATOM 6868 C C . ASP A 1 893 ? -38.580 1.963 -3.088 1.00 83.00 893 ASP A C 1
ATOM 6870 O O . ASP A 1 893 ? -38.488 1.785 -4.295 1.00 83.00 893 ASP A O 1
ATOM 6874 N N . GLY A 1 894 ? -37.503 1.864 -2.295 1.00 82.00 894 GLY A N 1
ATOM 6875 C CA . GLY A 1 894 ? -36.171 1.463 -2.769 1.00 82.00 894 GLY A CA 1
ATOM 6876 C C . GLY A 1 894 ? -35.375 2.549 -3.504 1.00 82.00 894 GLY A C 1
ATOM 6877 O O . GLY A 1 894 ? -34.251 2.295 -3.928 1.00 82.00 894 GLY A O 1
ATOM 6878 N N . ARG A 1 895 ? -35.908 3.771 -3.611 1.00 83.56 895 ARG A N 1
ATOM 6879 C CA . ARG A 1 895 ? -35.261 4.918 -4.272 1.00 83.56 895 ARG A CA 1
ATOM 6880 C C . ARG A 1 895 ? -34.041 5.466 -3.523 1.00 83.56 895 ARG A C 1
ATOM 6882 O O . ARG A 1 895 ? -33.148 6.018 -4.157 1.00 83.56 895 ARG A O 1
ATOM 6889 N N . ILE A 1 896 ? -33.990 5.313 -2.197 1.00 82.06 896 ILE A N 1
ATOM 6890 C CA . ILE A 1 896 ? -32.809 5.590 -1.364 1.00 82.06 896 ILE A CA 1
ATOM 6891 C C . ILE A 1 896 ? -32.455 4.332 -0.569 1.00 82.06 896 ILE A C 1
ATOM 6893 O O . ILE A 1 896 ? -33.296 3.764 0.128 1.00 82.06 896 ILE A O 1
ATOM 6897 N N . ALA A 1 897 ? -31.185 3.924 -0.612 1.00 82.94 897 ALA A N 1
ATOM 6898 C CA . ALA A 1 897 ? -30.704 2.815 0.201 1.00 82.94 897 ALA A CA 1
ATOM 6899 C C . ALA A 1 897 ? -30.749 3.163 1.710 1.00 82.94 897 ALA A C 1
ATOM 6901 O O . ALA A 1 897 ? -30.410 4.284 2.103 1.00 82.94 897 ALA A O 1
ATOM 6902 N N . PRO A 1 898 ? -31.071 2.207 2.606 1.00 79.25 898 PRO A N 1
ATOM 6903 C CA . PRO A 1 898 ? -31.198 2.487 4.039 1.00 79.25 898 PRO A CA 1
ATOM 6904 C C . PRO A 1 898 ? -29.945 3.087 4.691 1.00 79.25 898 PRO A C 1
ATOM 6906 O O . PRO A 1 898 ? -30.049 3.935 5.570 1.00 79.25 898 PRO A O 1
ATOM 6909 N N . ARG A 1 899 ? -28.745 2.667 4.279 1.00 73.69 899 ARG A N 1
ATOM 6910 C CA . ARG A 1 899 ? -27.489 3.127 4.896 1.00 73.69 899 ARG A CA 1
ATOM 6911 C C . ARG A 1 899 ? -27.237 4.632 4.678 1.00 73.69 899 ARG A C 1
ATOM 6913 O O . ARG A 1 899 ? -27.058 5.323 5.678 1.00 73.69 899 ARG A O 1
ATOM 6920 N N . PRO A 1 900 ? -27.267 5.165 3.441 1.00 77.69 900 PRO A N 1
ATOM 6921 C CA . PRO A 1 900 ? -27.161 6.604 3.209 1.00 77.69 900 PRO A CA 1
ATOM 6922 C C . PRO A 1 900 ? -28.217 7.453 3.927 1.00 77.69 900 PRO A C 1
ATOM 6924 O O . PRO A 1 900 ? -27.881 8.520 4.426 1.00 77.69 900 PRO A O 1
ATOM 6927 N N . ALA A 1 901 ? -29.467 6.990 4.024 1.00 83.62 901 ALA A N 1
ATOM 6928 C CA . ALA A 1 901 ? -30.511 7.717 4.752 1.00 83.62 901 ALA A CA 1
ATOM 6929 C C . ALA A 1 901 ? -30.220 7.832 6.258 1.00 83.62 901 ALA A C 1
ATOM 6931 O O . ALA A 1 901 ? -30.434 8.889 6.849 1.00 83.62 901 ALA A O 1
ATOM 6932 N N . LEU A 1 902 ? -29.697 6.762 6.872 1.00 88.19 902 LEU A N 1
ATOM 6933 C CA . LEU A 1 902 ? -29.290 6.777 8.278 1.00 88.19 902 LEU A CA 1
ATOM 6934 C C . LEU A 1 902 ? -28.090 7.706 8.506 1.00 88.19 902 LEU A C 1
ATOM 6936 O O . LEU A 1 902 ? -28.106 8.497 9.443 1.00 88.19 902 LEU A O 1
ATOM 6940 N N . LEU A 1 903 ? -27.076 7.643 7.636 1.00 83.50 903 LEU A N 1
ATOM 6941 C CA . LEU A 1 903 ? -25.908 8.528 7.716 1.00 83.50 903 LEU A CA 1
ATOM 6942 C C . LEU A 1 903 ? -26.292 9.998 7.531 1.00 83.50 903 LEU A C 1
ATOM 6944 O O . LEU A 1 903 ? -25.783 10.846 8.255 1.00 83.50 903 LEU A O 1
ATOM 6948 N N . TYR A 1 904 ? -27.215 10.289 6.612 1.00 91.19 904 TYR A N 1
ATOM 6949 C CA . TYR A 1 904 ? -27.770 11.627 6.426 1.00 91.19 904 TYR A CA 1
ATOM 6950 C C . TYR A 1 904 ? -28.455 12.128 7.704 1.00 91.19 904 TYR A C 1
ATOM 6952 O O . TYR A 1 904 ? -28.144 13.216 8.179 1.00 91.19 904 TYR A O 1
ATOM 6960 N N . GLY A 1 905 ? -29.312 11.308 8.320 1.00 91.06 905 GLY A N 1
ATOM 6961 C CA . GLY A 1 905 ? -29.988 11.671 9.565 1.00 91.06 905 GLY A CA 1
ATOM 6962 C C . GLY A 1 905 ? -29.042 11.877 10.755 1.00 91.06 905 GLY A C 1
ATOM 6963 O O . GLY A 1 905 ? -29.184 12.858 11.483 1.00 91.06 905 GLY A O 1
ATOM 6964 N N . ILE A 1 906 ? -28.041 11.003 10.926 1.00 90.06 906 ILE A N 1
ATOM 6965 C CA . ILE A 1 906 ? -27.005 11.158 11.964 1.00 90.06 906 ILE A CA 1
ATOM 6966 C C . ILE A 1 906 ? -26.170 12.415 11.701 1.00 90.06 906 ILE A C 1
ATOM 6968 O O . ILE A 1 906 ? -25.922 13.182 12.625 1.00 90.06 906 ILE A O 1
ATOM 6972 N N . GLY A 1 907 ? -25.775 12.653 10.447 1.00 89.25 907 GLY A N 1
ATOM 6973 C CA . GLY A 1 907 ? -25.008 13.834 10.054 1.00 89.25 907 GLY A CA 1
ATOM 6974 C C . GLY A 1 907 ? -25.735 15.138 10.379 1.00 89.25 907 GLY A C 1
ATOM 6975 O O . GLY A 1 907 ? -25.131 16.036 10.958 1.00 89.25 907 GLY A O 1
ATOM 6976 N N . LEU A 1 908 ? -27.040 15.217 10.092 1.00 93.56 908 LEU A N 1
ATOM 6977 C CA . LEU A 1 908 ? -27.869 16.368 10.463 1.00 93.56 908 LEU A CA 1
ATOM 6978 C C . LEU A 1 908 ? -27.985 16.542 11.984 1.00 93.56 908 LEU A C 1
ATOM 6980 O O . LEU A 1 908 ? -27.900 17.666 12.467 1.00 93.56 908 LEU A O 1
ATOM 6984 N N . GLY A 1 909 ? -28.126 15.451 12.746 1.00 93.62 909 GLY A N 1
ATOM 6985 C CA . GLY A 1 909 ? -28.165 15.499 14.212 1.00 93.62 909 GLY A CA 1
ATOM 6986 C C . GLY A 1 909 ? -26.848 15.971 14.840 1.00 93.62 909 GLY A C 1
ATOM 6987 O O . GLY A 1 909 ? -26.862 16.798 15.749 1.00 93.62 909 GLY A O 1
ATOM 6988 N N . VAL A 1 910 ? -25.706 15.505 14.322 1.00 90.56 910 VAL A N 1
ATOM 6989 C CA . VAL A 1 910 ? -24.375 15.974 14.746 1.00 90.56 910 VAL A CA 1
ATOM 6990 C C . VAL A 1 910 ? -24.189 17.445 14.385 1.00 90.56 910 VAL A C 1
ATOM 6992 O O . VAL A 1 910 ? -23.775 18.227 15.234 1.00 90.56 910 VAL A O 1
ATOM 6995 N N . ALA A 1 911 ? -24.547 17.846 13.162 1.00 91.25 911 ALA A N 1
ATOM 6996 C CA . ALA A 1 911 ? -24.482 19.243 12.744 1.00 91.25 911 ALA A CA 1
ATOM 6997 C C . ALA A 1 911 ? -25.349 20.145 13.637 1.00 91.25 911 ALA A C 1
ATOM 6999 O O . ALA A 1 911 ? -24.879 21.191 14.071 1.00 91.25 911 ALA A O 1
ATOM 7000 N N . ALA A 1 912 ? -26.570 19.717 13.976 1.00 95.50 912 ALA A N 1
ATOM 7001 C CA . ALA A 1 912 ? -27.448 20.437 14.895 1.00 95.50 912 ALA A CA 1
ATOM 7002 C C . ALA A 1 912 ? -26.810 20.641 16.274 1.00 95.50 912 ALA A C 1
ATOM 7004 O O . ALA A 1 912 ? -26.823 21.753 16.800 1.00 95.50 912 ALA A O 1
ATOM 7005 N N . PHE A 1 913 ? -26.225 19.580 16.843 1.00 94.38 913 PHE A N 1
ATOM 7006 C CA . PHE A 1 913 ? -25.552 19.655 18.136 1.00 94.38 913 PHE A CA 1
ATOM 7007 C C . PHE A 1 913 ? -24.364 20.618 18.093 1.00 94.38 913 PHE A C 1
ATOM 7009 O O . PHE A 1 913 ? -24.251 21.466 18.969 1.00 94.38 913 PHE A O 1
ATOM 7016 N N . LEU A 1 914 ? -23.517 20.535 17.063 1.00 90.81 914 LEU A N 1
ATOM 7017 C CA . LEU A 1 914 ? -22.363 21.425 16.915 1.00 90.81 914 LEU A CA 1
ATOM 7018 C C . LEU A 1 914 ? -22.803 22.887 16.755 1.00 90.81 914 LEU A C 1
ATOM 7020 O O . LEU A 1 914 ? -22.292 23.749 17.463 1.00 90.81 914 LEU A O 1
ATOM 7024 N N . VAL A 1 915 ? -23.783 23.163 15.884 1.00 92.25 915 VAL A N 1
ATOM 7025 C CA . VAL A 1 915 ? -24.313 24.521 15.666 1.00 92.25 915 VAL A CA 1
ATOM 7026 C C . VAL A 1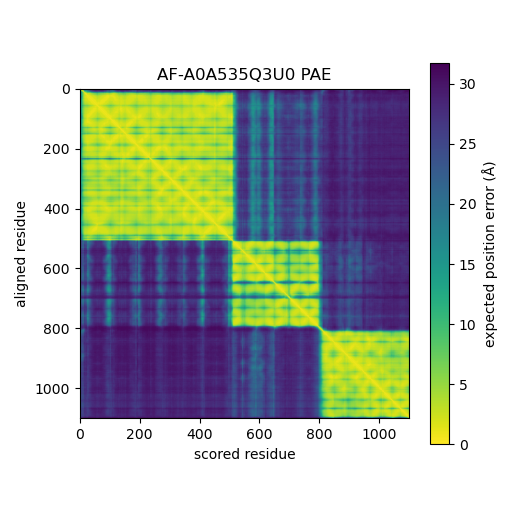 915 ? -24.844 25.122 16.970 1.00 92.25 915 VAL A C 1
ATOM 7028 O O . VAL A 1 915 ? -24.522 26.257 17.309 1.00 92.25 915 VAL A O 1
ATOM 7031 N N . LEU A 1 916 ? -25.617 24.359 17.744 1.00 94.06 916 LEU A N 1
ATOM 7032 C CA . LEU A 1 916 ? -26.168 24.859 19.002 1.00 94.06 916 LEU A CA 1
ATOM 7033 C C . LEU A 1 916 ? -25.112 24.952 20.111 1.00 94.06 916 LEU A C 1
ATOM 7035 O O . LEU A 1 916 ? -25.116 25.917 20.865 1.00 94.06 916 LEU A O 1
ATOM 7039 N N . ALA A 1 917 ? -24.200 23.984 20.225 1.00 90.31 917 ALA A N 1
ATOM 7040 C CA . ALA A 1 917 ? -23.252 23.929 21.338 1.00 90.31 917 ALA A CA 1
ATOM 7041 C C . ALA A 1 917 ? -22.228 25.065 21.278 1.00 90.31 917 ALA A C 1
ATOM 7043 O O . ALA A 1 917 ? -21.908 25.646 22.312 1.00 90.31 917 ALA A O 1
ATOM 7044 N N . PHE A 1 918 ? -21.739 25.382 20.075 1.00 90.38 918 PHE A N 1
ATOM 7045 C CA . PHE A 1 918 ? -20.691 26.384 19.882 1.00 90.38 918 PHE A CA 1
ATOM 7046 C C . PHE A 1 918 ? -21.230 27.800 19.663 1.00 90.38 918 PHE A C 1
ATOM 7048 O O . PHE A 1 918 ? -20.581 28.748 20.091 1.00 90.38 918 PHE A O 1
ATOM 7055 N N . TRP A 1 919 ? -22.391 27.961 19.015 1.00 93.56 919 TRP A N 1
ATOM 7056 C CA . TRP A 1 919 ? -22.901 29.285 18.629 1.00 93.56 919 TRP A CA 1
ATOM 7057 C C . TRP A 1 919 ? -24.195 29.707 19.340 1.00 93.56 919 TRP A C 1
ATOM 7059 O O . TRP A 1 919 ? -24.668 30.819 19.116 1.00 93.56 919 TRP A O 1
ATOM 7069 N N . VAL A 1 920 ? -24.774 28.847 20.185 1.00 96.25 920 VAL A N 1
ATOM 7070 C CA . VAL A 1 920 ? -25.936 29.182 21.026 1.00 96.25 920 VAL A CA 1
ATOM 7071 C C . VAL A 1 920 ? -25.588 28.958 22.497 1.00 96.25 920 VAL A C 1
ATOM 7073 O O . VAL A 1 920 ? -25.245 29.912 23.186 1.00 96.25 920 VAL A O 1
ATOM 7076 N N . ASN A 1 921 ? -25.651 27.714 22.981 1.00 96.31 921 ASN A N 1
ATOM 7077 C CA . ASN A 1 921 ? -25.068 27.259 24.245 1.00 96.31 921 ASN A CA 1
ATOM 7078 C C . ASN A 1 921 ? -25.233 25.728 24.424 1.00 96.31 921 ASN A C 1
ATOM 7080 O O . ASN A 1 921 ? -26.103 25.107 23.797 1.00 96.31 921 ASN A O 1
ATOM 7084 N N . PRO A 1 922 ? -24.453 25.098 25.329 1.00 92.56 922 PRO A N 1
ATOM 7085 C CA . PRO A 1 922 ? -24.531 23.659 25.588 1.00 92.56 922 PRO A CA 1
ATOM 7086 C C . PRO A 1 922 ? -25.892 23.169 26.095 1.00 92.56 922 PRO A C 1
ATOM 7088 O O . PRO A 1 922 ? -26.272 22.035 25.800 1.00 92.56 922 PRO A O 1
ATOM 7091 N N . LEU A 1 923 ? -26.646 23.993 26.832 1.00 93.06 923 LEU A N 1
ATOM 7092 C CA . LEU A 1 923 ? -27.959 23.610 27.356 1.00 93.06 923 LEU A CA 1
ATOM 7093 C C . LEU A 1 923 ? -28.981 23.465 26.219 1.00 93.06 923 LEU A C 1
ATOM 7095 O O . LEU A 1 923 ? -29.636 22.429 26.113 1.00 93.06 923 LEU A O 1
ATOM 7099 N N . ALA A 1 924 ? -29.055 24.446 25.317 1.00 93.88 924 ALA A N 1
ATOM 7100 C CA . ALA A 1 924 ? -29.891 24.393 24.120 1.00 93.88 924 ALA A CA 1
ATOM 7101 C C . ALA A 1 924 ? -29.508 23.209 23.211 1.00 93.88 924 ALA A C 1
ATOM 7103 O O . ALA A 1 924 ? -30.385 22.487 22.731 1.00 93.88 924 ALA A O 1
ATOM 7104 N N . ALA A 1 925 ? -28.206 22.949 23.036 1.00 93.50 925 ALA A N 1
ATOM 7105 C CA . ALA A 1 925 ? -27.707 21.803 22.274 1.00 93.50 925 ALA A CA 1
ATOM 7106 C C . ALA A 1 925 ? -28.100 20.458 22.901 1.00 93.50 925 ALA A C 1
ATOM 7108 O O . ALA A 1 925 ? -28.559 19.551 22.201 1.00 93.50 925 ALA A O 1
ATOM 7109 N N . THR A 1 926 ? -27.964 20.344 24.225 1.00 92.62 926 THR A N 1
ATOM 7110 C CA . THR A 1 926 ? -28.305 19.137 24.988 1.00 92.62 926 THR A CA 1
ATOM 7111 C C . THR A 1 926 ? -29.804 18.869 24.947 1.00 92.62 926 THR A C 1
ATOM 7113 O O . THR A 1 926 ? -30.216 17.730 24.732 1.00 92.62 926 THR A O 1
ATOM 7116 N N . LEU A 1 927 ? -30.638 19.902 25.080 1.00 94.44 927 LEU A N 1
ATOM 7117 C CA . LEU A 1 927 ? -32.089 19.773 24.953 1.00 94.44 927 LEU A CA 1
ATOM 7118 C C . LEU A 1 927 ? -32.488 19.341 23.537 1.00 94.44 927 LEU A C 1
ATOM 7120 O O . LEU A 1 927 ? -33.258 18.394 23.385 1.00 94.44 927 LEU A O 1
ATOM 7124 N N . ALA A 1 928 ? -31.914 19.953 22.498 1.00 95.00 928 ALA A N 1
ATOM 7125 C CA . ALA A 1 928 ? -32.216 19.605 21.111 1.00 95.00 928 ALA A CA 1
ATOM 7126 C C . ALA A 1 928 ? -31.828 18.156 20.766 1.00 95.00 928 ALA A C 1
ATOM 7128 O O . ALA A 1 928 ? -32.631 17.425 20.176 1.00 95.00 928 ALA A O 1
ATOM 7129 N N . ILE A 1 929 ? -30.631 17.704 21.166 1.00 93.06 929 ILE A N 1
ATOM 7130 C CA . ILE A 1 929 ? -30.209 16.316 20.928 1.00 93.06 929 ILE A CA 1
ATOM 7131 C C . ILE A 1 929 ? -30.996 15.329 21.795 1.00 93.06 929 ILE A C 1
ATOM 7133 O O . ILE A 1 929 ? -31.341 14.253 21.315 1.00 93.06 929 ILE A O 1
ATOM 7137 N N . SER A 1 930 ? -31.361 15.702 23.025 1.00 91.75 930 SER A N 1
ATOM 7138 C CA . SER A 1 930 ? -32.216 14.876 23.886 1.00 91.75 930 SER A CA 1
ATOM 7139 C C . SER A 1 930 ? -33.604 14.700 23.276 1.00 91.75 930 SER A C 1
ATOM 7141 O O . SER A 1 930 ? -34.107 13.581 23.232 1.00 91.75 930 SER A O 1
ATOM 7143 N N . GLY A 1 931 ? -34.193 15.763 22.717 1.00 92.25 931 GLY A N 1
ATOM 7144 C CA . GLY A 1 931 ? -35.452 15.690 21.972 1.00 92.25 931 GLY A CA 1
ATOM 7145 C C . GLY A 1 931 ? -35.356 14.777 20.743 1.00 92.25 931 GLY A C 1
ATOM 7146 O O . GLY A 1 931 ? -36.219 13.920 20.543 1.00 92.25 931 GLY A O 1
ATOM 7147 N N . LEU A 1 932 ? -34.272 14.887 19.962 1.00 94.19 932 LEU A N 1
ATOM 7148 C CA . LEU A 1 932 ? -33.993 13.998 18.825 1.00 94.19 932 LEU A CA 1
ATOM 7149 C C . LEU A 1 932 ? -33.873 12.534 19.271 1.00 94.19 932 LEU A C 1
ATOM 7151 O O . LEU A 1 932 ? -34.519 11.657 18.694 1.00 94.19 932 LEU A O 1
ATOM 7155 N N . LEU A 1 933 ? -33.063 12.256 20.295 1.00 91.12 933 LEU A N 1
ATOM 7156 C CA . LEU A 1 933 ? -32.834 10.903 20.800 1.00 91.12 933 LEU A CA 1
ATOM 7157 C C . LEU A 1 933 ? -34.100 10.314 21.418 1.00 91.12 933 LEU A C 1
ATOM 7159 O O . LEU A 1 933 ? -34.397 9.148 21.174 1.00 91.12 933 LEU A O 1
ATOM 7163 N N . PHE A 1 934 ? -34.887 11.107 22.143 1.00 92.75 934 PHE A N 1
ATOM 7164 C CA . PHE A 1 934 ? -36.180 10.675 22.662 1.00 92.75 934 PHE A CA 1
ATOM 7165 C C . PHE A 1 934 ? -37.134 10.316 21.516 1.00 92.75 934 PHE A C 1
ATOM 7167 O O . PHE A 1 934 ? -37.756 9.254 21.533 1.00 92.75 934 PHE A O 1
ATOM 7174 N N . TYR A 1 935 ? -37.200 11.135 20.463 1.00 94.00 935 TYR A N 1
ATOM 7175 C CA . TYR A 1 935 ? -38.023 10.839 19.288 1.00 94.00 935 TYR A CA 1
ATOM 7176 C C . TYR A 1 935 ? -37.604 9.538 18.582 1.00 94.00 935 TYR A C 1
ATOM 7178 O O . TYR A 1 935 ? -38.442 8.736 18.162 1.00 94.00 935 TYR A O 1
ATOM 7186 N N . VAL A 1 936 ? -36.300 9.302 18.451 1.00 91.94 936 VAL A N 1
ATOM 7187 C CA . VAL A 1 936 ? -35.751 8.140 17.741 1.00 91.94 936 VAL A CA 1
ATOM 7188 C C . VAL A 1 936 ? -35.821 6.868 18.593 1.00 91.94 936 VAL A C 1
ATOM 7190 O O . VAL A 1 936 ? -36.368 5.857 18.153 1.00 91.94 936 VAL A O 1
ATOM 7193 N N . LEU A 1 937 ? -35.277 6.903 19.808 1.00 88.56 937 LEU A N 1
ATOM 7194 C CA . LEU A 1 937 ? -35.098 5.726 20.659 1.00 88.56 937 LEU A CA 1
ATOM 7195 C C . LEU A 1 937 ? -36.364 5.385 21.442 1.00 88.56 937 LEU A C 1
ATOM 7197 O O . LEU A 1 937 ? -36.795 4.235 21.449 1.00 88.56 937 LEU A O 1
ATOM 7201 N N . ILE A 1 938 ? -36.972 6.382 22.082 1.00 90.62 938 ILE A N 1
ATOM 7202 C CA . ILE A 1 938 ? -38.117 6.158 22.967 1.00 90.62 938 ILE A CA 1
ATOM 7203 C C . ILE A 1 938 ? -39.400 6.084 22.145 1.00 90.62 938 ILE A C 1
ATOM 7205 O O . ILE A 1 938 ? -40.135 5.105 22.235 1.00 90.62 938 ILE A O 1
ATOM 7209 N N . TYR A 1 939 ? -39.655 7.067 21.282 1.00 92.50 939 TYR A N 1
ATOM 7210 C CA . TYR A 1 939 ? -40.872 7.066 20.477 1.00 92.50 939 TYR A CA 1
ATOM 7211 C C . TYR A 1 939 ? -40.816 6.063 19.313 1.00 92.50 939 TYR A C 1
ATOM 7213 O O . TYR A 1 939 ? -41.652 5.161 19.262 1.00 92.50 939 TYR A O 1
ATOM 7221 N N . SER A 1 940 ? -39.853 6.180 18.390 1.00 89.44 940 SER A N 1
ATOM 7222 C CA . SER A 1 940 ? -39.883 5.422 17.122 1.00 89.44 940 SER A CA 1
ATOM 7223 C C . SER A 1 940 ? -39.547 3.930 17.276 1.00 89.44 940 SER A C 1
ATOM 7225 O O . SER A 1 940 ? -40.228 3.090 16.684 1.00 89.44 940 SER A O 1
ATOM 7227 N N . LEU A 1 941 ? -38.515 3.577 18.057 1.00 87.88 941 LEU A N 1
ATOM 7228 C CA . LEU A 1 941 ? -38.124 2.171 18.261 1.00 87.88 941 LEU A CA 1
ATOM 7229 C C . LEU A 1 941 ? -39.021 1.435 19.256 1.00 87.88 941 LEU A C 1
ATOM 7231 O O . LEU A 1 941 ? -39.284 0.249 19.060 1.00 87.88 941 LEU A O 1
ATOM 7235 N N . TRP A 1 942 ? -39.472 2.119 20.308 1.00 89.94 942 TRP A N 1
ATOM 7236 C CA . TRP A 1 942 ? -40.185 1.479 21.407 1.00 89.94 942 TRP A CA 1
ATOM 7237 C C . TRP A 1 942 ? -41.676 1.814 21.417 1.00 89.94 942 TRP A C 1
ATOM 7239 O O . TRP A 1 942 ? -42.478 1.003 20.952 1.00 89.94 942 TRP A O 1
ATOM 7249 N N . LEU A 1 943 ? -42.063 2.991 21.918 1.00 91.94 943 LEU A N 1
ATOM 7250 C CA . LEU A 1 943 ? -43.454 3.298 22.262 1.00 91.94 943 LEU A CA 1
ATOM 7251 C C . LEU A 1 943 ? -44.412 3.130 21.080 1.00 91.94 943 LEU A C 1
ATOM 7253 O O . LEU A 1 943 ? -45.471 2.518 21.218 1.00 91.94 943 LEU A O 1
ATOM 7257 N N . LYS A 1 944 ? -44.031 3.634 19.900 1.00 92.06 944 LYS A N 1
ATOM 7258 C CA . LYS A 1 944 ? -44.847 3.574 18.682 1.00 92.06 944 LYS A CA 1
ATOM 7259 C C . LYS A 1 944 ? -45.250 2.149 18.308 1.00 92.06 944 LYS A C 1
ATOM 7261 O O . LYS A 1 944 ? -46.317 1.971 17.734 1.00 92.06 944 LYS A O 1
ATOM 7266 N N . ARG A 1 945 ? -44.423 1.151 18.623 1.00 91.06 945 ARG A N 1
ATOM 7267 C CA . ARG A 1 945 ? -44.648 -0.253 18.255 1.00 91.06 945 ARG A CA 1
ATOM 7268 C C . ARG A 1 945 ? -45.331 -1.065 19.355 1.00 91.06 945 ARG A C 1
ATOM 7270 O O . ARG A 1 945 ? -45.842 -2.136 19.055 1.00 91.06 945 ARG A O 1
ATOM 7277 N N . SER A 1 946 ? -45.344 -0.585 20.600 1.00 89.00 946 SER A N 1
ATOM 7278 C CA . SER A 1 946 ? -45.681 -1.414 21.766 1.00 89.00 946 SER A CA 1
ATOM 7279 C C . SER A 1 946 ? -46.888 -0.950 22.584 1.00 89.00 946 SER A C 1
ATOM 7281 O O . SER A 1 946 ? -47.467 -1.771 23.287 1.00 89.00 946 SER A O 1
ATOM 7283 N N . THR A 1 947 ? -47.293 0.326 22.528 1.00 92.25 947 THR A N 1
ATOM 7284 C CA . THR A 1 947 ? -48.315 0.857 23.452 1.00 92.25 947 THR A CA 1
ATOM 7285 C C . THR A 1 947 ? -49.306 1.824 22.809 1.00 92.25 947 THR A C 1
ATOM 7287 O O . THR A 1 947 ? -48.963 2.577 21.900 1.00 92.25 947 THR A O 1
ATOM 7290 N N . VAL A 1 948 ? -50.530 1.855 23.352 1.00 88.12 948 VAL A N 1
ATOM 7291 C CA . VAL A 1 948 ? -51.581 2.843 23.036 1.00 88.12 948 VAL A CA 1
ATOM 7292 C C . VAL A 1 948 ? -51.260 4.255 23.519 1.00 88.12 948 VAL A C 1
ATOM 7294 O O . VAL A 1 948 ? -51.792 5.221 22.974 1.00 88.12 948 VAL A O 1
ATOM 7297 N N . GLN A 1 949 ? -50.346 4.387 24.487 1.00 89.25 949 GLN A N 1
ATOM 7298 C CA . GLN A 1 949 ? -49.873 5.669 25.027 1.00 89.25 949 GLN A CA 1
ATOM 7299 C C . GLN A 1 949 ? -48.731 6.288 24.207 1.00 89.25 949 GLN A C 1
ATOM 7301 O O . GLN A 1 949 ? -48.078 7.238 24.639 1.00 89.25 949 GLN A O 1
ATOM 7306 N N . ASN A 1 950 ? -48.485 5.764 23.006 1.00 90.44 950 ASN A N 1
ATOM 7307 C CA . ASN A 1 950 ? -47.367 6.159 22.158 1.00 90.44 950 ASN A CA 1
ATOM 7308 C C . ASN A 1 950 ? -47.308 7.660 21.845 1.00 90.44 950 ASN A C 1
ATOM 7310 O O . ASN A 1 950 ? -46.229 8.237 21.897 1.00 90.44 950 ASN A O 1
ATOM 7314 N N . ILE A 1 951 ? -48.440 8.298 21.551 1.00 88.25 951 ILE A N 1
ATOM 7315 C CA . ILE A 1 951 ? -48.527 9.734 21.274 1.00 88.25 951 ILE A CA 1
ATOM 7316 C C . ILE A 1 951 ? -48.461 10.559 22.555 1.00 88.25 951 ILE A C 1
ATOM 7318 O O . ILE A 1 951 ? -47.869 11.629 22.534 1.00 88.25 951 ILE A O 1
ATOM 7322 N N . VAL A 1 952 ? -49.034 10.076 23.660 1.00 88.94 952 VAL A N 1
ATOM 7323 C CA . VAL A 1 952 ? -49.050 10.825 24.924 1.00 88.94 952 VAL A CA 1
ATOM 7324 C C . VAL A 1 952 ? -47.629 10.962 25.454 1.00 88.94 952 VAL A C 1
ATOM 7326 O O . VAL A 1 952 ? -47.130 12.069 25.587 1.00 88.94 952 VAL A O 1
ATOM 7329 N N . ILE A 1 953 ? -46.929 9.844 25.650 1.00 89.88 953 ILE A N 1
ATOM 7330 C CA . ILE A 1 953 ? -45.546 9.861 26.147 1.00 89.88 953 ILE A CA 1
ATOM 7331 C C . ILE A 1 953 ? -44.590 10.346 25.047 1.00 89.88 953 ILE A C 1
ATOM 7333 O O . ILE A 1 953 ? -43.695 11.150 25.297 1.00 89.88 953 ILE A O 1
ATOM 7337 N N . GLY A 1 954 ? -44.797 9.906 23.801 1.00 87.44 954 GLY A N 1
ATOM 7338 C CA . GLY A 1 954 ? -43.973 10.300 22.655 1.00 87.44 954 GLY A CA 1
ATOM 7339 C C . GLY A 1 954 ? -44.054 11.785 22.303 1.00 87.44 954 GLY A C 1
ATOM 7340 O O . GLY A 1 954 ? -43.106 12.324 21.731 1.00 87.44 954 GLY A O 1
ATOM 7341 N N . GLY A 1 955 ? -45.145 12.456 22.682 1.00 87.62 955 GLY A N 1
ATOM 7342 C CA . GLY A 1 955 ? -45.344 13.891 22.501 1.00 87.62 955 GLY A CA 1
ATOM 7343 C C . GLY A 1 955 ? -44.310 14.753 23.221 1.00 87.62 955 GLY A C 1
ATOM 7344 O O . GLY A 1 955 ? -44.059 15.874 22.784 1.00 87.62 955 GLY A O 1
ATOM 7345 N N . ALA A 1 956 ? -43.631 14.210 24.239 1.00 90.62 956 ALA A N 1
ATOM 7346 C CA . ALA A 1 956 ? -42.556 14.897 24.950 1.00 90.62 956 ALA A CA 1
ATOM 7347 C C . ALA A 1 956 ? -41.459 15.396 24.000 1.00 90.62 956 ALA A C 1
ATOM 7349 O O . ALA A 1 956 ? -41.049 16.545 24.107 1.00 90.62 956 ALA A O 1
ATOM 7350 N N . ALA A 1 957 ? -41.046 14.600 23.005 1.00 89.19 957 ALA A N 1
ATOM 7351 C CA . ALA A 1 957 ? -40.034 15.039 22.038 1.00 89.19 957 ALA A CA 1
ATOM 7352 C C . ALA A 1 957 ? -40.472 16.265 21.218 1.00 89.19 957 ALA A C 1
ATOM 7354 O O . ALA A 1 957 ? -39.648 17.121 20.905 1.00 89.19 957 ALA A O 1
ATOM 7355 N N . GLY A 1 958 ? -41.762 16.357 20.881 1.00 87.56 958 GLY A N 1
ATOM 7356 C CA . GLY A 1 958 ? -42.330 17.495 20.155 1.00 87.56 958 GLY A CA 1
ATOM 7357 C C . GLY A 1 958 ? -42.508 18.749 21.015 1.00 87.56 958 GLY A C 1
ATOM 7358 O O . GLY A 1 958 ? -42.635 19.833 20.459 1.00 87.56 958 GLY A O 1
ATOM 7359 N N . ALA A 1 959 ? -42.484 18.610 22.344 1.00 93.69 959 ALA A N 1
ATOM 7360 C CA . ALA A 1 959 ? -42.657 19.695 23.309 1.00 93.69 959 ALA A CA 1
ATOM 7361 C C . ALA A 1 959 ? -41.337 20.339 23.779 1.00 93.69 959 ALA A C 1
ATOM 7363 O O . ALA A 1 959 ? -41.356 21.400 24.395 1.00 93.69 959 ALA A O 1
ATOM 7364 N N . VAL A 1 960 ? -40.184 19.741 23.457 1.00 95.12 960 VAL A N 1
ATOM 7365 C CA . VAL A 1 960 ? -38.843 20.273 23.774 1.00 95.12 960 VAL A CA 1
ATOM 7366 C C . VAL A 1 960 ? -38.467 21.587 23.048 1.00 95.12 960 VAL A C 1
ATOM 7368 O O . VAL A 1 960 ? -37.786 22.407 23.664 1.00 95.12 960 VAL A O 1
ATOM 7371 N N . PRO A 1 961 ? -38.869 21.863 21.788 1.00 95.38 961 PRO A N 1
ATOM 7372 C CA . PRO A 1 961 ? -38.456 23.073 21.064 1.00 95.38 961 PRO A CA 1
ATOM 7373 C C . PRO A 1 961 ? -38.632 24.429 21.784 1.00 95.38 961 PRO A C 1
ATOM 7375 O O . PRO A 1 961 ? -37.671 25.200 21.765 1.00 95.38 961 PRO A O 1
ATOM 7378 N N . PRO A 1 962 ? -39.755 24.764 22.455 1.00 94.69 962 PRO A N 1
ATOM 7379 C CA . PRO A 1 962 ? -39.853 26.009 23.228 1.00 94.69 962 PRO A CA 1
ATOM 7380 C C . PRO A 1 962 ? -38.841 26.085 24.376 1.00 94.69 962 PRO A C 1
ATOM 7382 O O . PRO A 1 962 ? -38.354 27.171 24.673 1.00 94.69 962 PRO A O 1
ATOM 7385 N N . MET A 1 963 ? -38.471 24.955 24.990 1.00 96.31 963 MET A N 1
ATOM 7386 C CA . MET A 1 963 ? -37.428 24.921 26.021 1.00 96.31 963 MET A CA 1
ATOM 7387 C C . MET A 1 963 ? -36.045 25.171 25.423 1.00 96.31 963 MET A C 1
ATOM 7389 O O . MET A 1 963 ? -35.234 25.848 26.044 1.00 96.31 963 MET A O 1
ATOM 7393 N N . VAL A 1 964 ? -35.778 24.661 24.213 1.00 96.88 964 VAL A N 1
ATOM 7394 C CA . VAL A 1 964 ? -34.543 24.972 23.468 1.00 96.88 964 VAL A CA 1
ATOM 7395 C C . VAL A 1 964 ? -34.469 26.472 23.193 1.00 96.88 964 VAL A C 1
ATOM 7397 O O . VAL A 1 964 ? -33.432 27.078 23.442 1.00 96.88 964 VAL A O 1
ATOM 7400 N N . GLY A 1 965 ? -35.572 27.082 22.747 1.00 96.06 965 GLY A N 1
ATOM 7401 C CA . GLY A 1 965 ? -35.659 28.529 22.547 1.00 96.06 965 GLY A CA 1
ATOM 7402 C C . GLY A 1 965 ? -35.469 29.331 23.839 1.00 96.06 965 GLY A C 1
ATOM 7403 O O . GLY A 1 965 ? -34.688 30.277 23.879 1.00 96.06 965 GLY A O 1
ATOM 7404 N N . TRP A 1 966 ? -36.115 28.920 24.929 1.00 96.19 966 TRP A N 1
ATOM 7405 C CA . TRP A 1 966 ? -35.950 29.557 26.237 1.00 96.19 966 TRP A CA 1
ATOM 7406 C C . TRP A 1 966 ? -34.506 29.470 26.751 1.00 96.19 966 TRP A C 1
ATOM 7408 O O . TRP A 1 966 ? -33.926 30.466 27.190 1.00 96.19 966 TRP A O 1
ATOM 7418 N N . ALA A 1 967 ? -33.900 28.283 26.665 1.00 96.62 967 ALA A N 1
ATOM 7419 C CA . ALA A 1 967 ? -32.521 28.036 27.075 1.00 96.62 967 ALA A CA 1
ATOM 7420 C C . ALA A 1 967 ? -31.509 28.777 26.192 1.00 96.62 967 ALA A C 1
ATOM 7422 O O . ALA A 1 967 ? -30.461 29.185 26.690 1.00 96.62 967 ALA A O 1
ATOM 7423 N N . ALA A 1 968 ? -31.813 28.982 24.906 1.00 96.88 968 ALA A N 1
ATOM 7424 C CA . ALA A 1 968 ? -30.974 29.758 23.997 1.00 96.88 968 ALA A CA 1
ATOM 7425 C C . ALA A 1 968 ? -30.790 31.207 24.472 1.00 96.88 968 ALA A C 1
ATOM 7427 O O . ALA A 1 968 ? -29.705 31.753 24.317 1.00 96.88 968 ALA A O 1
ATOM 7428 N N . VAL A 1 969 ? -31.825 31.800 25.076 1.00 96.44 969 VAL A N 1
ATOM 7429 C CA . VAL A 1 969 ? -31.807 33.190 25.563 1.00 96.44 969 VAL A CA 1
ATOM 7430 C C . VAL A 1 969 ? -31.346 33.287 27.019 1.00 96.44 969 VAL A C 1
ATOM 7432 O O . VAL A 1 969 ? -30.583 34.179 27.369 1.00 96.44 969 VAL A O 1
ATOM 7435 N N . THR A 1 970 ? -31.809 32.387 27.889 1.00 95.00 970 THR A N 1
ATOM 7436 C CA . THR A 1 970 ? -31.625 32.534 29.347 1.00 95.00 970 THR A CA 1
ATOM 7437 C C . THR A 1 970 ? -30.487 31.705 29.932 1.00 95.00 970 THR A C 1
ATOM 7439 O O . THR A 1 970 ? -30.146 31.895 31.098 1.00 95.00 970 THR A O 1
ATOM 7442 N N . HIS A 1 971 ? -29.931 30.755 29.170 1.00 94.38 971 HIS A N 1
ATOM 7443 C CA . HIS A 1 971 ? -28.946 29.765 29.632 1.00 94.38 971 HIS A CA 1
ATOM 7444 C C . HIS A 1 971 ? -29.409 28.891 30.817 1.00 94.38 971 HIS A C 1
ATOM 7446 O O . HIS A 1 971 ? -28.604 28.174 31.410 1.00 94.38 971 HIS A O 1
ATOM 7452 N N . ARG A 1 972 ? -30.705 28.905 31.153 1.00 93.12 972 ARG A N 1
ATOM 7453 C CA . ARG A 1 972 ? -31.303 28.124 32.245 1.00 93.12 972 ARG A CA 1
ATOM 7454 C C . ARG A 1 972 ? -32.706 27.643 31.875 1.00 93.12 972 ARG A C 1
ATOM 7456 O O . ARG A 1 972 ? -33.262 28.039 30.856 1.00 93.12 972 ARG A O 1
ATOM 7463 N N . LEU A 1 973 ? -33.281 26.781 32.706 1.00 93.56 973 LEU A N 1
ATOM 7464 C CA . LEU A 1 973 ? -34.681 26.371 32.612 1.00 93.56 973 LEU A CA 1
ATOM 7465 C C . LEU A 1 973 ? -35.385 26.752 33.908 1.00 93.56 973 LEU A C 1
ATOM 7467 O O . LEU A 1 973 ? -34.942 26.363 34.985 1.00 93.56 973 LEU A O 1
ATOM 7471 N N . ASP A 1 974 ? -36.472 27.502 33.793 1.00 90.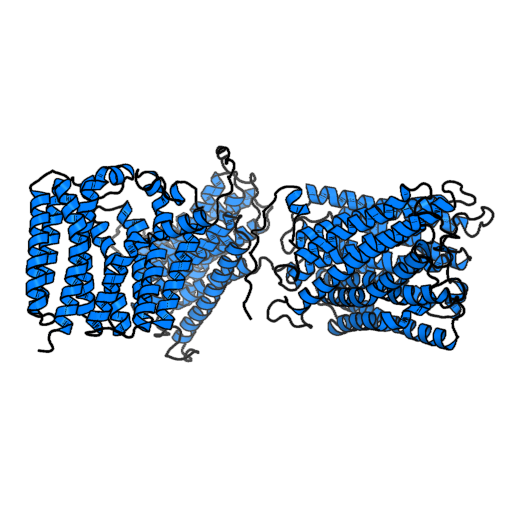88 974 ASP A N 1
ATOM 7472 C CA . ASP A 1 974 ? -37.349 27.831 34.911 1.00 90.88 974 ASP A CA 1
ATOM 7473 C C . ASP A 1 974 ? -38.766 27.292 34.669 1.00 90.88 974 ASP A C 1
ATOM 7475 O O . ASP A 1 974 ? -39.042 26.608 33.676 1.00 90.88 974 ASP A O 1
ATOM 7479 N N . LEU A 1 975 ? -39.673 27.581 35.602 1.00 87.69 975 LEU A N 1
ATOM 7480 C CA . LEU A 1 975 ? -41.056 27.114 35.545 1.00 87.69 975 LEU A CA 1
ATOM 7481 C C . LEU A 1 975 ? -41.793 27.582 34.281 1.00 87.69 975 LEU A C 1
ATOM 7483 O O . LEU A 1 975 ? -42.672 26.867 33.804 1.00 87.69 975 LEU A O 1
ATOM 7487 N N . THR A 1 976 ? -41.410 28.715 33.685 1.00 88.19 976 THR A N 1
ATOM 7488 C CA . THR A 1 976 ? -42.026 29.212 32.446 1.00 88.19 976 THR A CA 1
ATOM 7489 C C . THR A 1 976 ? -41.653 28.322 31.264 1.00 88.19 976 THR A C 1
ATOM 7491 O O . THR A 1 976 ? -42.513 27.963 30.462 1.00 88.19 976 THR A O 1
ATOM 7494 N N . ALA A 1 977 ? -40.391 27.890 31.179 1.00 91.00 977 ALA A N 1
ATOM 7495 C CA . ALA A 1 977 ? -39.950 26.946 30.150 1.00 91.00 977 ALA A CA 1
ATOM 7496 C C . ALA A 1 977 ? -40.685 25.598 30.256 1.00 91.00 977 ALA A C 1
ATOM 7498 O O . ALA A 1 977 ? -41.101 25.029 29.244 1.00 91.00 977 ALA A O 1
ATOM 7499 N N . ILE A 1 978 ? -40.886 25.112 31.486 1.00 92.38 978 ILE A N 1
ATOM 7500 C CA . ILE A 1 978 ? -41.637 23.879 31.770 1.00 92.38 978 ILE A CA 1
ATOM 7501 C C . ILE A 1 978 ? -43.123 24.052 31.430 1.00 92.38 978 ILE A C 1
ATOM 7503 O O . ILE A 1 978 ? -43.739 23.143 30.879 1.00 92.38 978 ILE A O 1
ATOM 7507 N N . TYR A 1 979 ? -43.697 25.225 31.695 1.00 91.06 979 TYR A N 1
ATOM 7508 C CA . TYR A 1 979 ? -45.068 25.543 31.314 1.00 91.06 979 TYR A CA 1
ATOM 7509 C C . TYR A 1 979 ? -45.260 25.512 29.789 1.00 91.06 979 TYR A C 1
ATOM 7511 O O . TYR A 1 979 ? -46.178 24.853 29.298 1.00 91.06 979 TYR A O 1
ATOM 7519 N N . LEU A 1 980 ? -44.363 26.142 29.020 1.00 91.94 980 LEU A N 1
ATOM 7520 C CA . LEU A 1 980 ? -44.420 26.111 27.552 1.00 91.94 980 LEU A CA 1
ATOM 7521 C C . LEU A 1 980 ? -44.302 24.680 27.004 1.00 91.94 980 LEU A C 1
ATOM 7523 O O . LEU A 1 980 ? -45.005 24.317 26.058 1.00 91.94 980 LEU A O 1
ATOM 7527 N N . PHE A 1 981 ? -43.460 23.850 27.626 1.00 94.81 981 PHE A N 1
ATOM 7528 C CA . PHE A 1 981 ? -43.405 22.417 27.340 1.00 94.81 981 PHE A CA 1
ATOM 7529 C C . PHE A 1 981 ? -44.748 21.734 27.631 1.00 94.81 981 PHE A C 1
ATOM 7531 O O . PHE A 1 981 ? -45.268 21.018 26.777 1.00 94.81 981 PHE A O 1
ATOM 7538 N N . ALA A 1 982 ? -45.344 21.974 28.802 1.00 93.94 982 ALA A N 1
ATOM 7539 C CA . ALA A 1 982 ? -46.596 21.346 29.220 1.00 93.94 982 ALA A CA 1
ATOM 7540 C C . ALA A 1 982 ? -47.768 21.682 28.279 1.00 93.94 982 ALA A C 1
ATOM 7542 O O . ALA A 1 982 ? -48.557 20.794 27.950 1.00 93.94 982 ALA A O 1
ATOM 7543 N N . VAL A 1 983 ? -47.840 22.921 27.777 1.00 93.12 983 VAL A N 1
ATOM 7544 C CA . VAL A 1 983 ? -48.842 23.341 26.781 1.00 93.12 983 VAL A CA 1
ATOM 7545 C C . VAL A 1 983 ? -48.730 22.507 25.501 1.00 93.12 983 VAL A C 1
ATOM 7547 O O . VAL A 1 983 ? -49.724 21.939 25.048 1.00 93.12 983 VAL A O 1
ATOM 7550 N N . ILE A 1 984 ? -47.528 22.356 24.931 1.00 94.06 984 ILE A N 1
ATOM 7551 C CA . ILE A 1 984 ? -47.336 21.554 23.706 1.00 94.06 984 ILE A CA 1
ATOM 7552 C C . ILE A 1 984 ? -47.541 20.058 23.980 1.00 94.06 984 ILE A C 1
ATOM 7554 O O . ILE A 1 984 ? -48.124 19.334 23.162 1.00 94.06 984 ILE A O 1
ATOM 7558 N N . PHE A 1 985 ? -47.090 19.585 25.140 1.00 95.19 985 PHE A N 1
ATOM 7559 C CA . PHE A 1 985 ? -47.237 18.196 25.552 1.00 95.19 985 PHE A CA 1
ATOM 7560 C C . PHE A 1 985 ? -48.714 17.791 25.653 1.00 95.19 985 PHE A C 1
ATOM 7562 O O . PHE A 1 985 ? -49.104 16.774 25.088 1.00 95.19 985 PHE A O 1
ATOM 7569 N N . LEU A 1 986 ? -49.561 18.611 26.284 1.00 94.38 986 LEU A N 1
ATOM 7570 C CA . LEU A 1 986 ? -51.002 18.351 26.418 1.00 94.38 986 LEU A CA 1
ATOM 7571 C C . LEU A 1 986 ? -51.799 18.645 25.142 1.00 94.38 986 LEU A C 1
ATOM 7573 O O . LEU A 1 986 ? -52.860 18.059 24.929 1.00 94.38 986 LEU A O 1
ATOM 7577 N N . TRP A 1 987 ? -51.274 19.493 24.260 1.00 94.81 987 TRP A N 1
ATOM 7578 C CA . TRP A 1 987 ? -51.814 19.714 22.919 1.00 94.81 987 TRP A CA 1
ATOM 7579 C C . TRP A 1 987 ? -51.616 18.513 21.981 1.00 94.81 987 TRP A C 1
ATOM 7581 O O . TRP A 1 987 ? -52.434 18.257 21.092 1.00 94.81 987 TRP A O 1
ATOM 7591 N N . THR A 1 988 ? -50.559 17.732 22.200 1.00 93.44 988 THR A N 1
ATOM 7592 C CA . THR A 1 988 ? -50.166 16.622 21.324 1.00 93.44 988 THR A CA 1
ATOM 7593 C C . THR A 1 988 ? -51.241 15.517 21.215 1.00 93.44 988 THR A C 1
ATOM 7595 O O . THR A 1 988 ? -51.597 15.155 20.086 1.00 93.44 988 THR A O 1
ATOM 7598 N N . PRO A 1 989 ? -51.830 14.991 22.309 1.00 93.94 989 PRO A N 1
ATOM 7599 C CA . PRO A 1 989 ? -52.870 13.962 22.233 1.00 93.94 989 PRO A CA 1
ATOM 7600 C C . PRO A 1 989 ? -54.123 14.346 21.422 1.00 93.94 989 PRO A C 1
ATOM 7602 O O . PRO A 1 989 ? -54.447 13.603 20.487 1.00 93.94 989 PRO A O 1
ATOM 7605 N N . PRO A 1 990 ? -54.821 15.477 21.676 1.00 94.19 990 PRO A N 1
ATOM 7606 C CA . PRO A 1 990 ? -56.019 15.828 20.915 1.00 94.19 990 PRO A CA 1
ATOM 7607 C C . PRO A 1 990 ? -55.708 16.077 19.431 1.00 94.19 990 PRO A C 1
ATOM 7609 O O . PRO A 1 990 ? -56.485 15.658 18.570 1.00 94.19 990 PRO A O 1
ATOM 7612 N N . HIS A 1 991 ? -54.542 16.654 19.114 1.00 93.38 991 HIS A N 1
ATOM 7613 C CA . HIS A 1 991 ? -54.081 16.863 17.740 1.00 93.38 991 HIS A CA 1
ATOM 7614 C C . HIS A 1 991 ? -53.864 15.536 16.986 1.00 93.38 991 HIS A C 1
ATOM 7616 O O . HIS A 1 991 ? -54.475 15.272 15.944 1.00 93.38 991 HIS A O 1
ATOM 7622 N N . PHE A 1 992 ? -53.012 14.653 17.510 1.00 92.38 992 PHE A N 1
ATOM 7623 C CA . PHE A 1 992 ? -52.641 13.424 16.804 1.00 92.38 992 PHE A CA 1
ATOM 7624 C C . PHE A 1 992 ? -53.743 12.365 16.817 1.00 92.38 992 PHE A C 1
ATOM 7626 O O . PHE A 1 992 ? -53.843 11.596 15.857 1.00 92.38 992 PHE A O 1
ATOM 7633 N N . TRP A 1 993 ? -54.600 12.309 17.841 1.00 93.31 993 TRP A N 1
ATOM 7634 C CA . TRP A 1 993 ? -55.746 11.399 17.822 1.00 93.31 993 TRP A CA 1
ATOM 7635 C C . TRP A 1 993 ? -56.837 11.847 16.849 1.00 93.31 993 TRP A C 1
ATOM 7637 O O . TRP A 1 993 ? -57.438 10.986 16.204 1.00 93.31 993 TRP A O 1
ATOM 7647 N N . ALA A 1 994 ? -57.028 13.154 16.633 1.00 91.88 994 ALA A N 1
ATOM 7648 C CA . ALA A 1 994 ? -57.889 13.649 15.557 1.00 91.88 994 ALA A CA 1
ATOM 7649 C C . ALA A 1 994 ? -57.399 13.171 14.174 1.00 91.88 994 ALA A C 1
ATOM 7651 O O . ALA A 1 994 ? -58.193 12.716 13.345 1.00 91.88 994 ALA A O 1
ATOM 7652 N N . LEU A 1 995 ? -56.078 13.163 13.949 1.00 91.00 995 LEU A N 1
ATOM 7653 C CA . LEU A 1 995 ? -55.474 12.571 12.750 1.00 91.00 995 LEU A CA 1
ATOM 7654 C C . LEU A 1 995 ? -55.606 11.038 12.717 1.00 91.00 995 LEU A C 1
ATOM 7656 O O . LEU A 1 995 ? -55.888 10.461 11.664 1.00 91.00 995 LEU A O 1
ATOM 7660 N N . ALA A 1 996 ? -55.420 10.365 13.853 1.00 90.50 996 ALA A N 1
ATOM 7661 C CA . ALA A 1 996 ? -55.492 8.910 13.953 1.00 90.50 996 ALA A CA 1
ATOM 7662 C C . ALA A 1 996 ? -56.897 8.363 13.674 1.00 90.50 996 ALA A C 1
ATOM 7664 O O . ALA A 1 996 ? -57.011 7.289 13.090 1.00 90.50 996 ALA A O 1
ATOM 7665 N N . LEU A 1 997 ? -57.956 9.112 14.006 1.00 91.50 997 LEU A N 1
ATOM 7666 C CA . LEU A 1 997 ? -59.330 8.783 13.612 1.00 91.50 997 LEU A CA 1
ATOM 7667 C C . LEU A 1 997 ? -59.488 8.731 12.083 1.00 91.50 997 LEU A C 1
ATOM 7669 O O . LEU A 1 997 ? -60.179 7.859 11.565 1.00 91.50 997 LEU A O 1
ATOM 7673 N N . ARG A 1 998 ? -58.799 9.613 11.346 1.00 88.94 998 ARG A N 1
ATOM 7674 C CA . ARG A 1 998 ? -58.827 9.646 9.871 1.00 88.94 998 ARG A CA 1
ATOM 7675 C C . ARG A 1 998 ? -57.956 8.563 9.235 1.00 88.94 998 ARG A C 1
ATOM 7677 O O . ARG A 1 998 ? -58.295 8.041 8.179 1.00 88.94 998 ARG A O 1
ATOM 7684 N N . LEU A 1 999 ? -56.822 8.248 9.860 1.00 89.69 999 LEU A N 1
ATOM 7685 C CA . LEU A 1 999 ? -55.808 7.325 9.332 1.00 89.69 999 LEU A CA 1
ATOM 7686 C C . LEU A 1 999 ? -55.829 5.946 10.002 1.00 89.69 999 LEU A C 1
ATOM 7688 O O . LEU A 1 999 ? -54.872 5.182 9.877 1.00 89.69 999 LEU A O 1
ATOM 7692 N N . ARG A 1 1000 ? -56.924 5.604 10.689 1.00 89.69 1000 ARG A N 1
ATOM 7693 C CA . ARG A 1 1000 ? -57.079 4.350 11.438 1.00 89.69 1000 ARG A CA 1
ATOM 7694 C C . ARG A 1 1000 ? -56.727 3.122 10.600 1.00 89.69 1000 ARG A C 1
ATOM 7696 O O . ARG A 1 1000 ? -55.995 2.262 11.071 1.00 89.69 1000 ARG A O 1
ATOM 7703 N N . GLY A 1 1001 ? -57.191 3.073 9.349 1.00 88.25 1001 GLY A N 1
ATOM 7704 C CA . GLY A 1 1001 ? -56.903 1.964 8.437 1.00 88.25 1001 GLY A CA 1
ATOM 7705 C C . GLY A 1 1001 ? -55.417 1.812 8.092 1.00 88.25 1001 GLY A C 1
ATOM 7706 O O . GLY A 1 1001 ? -54.937 0.690 7.978 1.00 88.25 1001 GLY A O 1
ATOM 7707 N N . ASP A 1 1002 ? -54.669 2.915 7.969 1.00 89.12 1002 ASP A N 1
ATOM 7708 C CA . ASP A 1 1002 ? -53.216 2.868 7.747 1.00 89.12 1002 ASP A CA 1
ATOM 7709 C C . ASP A 1 1002 ? -52.490 2.344 8.993 1.00 89.12 1002 ASP A C 1
ATOM 7711 O O . ASP A 1 1002 ? -51.639 1.464 8.882 1.00 89.12 1002 ASP A O 1
ATOM 7715 N N . TYR A 1 1003 ? -52.864 2.823 10.182 1.00 91.75 1003 TYR A N 1
ATOM 7716 C CA . TYR A 1 1003 ? -52.266 2.354 11.433 1.00 91.75 1003 TYR A CA 1
ATOM 7717 C C . TYR A 1 1003 ? -52.586 0.884 11.728 1.00 91.75 1003 TYR A C 1
ATOM 7719 O O . TYR A 1 1003 ? -51.696 0.153 12.153 1.00 91.75 1003 TYR A O 1
ATOM 7727 N N . ALA A 1 1004 ? -53.809 0.432 11.434 1.00 90.56 1004 ALA A N 1
ATOM 7728 C CA . ALA A 1 1004 ? -54.203 -0.968 11.569 1.00 90.56 1004 ALA A CA 1
ATOM 7729 C C . ALA A 1 1004 ? -53.415 -1.883 10.614 1.00 90.56 1004 ALA A C 1
ATOM 7731 O O . ALA A 1 1004 ? -52.904 -2.913 11.045 1.00 90.56 1004 ALA A O 1
ATOM 7732 N N . ARG A 1 1005 ? -53.239 -1.483 9.344 1.00 89.44 1005 ARG A N 1
ATOM 7733 C CA . ARG A 1 1005 ? -52.423 -2.231 8.366 1.00 89.44 1005 ARG A CA 1
ATOM 7734 C C . ARG A 1 1005 ? -50.964 -2.366 8.785 1.00 89.44 1005 ARG A C 1
ATOM 7736 O O . ARG A 1 1005 ? -50.365 -3.413 8.577 1.00 89.44 1005 ARG A O 1
ATOM 7743 N N . ALA A 1 1006 ? -50.399 -1.314 9.369 1.00 89.81 1006 ALA A N 1
ATOM 7744 C CA . ALA A 1 1006 ? -49.034 -1.328 9.882 1.00 89.81 1006 ALA A CA 1
ATOM 7745 C C . ALA A 1 1006 ? -48.916 -1.926 11.295 1.00 89.81 1006 ALA A C 1
ATOM 7747 O O . ALA A 1 1006 ? -47.835 -1.869 11.871 1.00 89.81 1006 ALA A O 1
ATOM 7748 N N . GLN A 1 1007 ? -50.006 -2.460 11.861 1.00 91.44 1007 GLN A N 1
ATOM 7749 C CA . GLN A 1 1007 ? -50.058 -3.021 13.217 1.00 91.44 1007 GLN A CA 1
ATOM 7750 C C . GLN A 1 1007 ? -49.536 -2.060 14.301 1.00 91.44 1007 GLN A C 1
ATOM 7752 O O . GLN A 1 1007 ? -48.994 -2.478 15.320 1.00 91.44 1007 GLN A O 1
ATOM 7757 N N . VAL A 1 1008 ? -49.704 -0.751 14.096 1.00 92.69 1008 VAL A N 1
ATOM 7758 C CA . VAL A 1 1008 ? -49.329 0.266 15.081 1.00 92.69 1008 VAL A CA 1
ATOM 7759 C C . VAL A 1 1008 ? -50.467 0.372 16.099 1.00 92.69 1008 VAL A C 1
ATOM 7761 O O . VAL A 1 1008 ? -51.586 0.712 15.694 1.00 92.69 1008 VAL A O 1
ATOM 7764 N N . PRO A 1 1009 ? -50.223 0.133 17.404 1.00 91.81 1009 PRO A N 1
ATOM 7765 C CA . PRO A 1 1009 ? -51.252 0.150 18.442 1.00 91.81 1009 PRO A CA 1
ATOM 7766 C C . PRO A 1 1009 ? -51.704 1.584 18.767 1.00 91.81 1009 PRO A C 1
ATOM 7768 O O . PRO A 1 1009 ? -51.506 2.086 19.863 1.00 91.81 1009 PRO A O 1
ATOM 7771 N N . MET A 1 1010 ? -52.299 2.299 17.811 1.00 92.69 1010 MET A N 1
ATOM 7772 C CA . MET A 1 1010 ? -52.900 3.615 18.050 1.00 92.69 1010 MET A CA 1
ATOM 7773 C C . MET A 1 1010 ? -54.208 3.466 18.835 1.00 92.69 1010 MET A C 1
ATOM 7775 O O . MET A 1 1010 ? -54.973 2.533 18.596 1.00 92.69 1010 MET A O 1
ATOM 7779 N N . LEU A 1 1011 ? -54.522 4.430 19.704 1.00 92.38 1011 LEU A N 1
ATOM 7780 C CA . LEU A 1 1011 ? -55.737 4.425 20.531 1.00 92.38 1011 LEU A CA 1
ATOM 7781 C C . LEU A 1 1011 ? -57.039 4.050 19.775 1.00 92.38 1011 LEU A C 1
ATOM 7783 O O . LEU A 1 1011 ? -57.732 3.142 20.235 1.00 92.38 1011 LEU A O 1
ATOM 7787 N N . PRO A 1 1012 ? -57.377 4.638 18.604 1.00 92.19 1012 PRO A N 1
ATOM 7788 C CA . PRO A 1 1012 ? -58.580 4.246 17.857 1.00 92.19 1012 PRO A CA 1
ATOM 7789 C C . PRO A 1 1012 ? -58.504 2.859 17.193 1.00 92.19 1012 PRO A C 1
ATOM 7791 O O . PRO A 1 1012 ? -59.536 2.322 16.789 1.00 92.19 1012 PRO A O 1
ATOM 7794 N N . VAL A 1 1013 ? -57.311 2.278 17.038 1.00 92.12 1013 VAL A N 1
ATOM 7795 C CA . VAL A 1 1013 ? -57.122 0.910 16.522 1.00 92.12 1013 VAL A CA 1
ATOM 7796 C C . VAL A 1 1013 ? -57.393 -0.109 17.628 1.00 92.12 1013 VAL A C 1
ATOM 7798 O O . VAL A 1 1013 ? -58.116 -1.066 17.380 1.00 92.12 1013 VAL A O 1
ATOM 7801 N N . VAL A 1 1014 ? -56.876 0.132 18.838 1.00 92.50 1014 VAL A N 1
ATOM 7802 C CA . VAL A 1 1014 ? -56.932 -0.824 19.961 1.00 92.50 1014 VAL A CA 1
ATOM 7803 C C . VAL A 1 1014 ? -58.218 -0.701 20.784 1.00 92.50 1014 VAL A C 1
ATOM 7805 O O . VAL A 1 1014 ? -58.877 -1.701 21.035 1.00 92.50 1014 VAL A O 1
ATOM 7808 N N . HIS A 1 1015 ? -58.611 0.516 21.176 1.00 91.25 1015 HIS A N 1
ATOM 7809 C CA . HIS A 1 1015 ? -59.774 0.759 22.050 1.00 91.25 1015 HIS A CA 1
ATOM 7810 C C . HIS A 1 1015 ? -60.986 1.353 21.310 1.00 91.25 1015 HIS A C 1
ATOM 7812 O O . HIS A 1 1015 ? -61.999 1.702 21.917 1.00 91.25 1015 HIS A O 1
ATOM 7818 N N . GLY A 1 1016 ? -60.896 1.468 19.983 1.00 90.69 1016 GLY A N 1
ATOM 7819 C CA . GLY A 1 1016 ? -61.972 1.963 19.130 1.00 90.69 1016 GLY A CA 1
ATOM 7820 C C . GLY A 1 1016 ? -62.127 3.488 19.115 1.00 90.69 1016 GLY A C 1
ATOM 7821 O O . GLY A 1 1016 ? -61.585 4.238 19.928 1.00 90.69 1016 GLY A O 1
ATOM 7822 N N . GLU A 1 1017 ? -62.899 3.975 18.143 1.00 90.88 1017 GLU A N 1
ATOM 7823 C CA . GLU A 1 1017 ? -63.054 5.414 17.893 1.00 90.88 1017 GLU A CA 1
ATOM 7824 C C . GLU A 1 1017 ? -63.770 6.152 19.028 1.00 90.88 1017 GLU A C 1
ATOM 7826 O O . GLU A 1 1017 ? -63.479 7.319 19.281 1.00 90.88 1017 GLU A O 1
ATOM 7831 N N . ALA A 1 1018 ? -64.685 5.485 19.736 1.00 89.06 1018 ALA A N 1
ATOM 7832 C CA . ALA A 1 1018 ? -65.423 6.086 20.845 1.00 89.06 1018 ALA A CA 1
ATOM 7833 C C . ALA A 1 1018 ? -64.518 6.400 22.047 1.00 89.06 1018 ALA A C 1
ATOM 7835 O O . ALA A 1 1018 ? -64.715 7.420 22.708 1.00 89.06 1018 ALA A O 1
ATOM 7836 N N . ALA A 1 1019 ? -63.522 5.550 22.323 1.00 90.75 1019 ALA A N 1
ATOM 7837 C CA . ALA A 1 1019 ? -62.526 5.807 23.360 1.00 90.75 1019 ALA A CA 1
ATOM 7838 C C . ALA A 1 1019 ? -61.608 6.969 22.953 1.00 90.75 1019 ALA A C 1
ATOM 7840 O O . ALA A 1 1019 ? -61.402 7.892 23.737 1.00 90.75 1019 ALA A O 1
ATOM 7841 N N . ALA A 1 1020 ? -61.144 6.985 21.698 1.00 91.94 1020 ALA A N 1
ATOM 7842 C CA . ALA A 1 1020 ? -60.311 8.070 21.178 1.00 91.94 1020 ALA A CA 1
ATOM 7843 C C . ALA A 1 1020 ? -61.026 9.433 21.206 1.00 91.94 1020 ALA A C 1
ATOM 7845 O O . ALA A 1 1020 ? -60.444 10.419 21.643 1.00 91.94 1020 ALA A O 1
ATOM 7846 N N . ARG A 1 1021 ? -62.305 9.498 20.810 1.00 93.81 1021 ARG A N 1
ATOM 7847 C CA . ARG A 1 1021 ? -63.102 10.740 20.847 1.00 93.81 1021 ARG A CA 1
ATOM 7848 C C . ARG A 1 1021 ? -63.326 11.263 22.269 1.00 93.81 1021 ARG A C 1
ATOM 7850 O O . ARG A 1 1021 ? -63.254 12.469 22.472 1.00 93.81 1021 ARG A O 1
ATOM 7857 N N . ARG A 1 1022 ? -63.543 10.375 23.249 1.00 93.19 1022 ARG A N 1
ATOM 7858 C CA . ARG A 1 1022 ? -63.637 10.757 24.671 1.00 93.19 1022 ARG A CA 1
ATOM 7859 C C . ARG A 1 1022 ? -62.320 11.331 25.188 1.00 93.19 1022 ARG A C 1
ATOM 7861 O O . ARG A 1 1022 ? -62.316 12.397 25.789 1.00 93.19 1022 ARG A O 1
ATOM 7868 N N . GLN A 1 1023 ? -61.207 10.663 24.895 1.00 94.00 1023 GLN A N 1
ATOM 7869 C CA . GLN A 1 1023 ? -59.880 11.116 25.315 1.00 94.00 1023 GLN A CA 1
ATOM 7870 C C . GLN A 1 1023 ? -59.480 12.452 24.669 1.00 94.00 1023 GLN A C 1
ATOM 7872 O O . GLN A 1 1023 ? -58.888 13.292 25.336 1.00 94.00 1023 GLN A O 1
ATOM 7877 N N . ILE A 1 1024 ? -59.874 12.702 23.414 1.00 95.00 1024 ILE A N 1
ATOM 7878 C CA . ILE A 1 1024 ? -59.716 14.020 22.778 1.00 95.00 1024 ILE A CA 1
ATOM 7879 C C . ILE A 1 1024 ? -60.385 15.117 23.622 1.00 95.00 1024 ILE A C 1
ATOM 7881 O O . ILE A 1 1024 ? -59.735 16.111 23.921 1.00 95.00 1024 ILE A O 1
ATOM 7885 N N . VAL A 1 1025 ? -61.640 14.932 24.053 1.00 95.56 1025 VAL A N 1
ATOM 7886 C CA . VAL A 1 1025 ? -62.350 15.926 24.883 1.00 95.56 1025 VAL A CA 1
ATOM 7887 C C . VAL A 1 1025 ? -61.645 16.140 26.222 1.00 95.56 1025 VAL A C 1
ATOM 7889 O O . VAL A 1 1025 ? -61.414 17.284 26.602 1.00 95.56 1025 VAL A O 1
ATOM 7892 N N . VAL A 1 1026 ? -61.264 15.060 26.912 1.00 95.06 1026 VAL A N 1
ATOM 7893 C CA . VAL A 1 1026 ? -60.585 15.138 28.217 1.00 95.06 1026 VAL A CA 1
ATOM 7894 C C . VAL A 1 1026 ? -59.285 15.933 28.113 1.00 95.06 1026 VAL A C 1
ATOM 7896 O O . VAL A 1 1026 ? -59.099 16.899 28.847 1.00 95.06 1026 VAL A O 1
ATOM 7899 N N . TYR A 1 1027 ? -58.409 15.586 27.168 1.00 95.06 1027 TYR A N 1
ATOM 7900 C CA . TYR A 1 1027 ? -57.141 16.297 27.009 1.00 95.06 1027 TYR A CA 1
ATOM 7901 C C . TYR A 1 1027 ? -57.327 17.737 26.518 1.00 95.06 1027 TYR A C 1
ATOM 7903 O O . TYR A 1 1027 ? -56.559 18.603 26.924 1.00 95.06 1027 TYR A O 1
ATOM 7911 N N . THR A 1 1028 ? -58.350 18.031 25.705 1.00 96.38 1028 THR A N 1
ATOM 7912 C CA . THR A 1 1028 ? -58.680 19.417 25.337 1.00 96.38 1028 THR A CA 1
ATOM 7913 C C . THR A 1 1028 ? -59.120 20.233 26.556 1.00 96.38 1028 THR A C 1
ATOM 7915 O O . THR A 1 1028 ? -58.679 21.368 26.696 1.00 96.38 1028 THR A O 1
ATOM 7918 N N . LEU A 1 1029 ? -59.924 19.673 27.468 1.00 95.38 1029 LEU A N 1
ATOM 7919 C CA . LEU A 1 1029 ? -60.316 20.360 28.706 1.00 95.38 1029 LEU A CA 1
ATOM 7920 C C . LEU A 1 1029 ? -59.115 20.608 29.627 1.00 95.38 1029 LEU A C 1
ATOM 7922 O O . LEU A 1 1029 ? -58.964 21.713 30.140 1.00 95.38 1029 LEU A O 1
ATOM 7926 N N . VAL A 1 1030 ? -58.237 19.613 29.791 1.00 95.69 1030 VAL A N 1
ATOM 7927 C CA . VAL A 1 1030 ? -57.010 19.746 30.598 1.00 95.69 1030 VAL A CA 1
ATOM 7928 C C . VAL A 1 1030 ? -56.062 20.784 29.994 1.00 95.69 1030 VAL A C 1
ATOM 7930 O O . VAL A 1 1030 ? -55.536 21.622 30.721 1.00 95.69 1030 VAL A O 1
ATOM 7933 N N . LEU A 1 1031 ? -55.876 20.773 28.669 1.00 95.62 1031 LEU A N 1
ATOM 7934 C CA . LEU A 1 1031 ? -55.088 21.780 27.960 1.00 95.62 1031 LEU A CA 1
ATOM 7935 C C . LEU A 1 1031 ? -55.656 23.183 28.186 1.00 95.62 1031 LEU A C 1
ATOM 7937 O O . LEU A 1 1031 ? -54.912 24.072 28.583 1.00 95.62 1031 LEU A O 1
ATOM 7941 N N . VAL A 1 1032 ? -56.960 23.382 27.965 1.00 94.62 1032 VAL A N 1
ATOM 7942 C CA . VAL A 1 1032 ? -57.584 24.700 28.137 1.00 94.62 1032 VAL A CA 1
ATOM 7943 C C . VAL A 1 1032 ? -57.483 25.163 29.591 1.00 94.62 1032 VAL A C 1
ATOM 7945 O O . VAL A 1 1032 ? -57.091 26.303 29.833 1.00 94.62 1032 VAL A O 1
ATOM 7948 N N . GLY A 1 1033 ? -57.723 24.270 30.555 1.00 93.94 1033 GLY A N 1
ATOM 7949 C CA . GLY A 1 1033 ? -57.531 24.544 31.979 1.00 93.94 1033 GLY A CA 1
ATOM 7950 C C . GLY A 1 1033 ? -56.105 24.993 32.308 1.00 93.94 1033 GLY A C 1
ATOM 7951 O O . GLY A 1 1033 ? -55.932 26.016 32.965 1.00 93.94 1033 GLY A O 1
ATOM 7952 N N . LEU A 1 1034 ? -55.086 24.301 31.781 1.00 93.00 1034 LEU A N 1
ATOM 7953 C CA . LEU A 1 1034 ? -53.686 24.716 31.925 1.00 93.00 1034 LEU A CA 1
ATOM 7954 C C . LEU A 1 1034 ? -53.447 26.101 31.305 1.00 93.00 1034 LEU A C 1
ATOM 7956 O O . LEU A 1 1034 ? -52.811 26.949 31.929 1.00 93.00 1034 LEU A O 1
ATOM 7960 N N . THR A 1 1035 ? -53.974 26.345 30.100 1.00 92.12 1035 THR A N 1
ATOM 7961 C CA . THR A 1 1035 ? -53.767 27.620 29.401 1.00 92.12 1035 THR A CA 1
ATOM 7962 C C . THR A 1 1035 ? -54.440 28.803 30.079 1.00 92.12 1035 THR A C 1
ATOM 7964 O O . THR A 1 1035 ? -53.925 29.904 29.957 1.00 92.12 1035 THR A O 1
ATOM 7967 N N . LEU A 1 1036 ? -55.543 28.603 30.805 1.00 91.12 1036 LEU A N 1
ATOM 7968 C CA . LEU A 1 1036 ? -56.193 29.654 31.593 1.00 91.12 1036 LEU A CA 1
ATOM 7969 C C . LEU A 1 1036 ? -55.526 29.825 32.964 1.00 91.12 1036 LEU A C 1
ATOM 7971 O O . LEU A 1 1036 ? -55.333 30.950 33.421 1.00 91.12 1036 LEU A O 1
ATOM 7975 N N . GLY A 1 1037 ? -55.113 28.720 33.593 1.00 86.06 1037 GLY A N 1
ATOM 7976 C CA . GLY A 1 1037 ? -54.500 28.712 34.923 1.00 86.06 1037 GLY A CA 1
ATOM 7977 C C . GLY A 1 1037 ? -53.196 29.507 35.018 1.00 86.06 1037 GLY A C 1
ATOM 7978 O O . GLY A 1 1037 ? -52.875 30.027 36.082 1.00 86.06 1037 GLY A O 1
ATOM 7979 N N . VAL A 1 1038 ? -52.469 29.685 33.911 1.00 86.25 1038 VAL A N 1
ATOM 7980 C CA . VAL A 1 1038 ? -51.254 30.518 33.893 1.00 86.25 1038 VAL A CA 1
ATOM 7981 C C . VAL A 1 1038 ? -51.530 31.988 34.217 1.00 86.25 1038 VAL A C 1
ATOM 7983 O O . VAL A 1 1038 ? -50.662 32.653 34.773 1.00 86.25 1038 VAL A O 1
ATOM 7986 N N . VAL A 1 1039 ? -52.730 32.506 33.941 1.00 85.06 1039 VAL A N 1
ATOM 7987 C CA . VAL A 1 1039 ? -53.080 33.898 34.277 1.00 85.06 1039 VAL A CA 1
ATOM 7988 C C . VAL A 1 1039 ? -53.094 34.086 35.794 1.00 85.06 1039 VAL A C 1
ATOM 7990 O O . VAL A 1 1039 ? -52.592 35.085 36.300 1.00 85.06 1039 VAL A O 1
ATOM 7993 N N . ALA A 1 1040 ? -53.539 33.069 36.542 1.00 81.88 1040 ALA A N 1
ATOM 7994 C CA . ALA A 1 1040 ? -53.513 33.079 38.005 1.00 81.88 1040 ALA A CA 1
ATOM 7995 C C . ALA A 1 1040 ? -52.087 33.080 38.590 1.00 81.88 1040 ALA A C 1
ATOM 7997 O O . ALA A 1 1040 ? -51.902 33.430 39.750 1.00 81.88 1040 ALA A O 1
ATOM 7998 N N . THR A 1 1041 ? -51.070 32.726 37.795 1.00 80.56 1041 THR A N 1
ATOM 7999 C CA . THR A 1 1041 ? -49.657 32.802 38.212 1.00 80.56 1041 THR A CA 1
ATOM 8000 C C . THR A 1 1041 ? -49.050 34.200 38.042 1.00 80.56 1041 THR A C 1
ATOM 8002 O O . THR A 1 1041 ? -47.901 34.414 38.418 1.00 80.56 1041 THR A O 1
ATOM 8005 N N . GLY A 1 1042 ? -49.786 35.150 37.448 1.00 78.94 1042 GLY A N 1
ATOM 8006 C CA . GLY A 1 1042 ? -49.316 36.514 37.176 1.00 78.94 1042 GLY A CA 1
ATOM 8007 C C . GLY A 1 1042 ? -48.293 36.630 36.037 1.00 78.94 1042 GLY A C 1
ATOM 8008 O O . GLY A 1 1042 ? -47.771 37.713 35.786 1.00 78.94 1042 GLY A O 1
ATOM 8009 N N . ILE A 1 1043 ? -47.982 35.531 35.335 1.00 80.44 1043 ILE A N 1
ATOM 8010 C CA . ILE A 1 1043 ? -46.991 35.511 34.243 1.00 80.44 1043 ILE A CA 1
ATOM 8011 C C . ILE A 1 1043 ? -47.534 36.173 32.961 1.00 80.44 1043 ILE A C 1
ATOM 8013 O O . ILE A 1 1043 ? -46.756 36.771 32.213 1.00 80.44 1043 ILE A O 1
ATOM 8017 N N . LEU A 1 1044 ? -48.844 36.059 32.714 1.00 85.81 1044 LEU A N 1
ATOM 8018 C CA . LEU A 1 1044 ? -49.556 36.547 31.525 1.00 85.81 1044 LEU A CA 1
ATOM 8019 C C . LEU A 1 1044 ? -50.827 37.304 31.944 1.00 85.81 1044 LEU A C 1
ATOM 8021 O O . LEU A 1 1044 ? -51.481 36.919 32.912 1.00 85.81 1044 LEU A O 1
ATOM 8025 N N . GLY A 1 1045 ? -51.149 38.376 31.224 1.00 86.56 1045 GLY A N 1
ATOM 8026 C CA . GLY A 1 1045 ? -52.191 39.350 31.536 1.00 86.56 1045 GLY A CA 1
ATOM 8027 C C . GLY A 1 1045 ? -53.515 39.149 30.792 1.00 86.56 1045 GLY A C 1
ATOM 8028 O O . GLY A 1 1045 ? -53.862 38.062 30.320 1.00 86.56 1045 GLY A O 1
ATOM 8029 N N . ILE A 1 1046 ? -54.302 40.229 30.732 1.00 85.50 1046 ILE A N 1
ATOM 8030 C CA . ILE A 1 1046 ? -55.691 40.205 30.252 1.00 85.50 1046 ILE A CA 1
ATOM 8031 C C . ILE A 1 1046 ? -55.806 39.985 28.738 1.00 85.50 1046 ILE A C 1
ATOM 8033 O O . ILE A 1 1046 ? -56.780 39.382 28.283 1.00 85.50 1046 ILE A O 1
ATOM 8037 N N . VAL A 1 1047 ? -54.804 40.413 27.958 1.00 87.81 1047 VAL A N 1
ATOM 8038 C CA . VAL A 1 1047 ? -54.776 40.209 26.501 1.00 87.81 1047 VAL A CA 1
ATOM 8039 C C . VAL A 1 1047 ? -54.624 38.719 26.207 1.00 87.81 1047 VAL A C 1
ATOM 8041 O O . VAL A 1 1047 ? -55.341 38.167 25.367 1.00 87.81 1047 VAL A O 1
ATOM 8044 N N . TYR A 1 1048 ? -53.762 38.037 26.964 1.00 91.75 1048 TYR A N 1
ATOM 8045 C CA . TYR A 1 1048 ? -53.645 36.589 26.899 1.00 91.75 1048 TYR A CA 1
ATOM 8046 C C . TYR A 1 1048 ? -54.886 35.866 27.417 1.00 91.75 1048 TYR A C 1
ATOM 8048 O O . TYR A 1 1048 ? -55.336 34.927 26.761 1.00 91.75 1048 TYR A O 1
ATOM 8056 N N . LEU A 1 1049 ? -55.487 36.315 28.524 1.00 91.06 1049 LEU A N 1
ATOM 8057 C CA . LEU A 1 1049 ? -56.721 35.719 29.042 1.00 91.06 1049 LEU A CA 1
ATOM 8058 C C . LEU A 1 1049 ? -57.844 35.739 27.992 1.00 91.06 1049 LEU A C 1
ATOM 8060 O O . LEU A 1 1049 ? -58.450 34.701 27.724 1.00 91.06 1049 LEU A O 1
ATOM 8064 N N . ALA A 1 1050 ? -58.085 36.888 27.353 1.00 90.88 1050 ALA A N 1
ATOM 8065 C CA . ALA A 1 1050 ? -59.114 37.029 26.323 1.00 90.88 1050 ALA A CA 1
ATOM 8066 C C . ALA A 1 1050 ? -58.856 36.098 25.124 1.00 90.88 1050 ALA A C 1
ATOM 8068 O O . ALA A 1 1050 ? -59.752 35.371 24.686 1.00 90.88 1050 ALA A O 1
ATOM 8069 N N . GLY A 1 1051 ? -57.613 36.061 24.629 1.00 91.94 1051 GLY A N 1
ATOM 8070 C CA . GLY A 1 1051 ? -57.233 35.172 23.531 1.00 91.94 1051 GLY A CA 1
ATOM 8071 C C . GLY A 1 1051 ? -57.334 33.688 23.897 1.00 91.94 1051 GLY A C 1
ATOM 8072 O O . GLY A 1 1051 ? -57.870 32.901 23.118 1.00 91.94 1051 GLY A O 1
ATOM 8073 N N . ALA A 1 1052 ? -56.882 33.295 25.090 1.00 92.38 1052 ALA A N 1
ATOM 8074 C CA . ALA A 1 1052 ? -56.929 31.914 25.567 1.00 92.38 1052 ALA A CA 1
ATOM 8075 C C . ALA A 1 1052 ? -58.370 31.413 25.765 1.00 92.38 1052 ALA A C 1
ATOM 8077 O O . ALA A 1 1052 ? -58.666 30.274 25.397 1.00 92.38 1052 ALA A O 1
ATOM 8078 N N . VAL A 1 1053 ? -59.283 32.258 26.266 1.00 93.62 1053 VAL A N 1
ATOM 8079 C CA . VAL A 1 1053 ? -60.715 31.929 26.401 1.00 93.62 1053 VAL A CA 1
ATOM 8080 C C . VAL A 1 1053 ? -61.363 31.715 25.033 1.00 93.62 1053 VAL A C 1
ATOM 8082 O O . VAL A 1 1053 ? -62.008 30.687 24.822 1.00 93.62 1053 VAL A O 1
ATOM 8085 N N . LEU A 1 1054 ? -61.162 32.634 24.081 1.00 93.94 1054 LEU A N 1
ATOM 8086 C CA . LEU A 1 1054 ? -61.744 32.526 22.737 1.00 93.94 1054 LEU A CA 1
ATOM 8087 C C . LEU A 1 1054 ? -61.210 31.298 21.988 1.00 93.94 1054 LEU A C 1
ATOM 8089 O O . LEU A 1 1054 ? -61.979 30.464 21.499 1.00 93.94 1054 LEU A O 1
ATOM 8093 N N . LEU A 1 1055 ? -59.883 31.156 21.940 1.00 95.69 1055 LEU A N 1
ATOM 8094 C CA . LEU A 1 1055 ? -59.226 30.060 21.236 1.00 95.69 1055 LEU A CA 1
ATOM 8095 C C . LEU A 1 1055 ? -59.544 28.706 21.887 1.00 95.69 1055 LEU A C 1
ATOM 8097 O O . LEU A 1 1055 ? -59.800 27.723 21.182 1.00 95.69 1055 LEU A O 1
ATOM 8101 N N . GLY A 1 1056 ? -59.543 28.647 23.223 1.00 94.94 1056 GLY A N 1
ATOM 8102 C CA . GLY A 1 1056 ? -59.844 27.447 24.001 1.00 94.94 1056 GLY A CA 1
ATOM 8103 C C . GLY A 1 1056 ? -61.308 27.029 23.895 1.00 94.94 1056 GLY A C 1
ATOM 8104 O O . GLY A 1 1056 ? -61.592 25.849 23.682 1.00 94.94 1056 GLY A O 1
ATOM 8105 N N . GLY A 1 1057 ? -62.237 27.989 23.940 1.00 93.94 1057 GLY A N 1
ATOM 8106 C CA . GLY A 1 1057 ? -63.671 27.751 23.767 1.00 93.94 1057 GLY A CA 1
ATOM 8107 C C . GLY A 1 1057 ? -63.999 27.130 22.408 1.00 93.94 1057 GLY A C 1
ATOM 8108 O O . GLY A 1 1057 ? -64.707 26.122 22.338 1.00 93.94 1057 GLY A O 1
ATOM 8109 N N . MET A 1 1058 ? -63.406 27.647 21.327 1.00 94.75 1058 MET A N 1
ATOM 8110 C CA . MET A 1 1058 ? -63.559 27.057 19.993 1.00 94.75 1058 MET A CA 1
ATOM 8111 C C . MET A 1 1058 ? -62.916 25.661 19.893 1.00 94.75 1058 MET A C 1
ATOM 8113 O O . MET A 1 1058 ? -63.489 24.769 19.257 1.00 94.75 1058 MET A O 1
ATOM 8117 N N . PHE A 1 1059 ? -61.784 25.418 20.568 1.00 96.38 1059 PHE A N 1
ATOM 8118 C CA . PHE A 1 1059 ? -61.161 24.088 20.614 1.00 96.38 1059 PHE A CA 1
ATOM 8119 C C . PHE A 1 1059 ? -62.076 23.066 21.308 1.00 96.38 1059 PHE A C 1
ATOM 8121 O O . PHE A 1 1059 ? -62.311 21.978 20.776 1.00 96.38 1059 PHE A O 1
ATOM 8128 N N . ILE A 1 1060 ? -62.657 23.435 22.455 1.00 96.31 1060 ILE A N 1
ATOM 8129 C CA . ILE A 1 1060 ? -63.634 22.611 23.181 1.00 96.31 1060 ILE A CA 1
ATOM 8130 C C . ILE A 1 1060 ? -64.865 22.356 22.306 1.00 96.31 1060 ILE A C 1
ATOM 8132 O O . ILE A 1 1060 ? -65.296 21.209 22.180 1.00 96.31 1060 ILE A O 1
ATOM 8136 N N . GLY A 1 1061 ? -65.395 23.385 21.637 1.00 94.44 1061 GLY A N 1
ATOM 8137 C CA . GLY A 1 1061 ? -66.533 23.257 20.725 1.00 94.44 1061 GLY A CA 1
ATOM 8138 C C . GLY A 1 1061 ? -66.292 22.228 19.614 1.00 94.44 1061 GLY A C 1
ATOM 8139 O O . GLY A 1 1061 ? -67.125 21.347 19.384 1.00 94.44 1061 GLY A O 1
ATOM 8140 N N . LEU A 1 1062 ? -65.120 22.264 18.971 1.00 94.62 1062 LEU A N 1
ATOM 8141 C CA . LEU A 1 1062 ? -64.741 21.295 17.937 1.00 94.62 1062 LEU A CA 1
ATOM 8142 C C . LEU A 1 1062 ? -64.479 19.888 18.502 1.00 94.62 1062 LEU A C 1
ATOM 8144 O O . LEU A 1 1062 ? -64.808 18.893 17.843 1.00 94.62 1062 LEU A O 1
ATOM 8148 N N . ALA A 1 1063 ? -63.922 19.776 19.711 1.00 94.88 1063 ALA A N 1
ATOM 8149 C CA . ALA A 1 1063 ? -63.722 18.495 20.388 1.00 94.88 1063 ALA A CA 1
ATOM 8150 C C . ALA A 1 1063 ? -65.071 17.838 20.735 1.00 94.88 1063 ALA A C 1
ATOM 8152 O O . ALA A 1 1063 ? -65.285 16.662 20.431 1.00 94.88 1063 ALA A O 1
ATOM 8153 N N . LEU A 1 1064 ? -66.024 18.613 21.263 1.00 93.94 1064 LEU A N 1
ATOM 8154 C CA . LEU A 1 1064 ? -67.391 18.168 21.543 1.00 93.94 1064 LEU A CA 1
ATOM 8155 C C . LEU A 1 1064 ? -68.158 17.822 20.260 1.00 93.94 1064 LEU A C 1
ATOM 8157 O O . LEU A 1 1064 ? -68.841 16.799 20.217 1.00 93.94 1064 LEU A O 1
ATOM 8161 N N . ALA A 1 1065 ? -68.009 18.603 19.186 1.00 92.44 1065 ALA A N 1
ATOM 8162 C CA . ALA A 1 1065 ? -68.595 18.283 17.881 1.00 92.44 1065 ALA A CA 1
ATOM 8163 C C . ALA A 1 1065 ? -68.027 16.973 17.308 1.00 92.44 1065 ALA A C 1
ATOM 8165 O O . ALA A 1 1065 ? -68.768 16.145 16.769 1.00 92.44 1065 ALA A O 1
ATOM 8166 N N . THR A 1 1066 ? -66.721 16.744 17.483 1.00 92.19 1066 THR A N 1
ATOM 8167 C CA . THR A 1 1066 ? -66.054 15.485 17.126 1.00 92.19 1066 THR A CA 1
ATOM 8168 C C . THR A 1 1066 ? -66.540 14.329 17.996 1.00 92.19 1066 THR A C 1
ATOM 8170 O O . THR A 1 1066 ? -66.662 13.212 17.503 1.00 92.19 1066 THR A O 1
ATOM 8173 N N . TRP A 1 1067 ? -66.873 14.552 19.264 1.00 91.44 1067 TRP A N 1
ATOM 8174 C CA . TRP A 1 1067 ? -67.433 13.507 20.118 1.00 91.44 1067 TRP A CA 1
ATOM 8175 C C . TRP A 1 1067 ? -68.887 13.164 19.756 1.00 91.44 1067 TRP A C 1
ATOM 8177 O O . TRP A 1 1067 ? -69.210 11.985 19.614 1.00 91.44 1067 TRP A O 1
ATOM 8187 N N . ARG A 1 1068 ? -69.732 14.177 19.520 1.00 89.19 1068 ARG A N 1
ATOM 8188 C CA . ARG A 1 1068 ? -71.170 14.024 19.230 1.00 89.19 1068 ARG A CA 1
ATOM 8189 C C . ARG A 1 1068 ? -71.463 13.498 17.824 1.00 89.19 1068 ARG A C 1
ATOM 8191 O O . ARG A 1 1068 ? -72.382 12.707 17.644 1.00 89.19 1068 ARG A O 1
ATOM 8198 N N . SER A 1 1069 ? -70.695 13.905 16.811 1.00 81.81 1069 SER A N 1
ATOM 8199 C CA . SER A 1 1069 ? -70.947 13.522 15.416 1.00 81.81 1069 SER A CA 1
ATOM 8200 C C . SER A 1 1069 ? -69.904 12.535 14.892 1.00 81.81 1069 SER A C 1
ATOM 8202 O O . SER A 1 1069 ? -68.732 12.874 14.729 1.00 81.81 1069 SER A O 1
ATOM 8204 N N . ARG A 1 1070 ? -70.345 11.349 14.448 1.00 76.12 1070 ARG A N 1
ATOM 8205 C CA . ARG A 1 1070 ? -69.466 10.348 13.805 1.00 76.12 1070 ARG A CA 1
ATOM 8206 C C . ARG A 1 1070 ? -68.882 10.794 12.455 1.00 76.12 1070 ARG A C 1
ATOM 8208 O O . ARG A 1 1070 ? -67.901 10.204 12.009 1.00 76.12 1070 ARG A O 1
ATOM 8215 N N . ARG A 1 1071 ? -69.405 11.864 11.837 1.00 82.31 1071 ARG A N 1
ATOM 8216 C CA . ARG A 1 1071 ? -68.906 12.407 10.557 1.00 82.31 1071 ARG A CA 1
ATOM 8217 C C . ARG A 1 1071 ? -67.419 12.780 10.636 1.00 82.31 1071 ARG A C 1
ATOM 8219 O O . ARG A 1 1071 ? -67.026 13.577 11.486 1.00 82.31 1071 ARG A O 1
ATOM 8226 N N . GLN A 1 1072 ? -66.616 12.292 9.686 1.00 81.06 1072 GLN A N 1
ATOM 8227 C CA . GLN A 1 1072 ? -65.170 12.561 9.635 1.00 81.06 1072 GLN A CA 1
ATOM 8228 C C . GLN A 1 1072 ? -64.814 14.052 9.503 1.00 81.06 1072 GLN A C 1
ATOM 8230 O O . GLN A 1 1072 ? -63.731 14.451 9.935 1.00 81.06 1072 GLN A O 1
ATOM 8235 N N . ARG A 1 1073 ? -65.714 14.887 8.956 1.00 88.69 1073 ARG A N 1
ATOM 8236 C CA . ARG A 1 1073 ? -65.485 16.333 8.779 1.00 88.69 1073 ARG A CA 1
ATOM 8237 C C . ARG A 1 1073 ? -65.020 17.024 10.065 1.00 88.69 1073 ARG A C 1
ATOM 8239 O O . ARG A 1 1073 ? -64.067 17.784 10.020 1.00 88.69 1073 ARG A O 1
ATOM 8246 N N . TRP A 1 1074 ? -65.605 16.685 11.214 1.00 90.06 1074 TRP A N 1
ATOM 8247 C CA . TRP A 1 1074 ? -65.284 17.344 12.483 1.00 90.06 1074 TRP A CA 1
ATOM 8248 C C . TRP A 1 1074 ? -63.889 16.989 12.993 1.00 90.06 1074 TRP A C 1
ATOM 8250 O O . TRP A 1 1074 ? -63.157 17.876 13.406 1.00 90.06 1074 TRP A O 1
ATOM 8260 N N . SER A 1 1075 ? -63.463 15.730 12.841 1.00 88.69 1075 SER A N 1
ATOM 8261 C CA . SER A 1 1075 ? -62.083 15.329 13.163 1.00 88.69 1075 SER A CA 1
ATOM 8262 C C . SER A 1 1075 ? -61.038 16.011 12.270 1.00 88.69 1075 SER A C 1
ATOM 8264 O O . SER A 1 1075 ? -59.921 16.261 12.712 1.00 88.69 1075 SER A O 1
ATOM 8266 N N . ARG A 1 1076 ? -61.393 16.344 11.017 1.00 90.44 1076 ARG A N 1
ATOM 8267 C CA . ARG A 1 1076 ? -60.535 17.132 10.120 1.00 90.44 1076 ARG A CA 1
ATOM 8268 C C . ARG A 1 1076 ? -60.436 18.578 10.603 1.00 90.44 1076 ARG A C 1
ATOM 8270 O O . ARG A 1 1076 ? -59.328 19.048 10.805 1.00 90.44 1076 ARG A O 1
ATOM 8277 N N . TRP A 1 1077 ? -61.573 19.223 10.860 1.00 92.19 1077 TRP A N 1
ATOM 8278 C CA . TRP A 1 1077 ? -61.617 20.604 11.348 1.00 92.19 1077 TRP A CA 1
ATOM 8279 C C . TRP A 1 1077 ? -60.900 20.762 12.690 1.00 92.19 1077 TRP A C 1
ATOM 8281 O O . TRP A 1 1077 ? -60.150 21.711 12.864 1.00 92.19 1077 TRP A O 1
ATOM 8291 N N . LEU A 1 1078 ? -61.064 19.807 13.608 1.00 93.94 1078 LEU A N 1
ATOM 8292 C CA . LEU A 1 1078 ? -60.344 19.785 14.879 1.00 93.94 1078 LEU A CA 1
ATOM 8293 C C . LEU A 1 1078 ? -58.823 19.688 14.677 1.00 93.94 1078 LEU A C 1
ATOM 8295 O O . LEU A 1 1078 ? -58.075 20.417 15.320 1.00 93.94 1078 LEU A O 1
ATOM 8299 N N . PHE A 1 1079 ? -58.363 18.808 13.780 1.00 93.12 1079 PHE A N 1
ATOM 8300 C CA . PHE A 1 1079 ? -56.941 18.677 13.451 1.00 93.12 1079 PHE A CA 1
ATOM 8301 C C . PHE A 1 1079 ? -56.381 19.974 12.850 1.00 93.12 1079 PHE A C 1
ATOM 8303 O O . PHE A 1 1079 ? -55.367 20.472 13.332 1.00 93.12 1079 PHE A O 1
ATOM 8310 N N . ASP A 1 1080 ? -57.057 20.548 11.855 1.00 90.81 1080 ASP A N 1
ATOM 8311 C CA . ASP A 1 1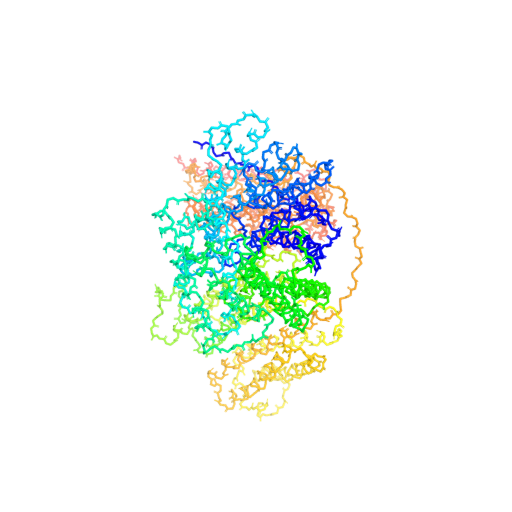080 ? -56.605 21.771 11.187 1.00 90.81 1080 ASP A CA 1
ATOM 8312 C C . ASP A 1 1080 ? -56.614 22.966 12.164 1.00 90.81 1080 ASP A C 1
ATOM 8314 O O . ASP A 1 1080 ? -55.617 23.681 12.285 1.00 90.81 1080 ASP A O 1
ATOM 8318 N N . TYR A 1 1081 ? -57.686 23.116 12.953 1.00 94.25 1081 TYR A N 1
ATOM 8319 C CA . TYR A 1 1081 ? -57.795 24.153 13.980 1.00 94.25 1081 TYR A CA 1
ATOM 8320 C C . TYR A 1 1081 ? -56.734 24.002 15.068 1.00 94.25 1081 TYR A C 1
ATOM 8322 O O . TYR A 1 1081 ? -56.159 24.996 15.486 1.00 94.25 1081 TYR A O 1
ATOM 8330 N N . SER A 1 1082 ? -56.418 22.781 15.506 1.00 93.06 1082 SER A N 1
ATOM 8331 C CA . SER A 1 1082 ? -55.412 22.581 16.555 1.00 93.06 1082 SER A CA 1
ATOM 8332 C C . SER A 1 1082 ? -54.020 23.100 16.160 1.00 93.06 1082 SER A C 1
ATOM 8334 O O . SER A 1 1082 ? -53.294 23.577 17.027 1.00 93.06 1082 SER A O 1
ATOM 8336 N N . ILE A 1 1083 ? -53.653 23.076 14.871 1.00 88.62 1083 ILE A N 1
ATOM 8337 C CA . ILE A 1 1083 ? -52.394 23.669 14.385 1.00 88.62 1083 ILE A CA 1
ATOM 8338 C C . ILE A 1 1083 ? -52.447 25.197 14.509 1.00 88.62 1083 ILE A C 1
ATOM 8340 O O . ILE A 1 1083 ? -51.511 25.804 15.030 1.00 88.62 1083 ILE A O 1
ATOM 8344 N N . ALA A 1 1084 ? -53.550 25.809 14.066 1.00 89.56 1084 ALA A N 1
ATOM 8345 C CA . ALA A 1 1084 ? -53.758 27.254 14.159 1.00 89.56 1084 ALA A CA 1
ATOM 8346 C C . ALA A 1 1084 ? -53.833 27.731 15.618 1.00 89.56 1084 ALA A C 1
ATOM 8348 O O . ALA A 1 1084 ? -53.209 28.729 15.965 1.00 89.56 1084 ALA A O 1
ATOM 8349 N N . TYR A 1 1085 ? -54.525 26.980 16.479 1.00 92.69 1085 TYR A N 1
ATOM 8350 C CA . TYR A 1 1085 ? -54.654 27.231 17.913 1.00 92.69 1085 TYR A CA 1
ATOM 8351 C C . TYR A 1 1085 ? -53.289 27.423 18.570 1.00 92.69 1085 TYR A C 1
ATOM 8353 O O . TYR A 1 1085 ? -53.093 28.408 19.269 1.00 92.69 1085 TYR A O 1
ATOM 8361 N N . LEU A 1 1086 ? -52.330 26.526 18.310 1.00 89.25 1086 LEU A N 1
ATOM 8362 C CA . LEU A 1 1086 ? -51.012 26.611 18.934 1.00 89.25 1086 LEU A CA 1
ATOM 8363 C C . LEU A 1 1086 ? -50.247 27.862 18.480 1.00 89.25 1086 LEU A C 1
ATOM 8365 O O . LEU A 1 1086 ? -49.691 28.575 19.310 1.00 89.25 1086 LEU A O 1
ATOM 8369 N N . GLY A 1 1087 ? -50.247 28.154 17.176 1.00 87.00 1087 GLY A N 1
ATOM 8370 C CA . GLY A 1 1087 ? -49.584 29.344 16.636 1.00 87.00 1087 GLY A CA 1
ATOM 8371 C C . GLY A 1 1087 ? -50.194 30.648 17.157 1.00 87.00 1087 GLY A C 1
ATOM 8372 O O . GLY A 1 1087 ? -49.465 31.534 17.596 1.00 87.00 1087 GLY A O 1
ATOM 8373 N N . LEU A 1 1088 ? -51.527 30.744 17.162 1.00 90.62 1088 LEU A N 1
ATOM 8374 C CA . LEU A 1 1088 ? -52.254 31.915 17.658 1.00 90.62 1088 LEU A CA 1
ATOM 8375 C C . LEU A 1 1088 ? -52.085 32.090 19.168 1.00 90.62 1088 LEU A C 1
ATOM 8377 O O . LEU A 1 1088 ? -51.873 33.207 19.622 1.00 90.62 1088 LEU A O 1
ATOM 8381 N N . LEU A 1 1089 ? -52.110 31.003 19.944 1.00 90.75 1089 LEU A N 1
ATOM 8382 C CA . LEU A 1 1089 ? -51.908 31.061 21.389 1.00 90.75 1089 LEU A CA 1
ATOM 8383 C C . LEU A 1 1089 ? -50.512 31.601 21.733 1.00 90.75 1089 LEU A C 1
ATOM 8385 O O . LEU A 1 1089 ? -50.402 32.509 22.550 1.00 90.75 1089 LEU A O 1
ATOM 8389 N N . PHE A 1 1090 ? -49.457 31.106 21.075 1.00 88.62 1090 PHE A N 1
ATOM 8390 C CA . PHE A 1 1090 ? -48.097 31.627 21.263 1.00 88.62 1090 PHE A CA 1
ATOM 8391 C C . PHE A 1 1090 ? -47.955 33.079 20.785 1.00 88.62 1090 PHE A C 1
ATOM 8393 O O . PHE A 1 1090 ? -47.268 33.862 21.435 1.00 88.62 1090 PHE A O 1
ATOM 8400 N N . ALA A 1 1091 ? -48.618 33.463 19.690 1.00 87.88 1091 ALA A N 1
ATOM 8401 C CA . ALA A 1 1091 ? -48.627 34.850 19.231 1.00 87.88 1091 ALA A CA 1
ATOM 8402 C C . ALA A 1 1091 ? -49.276 35.777 20.269 1.00 87.88 1091 ALA A C 1
ATOM 8404 O O . ALA A 1 1091 ? -48.700 36.804 20.612 1.00 87.88 1091 ALA A O 1
ATOM 8405 N N . VAL A 1 1092 ? -50.426 35.388 20.827 1.00 90.12 1092 VAL A N 1
ATOM 8406 C CA . VAL A 1 1092 ? -51.098 36.150 21.885 1.00 90.12 1092 VAL A CA 1
ATOM 8407 C C . VAL A 1 1092 ? -50.244 36.199 23.159 1.00 90.12 1092 VAL A C 1
ATOM 8409 O O . VAL A 1 1092 ? -50.151 37.264 23.758 1.00 90.12 1092 VAL A O 1
ATOM 8412 N N . MET A 1 1093 ? -49.576 35.104 23.555 1.00 89.12 1093 MET A N 1
ATOM 8413 C CA . MET A 1 1093 ? -48.630 35.109 24.688 1.00 89.12 1093 MET A CA 1
ATOM 8414 C C . MET A 1 1093 ? -47.519 36.142 24.492 1.00 89.12 1093 MET A C 1
ATOM 8416 O O . MET A 1 1093 ? -47.216 36.910 25.401 1.00 89.12 1093 MET A O 1
ATOM 8420 N N . VAL A 1 1094 ? -46.924 36.175 23.297 1.00 87.25 1094 VAL A N 1
ATOM 8421 C CA . VAL A 1 1094 ? -45.864 37.127 22.952 1.00 87.25 1094 VAL A CA 1
ATOM 8422 C C . VAL A 1 1094 ? -46.398 38.560 22.943 1.00 87.25 1094 VAL A C 1
ATOM 8424 O O . VAL A 1 1094 ? -45.762 39.436 23.520 1.00 87.25 1094 VAL A O 1
ATOM 8427 N N . VAL A 1 1095 ? -47.568 38.805 22.342 1.00 87.00 1095 VAL A N 1
ATOM 8428 C CA . VAL A 1 1095 ? -48.194 40.137 22.292 1.00 87.00 1095 VAL A CA 1
ATOM 8429 C C . VAL A 1 1095 ? -48.528 40.641 23.692 1.00 87.00 1095 VAL A C 1
ATOM 8431 O O . VAL A 1 1095 ? -48.134 41.747 24.031 1.00 87.00 1095 VAL A O 1
ATOM 8434 N N . ASP A 1 1096 ? -49.184 39.839 24.528 1.00 86.69 1096 ASP A N 1
ATOM 8435 C CA . ASP A 1 1096 ? -49.506 40.199 25.915 1.00 86.69 1096 ASP A CA 1
ATOM 8436 C C . ASP A 1 1096 ? -48.236 40.543 26.710 1.00 86.69 1096 ASP A C 1
ATOM 8438 O O . ASP A 1 1096 ? -48.162 41.576 27.380 1.00 86.69 1096 ASP A O 1
ATOM 8442 N N . ARG A 1 1097 ? -47.173 39.752 26.520 1.00 83.19 1097 ARG A N 1
ATOM 8443 C CA . ARG A 1 1097 ? -45.876 39.989 27.156 1.00 83.19 1097 ARG A CA 1
ATOM 8444 C C . ARG A 1 1097 ? -45.160 41.247 26.651 1.00 83.19 1097 ARG A C 1
ATOM 8446 O O . ARG A 1 1097 ? -44.348 41.796 27.394 1.00 83.19 1097 ARG A O 1
ATOM 8453 N N . MET A 1 1098 ? -45.443 41.691 25.424 1.00 79.69 1098 MET A N 1
ATOM 8454 C CA . MET A 1 1098 ? -44.912 42.927 24.830 1.00 79.69 1098 MET A CA 1
ATOM 8455 C C . MET A 1 1098 ? -45.760 44.166 25.169 1.00 79.69 1098 MET A C 1
ATOM 8457 O O . MET A 1 1098 ? -45.200 45.246 25.339 1.00 79.69 1098 MET A O 1
ATOM 8461 N N . VAL A 1 1099 ? -47.085 44.017 25.272 1.00 73.81 1099 VAL A N 1
ATOM 8462 C CA . VAL A 1 1099 ? -48.062 45.104 25.481 1.00 73.81 1099 VAL A CA 1
ATOM 8463 C C . VAL A 1 1099 ? -48.222 45.486 26.954 1.00 73.81 1099 VAL A C 1
ATOM 8465 O O . VAL A 1 1099 ? -48.586 46.624 27.224 1.00 73.81 1099 VAL A O 1
ATOM 8468 N N . GLY A 1 1100 ? -47.880 44.612 27.912 1.00 61.16 1100 GLY A N 1
ATOM 8469 C CA . GLY A 1 1100 ? -47.901 44.893 29.363 1.00 61.16 1100 GLY A CA 1
ATOM 8470 C C . GLY A 1 1100 ? -46.927 45.981 29.867 1.00 61.16 1100 GLY A C 1
ATOM 8471 O O . GLY A 1 1100 ? -46.441 45.890 30.991 1.00 61.16 1100 GLY A O 1
ATOM 8472 N N . ARG A 1 1101 ? -46.596 46.967 29.023 1.00 49.28 1101 ARG A N 1
ATOM 8473 C CA . ARG A 1 1101 ? -45.859 48.206 29.310 1.00 49.28 1101 ARG A CA 1
ATOM 8474 C C . ARG A 1 1101 ? -46.745 49.466 29.295 1.00 49.28 1101 ARG A C 1
ATOM 8476 O O . ARG A 1 1101 ? -46.187 50.559 29.343 1.00 49.28 1101 ARG A O 1
ATOM 8483 N N . LEU A 1 1102 ? -48.070 49.327 29.223 1.00 37.34 1102 LEU A N 1
ATOM 8484 C CA . LEU A 1 1102 ? -49.013 50.421 29.481 1.00 37.34 1102 LEU A CA 1
ATOM 8485 C C . LEU A 1 1102 ? -49.655 50.253 30.853 1.00 37.34 1102 LEU A C 1
ATOM 8487 O O . LEU A 1 1102 ? -50.187 49.146 31.103 1.00 37.34 1102 LEU A O 1
#

Solvent-accessible surface area (backbone atoms only — not comparable to full-atom values): 54888 Å² total; per-residue (Å²): 135,86,82,79,80,73,81,81,76,78,77,79,84,50,66,75,70,53,41,60,77,72,43,52,54,31,56,61,51,12,50,52,32,41,54,54,15,51,51,34,43,52,51,23,48,48,38,48,51,54,51,32,59,26,50,31,48,48,69,43,74,84,48,54,60,68,56,40,30,22,38,50,11,50,23,49,42,28,42,47,69,47,14,49,47,42,34,50,50,9,51,44,42,42,44,45,30,37,54,40,61,28,94,52,56,68,43,33,65,54,50,40,50,22,55,58,28,42,64,48,14,49,50,44,26,57,48,10,62,77,41,97,68,27,38,33,50,49,40,63,80,50,46,62,68,51,56,34,47,94,69,36,73,42,65,5,48,56,28,36,48,53,11,50,44,36,36,43,53,17,46,36,48,43,14,54,33,48,45,51,25,67,73,75,41,48,35,91,90,61,49,84,95,66,55,55,54,38,50,52,21,47,45,46,32,18,51,45,38,52,70,27,45,60,42,43,47,50,54,47,49,48,53,48,34,34,61,74,71,71,49,58,74,45,45,92,93,42,54,43,63,55,55,54,53,44,44,26,52,16,50,40,33,46,53,48,47,42,36,39,43,27,54,8,44,36,58,56,48,51,25,44,36,9,70,28,73,63,41,57,58,67,61,45,54,50,23,53,49,48,52,56,61,49,27,69,61,25,30,62,60,85,39,66,86,73,73,62,59,64,74,57,49,52,52,20,27,55,48,39,46,53,52,52,53,43,53,47,54,40,53,51,25,51,52,54,19,50,55,95,32,64,72,48,89,43,47,26,45,49,26,36,52,47,15,56,52,31,27,48,54,18,49,53,50,48,51,50,52,32,35,68,83,48,25,70,74,37,58,66,12,23,29,53,57,21,35,54,40,26,38,45,46,31,19,24,48,27,21,49,51,15,44,48,60,63,44,38,28,75,77,70,43,19,35,67,51,58,68,50,41,44,52,21,48,54,40,32,58,50,14,47,46,42,24,35,54,33,26,39,54,36,11,74,76,62,40,57,54,94,62,55,63,50,61,63,86,46,67,84,49,43,63,38,34,35,43,19,30,54,13,49,54,38,33,52,51,17,54,49,39,45,52,53,33,50,57,50,17,75,76,70,30,58,77,37,58,78,52,76,66,71,56,94,52,52,65,37,58,84,61,58,61,38,48,50,31,26,52,45,38,48,52,32,52,37,40,49,35,42,23,62,56,71,65,15,69,68,41,42,84,46,81,94,35,30,77,86,28,94,62,58,62,102,43,72,39,22,44,49,33,49,55,31,51,54,40,44,51,54,33,50,51,37,39,49,51,44,25,50,48,32,62,70,75,36,74,85,41,60,75,33,36,52,32,25,49,47,25,42,54,36,46,57,53,43,57,53,40,52,53,50,30,56,76,60,72,57,43,54,68,52,50,46,51,41,51,52,44,49,55,49,26,41,42,22,32,37,42,24,25,50,40,72,70,51,79,81,45,74,66,82,44,58,72,64,62,37,48,39,24,45,48,28,19,56,41,42,52,53,48,55,51,44,50,48,48,22,59,60,69,60,15,68,73,54,34,76,42,79,96,48,55,80,80,66,94,74,89,62,83,89,46,53,42,37,56,37,49,49,40,53,52,48,47,54,57,40,47,52,41,37,51,56,29,46,53,58,48,43,74,74,40,61,87,40,65,70,52,48,53,45,44,51,53,26,50,51,32,47,54,51,32,53,54,38,54,48,47,25,43,76,63,70,60,46,51,71,45,53,21,49,35,50,39,29,48,52,48,30,32,48,33,29,40,44,49,23,52,56,40,53,39,24,26,63,76,82,87,75,82,90,78,79,83,87,74,90,82,79,90,75,60,70,67,61,54,52,51,45,56,52,56,36,28,41,65,88,59,42,60,63,46,44,52,41,13,49,41,23,26,27,59,64,61,54,42,87,59,62,64,68,54,52,54,45,51,45,49,18,51,46,28,21,49,24,9,35,33,15,37,39,47,53,69,40,26,68,44,28,49,49,16,83,90,40,27,78,38,39,54,46,58,62,77,39,59,63,66,64,44,36,52,51,10,51,49,28,36,52,50,13,33,52,46,16,39,77,69,59,31,56,65,21,15,50,46,44,50,48,23,29,48,40,38,41,56,48,19,58,68,40,31,45,64,74,32,61,54,22,53,55,66,36,18,49,34,74,16,37,38,22,34,26,21,20,18,50,70,66,76,50,83,55,74,67,34,52,46,54,20,49,54,45,29,40,45,32,42,35,35,52,50,28,48,38,66,76,42,33,70,37,35,50,62,37,63,32,39,41,44,41,60,73,64,30,60,72,50,39,32,51,50,28,37,53,35,43,52,53,36,38,50,55,62,54,50,45,42,80,70,69,81,45,51,68,62,26,49,56,50,44,51,56,54,36,50,52,49,47,51,34,32,50,46,32,52,75,37,90,57,65,66,36,31,50,52,37,32,58,46,48,58,51,46,54,54,51,50,45,50,35,48,43,48,29,59,57,56,76,81,116

Mean predicted aligned error: 18.76 Å

Sequence (1102 aa):
MASIALPRHEARTYSGVMAWLTTVDHKKIGIMYLYTTFFFFLVGGTLALLMRTQLAVGDNTFLSANTYNQLMTLHGTTMIFLWIIPVFSGFGNYFVPLMIGARDMAFPRINAFAFWLIPLGGLVMYSGLLTQTGAAAAGWTGYVPLTERQFAAGMGQDLWILGLHILGISSIMGAVNFLVTIHNMRAPGMTWFRLPLFVWSMEITAGLTLLASPFLAGVLAMVLMDRQLGTHFFIHGSDPLLYQFIFWFYSHPAVYIMILPAFGIVSEVIPVFSRKPIFGYRAMAFSMAAIGVLGFMVFAHHMFTTGLPLGLQEFFMATTAAIGVPSGVKVLNWLATLWGGSIRYTTAMLFSVAFVLMFLMGGVDGVFMASLAVDYQIHATYWVVSHIHYVLFGGSVFGVFSAFFYWFPKMTGRYLNERLGKIQFWLQLLAFNVTFMPMHFLGLEGMPRRIAMWYSNRTDWAPWNLLATFGAFMIALAILTFIVNFALSVRGGRQAPRDPWEGNTLEWATWTLAVATAVVTYALVVLGGVVRVSGSGLGCPDWPLCHGHLLPPLNVHAIIEYSHRTTASLTSLLVVLTAVLAWLGWRHRRDVLVPATAAFGLLILQVALGAITVRFELPPMIVLAHLATAMALLGTVCATAVAGWMPVRSGEIDARSARRARWAATGTFVLILSGSLVVGSGASAACNAWPLCGGGFSFSFDQLASVQLLHRALAGLIGLLVIGSVLSVLRRLRHQPAVRTTVALTLAALAFQVAVGAAVVTLHLPAPLRALHLALAAAVWAGTVVLAVIVQRLSPHPALPQRGRETDVVRRPARDVVLDYVSLAKPRIIPLLLITALGGMMMAQRGWPQTGLVVLTLLGGALAAAGAGAINCWIDRDLDRAMLRTRRRPLPDGRIAPRPALLYGIGLGVAAFLVLAFWVNPLAATLAISGLLFYVLIYSLWLKRSTVQNIVIGGAAGAVPPMVGWAAVTHRLDLTAIYLFAVIFLWTPPHFWALALRLRGDYARAQVPMLPVVHGEAAARRQIVVYTLVLVGLTLGVVATGILGIVYLAGAVLLGGMFIGLALATWRSRRQRWSRWLFDYSIAYLGLLFAVMVVDRMVGRL

Secondary structure (DSSP, 8-state):
---------------TTHHHHT---HHHHHHHHHHHHHHHHHHHHHHHHHHHHHTTSTT--SS-HHHHHHHHHHHHHIIIIIIIHHHHHHHHHHHHHHHHT-SS-SSHHHHHHHHHHHHHHHHHHHGGGGSTT-S--STTTT-TTTTSTTT--STHHHHHHHHHHHHHHHHHHHHHHHHHHHHH-PPTT--GGGS-HHHHHHHHHHHHHHHHHHHHHHHHHHHHHHHHH---SSSSSS-THHHHHHHHHHHHHHHHHTTHHHHHHHHHHHHHHHTSPPTTHHHHHHHHHHHHHHGGGSGGGGGGGGT--HHHHHHHHHHHHHTHHHHHHHHHHHHHHHTTS-----HHHHHHHHHHHHHHHHHHHHHHHHSHHHHHHHTTBHHHHHHHHIIIIIIIIHHHHHHHHHHHHHHHSBPPPHHHHHHHHHHHHHHHHHHHHHHHHHHHTT-BTT-S---TT-TTTHHHHHHHHHHHHHHHHHHHHHHHHHHHHHHHPPBPPSSSS--SSTTT-TTHHHHHHHHHHHHHHHHHHHHHHTTGGGS--SSSSBTTBSS--SSHHHHHHHHHHHHHHHHHHHHHHHHHHHHHH-TT-HHHHHHHHHHHHHHHHHHHHHHHHHHTT--HHHHHHHHHHHHHHHHHHHHHHHHHHS----SSS-HHHHHHHHHHHHHHHHHHHHHHHHHHTTGGGS--SSSS-SS------SSHHHHHHHHHHHHHHHHHHHHHHHHHHHHHHTT-HHHHHHHHHHHHHHHHHHHHHHHHHHTT--HHHHHHHHHHHHHHHHHHHHHHHHHHHHSPPPPPPPPP-----PPPPHHHHHHHHHHHT-TTTHHHHHHHHHHHHHHHHTSPPPHHHHHHHHHHHHHHHHHHHHHHHHHTHHHHHHSTTTTTSTTTTTSS-HHHHHHHHHHHHHHHHHHHHHHT-HHHHHHHHHHHHIIIIIIIIIIHHH-TTHHHHHTHHHHSHHHHHHHHHHSS--HHHHHHHHHHHHHHHHHHHHHHHHSHHHHHHTT---HHHHSHHHHHHHHHHHHHHHHHHHHHHTGGGTSS-HHHHHHHHHHHHHHHHHHHHHHH---HHHHHHHHHHHHHHHHHHHHHHHHHHHHTT-

Foldseek 3Di:
DDDDPPDDDPPPCDDDPVNLLRDLALLSLLVLLQVQQVVLVVVLLVLVLQLLVLLQFFPRDSDDLQRNLQSQQSSVCSCQLLHLLSNLLSVCSNPVCLQQVFPHWPDSVLSSQLSVLNVVLVCLLCCQCVWPQRADRCGNLCAPPCLACVNRVGCNSVSNLSSLLSSLSSLLSSLVRLQCCLPPGGDPPCDPLNGQQLSLLSNLLSVLSNVQSVLSNVLSVQSSCCRPVVDADPDDPHPSVVSLVSSLLRVQSSVSNSFSNLLSLLQQLLCLQQVFHQAPSVLLSVLSNVCSVLSNQQRCLLVLVVPDDVVSLVSNLVSQLVNLVSLVSSLVRSVVSNPPGDGDPFLLNLLSVQLSVLLVVLSVLSNQSSDSVRVNLLPQALSVVLSSCSNNVSHNVSSSLSCCQQCVCLSQQFHQDRVLSVVLSVLQSVLSCQQRVLSNQRSNVPHGPSDSRHHNVPPSNNVSSNSNSVSSVSNVVSVVSVVVRVVCGNVPGHGAFLQNRVGDGSSSVPQVLLVVLLVLLLVLLLLVLLLVLVVLLQQALDPPPRVPHNDHPPDPSVVSNNVSSVSLVVSLVSLVVLQVCCVVPVVPLCQQNVLSVLLNVLNVVLVVLSVVCSVVVRQLVSVLVNSLSSLSSSLSSLSNSLSSGDAFAEDQDEPVLLVLLVCLLVLLSVLLSLVSVLVSVVLLQQAQAPPARPPDDDPPPPDSVNSVNVSSVSLVVSLVSLLVSLVVCCVRPVVDVVSVVLSVQLVVLSVVLVVLSRCCNNVPNDSVSSSSNSSSSSSNSSSSSNVSSVNVSHYHDDDDDDDDDDDDDDDDDPVVVVVLLQVLLVQVCLVLLLLLLQLLQLLLVLHHDDVQLSVLLSLLLSLLSRLLSLLLCLLCLLLLCQFPVRCCRCSNVVVDDSVVSNVSSVVSLVVSLVSCPPPQHNVLSVLSSVLSCCSNPVQRNPLQQDDQCSQLSNQLSSLSSSLSSNCSNPVDDDPVSVLSSVLSSLLRLLQVLLVCLVRVVSCVSSNGNHCCVPVNPLRSLVVSLVSLVVSLCSQQVVVVVVSFDDLLNVLSCVLSVVLNVLSVVVNVDVDSVSSVVNNVSSSVSSSSSSVSRSVRSNVVPD

pLDDT: mean 89.24, std 11.94, range [27.66, 98.69]